Protein AF-A0A915CFM3-F1 (afdb_monomer_lite)

Sequence (906 aa):
MNAEERASTLLVVLIADDEGPHSQFVAEQLHNVRSEFSQEIDSGLLHVIVPPREWYPPDLRSIPATFDDSPEREYYLQLEDDILTKRGFVSRIHDFTAQRPIESQWFMLEFSTLGFIGKLFRSSDLPLLAQFIALFHREKPVDWLLDLLFVNRYCHPEKSPKQCSEITKQYRVRSRPSLFQHVGVHSSLAGKLQKLRERDFGKVQLYIPHADNPRAKISTSLVGYKSYDLESAYAGRNFFWSLSPRAEDYILFDFGQGIKIHGFLFRTGNPEHQGDILTEDASVYLRRKNSGNFDRIVAFNEHGTARVDFNVMVESEQTCSEWHCWWVAASGVIILLIEGGIRPMLVIHFNSFQEDLKWSKSTFSTVIAVINASSLLSGPLAAAFYQLLGARLSISAGALATGIGFVLVSLSSSLFLIIIISAIIGVGCGVIRTAIVSVQCEYFMKNRDFTMALIFIGPGIGQFLFAHILNYLNNLLSWRSSWRLIAIIFLCCVPLALPFKRKMKQAKENEIAQFLGIKVLRKPEFLIQLIAVFFAASLCISYYIFEVPMMVESGIDRDTAASVFSSQGIASIAGRVLTTLLIRSGKMHIAIVMLSCYAIAESSKLADWYGVMAAFSVAAKLGVMSIIACIVAVIVIMWQERNSRIHQPVSMEAVLEKEASENKCLFLYQILAVSVFLEKLKAVNASARSAHWRAQGVLHFVIEILRSCTPTLPHEWFVSEAKGKEADVLFIGDDHIALFEQSFVYREHFAPLHCLCFGALGDRITDLRWRLENKVLEGLNPKVIVVSTGNLDYGLSKDELLNGMKEVAEIIKRQKPMSRIFFMKLLPSGRRPNKRRELVSSVNDAMETALHGVADVIDLDMSIQGTDGKIDAHDMFDYVHLTQEGYRKIFDPVFFAVSAVLNPDQ

Organism: Parascaris univalens (NCBI:txid6257)

Foldseek 3Di:
DDPVCLVVAAAEAEDEDLQWCPDPSNVVVVVVCCQVPVVCVVVRNYHYDIDGNVCVDPDPVPHDPPCPDPPPQFKDFDADPQKDFDPPVVVVVVVVVVVPDPPDPAAWEALFPDFSHGIMGTPVSVVVLVVQCVVCVQPDPSRVSVVVVLLVVFPDPPDDPVVSVVRSVVRHHYDPPRGMFGQDQDDPPPPDGDGDGTPRNDDDDWDAFDDDQADWDKDWPFAWDDPQDDVCCRRRNHHTDGPDDDPPTDIDTHNVDDDDDQKDKDADATSVGQVRAFAQSAFDWDDDPPDPDT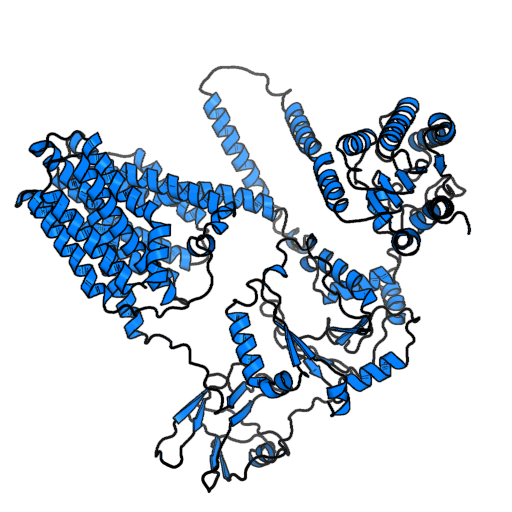HTDFGHHPRRMDIDGNVDDDPPPDADDPVLLVLLLVLLLQLCLLLLQVLLLPLLCVVLCCVPLVDDLVLSLLLSVLLQVLLVVLQLVLLLCCQPWNLLVLLQVLLLQLLVLLLQCLVDNDSVSSSVSSSSNSSSSNSNNNRSLVLLCVNDVPCSLVSVLSSVLSSLNSNLVVLVVLVVCVVVDRVSVSSNVSSVSSNVSNVSSVSGDTDDDDDDDDDSCVSSVVVVCPDVLVVLVVVLVVVLVVVLSVCSNCQQVVCVVVVHDNVRSSNLSSVLSVLLSVLSVVLSVVVVVVPDDPLVQQVVLQVQLVVLVPDDDDVSSSSNSSSSSNHSSSVSVNVSCVVVVVVCVVVCVVDHDDDCPPPVPPPPPPPVVVVVVVVVVVVVVVVVVVVVDDDDDDPDPPPVVVVVVVVVVVVVPFQVPLLVVLLVVLPPAAAQEEEAEEPQLVCLCVAPCCVPQPVVRRYDGSYGYPDALVSSLVSLVVPSVPNYQYQEYEYEHDLNPPPDALVRVLVSVQSSLVSCCVVHVNHAYEYEQHADFDFADDPVNVSSVVNSVCNQVSCPPRHHYFDAQNCCLPPVRGHDCQQPVRRRYGDNVVSCRGCVSVSVVSCCSVCVPD

Structure (mmCIF, N/CA/C/O backbone):
data_AF-A0A915CFM3-F1
#
_entry.id   AF-A0A915CFM3-F1
#
loop_
_atom_site.group_PDB
_atom_site.id
_atom_site.type_symbol
_atom_site.label_atom_id
_atom_site.label_alt_id
_atom_site.label_comp_id
_atom_site.label_asym_id
_atom_site.label_entity_id
_atom_site.label_seq_id
_atom_site.pdbx_PDB_ins_code
_atom_site.Cartn_x
_atom_site.Cartn_y
_atom_site.Cartn_z
_atom_site.occupancy
_atom_site.B_iso_or_equiv
_atom_site.auth_seq_id
_atom_site.auth_comp_id
_atom_site.auth_asym_id
_atom_site.auth_atom_id
_atom_site.pdbx_PDB_model_num
ATOM 1 N N . MET A 1 1 ? -16.136 -33.883 9.301 1.00 60.84 1 MET A N 1
ATOM 2 C CA . MET A 1 1 ? -17.580 -33.705 9.506 1.00 60.84 1 MET A CA 1
ATOM 3 C C . MET A 1 1 ? -18.306 -34.902 8.924 1.00 60.84 1 MET A C 1
ATOM 5 O O . MET A 1 1 ? -17.832 -35.415 7.911 1.00 60.84 1 MET A O 1
ATOM 9 N N . ASN A 1 2 ? -19.372 -35.379 9.564 1.00 70.31 2 ASN A N 1
ATOM 10 C CA . ASN A 1 2 ? -20.279 -36.372 8.973 1.00 70.31 2 ASN A CA 1
ATOM 11 C C . ASN A 1 2 ? -21.240 -35.695 7.959 1.00 70.31 2 ASN A C 1
ATOM 13 O O . ASN A 1 2 ? -21.153 -34.488 7.740 1.00 70.31 2 ASN A O 1
ATOM 17 N N . ALA A 1 3 ? -22.099 -36.460 7.277 1.00 70.44 3 ALA A N 1
ATOM 18 C CA . ALA A 1 3 ? -22.961 -35.921 6.214 1.00 70.44 3 ALA A CA 1
ATOM 19 C C . ALA A 1 3 ? -23.996 -34.900 6.724 1.00 70.44 3 ALA A C 1
ATOM 21 O O . ALA A 1 3 ? -24.270 -33.920 6.041 1.00 70.44 3 ALA A O 1
ATOM 22 N N . GLU A 1 4 ? -24.521 -35.109 7.930 1.00 70.75 4 GLU A N 1
ATOM 23 C CA . GLU A 1 4 ? -25.506 -34.231 8.569 1.00 70.75 4 GLU A CA 1
ATOM 24 C C . GLU A 1 4 ? -24.866 -32.899 8.994 1.00 70.75 4 GLU A C 1
ATOM 26 O O . GLU A 1 4 ? -25.371 -31.834 8.658 1.00 70.75 4 GLU A O 1
ATOM 31 N N . GLU A 1 5 ? -23.670 -32.951 9.591 1.00 71.38 5 GLU A N 1
ATOM 32 C CA . GLU A 1 5 ? -22.864 -31.770 9.926 1.00 71.38 5 GLU A CA 1
ATOM 33 C C . GLU A 1 5 ? -22.507 -30.950 8.684 1.00 71.38 5 GLU A C 1
ATOM 35 O O . GLU A 1 5 ? -22.516 -29.725 8.731 1.00 71.38 5 GLU A O 1
ATOM 40 N N . ARG A 1 6 ? -22.188 -31.605 7.560 1.00 74.62 6 ARG A N 1
ATOM 41 C CA . ARG A 1 6 ? -21.897 -30.906 6.298 1.00 74.62 6 ARG A CA 1
ATOM 42 C C . ARG A 1 6 ? -23.120 -30.179 5.746 1.00 74.62 6 ARG A C 1
ATOM 44 O O . ARG A 1 6 ? -22.951 -29.143 5.122 1.00 74.62 6 ARG A O 1
ATOM 51 N N . ALA A 1 7 ? -24.322 -30.709 5.969 1.00 72.56 7 ALA A N 1
ATOM 52 C CA . ALA A 1 7 ? -25.557 -30.086 5.502 1.00 72.56 7 ALA A CA 1
ATOM 53 C C . ALA A 1 7 ? -25.936 -28.841 6.322 1.00 72.56 7 ALA A C 1
ATOM 55 O O . ALA A 1 7 ? -26.585 -27.944 5.795 1.00 72.56 7 ALA A O 1
ATOM 56 N N . SER A 1 8 ? -25.522 -28.773 7.591 1.00 69.38 8 SER A N 1
ATOM 57 C CA . SER A 1 8 ? -25.825 -27.659 8.498 1.00 69.38 8 SER A CA 1
ATOM 58 C C . SER A 1 8 ? -24.661 -26.684 8.709 1.00 69.38 8 SER A C 1
ATOM 60 O O . SER A 1 8 ? -24.750 -25.813 9.571 1.00 69.38 8 SER A O 1
ATOM 62 N N . THR A 1 9 ? -23.544 -26.846 7.993 1.00 66.75 9 THR A N 1
ATOM 63 C CA . THR A 1 9 ? -22.326 -26.049 8.198 1.00 66.75 9 THR A CA 1
ATOM 64 C C . THR A 1 9 ? -21.903 -25.376 6.901 1.00 66.75 9 THR A C 1
ATOM 66 O O . THR A 1 9 ? -21.750 -26.041 5.883 1.00 66.75 9 THR A O 1
ATOM 69 N N . LEU A 1 10 ? -21.632 -24.072 6.966 1.00 78.25 10 LEU A N 1
ATOM 70 C CA . LEU A 1 10 ? -20.963 -23.314 5.912 1.00 78.25 10 LEU A CA 1
ATOM 71 C C . LEU A 1 10 ? -19.589 -22.875 6.422 1.00 78.25 10 LEU A C 1
ATOM 73 O O . LEU A 1 10 ? -19.494 -22.150 7.412 1.00 78.25 10 LEU A O 1
ATOM 77 N N . LEU A 1 11 ? -18.525 -23.306 5.750 1.00 79.62 11 LEU A N 1
ATOM 78 C CA . LEU A 1 11 ? -17.169 -22.835 6.013 1.00 79.62 11 LEU A CA 1
ATOM 79 C C . LEU A 1 11 ? -16.895 -21.620 5.134 1.00 79.62 11 LEU A C 1
ATOM 81 O O . LEU A 1 11 ? -16.970 -21.712 3.913 1.00 79.62 11 LEU A O 1
ATOM 85 N N . VAL A 1 12 ? -16.559 -20.489 5.749 1.00 80.31 12 VAL A N 1
ATOM 86 C CA . VAL A 1 12 ? -16.183 -19.269 5.029 1.00 80.31 12 VAL A CA 1
ATOM 87 C C . VAL A 1 12 ? -14.695 -19.020 5.231 1.00 80.31 12 VAL A C 1
ATOM 89 O O . VAL A 1 12 ? -14.248 -18.826 6.359 1.00 80.31 12 VAL A O 1
ATOM 92 N N . VAL A 1 13 ? -13.929 -19.029 4.143 1.00 81.44 13 VAL A N 1
ATOM 93 C CA . VAL A 1 13 ? -12.514 -18.647 4.132 1.00 81.44 13 VAL A CA 1
ATOM 94 C C . VAL A 1 13 ? -12.410 -17.227 3.606 1.00 81.44 13 VAL A C 1
ATOM 96 O O . VAL A 1 13 ? -12.739 -16.953 2.453 1.00 81.44 13 VAL A O 1
ATOM 99 N N . LEU A 1 14 ? -11.961 -16.324 4.471 1.00 81.81 14 LEU A N 1
ATOM 100 C CA . LEU A 1 14 ? -11.700 -14.936 4.127 1.00 81.81 14 LEU A CA 1
ATOM 101 C C . LEU A 1 14 ? -10.231 -14.794 3.724 1.00 81.81 14 LEU A C 1
ATOM 103 O O . LEU A 1 14 ? -9.351 -14.931 4.571 1.00 81.81 14 LEU A O 1
ATOM 107 N N . ILE A 1 15 ? -9.960 -14.501 2.454 1.00 82.75 15 ILE A N 1
ATOM 108 C CA . ILE A 1 15 ? -8.604 -14.147 2.014 1.00 82.75 15 ILE A CA 1
ATOM 109 C C . ILE A 1 15 ? -8.518 -12.630 2.048 1.00 82.75 15 ILE A C 1
ATOM 111 O O . ILE A 1 15 ? -9.151 -11.962 1.230 1.00 82.75 15 ILE A O 1
ATOM 115 N N . ALA A 1 16 ? -7.787 -12.096 3.027 1.00 77.31 16 ALA A N 1
ATOM 116 C CA . ALA A 1 16 ? -7.714 -10.663 3.244 1.00 77.31 16 ALA A CA 1
ATOM 117 C C . ALA A 1 16 ? -6.411 -10.049 2.713 1.00 77.31 16 ALA A C 1
ATOM 119 O O . ALA A 1 16 ? -5.330 -10.458 3.125 1.00 77.31 16 ALA A O 1
ATOM 120 N N . ASP A 1 17 ? -6.534 -9.043 1.845 1.00 75.44 17 ASP A N 1
ATOM 121 C CA . ASP A 1 17 ? -5.421 -8.313 1.233 1.00 75.44 17 ASP A CA 1
ATOM 122 C C . ASP A 1 17 ? -5.853 -6.874 0.900 1.00 75.44 17 ASP A C 1
ATOM 124 O O . ASP A 1 17 ? -6.896 -6.672 0.278 1.00 75.44 17 ASP A O 1
ATOM 128 N N . ASP A 1 18 ? -5.071 -5.870 1.303 1.00 64.69 18 ASP A N 1
ATOM 129 C CA . ASP A 1 18 ? -5.398 -4.449 1.126 1.00 64.69 18 ASP A CA 1
ATOM 130 C C . ASP A 1 18 ? -5.313 -3.966 -0.335 1.00 64.69 18 ASP A C 1
ATOM 132 O O . ASP A 1 18 ? -5.844 -2.903 -0.685 1.00 64.69 18 ASP A O 1
ATOM 136 N N . GLU A 1 19 ? -4.697 -4.751 -1.219 1.00 68.50 19 GLU A N 1
ATOM 137 C CA . GLU A 1 19 ? -4.742 -4.551 -2.666 1.00 68.50 19 GLU A CA 1
ATOM 138 C C . GLU A 1 19 ? -6.017 -5.140 -3.305 1.00 68.50 19 GLU A C 1
ATOM 140 O O . GLU A 1 19 ? -6.351 -4.801 -4.448 1.00 68.50 19 GLU A O 1
ATOM 145 N N . GLY A 1 20 ? -6.785 -5.931 -2.545 1.00 75.62 20 GLY A N 1
ATOM 146 C CA . GLY A 1 20 ? -8.080 -6.494 -2.920 1.00 75.62 20 GLY A CA 1
ATOM 147 C C . GLY A 1 20 ? -7.998 -7.716 -3.854 1.00 75.62 20 GLY A C 1
ATOM 148 O O . GLY A 1 20 ? -6.958 -8.359 -3.965 1.00 75.62 20 GLY A O 1
ATOM 149 N N . PRO A 1 21 ? -9.080 -8.040 -4.594 1.00 74.44 21 PRO A N 1
ATOM 150 C CA . PRO A 1 21 ? -9.215 -9.276 -5.376 1.00 74.44 21 PRO A CA 1
ATOM 151 C C . PRO A 1 21 ? -8.235 -9.438 -6.535 1.00 74.44 21 PRO A C 1
ATOM 153 O O . PRO A 1 21 ? -8.124 -10.517 -7.113 1.00 74.44 21 PRO A O 1
ATOM 156 N N . HIS A 1 22 ? -7.563 -8.352 -6.906 1.00 74.56 22 HIS A N 1
ATOM 157 C CA . HIS A 1 22 ? -6.599 -8.313 -7.997 1.00 74.56 22 HIS A CA 1
ATOM 158 C C . HIS A 1 22 ? -5.151 -8.414 -7.515 1.00 74.56 22 HIS A C 1
ATOM 160 O O . HIS A 1 22 ? -4.246 -8.340 -8.347 1.00 74.56 22 HIS A O 1
ATOM 166 N N . SER A 1 23 ? -4.921 -8.551 -6.205 1.00 80.69 23 SER A N 1
ATOM 167 C CA . SER A 1 23 ? -3.574 -8.741 -5.685 1.00 80.69 23 SER A CA 1
ATOM 168 C C . SER A 1 23 ? -3.005 -10.083 -6.148 1.00 80.69 23 SER A C 1
ATOM 170 O O . SER A 1 23 ? -3.725 -11.070 -6.349 1.00 80.69 23 SER A O 1
ATOM 172 N N . GLN A 1 24 ? -1.685 -10.124 -6.321 1.00 73.62 24 GLN A N 1
ATOM 173 C CA . GLN A 1 24 ? -0.991 -11.352 -6.699 1.00 73.62 24 GLN A CA 1
ATOM 174 C C . GLN A 1 24 ? -1.130 -12.424 -5.609 1.00 73.62 24 GLN A C 1
ATOM 176 O O . GLN A 1 24 ? -1.332 -13.593 -5.927 1.00 73.62 24 GLN A O 1
ATOM 181 N N . PHE A 1 25 ? -1.099 -12.011 -4.339 1.00 75.00 25 PHE A N 1
ATOM 182 C CA . PHE A 1 25 ? -1.281 -12.900 -3.196 1.00 75.00 25 PHE A CA 1
ATOM 183 C C . PHE A 1 25 ? -2.681 -13.520 -3.183 1.00 75.00 25 PHE A C 1
ATOM 185 O O . PHE A 1 25 ? -2.807 -14.735 -3.069 1.00 75.00 25 PHE A O 1
ATOM 192 N N . VAL A 1 26 ? -3.740 -12.730 -3.387 1.00 80.81 26 VAL A N 1
ATOM 193 C CA . VAL A 1 26 ? -5.106 -13.259 -3.478 1.00 80.81 26 VAL A CA 1
ATOM 194 C C . VAL A 1 26 ? -5.233 -14.231 -4.643 1.00 80.81 26 VAL A C 1
ATOM 196 O O . VAL A 1 26 ? -5.835 -15.289 -4.479 1.00 80.81 26 VAL A O 1
ATOM 199 N N . ALA A 1 27 ? -4.685 -13.897 -5.814 1.00 73.50 27 ALA A N 1
ATOM 200 C CA . ALA A 1 27 ? -4.747 -14.774 -6.979 1.00 73.50 27 ALA A CA 1
ATOM 201 C C . ALA A 1 27 ? -4.063 -16.125 -6.711 1.00 73.50 27 ALA A C 1
ATOM 203 O O . ALA A 1 27 ? -4.613 -17.174 -7.052 1.00 73.50 27 ALA A O 1
ATOM 204 N N . GLU A 1 28 ? -2.905 -16.101 -6.052 1.00 75.94 28 GLU A N 1
ATOM 205 C CA . GLU A 1 28 ? -2.162 -17.290 -5.640 1.00 75.94 28 GLU A CA 1
ATOM 206 C C . GLU A 1 28 ? -2.930 -18.110 -4.594 1.00 75.94 28 GLU A C 1
ATOM 208 O O . GLU A 1 28 ? -3.135 -19.309 -4.775 1.00 75.94 28 GLU A O 1
ATOM 213 N N . GLN A 1 29 ? -3.455 -17.471 -3.545 1.00 81.06 29 GLN A N 1
ATOM 214 C CA . GLN A 1 29 ? -4.227 -18.156 -2.507 1.00 81.06 29 GLN A CA 1
ATOM 215 C C . GLN A 1 29 ? -5.544 -18.725 -3.042 1.00 81.06 29 GLN A C 1
ATOM 217 O O . GLN A 1 29 ? -5.898 -19.859 -2.730 1.00 81.06 29 GLN A O 1
ATOM 222 N N . LEU A 1 30 ? -6.255 -17.998 -3.908 1.00 79.88 30 LEU A N 1
ATOM 223 C CA . LEU A 1 30 ? -7.444 -18.514 -4.588 1.00 79.88 30 LEU A CA 1
ATOM 224 C C . LEU A 1 30 ? -7.108 -19.720 -5.464 1.00 79.88 30 LEU A C 1
ATOM 226 O O . LEU A 1 30 ? -7.871 -20.686 -5.490 1.00 79.88 30 LEU A O 1
ATOM 230 N N . HIS A 1 31 ? -5.981 -19.683 -6.176 1.00 74.94 31 HIS A N 1
ATOM 231 C CA . HIS A 1 31 ? -5.517 -20.815 -6.968 1.00 74.94 31 HIS A CA 1
ATOM 232 C C . HIS A 1 31 ? -5.215 -22.033 -6.081 1.00 74.94 31 HIS A C 1
ATOM 234 O O . HIS A 1 31 ? -5.687 -23.136 -6.368 1.00 74.94 31 HIS A O 1
ATOM 240 N N . ASN A 1 32 ? -4.519 -21.828 -4.962 1.00 75.50 32 ASN A N 1
ATOM 241 C CA . ASN A 1 32 ? -4.202 -22.874 -3.991 1.00 75.50 32 ASN A CA 1
ATOM 242 C C . ASN A 1 32 ? -5.474 -23.478 -3.383 1.00 75.50 32 ASN A C 1
ATOM 244 O O . ASN A 1 32 ? -5.690 -24.685 -3.470 1.00 75.50 32 ASN A O 1
ATOM 248 N N . VAL A 1 33 ? -6.386 -22.650 -2.869 1.00 79.88 33 VAL A N 1
ATOM 249 C CA . VAL A 1 33 ? -7.638 -23.127 -2.264 1.00 79.88 33 VAL A CA 1
ATOM 250 C C . VAL A 1 33 ? -8.502 -23.862 -3.291 1.00 79.88 33 VAL A C 1
ATOM 252 O O . VAL A 1 33 ? -9.053 -24.919 -2.990 1.00 79.88 33 VAL A O 1
ATOM 255 N N . ARG A 1 34 ? -8.591 -23.362 -4.529 1.00 75.94 34 ARG A N 1
ATOM 256 C CA . ARG A 1 34 ? -9.394 -24.004 -5.578 1.00 75.94 34 ARG A CA 1
ATOM 257 C C . ARG A 1 34 ? -8.781 -25.308 -6.083 1.00 75.94 34 ARG A C 1
ATOM 259 O O . ARG A 1 34 ? -9.523 -26.226 -6.425 1.00 75.94 34 ARG A O 1
ATOM 266 N N . SER A 1 35 ? -7.454 -25.401 -6.136 1.00 67.69 35 SER A N 1
ATOM 267 C CA . SER A 1 35 ? -6.761 -26.638 -6.513 1.00 67.69 35 SER A CA 1
ATOM 268 C C . SER A 1 35 ? -6.853 -27.705 -5.418 1.00 67.69 35 SER A C 1
ATOM 270 O O . SER A 1 35 ? -7.018 -28.886 -5.723 1.00 67.69 35 SER A O 1
ATOM 272 N N . GLU A 1 36 ? -6.827 -27.312 -4.142 1.00 72.88 36 GLU A N 1
ATOM 273 C CA . GLU A 1 36 ? -6.882 -28.256 -3.027 1.00 72.88 36 GLU A CA 1
ATOM 274 C C . GLU A 1 36 ? -8.305 -28.660 -2.602 1.00 72.88 36 GLU A C 1
ATOM 276 O O . GLU A 1 36 ? -8.519 -29.830 -2.268 1.00 72.88 36 GLU A O 1
ATOM 281 N N . PHE A 1 37 ? -9.282 -27.749 -2.656 1.00 80.62 37 PHE A N 1
ATOM 282 C CA . PHE A 1 37 ? -10.628 -27.925 -2.078 1.00 80.62 37 PHE A CA 1
ATOM 283 C C . PHE A 1 37 ? -11.769 -27.759 -3.097 1.00 80.62 37 PHE A C 1
ATOM 285 O O . PHE A 1 37 ? -12.866 -27.315 -2.759 1.00 80.62 37 PHE A O 1
ATOM 292 N N . SER A 1 38 ? -11.527 -28.104 -4.366 1.00 73.62 38 SER A N 1
ATOM 293 C CA . SER A 1 38 ? -12.523 -27.980 -5.447 1.00 73.62 38 SER A CA 1
ATOM 294 C C . SER A 1 38 ? -13.858 -28.668 -5.137 1.00 73.62 38 SER A C 1
ATOM 296 O O . SER A 1 38 ? -14.909 -28.080 -5.366 1.00 73.62 38 SER A O 1
ATOM 298 N N . GLN A 1 39 ? -13.840 -29.871 -4.553 1.00 74.25 39 GLN A N 1
ATOM 299 C CA . GLN A 1 39 ? -15.061 -30.619 -4.224 1.00 74.25 39 GLN A CA 1
ATOM 300 C C . GLN A 1 39 ? -15.885 -29.948 -3.116 1.00 74.25 39 GLN A C 1
ATOM 302 O O . GLN A 1 39 ? -17.115 -29.921 -3.169 1.00 74.25 39 GLN A O 1
ATOM 307 N N . GLU A 1 40 ? -15.222 -29.406 -2.098 1.00 81.69 40 GLU A N 1
ATOM 308 C CA . GLU A 1 40 ? -15.862 -28.693 -0.995 1.00 81.69 40 GLU A CA 1
ATOM 309 C C . GLU A 1 40 ? -16.456 -27.352 -1.451 1.00 81.69 40 GLU A C 1
ATOM 311 O O . GLU A 1 40 ? -17.521 -26.969 -0.968 1.00 81.69 40 GLU A O 1
ATOM 316 N N . ILE A 1 41 ? -15.817 -26.681 -2.417 1.00 81.50 41 ILE A N 1
ATOM 317 C CA . ILE A 1 41 ? -16.351 -25.470 -3.057 1.00 81.50 41 ILE A CA 1
ATOM 318 C C . ILE A 1 41 ? -17.578 -25.813 -3.909 1.00 81.50 41 ILE A C 1
ATOM 320 O O . ILE A 1 41 ? -18.633 -25.206 -3.743 1.00 81.50 41 ILE A O 1
ATOM 324 N N . ASP A 1 42 ? -17.471 -26.819 -4.780 1.00 77.06 42 ASP A N 1
ATOM 325 C CA . ASP A 1 42 ? -18.551 -27.204 -5.697 1.00 77.06 42 ASP A CA 1
ATOM 326 C C . ASP A 1 42 ? -19.783 -27.759 -4.957 1.00 77.06 42 ASP A C 1
ATOM 328 O O . ASP A 1 42 ? -20.911 -27.626 -5.429 1.00 77.06 42 ASP A O 1
ATOM 332 N N . SER A 1 43 ? -19.584 -28.363 -3.779 1.00 79.62 43 SER A N 1
ATOM 333 C CA . SER A 1 43 ? -20.673 -28.837 -2.910 1.00 79.62 43 SER A CA 1
ATOM 334 C C . SER A 1 43 ? -21.330 -27.740 -2.063 1.00 79.62 43 SER A C 1
ATOM 336 O O . SER A 1 43 ? -22.317 -28.025 -1.388 1.00 79.62 43 SER A O 1
ATOM 338 N N . GLY A 1 44 ? -20.809 -26.507 -2.082 1.00 79.94 44 GLY A N 1
ATOM 339 C CA . GLY A 1 44 ? -21.316 -25.385 -1.284 1.00 79.94 44 GLY A CA 1
ATOM 340 C C . GLY A 1 44 ? -20.926 -25.423 0.199 1.00 79.94 44 GLY A C 1
ATOM 341 O O . GLY A 1 44 ? -21.360 -24.566 0.962 1.00 79.94 44 GLY A O 1
ATOM 342 N N . LEU A 1 45 ? -20.097 -26.388 0.619 1.00 82.38 45 LEU A N 1
ATOM 343 C CA . LEU A 1 45 ? -19.598 -26.494 1.994 1.00 82.38 45 LEU A CA 1
ATOM 344 C C . LEU A 1 45 ? -18.552 -25.413 2.308 1.00 82.38 45 LEU A C 1
ATOM 346 O O . LEU A 1 45 ? -18.465 -24.966 3.451 1.00 82.38 45 LEU A O 1
ATOM 350 N N . LEU A 1 46 ? -17.749 -25.014 1.315 1.00 85.12 46 LEU A N 1
ATOM 351 C CA . LEU A 1 46 ? -16.668 -24.039 1.450 1.00 85.12 46 LEU A CA 1
ATOM 352 C C . LEU A 1 46 ? -16.899 -22.832 0.535 1.00 85.12 46 LEU A C 1
ATOM 354 O O . LEU A 1 46 ? -16.841 -22.942 -0.686 1.00 85.12 46 LEU A O 1
ATOM 358 N N . HIS A 1 47 ? -17.100 -21.661 1.129 1.00 85.00 47 HIS A N 1
ATOM 359 C CA . HIS A 1 47 ? -17.153 -20.383 0.431 1.00 85.00 47 HIS A CA 1
ATOM 360 C C . HIS A 1 47 ? -15.866 -19.606 0.667 1.00 85.00 47 HIS A C 1
ATOM 362 O O . HIS A 1 47 ? -15.475 -19.362 1.805 1.00 85.00 47 HIS A O 1
ATOM 368 N N . VAL A 1 48 ? -15.226 -19.176 -0.415 1.00 84.94 48 VAL A N 1
ATOM 369 C CA . VAL A 1 48 ? -14.084 -18.266 -0.333 1.00 84.94 48 VAL A CA 1
ATOM 370 C C . VAL A 1 48 ? -14.575 -16.862 -0.629 1.00 84.94 48 VAL A C 1
ATOM 372 O O . VAL A 1 48 ? -15.165 -16.618 -1.682 1.00 84.94 48 VAL A O 1
ATOM 375 N N . ILE A 1 49 ? -14.345 -15.947 0.304 1.00 85.00 49 ILE A N 1
ATOM 376 C CA . ILE A 1 49 ? -14.686 -14.538 0.154 1.00 85.00 49 ILE A CA 1
ATOM 377 C C . ILE A 1 49 ? -13.384 -13.756 0.115 1.00 85.00 49 ILE A C 1
ATOM 379 O O . ILE A 1 49 ? -12.526 -13.899 0.987 1.00 85.00 49 ILE A O 1
ATOM 383 N N . VAL A 1 50 ? -13.260 -12.910 -0.901 1.00 80.31 50 VAL A N 1
ATOM 384 C CA . VAL A 1 50 ? -12.211 -11.903 -0.959 1.00 80.31 50 VAL A CA 1
ATOM 385 C C . VAL A 1 50 ? -12.879 -10.547 -0.831 1.00 80.31 50 VAL A C 1
ATOM 387 O O . VAL A 1 50 ? -13.664 -10.183 -1.714 1.00 80.31 50 VAL A O 1
ATOM 390 N N . PRO A 1 51 ? -12.608 -9.798 0.245 1.00 78.06 51 PRO A N 1
ATOM 391 C CA . PRO A 1 51 ? -13.104 -8.444 0.355 1.00 78.06 51 PRO A CA 1
ATOM 392 C C . PRO A 1 51 ? -12.573 -7.607 -0.818 1.00 78.06 51 PRO A C 1
ATOM 394 O O . PRO A 1 51 ? -11.373 -7.632 -1.110 1.00 78.06 51 PRO A O 1
ATOM 397 N N . PRO A 1 52 ? -13.443 -6.880 -1.533 1.00 71.19 52 PRO A N 1
ATOM 398 C CA . PRO A 1 52 ? -13.001 -5.936 -2.542 1.00 71.19 52 PRO A CA 1
ATOM 399 C C . PRO A 1 52 ? -12.151 -4.839 -1.884 1.00 71.19 52 PRO A C 1
ATOM 401 O O . PRO A 1 52 ? -12.270 -4.585 -0.685 1.00 71.19 52 PRO A O 1
ATOM 404 N N . ARG A 1 53 ? -11.269 -4.180 -2.645 1.00 65.69 53 ARG A N 1
ATOM 405 C CA . ARG A 1 53 ? -10.351 -3.171 -2.085 1.00 65.69 53 ARG A CA 1
ATOM 406 C C . ARG A 1 53 ? -11.104 -2.071 -1.325 1.00 65.69 53 ARG A C 1
ATOM 408 O O . ARG A 1 53 ? -10.618 -1.533 -0.340 1.00 65.69 53 ARG A O 1
ATOM 415 N N . GLU A 1 54 ? -12.310 -1.763 -1.779 1.00 63.31 54 GLU A N 1
ATOM 416 C CA . GLU A 1 54 ? -13.236 -0.796 -1.202 1.00 63.31 54 GLU A CA 1
ATOM 417 C C . GLU A 1 54 ? -13.706 -1.170 0.216 1.00 63.31 54 GLU A C 1
ATOM 419 O O . GLU A 1 54 ? -14.141 -0.292 0.957 1.00 63.31 54 GLU A O 1
ATOM 424 N N . TRP A 1 55 ? -13.606 -2.447 0.607 1.00 63.00 55 TRP A N 1
ATOM 425 C CA . TRP A 1 55 ? -13.906 -2.934 1.960 1.00 63.00 55 TRP A CA 1
ATOM 426 C C . TRP A 1 55 ? -12.730 -2.782 2.929 1.00 63.00 55 TRP A C 1
ATOM 428 O O . TRP A 1 55 ? -12.926 -2.947 4.131 1.00 63.00 55 TRP A O 1
ATOM 438 N N . TYR A 1 56 ? -11.533 -2.444 2.438 1.00 60.97 56 TYR A N 1
ATOM 439 C CA . TYR A 1 56 ? -10.406 -2.008 3.263 1.00 60.97 56 TYR A CA 1
ATOM 440 C C . TYR A 1 56 ? -10.441 -0.488 3.329 1.00 60.97 56 TYR A C 1
ATOM 442 O O . TYR A 1 56 ? -9.920 0.194 2.438 1.00 60.97 56 TYR A O 1
ATOM 450 N N . PRO A 1 57 ? -11.106 0.091 4.336 1.00 49.12 57 PRO A N 1
ATOM 451 C CA . PRO A 1 57 ? -11.280 1.522 4.355 1.00 49.12 57 PRO A CA 1
ATOM 452 C C . PRO A 1 57 ? -9.921 2.210 4.585 1.00 49.12 57 PRO A C 1
ATOM 454 O O . PRO A 1 57 ? -9.135 1.773 5.429 1.00 49.12 57 PRO A O 1
ATOM 457 N N . PRO A 1 58 ? -9.642 3.335 3.904 1.00 47.28 58 PRO A N 1
ATOM 458 C CA . PRO A 1 58 ? -8.501 4.186 4.242 1.00 47.28 58 PRO A CA 1
ATOM 459 C C . PRO A 1 58 ? -8.661 4.829 5.634 1.00 47.28 58 PRO A C 1
ATOM 461 O O . PRO A 1 58 ? -7.674 5.232 6.245 1.00 47.28 58 PRO A O 1
ATOM 464 N N . ASP A 1 59 ? -9.902 4.900 6.132 1.00 46.16 59 ASP A N 1
ATOM 465 C CA . ASP A 1 59 ? -10.284 5.307 7.484 1.00 46.16 59 ASP A CA 1
ATOM 466 C C . ASP A 1 59 ? -11.392 4.380 8.010 1.00 46.16 59 ASP A C 1
ATOM 468 O O . ASP A 1 59 ? -12.519 4.390 7.503 1.00 46.16 59 ASP A O 1
ATOM 472 N N . LEU A 1 60 ? -11.070 3.604 9.050 1.00 45.50 60 LEU A N 1
ATOM 473 C CA . LEU A 1 60 ? -11.934 2.600 9.697 1.00 45.50 60 LEU A CA 1
ATOM 474 C C . LEU A 1 60 ? -13.291 3.154 10.181 1.00 45.50 60 LEU A C 1
ATOM 476 O O . LEU A 1 60 ? -14.185 2.384 10.513 1.00 45.50 60 LEU A O 1
ATOM 480 N N . ARG A 1 61 ? -13.461 4.481 10.200 1.00 39.91 61 ARG A N 1
ATOM 481 C CA . ARG A 1 61 ? -14.688 5.199 10.586 1.00 39.91 61 ARG A CA 1
ATOM 482 C C . ARG A 1 61 ? -15.770 5.260 9.507 1.00 39.91 61 ARG A C 1
ATOM 484 O O . ARG A 1 61 ? -16.887 5.667 9.797 1.00 39.91 61 ARG A O 1
ATOM 491 N N . SER A 1 62 ? -15.441 4.889 8.272 1.00 42.44 62 SER A N 1
ATOM 492 C CA . SER A 1 62 ? -16.345 4.980 7.115 1.00 42.44 62 SER A CA 1
ATOM 493 C C . SER A 1 62 ? -16.965 3.645 6.704 1.00 42.44 62 SER A C 1
ATOM 495 O O . SER A 1 62 ? -17.634 3.589 5.677 1.00 42.44 62 SER A O 1
ATOM 497 N N . ILE A 1 63 ? -16.748 2.580 7.487 1.00 46.69 63 ILE A N 1
ATOM 498 C CA . ILE A 1 63 ? -17.282 1.244 7.203 1.00 46.69 63 ILE A CA 1
ATOM 499 C C . ILE A 1 63 ? -18.814 1.303 7.313 1.00 46.69 63 ILE A C 1
ATOM 501 O O . ILE A 1 63 ? -19.329 1.488 8.419 1.00 46.69 63 ILE A O 1
ATOM 505 N N . PRO A 1 64 ? -19.566 1.147 6.210 1.00 44.56 64 PRO A N 1
ATOM 506 C CA . PRO A 1 64 ? -21.006 0.988 6.304 1.00 44.56 64 PRO A CA 1
ATOM 507 C C . PRO A 1 64 ? -21.309 -0.355 6.973 1.00 44.56 64 PRO A C 1
ATOM 509 O O . PRO A 1 64 ? -20.658 -1.361 6.680 1.00 44.56 64 PRO A O 1
ATOM 512 N N . ALA A 1 65 ? -22.304 -0.384 7.860 1.00 40.84 65 ALA A N 1
ATOM 513 C CA . ALA A 1 65 ? -22.812 -1.626 8.431 1.00 40.84 65 ALA A CA 1
ATOM 514 C C . ALA A 1 65 ? -23.290 -2.533 7.284 1.00 40.84 65 ALA A C 1
ATOM 516 O O . ALA A 1 65 ? -24.310 -2.271 6.659 1.00 40.84 65 ALA A O 1
ATOM 517 N N . THR A 1 66 ? -22.496 -3.550 6.954 1.00 43.25 66 THR A N 1
ATOM 518 C CA . THR A 1 66 ? -22.686 -4.413 5.774 1.00 43.25 66 THR A CA 1
ATOM 519 C C . THR A 1 66 ? -22.881 -5.871 6.166 1.00 43.25 66 THR A C 1
ATOM 521 O O . THR A 1 66 ? -22.438 -6.783 5.481 1.00 43.25 66 THR A O 1
ATOM 524 N N . PHE A 1 67 ? -23.610 -6.092 7.255 1.00 44.97 67 PHE A N 1
ATOM 525 C CA . PHE A 1 67 ? -24.249 -7.377 7.503 1.00 44.97 67 PHE A CA 1
ATOM 526 C C . PHE A 1 67 ? -25.759 -7.174 7.452 1.00 44.97 67 PHE A C 1
ATOM 528 O O . PHE A 1 67 ? -26.431 -7.140 8.475 1.00 44.97 67 PHE A O 1
ATOM 535 N N . ASP A 1 68 ? -26.278 -7.056 6.230 1.00 41.28 68 ASP A N 1
ATOM 536 C CA . ASP A 1 68 ? -27.689 -7.313 5.900 1.00 41.28 68 ASP A CA 1
ATOM 537 C C . ASP A 1 68 ? -27.954 -8.842 5.914 1.00 41.28 68 ASP A C 1
ATOM 539 O O . ASP A 1 68 ? -28.646 -9.400 5.065 1.00 41.28 68 ASP A O 1
ATOM 543 N N . ASP A 1 69 ? -27.294 -9.550 6.840 1.00 42.84 69 ASP A N 1
ATOM 544 C CA . ASP A 1 69 ? -27.373 -10.998 6.993 1.00 42.84 69 ASP A CA 1
ATOM 545 C C . ASP A 1 69 ? -28.708 -11.334 7.667 1.00 42.84 69 ASP A C 1
ATOM 547 O O . ASP A 1 69 ? -29.115 -10.699 8.643 1.00 42.84 69 ASP A O 1
ATOM 551 N N . SER A 1 70 ? -29.386 -12.371 7.169 1.00 39.69 70 SER A N 1
ATOM 552 C CA . SER A 1 70 ? -30.614 -12.875 7.786 1.00 39.69 70 SER A CA 1
ATOM 553 C C . SER A 1 70 ? -30.387 -13.200 9.275 1.00 39.69 70 SER A C 1
ATOM 555 O O . SER A 1 70 ? -29.302 -13.687 9.614 1.00 39.69 70 SER A O 1
ATOM 557 N N . PRO A 1 71 ? -31.400 -13.053 10.149 1.00 40.91 71 PRO A N 1
ATOM 558 C CA . PRO A 1 71 ? -31.316 -13.316 11.596 1.00 40.91 71 PRO A CA 1
ATOM 559 C C . PRO A 1 71 ? -30.977 -14.770 12.001 1.00 40.91 71 PRO A C 1
ATOM 561 O O . PRO A 1 71 ? -31.053 -15.118 13.175 1.00 40.91 71 PRO A O 1
ATOM 564 N N . GLU A 1 72 ? -30.587 -15.632 11.063 1.00 49.44 72 GLU A N 1
ATOM 565 C CA . GLU A 1 72 ? -30.333 -17.061 11.262 1.00 49.44 72 GLU A CA 1
ATOM 566 C C . GLU A 1 72 ? -28.920 -17.384 11.800 1.00 49.44 72 GLU A C 1
ATOM 568 O O . GLU A 1 72 ? -28.662 -18.520 12.196 1.00 49.44 72 GLU A O 1
ATOM 573 N N . ARG A 1 73 ? -27.984 -16.419 11.854 1.00 57.81 73 ARG A N 1
ATOM 574 C CA . ARG A 1 73 ? -26.616 -16.642 12.374 1.00 57.81 73 ARG A CA 1
ATOM 575 C C . ARG A 1 73 ? -26.462 -16.170 13.819 1.00 57.81 73 ARG A C 1
ATOM 577 O O . ARG A 1 73 ? -26.177 -15.006 14.093 1.00 57.81 73 ARG A O 1
ATOM 584 N N . GLU A 1 74 ? -26.594 -17.107 14.749 1.00 68.12 74 GLU A N 1
ATOM 585 C CA . GLU A 1 74 ? -26.616 -16.830 16.192 1.00 68.12 74 GLU A CA 1
ATOM 586 C C . GLU A 1 74 ? -25.210 -16.626 16.814 1.00 68.12 74 GLU A C 1
ATOM 588 O O . GLU A 1 74 ? -25.057 -15.867 17.777 1.00 68.12 74 GLU A O 1
ATOM 593 N N . TYR A 1 75 ? -24.161 -17.242 16.243 1.00 79.38 75 TYR A N 1
ATOM 594 C CA . TYR A 1 75 ? -22.808 -17.262 16.823 1.00 79.38 75 TYR A CA 1
ATOM 595 C C . TYR A 1 75 ? -21.676 -17.066 15.797 1.00 79.38 75 TYR A C 1
ATOM 597 O O . TYR A 1 75 ? -21.771 -17.494 14.648 1.00 79.38 75 TYR A O 1
ATOM 605 N N . TYR A 1 76 ? -20.555 -16.502 16.259 1.00 84.75 76 TYR A N 1
ATOM 606 C CA . TYR A 1 76 ? -19.287 -16.350 15.534 1.00 84.75 76 TYR A CA 1
ATOM 607 C C . TYR A 1 76 ? -18.149 -17.061 16.269 1.00 84.75 76 TYR A C 1
ATOM 609 O O . TYR A 1 76 ? -17.954 -16.844 17.465 1.00 84.75 76 TYR A O 1
ATOM 617 N N . LEU A 1 77 ? -17.376 -17.888 15.559 1.00 88.12 77 LEU A N 1
ATOM 618 C CA . LEU A 1 77 ? -16.224 -18.617 16.098 1.00 88.12 77 LEU A CA 1
ATOM 619 C C . LEU A 1 77 ? -14.919 -18.087 15.493 1.00 88.12 77 LEU A C 1
ATOM 621 O O . LEU A 1 77 ? -14.684 -18.247 14.299 1.00 88.12 77 LEU A O 1
ATOM 625 N N . GLN A 1 78 ? -14.040 -17.541 16.332 1.00 88.56 78 GLN A N 1
ATOM 626 C CA . GLN A 1 78 ? -12.694 -17.136 15.934 1.00 88.56 78 GLN A CA 1
ATOM 627 C C . GLN A 1 78 ? -11.748 -18.343 15.887 1.00 88.56 78 GLN A C 1
ATOM 629 O O . GLN A 1 78 ? -11.582 -19.050 16.888 1.00 88.56 78 GLN A O 1
ATOM 634 N N . LEU A 1 79 ? -11.080 -18.537 14.749 1.00 86.56 79 LEU A N 1
ATOM 635 C CA . LEU A 1 79 ? -10.027 -19.532 14.526 1.00 86.56 79 LEU A CA 1
ATOM 636 C C . LEU A 1 79 ? -8.808 -18.863 13.867 1.00 86.56 79 LEU A C 1
ATOM 638 O O . LEU A 1 79 ? -8.957 -17.842 13.201 1.00 86.56 79 LEU A O 1
ATOM 642 N N . GLU A 1 80 ? -7.620 -19.428 14.079 1.00 81.00 80 GLU A N 1
ATOM 643 C CA . GLU A 1 80 ? -6.375 -19.047 13.387 1.00 81.00 80 GLU A CA 1
ATOM 644 C C . GLU A 1 80 ? -6.050 -20.082 12.294 1.00 81.00 80 GLU A C 1
ATOM 646 O O . GLU A 1 80 ? -6.692 -21.134 12.211 1.00 81.00 80 GLU A O 1
ATOM 651 N N . ASP A 1 81 ? -5.086 -19.763 11.435 1.00 68.88 81 ASP A N 1
ATOM 652 C CA . ASP A 1 81 ? -4.657 -20.551 10.275 1.00 68.88 81 ASP A CA 1
ATOM 653 C C . ASP A 1 81 ? -3.843 -21.804 10.647 1.00 68.88 81 ASP A C 1
ATOM 655 O O . ASP A 1 81 ? -3.851 -22.798 9.920 1.00 68.88 81 ASP A O 1
ATOM 659 N N . ASP A 1 82 ? -3.206 -21.815 11.814 1.00 72.31 82 ASP A N 1
ATOM 660 C CA . ASP A 1 82 ? -2.269 -22.846 12.255 1.00 72.31 82 ASP A CA 1
ATOM 661 C C . ASP A 1 82 ? -2.804 -23.694 13.423 1.00 72.31 82 ASP A C 1
ATOM 663 O O . ASP A 1 82 ? -2.121 -23.946 14.419 1.00 72.31 82 ASP A O 1
ATOM 667 N N . ILE A 1 83 ? -4.037 -24.193 13.298 1.00 81.75 83 ILE A N 1
ATOM 668 C CA . ILE A 1 83 ? -4.708 -24.955 14.360 1.00 81.75 83 ILE A CA 1
ATOM 669 C C . ILE A 1 83 ? -4.900 -26.447 14.049 1.00 81.75 83 ILE A C 1
ATOM 671 O O . ILE A 1 83 ? -5.190 -26.874 12.935 1.00 81.75 83 ILE A O 1
ATOM 675 N N . LEU A 1 84 ? -4.843 -27.265 15.099 1.00 79.81 84 LEU A N 1
ATOM 676 C CA . LEU A 1 84 ? -5.320 -28.645 15.122 1.00 79.81 84 LEU A CA 1
ATOM 677 C C . LEU A 1 84 ? -6.660 -28.732 15.844 1.00 79.81 84 LEU A C 1
ATOM 679 O O . LEU A 1 84 ? -6.849 -28.145 16.910 1.00 79.81 84 LEU A O 1
ATOM 683 N N . THR A 1 85 ? -7.571 -29.534 15.298 1.00 85.75 85 THR A N 1
ATOM 684 C CA . THR A 1 85 ? -8.933 -29.695 15.818 1.00 85.75 85 THR A CA 1
ATOM 685 C C . THR A 1 85 ? -9.193 -31.116 16.315 1.00 85.75 85 THR A C 1
ATOM 687 O O . THR A 1 85 ? -8.609 -32.095 15.840 1.00 85.75 85 THR A O 1
ATOM 690 N N . LYS A 1 86 ? -10.104 -31.259 17.284 1.00 83.50 86 LYS A N 1
ATOM 691 C CA . LYS A 1 86 ? -10.654 -32.571 17.658 1.00 83.50 86 LYS A CA 1
ATOM 692 C C . LYS A 1 86 ? -11.718 -33.036 16.668 1.00 83.50 86 LYS A C 1
ATOM 694 O O . LYS A 1 86 ? -12.484 -32.246 16.126 1.00 83.50 86 LYS A O 1
ATOM 699 N N . ARG A 1 87 ? -11.838 -34.355 16.496 1.00 77.38 87 ARG A N 1
ATOM 700 C CA . ARG A 1 87 ? -12.945 -34.942 15.725 1.00 77.38 87 ARG A CA 1
ATOM 701 C C . ARG A 1 87 ? -14.294 -34.577 16.356 1.00 77.38 87 ARG A C 1
ATOM 703 O O . ARG A 1 87 ? -14.449 -34.694 17.572 1.00 77.38 87 ARG A O 1
ATOM 710 N N . GLY A 1 88 ? -15.246 -34.162 15.518 1.00 77.56 88 GLY A N 1
ATOM 711 C CA . GLY A 1 88 ? -16.589 -33.751 15.946 1.00 77.56 88 GLY A CA 1
ATOM 712 C C . GLY A 1 88 ? -16.608 -32.456 16.763 1.00 77.56 88 GLY A C 1
ATOM 713 O O . GLY A 1 88 ? -17.473 -32.293 17.617 1.00 77.56 88 GLY A O 1
ATOM 714 N N . PHE A 1 89 ? -15.628 -31.560 16.577 1.00 86.12 89 PHE A N 1
ATOM 715 C CA . PHE A 1 89 ? -15.564 -30.311 17.343 1.00 86.12 89 PHE A CA 1
ATOM 716 C C . PHE A 1 89 ? -16.825 -29.451 17.174 1.00 86.12 89 PHE A C 1
ATOM 718 O O . PHE A 1 89 ? -17.259 -28.863 18.155 1.00 86.12 89 PHE A O 1
ATOM 725 N N . VAL A 1 90 ? -17.439 -29.428 15.984 1.00 81.44 90 VAL A N 1
ATOM 726 C CA . VAL A 1 90 ? -18.669 -28.661 15.713 1.00 81.44 90 VAL A CA 1
ATOM 727 C C . VAL A 1 90 ? -19.829 -29.149 16.577 1.00 81.44 90 VAL A C 1
ATOM 729 O O . VAL A 1 90 ? -20.408 -28.358 17.310 1.00 81.44 90 VAL A O 1
ATOM 732 N N . SER A 1 91 ? -20.113 -30.451 16.574 1.00 80.75 91 SER A N 1
ATOM 733 C CA . SER A 1 91 ? -21.194 -31.054 17.368 1.00 80.75 91 SER A CA 1
ATOM 734 C C . SER A 1 91 ? -20.975 -30.810 18.858 1.00 80.75 91 SER A C 1
ATOM 736 O O . SER A 1 91 ? -21.893 -30.433 19.570 1.00 80.75 91 SER A O 1
ATOM 738 N N . ARG A 1 92 ? -19.723 -30.901 19.326 1.00 87.12 92 ARG A N 1
ATOM 739 C CA . ARG A 1 92 ? -19.377 -30.574 20.718 1.00 87.12 92 ARG A CA 1
ATOM 740 C C . ARG A 1 92 ? -19.580 -29.102 21.063 1.00 87.12 92 ARG A C 1
ATOM 742 O O . ARG A 1 92 ? -19.932 -28.813 22.201 1.00 87.12 92 ARG A O 1
ATOM 749 N N . ILE A 1 93 ? -19.316 -28.184 20.132 1.00 88.44 93 ILE A N 1
ATOM 750 C CA . ILE A 1 93 ? -19.609 -26.758 20.319 1.00 88.44 93 ILE A CA 1
ATOM 751 C C . ILE A 1 93 ? -21.121 -26.573 20.419 1.00 88.44 93 ILE A C 1
ATOM 753 O O . ILE A 1 93 ? -21.567 -25.971 21.387 1.00 88.44 93 ILE A O 1
ATOM 757 N N . HIS A 1 94 ? -21.886 -27.156 19.493 1.00 82.81 94 HIS A N 1
ATOM 758 C CA . HIS A 1 94 ? -23.345 -27.075 19.472 1.00 82.81 94 HIS A CA 1
ATOM 759 C C . HIS A 1 94 ? -23.981 -27.637 20.753 1.00 82.81 94 HIS A C 1
ATOM 761 O O . HIS A 1 94 ? -24.814 -26.985 21.374 1.00 82.81 94 HIS A O 1
ATOM 767 N N . ASP A 1 95 ? -23.549 -28.814 21.211 1.00 85.06 95 ASP A N 1
ATOM 768 C CA . ASP A 1 95 ? -24.029 -29.407 22.463 1.00 85.06 95 ASP A CA 1
ATOM 769 C C . ASP A 1 95 ? -23.692 -28.520 23.671 1.00 85.06 95 ASP A C 1
ATOM 771 O O . ASP A 1 95 ? -24.490 -28.381 24.599 1.00 85.06 95 ASP A O 1
ATOM 775 N N . PHE A 1 96 ? -22.506 -27.901 23.666 1.00 87.38 96 PHE A N 1
ATOM 776 C CA . PHE A 1 96 ? -22.054 -27.022 24.742 1.00 87.38 96 PHE A CA 1
ATOM 777 C C . PHE A 1 96 ? -22.810 -25.688 24.769 1.00 87.38 96 PHE A C 1
ATOM 779 O O . PHE A 1 96 ? -23.070 -25.171 25.857 1.00 87.38 96 PHE A O 1
ATOM 786 N N . THR A 1 97 ? -23.168 -25.135 23.605 1.00 83.75 97 THR A N 1
ATOM 787 C CA . THR A 1 97 ? -23.978 -23.914 23.488 1.00 83.75 97 THR A CA 1
ATOM 788 C C . THR A 1 97 ? -25.447 -24.187 23.793 1.00 83.75 97 THR A C 1
ATOM 790 O O . THR A 1 97 ? -26.043 -23.430 24.547 1.00 83.75 97 THR A O 1
ATOM 793 N N . ALA A 1 98 ? -26.014 -25.303 23.321 1.00 78.12 98 ALA A N 1
ATOM 794 C CA . ALA A 1 98 ? -27.414 -25.673 23.560 1.00 78.12 98 ALA A CA 1
ATOM 795 C C . ALA A 1 98 ? -27.744 -25.871 25.051 1.00 78.12 98 ALA A C 1
ATOM 797 O O . ALA A 1 98 ? -28.869 -25.641 25.487 1.00 78.12 98 ALA A O 1
ATOM 798 N N . GLN A 1 99 ? -26.757 -26.253 25.866 1.00 78.56 99 GLN A N 1
ATOM 799 C CA . GLN A 1 99 ? -26.899 -26.361 27.323 1.00 78.56 99 GLN A CA 1
ATOM 800 C C . GLN A 1 99 ? -26.946 -24.999 28.044 1.00 78.56 99 GLN A C 1
ATOM 802 O O . GLN A 1 99 ? -27.035 -24.961 29.273 1.00 78.56 99 GLN A O 1
ATOM 807 N N . ARG A 1 100 ? -26.842 -23.875 27.321 1.00 73.75 100 ARG A N 1
ATOM 808 C CA . ARG A 1 100 ? -26.708 -22.524 27.881 1.00 73.75 100 ARG A CA 1
ATOM 809 C C . ARG A 1 100 ? -27.722 -21.580 27.227 1.00 73.75 100 ARG A C 1
ATOM 811 O O . ARG A 1 100 ? -27.507 -21.168 26.092 1.00 73.75 100 ARG A O 1
ATOM 818 N N . PRO A 1 101 ? -28.798 -21.194 27.932 1.00 60.56 101 PRO A N 1
ATOM 819 C CA . PRO A 1 101 ? -29.788 -20.272 27.385 1.00 60.56 101 PRO A CA 1
ATOM 820 C C . PRO A 1 101 ? -29.177 -18.903 27.050 1.00 60.56 101 PRO A C 1
ATOM 822 O O . PRO A 1 101 ? -28.251 -18.452 27.728 1.00 60.56 101 PRO A O 1
ATOM 825 N N . ILE A 1 102 ? -29.744 -18.207 26.062 1.00 55.19 102 ILE A N 1
ATOM 826 C CA . ILE A 1 102 ? -29.329 -16.864 25.604 1.00 55.19 102 ILE A CA 1
ATOM 827 C C . ILE A 1 102 ? -29.285 -15.834 26.754 1.00 55.19 102 ILE A C 1
ATOM 829 O O . ILE A 1 102 ? -28.457 -14.926 26.750 1.00 55.19 102 ILE A O 1
ATOM 833 N N . GLU A 1 103 ? -30.102 -16.013 27.790 1.00 53.19 103 GLU A N 1
ATOM 834 C CA . GLU A 1 103 ? -30.184 -15.151 28.982 1.00 53.19 103 GLU A CA 1
ATOM 835 C C . GLU A 1 103 ? -28.948 -15.223 29.903 1.00 53.19 103 GLU A C 1
ATOM 837 O O . GLU A 1 103 ? -28.820 -14.456 30.858 1.00 53.19 103 GLU A O 1
ATOM 842 N N . SER A 1 104 ? -28.011 -16.140 29.648 1.00 62.06 104 SER A N 1
ATOM 843 C CA . SER A 1 104 ? -26.817 -16.297 30.482 1.00 62.06 104 SER A CA 1
ATOM 844 C C . SER A 1 104 ? -25.756 -15.200 30.228 1.00 62.06 104 SER A C 1
ATOM 846 O O . SER A 1 104 ? -25.443 -14.834 29.093 1.00 62.06 104 SER A O 1
ATOM 848 N N . GLN A 1 105 ? -25.176 -14.658 31.312 1.00 69.50 105 GLN A N 1
ATOM 849 C CA . GLN A 1 105 ? -24.296 -13.466 31.333 1.00 69.50 105 GLN A CA 1
ATOM 850 C C . GLN A 1 105 ? -22.848 -13.687 30.819 1.00 69.50 105 GLN A C 1
ATOM 852 O O . GLN A 1 105 ? -21.906 -13.028 31.272 1.00 69.50 105 GLN A O 1
ATOM 857 N N . TRP A 1 106 ? -22.614 -14.621 29.895 1.00 82.19 106 TRP A N 1
ATOM 858 C CA . TRP A 1 106 ? -21.269 -14.859 29.349 1.00 82.19 106 TRP A CA 1
ATOM 859 C C . TRP A 1 106 ? -20.993 -13.972 28.129 1.00 82.19 106 TRP A C 1
ATOM 861 O O . TRP A 1 106 ? -21.825 -13.850 27.244 1.00 82.19 106 TRP A O 1
ATOM 871 N N . PHE A 1 107 ? -19.814 -13.361 28.046 1.00 83.38 107 PHE A N 1
ATOM 872 C CA . PHE A 1 107 ? -19.412 -12.579 26.866 1.00 83.38 107 PHE A CA 1
ATOM 873 C C . PHE A 1 107 ? -18.728 -13.440 25.791 1.00 83.38 107 PHE A C 1
ATOM 875 O O . PHE A 1 107 ? -18.846 -13.179 24.599 1.00 83.38 107 PHE A O 1
ATOM 882 N N . MET A 1 108 ? -18.012 -14.481 26.215 1.00 88.69 108 MET A N 1
ATOM 883 C CA . MET A 1 108 ? -17.198 -15.325 25.346 1.00 88.69 108 MET A CA 1
ATOM 884 C C . MET A 1 108 ? -17.164 -16.756 25.884 1.00 88.69 108 MET A C 1
ATOM 886 O O . MET A 1 108 ? -16.964 -16.955 27.086 1.00 88.69 108 MET A O 1
ATOM 890 N N . LEU A 1 109 ? -17.317 -17.746 25.000 1.00 89.94 109 LEU A N 1
ATOM 891 C CA . LEU A 1 109 ? -17.077 -19.156 25.321 1.00 89.94 109 LEU A CA 1
ATOM 892 C C . LEU A 1 109 ? -15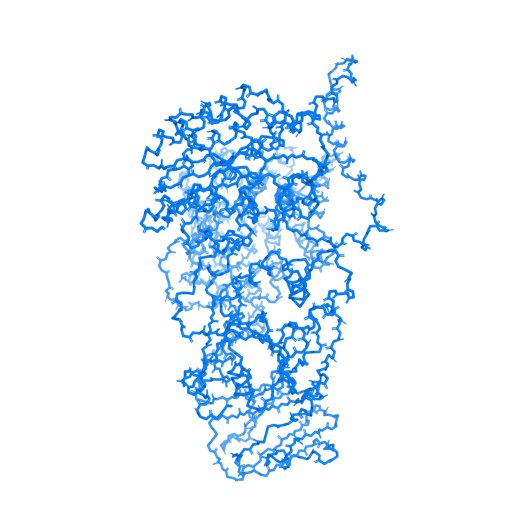.713 -19.594 24.781 1.00 89.94 109 LEU A C 1
ATOM 894 O O . LEU A 1 109 ? -15.373 -19.352 23.622 1.00 89.94 109 LEU A O 1
ATOM 898 N N . GLU A 1 110 ? -14.926 -20.251 25.631 1.00 91.19 110 GLU A N 1
ATOM 899 C CA . GLU A 1 110 ? -13.556 -20.656 25.317 1.00 91.19 110 GLU A CA 1
ATOM 900 C C . GLU A 1 110 ? -13.468 -22.157 25.008 1.00 91.19 110 GLU A C 1
ATOM 902 O O . GLU A 1 110 ? -13.702 -23.010 25.868 1.00 91.19 110 GLU A O 1
ATOM 907 N N . PHE A 1 111 ? -13.040 -22.496 23.792 1.00 92.50 111 PHE A N 1
ATOM 908 C CA . PHE A 1 111 ? -12.703 -23.863 23.372 1.00 92.50 111 PHE A CA 1
ATOM 909 C C . PHE A 1 111 ? -11.185 -24.104 23.279 1.00 92.50 111 PHE A C 1
ATOM 911 O O . PHE A 1 111 ? -10.745 -25.227 23.009 1.00 92.50 111 PHE A O 1
ATOM 918 N N . SER A 1 112 ? -10.397 -23.060 23.552 1.00 89.56 112 SER A N 1
ATOM 919 C CA . SER A 1 112 ? -8.948 -23.060 23.771 1.00 89.56 112 SER A CA 1
ATOM 920 C C . SER A 1 112 ? -8.578 -21.960 24.774 1.00 89.56 112 SER A C 1
ATOM 922 O O . SER A 1 112 ? -9.184 -20.888 24.774 1.00 89.56 112 SER A O 1
ATOM 924 N N . THR A 1 113 ? -7.582 -22.218 25.620 1.00 85.38 113 THR A N 1
ATOM 925 C CA . THR A 1 113 ? -6.987 -21.248 26.559 1.00 85.38 113 THR A CA 1
ATOM 926 C C . THR A 1 113 ? -5.890 -20.407 25.930 1.00 85.38 113 THR A C 1
ATOM 928 O O . THR A 1 113 ? -5.484 -19.401 26.505 1.00 85.38 113 THR A O 1
ATOM 931 N N . LEU A 1 114 ? -5.382 -20.832 24.775 1.00 83.12 114 LEU A N 1
ATOM 932 C CA . LEU A 1 114 ? -4.327 -20.127 24.067 1.00 83.12 114 LEU A CA 1
ATOM 933 C C . LEU A 1 114 ? -4.937 -19.027 23.200 1.00 83.12 114 LEU A C 1
ATOM 935 O O . LEU A 1 114 ? -5.925 -19.285 22.513 1.00 83.12 114 LEU A O 1
ATOM 939 N N . GLY A 1 115 ? -4.330 -17.839 23.257 1.00 79.00 115 GLY A N 1
ATOM 940 C CA . GLY A 1 115 ? -4.553 -16.712 22.346 1.00 79.00 115 GLY A CA 1
ATOM 941 C C . GLY A 1 115 ? -6.016 -16.401 22.030 1.00 79.00 115 GLY A C 1
ATOM 942 O O . GLY A 1 115 ? -6.915 -16.606 22.857 1.00 79.00 115 GLY A O 1
ATOM 943 N N . PHE A 1 116 ? -6.244 -15.9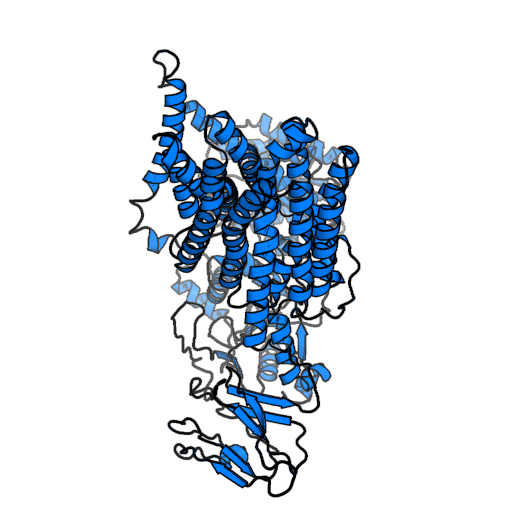51 20.801 1.00 85.00 116 PHE A N 1
ATOM 944 C CA . PHE A 1 116 ? -7.554 -15.616 20.260 1.00 85.00 116 PHE A CA 1
ATOM 945 C C . PHE A 1 116 ? -8.228 -16.803 19.550 1.00 85.00 116 PHE A C 1
ATOM 947 O O . PHE A 1 116 ? -9.378 -16.704 19.125 1.00 85.00 116 PHE A O 1
ATOM 954 N N . ILE A 1 117 ? -7.575 -17.972 19.512 1.00 88.56 117 ILE A N 1
ATOM 955 C CA . ILE A 1 117 ? -8.142 -19.195 18.933 1.00 88.56 117 ILE A CA 1
ATOM 956 C C . ILE A 1 117 ? -9.297 -19.774 19.747 1.00 88.56 117 ILE A C 1
ATOM 958 O O . ILE A 1 117 ? -9.292 -19.792 20.984 1.00 88.56 117 ILE A O 1
ATOM 962 N N . GLY A 1 118 ? -10.271 -20.342 19.036 1.00 89.56 118 GLY A N 1
ATOM 963 C CA . GLY A 1 118 ? -11.370 -21.106 19.615 1.00 89.56 118 GLY A CA 1
ATOM 964 C C . GLY A 1 118 ? -12.252 -20.271 20.538 1.00 89.56 118 GLY A C 1
ATOM 965 O O . GLY A 1 118 ? -12.697 -20.786 21.566 1.00 89.56 118 GLY A O 1
ATOM 966 N N . LYS A 1 119 ? -12.448 -18.988 20.218 1.00 91.44 119 LYS A N 1
ATOM 967 C CA . LYS A 1 119 ? -13.295 -18.066 20.981 1.00 91.44 119 LYS A CA 1
ATOM 968 C C . LYS A 1 119 ? -14.624 -17.895 20.262 1.00 91.44 119 LYS A C 1
ATOM 970 O O . LYS A 1 119 ? -14.651 -17.470 19.111 1.00 91.44 119 LYS A O 1
ATOM 975 N N . LEU A 1 120 ? -15.710 -18.280 20.924 1.00 90.69 120 LEU A N 1
ATOM 976 C CA . LEU A 1 120 ? -17.060 -18.170 20.385 1.00 90.69 120 LEU A CA 1
ATOM 977 C C . LEU A 1 120 ? -17.770 -16.968 21.013 1.00 90.69 120 LEU A C 1
ATOM 979 O O . LEU A 1 120 ? -17.802 -16.834 22.240 1.00 90.69 120 LEU A O 1
ATOM 983 N N . PHE A 1 121 ? -18.355 -16.134 20.164 1.00 88.00 121 PHE A N 1
ATOM 984 C CA . PHE A 1 121 ? -19.086 -14.924 20.517 1.00 88.00 121 PHE A CA 1
ATOM 985 C C . PHE A 1 121 ? -20.503 -14.983 19.957 1.00 88.00 121 PHE A C 1
ATOM 987 O O . PHE A 1 121 ? -20.762 -15.655 18.958 1.00 88.00 121 PHE A O 1
ATOM 994 N N . ARG A 1 122 ? -21.420 -14.248 20.583 1.00 81.50 122 ARG A N 1
ATOM 995 C CA . ARG A 1 122 ? -22.733 -13.969 19.999 1.00 81.50 122 ARG A CA 1
ATOM 996 C C . ARG A 1 122 ? -22.590 -12.925 18.907 1.00 81.50 122 ARG A C 1
ATOM 998 O O . ARG A 1 122 ? -21.845 -11.963 19.088 1.00 81.50 122 ARG A O 1
ATOM 1005 N N . SER A 1 123 ? -23.362 -13.056 17.834 1.00 78.12 123 SER A N 1
ATOM 1006 C CA . SER A 1 123 ? -23.374 -12.056 16.758 1.00 78.12 123 SER A CA 1
ATOM 1007 C C . SER A 1 123 ? -23.697 -10.643 17.274 1.00 78.12 123 SER A C 1
ATOM 1009 O O . SER A 1 123 ? -23.108 -9.671 16.810 1.00 78.12 123 SER A O 1
ATOM 1011 N N . SER A 1 124 ? -24.541 -10.525 18.307 1.00 72.12 124 SER A N 1
ATOM 1012 C CA . SER A 1 124 ? -24.899 -9.254 18.963 1.00 72.12 124 SER A CA 1
ATOM 1013 C C . SER A 1 124 ? -23.751 -8.579 19.725 1.00 72.12 124 SER A C 1
ATOM 1015 O O . SER A 1 124 ? -23.756 -7.363 19.888 1.00 72.12 124 SER A O 1
ATOM 1017 N N . ASP A 1 125 ? -22.771 -9.347 20.207 1.00 78.38 125 ASP A N 1
ATOM 1018 C CA . ASP A 1 125 ? -21.620 -8.835 20.964 1.00 78.38 125 ASP A CA 1
ATOM 1019 C C . ASP A 1 125 ? -20.443 -8.446 20.044 1.00 78.38 125 ASP A C 1
ATOM 1021 O O . ASP A 1 125 ? -19.510 -7.758 20.475 1.00 78.38 125 ASP A O 1
ATOM 1025 N N . LEU A 1 126 ? -20.485 -8.848 18.766 1.00 81.00 126 LEU A N 1
ATOM 1026 C CA . LEU A 1 126 ? -19.418 -8.583 17.798 1.00 81.00 126 LEU A CA 1
ATOM 1027 C C . LEU A 1 126 ? -19.155 -7.097 17.542 1.00 81.00 126 LEU A C 1
ATOM 1029 O O . LEU A 1 126 ? -17.977 -6.743 17.497 1.00 81.00 126 LEU A O 1
ATOM 1033 N N . PRO A 1 127 ? -20.159 -6.201 17.420 1.00 76.56 127 PRO A N 1
ATOM 1034 C CA . PRO A 1 127 ? -19.886 -4.780 17.212 1.00 76.56 127 PRO A CA 1
ATOM 1035 C C . PRO A 1 127 ? -19.050 -4.172 18.341 1.00 76.56 127 PRO A C 1
ATOM 1037 O O . PRO A 1 127 ? -18.139 -3.393 18.078 1.00 76.56 127 PRO A O 1
ATOM 1040 N N . LEU A 1 128 ? -19.296 -4.574 19.593 1.00 77.25 128 LEU A N 1
ATOM 1041 C CA . LEU A 1 128 ? -18.512 -4.119 20.741 1.00 77.25 128 LEU A CA 1
ATOM 1042 C C . LEU A 1 128 ? -17.072 -4.637 20.682 1.00 77.25 128 LEU A C 1
ATOM 1044 O O . LEU A 1 128 ? -16.135 -3.868 20.897 1.00 77.25 128 LEU A O 1
ATOM 1048 N N . LEU A 1 129 ? -16.896 -5.931 20.394 1.00 83.50 129 LEU A N 1
ATOM 1049 C CA . LEU A 1 129 ? -15.573 -6.536 20.238 1.00 83.50 129 LEU A CA 1
ATOM 1050 C C . LEU A 1 129 ? -14.792 -5.854 19.106 1.00 83.50 129 LEU A C 1
ATOM 1052 O O . LEU A 1 129 ? -13.637 -5.478 19.296 1.00 83.50 129 LEU A O 1
ATOM 1056 N N . ALA A 1 130 ? -15.439 -5.639 17.960 1.00 78.81 130 ALA A N 1
ATOM 1057 C CA . ALA A 1 130 ? -14.858 -4.991 16.794 1.00 78.81 130 ALA A CA 1
ATOM 1058 C C . ALA A 1 130 ? -14.478 -3.533 17.080 1.00 78.81 130 ALA A C 1
ATOM 1060 O O . ALA A 1 130 ? -13.360 -3.137 16.768 1.00 78.81 130 ALA A O 1
ATOM 1061 N N . GLN A 1 131 ? -15.351 -2.751 17.725 1.00 74.44 131 GLN A N 1
ATOM 1062 C CA . GLN A 1 131 ? -15.049 -1.372 18.129 1.00 74.44 131 GLN A CA 1
ATOM 1063 C C . GLN A 1 131 ? -13.877 -1.315 19.113 1.00 74.44 131 GLN A C 1
ATOM 1065 O O . GLN A 1 131 ? -12.978 -0.492 18.953 1.00 74.44 131 GLN A O 1
ATOM 1070 N N . PHE A 1 132 ? -13.850 -2.205 20.108 1.00 79.56 132 PHE A N 1
ATOM 1071 C CA . PHE A 1 132 ? -12.770 -2.240 21.091 1.00 79.56 132 PHE A CA 1
ATOM 1072 C C . PHE A 1 132 ? -11.429 -2.611 20.450 1.00 79.56 132 PHE A C 1
ATOM 1074 O O . PHE A 1 132 ? -10.422 -1.941 20.679 1.00 79.56 132 PHE A O 1
ATOM 1081 N N . ILE A 1 133 ? -11.407 -3.640 19.599 1.00 81.12 133 ILE A N 1
ATOM 1082 C CA . ILE A 1 133 ? -10.207 -3.994 18.838 1.00 81.12 133 ILE A CA 1
ATOM 1083 C C . ILE A 1 133 ? -9.819 -2.831 17.920 1.00 81.12 133 ILE A C 1
ATOM 1085 O O . ILE A 1 133 ? -8.658 -2.443 17.905 1.00 81.12 133 ILE A O 1
ATOM 1089 N N . ALA A 1 134 ? -10.760 -2.204 17.214 1.00 68.62 134 ALA A N 1
ATOM 1090 C CA . ALA A 1 134 ? -10.467 -1.074 16.336 1.00 68.62 134 ALA A CA 1
ATOM 1091 C C . ALA A 1 134 ? -9.798 0.089 17.087 1.00 68.62 134 ALA A C 1
ATOM 1093 O O . ALA A 1 134 ? -8.818 0.643 16.586 1.00 68.62 134 ALA A O 1
ATOM 1094 N N . LEU A 1 135 ? -10.260 0.399 18.302 1.00 72.94 135 LEU A N 1
ATOM 1095 C CA . LEU A 1 135 ? -9.680 1.438 19.156 1.00 72.94 135 LEU A CA 1
ATOM 1096 C C . LEU A 1 135 ? -8.245 1.113 19.594 1.00 72.94 135 LEU A C 1
ATOM 1098 O O . LEU A 1 135 ? -7.393 1.998 19.578 1.00 72.94 135 LEU A O 1
ATOM 1102 N N . PHE A 1 136 ? -7.959 -0.144 19.947 1.00 76.38 136 PHE A N 1
ATOM 1103 C CA . PHE A 1 136 ? -6.723 -0.497 20.654 1.00 76.38 136 PHE A CA 1
ATOM 1104 C C . PHE A 1 136 ? -5.779 -1.455 19.907 1.00 76.38 136 PHE A C 1
ATOM 1106 O O . PHE A 1 136 ? -4.712 -1.774 20.436 1.00 76.38 136 PHE A O 1
ATOM 1113 N N . HIS A 1 137 ? -6.098 -1.884 18.677 1.00 71.94 137 HIS A N 1
ATOM 1114 C CA . HIS A 1 137 ? -5.292 -2.850 17.901 1.00 71.94 137 HIS A CA 1
ATOM 1115 C C . HIS A 1 137 ? -3.835 -2.415 17.709 1.00 71.94 137 HIS A C 1
ATOM 1117 O O . HIS A 1 137 ? -2.960 -3.251 17.499 1.00 71.94 137 HIS A O 1
ATOM 1123 N N . ARG A 1 138 ? -3.564 -1.104 17.772 1.00 56.16 138 ARG A N 1
ATOM 1124 C CA . ARG A 1 138 ? -2.215 -0.534 17.640 1.00 56.16 138 ARG A CA 1
ATOM 1125 C C . ARG A 1 138 ? -1.425 -0.515 18.945 1.00 56.16 138 ARG A C 1
ATOM 1127 O O . ARG A 1 138 ? -0.212 -0.345 18.899 1.00 56.16 138 ARG A O 1
ATOM 1134 N N . GLU A 1 139 ? -2.089 -0.650 20.089 1.00 69.56 139 GLU A N 1
ATOM 1135 C CA . GLU A 1 139 ? -1.458 -0.554 21.408 1.00 69.56 139 GLU A CA 1
ATOM 1136 C C . GLU A 1 139 ? -1.095 -1.918 21.989 1.00 69.56 139 GLU A C 1
ATOM 1138 O O . GLU A 1 139 ? -0.062 -2.058 22.649 1.00 69.56 139 GLU A O 1
ATOM 1143 N N . LYS A 1 140 ? -1.948 -2.928 21.780 1.00 73.12 140 LYS A N 1
ATOM 1144 C CA . LYS A 1 140 ? -1.722 -4.287 22.280 1.00 73.12 140 LYS A CA 1
ATOM 1145 C C . LYS A 1 140 ? -2.169 -5.334 21.258 1.00 73.12 140 LYS A C 1
ATOM 1147 O O . LYS A 1 140 ? -3.108 -5.083 20.506 1.00 73.12 140 LYS A O 1
ATOM 1152 N N . PRO A 1 141 ? -1.544 -6.526 21.260 1.00 76.12 141 PRO A N 1
ATOM 1153 C CA . PRO A 1 141 ? -2.029 -7.662 20.486 1.00 76.12 141 PRO A CA 1
ATOM 1154 C C . PRO A 1 141 ? -3.472 -8.007 20.858 1.00 76.12 141 PRO A C 1
ATOM 1156 O O . PRO A 1 141 ? -3.871 -7.840 22.013 1.00 76.12 141 PRO A O 1
ATOM 1159 N N . VAL A 1 142 ? -4.225 -8.546 19.900 1.00 82.31 142 VAL A N 1
ATOM 1160 C CA . VAL A 1 142 ? -5.648 -8.868 20.079 1.00 82.31 142 VAL A CA 1
ATOM 1161 C C . VAL A 1 142 ? -5.887 -9.807 21.267 1.00 82.31 142 VAL A C 1
ATOM 1163 O O . VAL A 1 142 ? -6.831 -9.580 22.015 1.00 82.31 142 VAL A O 1
ATOM 1166 N N . ASP A 1 143 ? -4.990 -10.763 21.529 1.00 80.38 143 ASP A N 1
ATOM 1167 C CA . ASP A 1 143 ? -5.054 -11.638 22.711 1.00 80.38 143 ASP A CA 1
ATOM 1168 C C . ASP A 1 143 ? -5.160 -10.848 24.024 1.00 80.38 143 ASP A C 1
ATOM 1170 O O . ASP A 1 143 ? -5.976 -11.139 24.897 1.00 80.38 143 ASP A O 1
ATOM 1174 N N . TRP A 1 144 ? -4.333 -9.810 24.160 1.00 82.69 144 TRP A N 1
ATOM 1175 C CA . TRP A 1 144 ? -4.285 -8.979 25.361 1.00 82.69 144 TRP A CA 1
ATOM 1176 C C . TRP A 1 144 ? -5.441 -7.994 25.405 1.00 82.69 144 TRP A C 1
ATOM 1178 O O . TRP A 1 144 ? -5.914 -7.660 26.487 1.00 82.69 144 TRP A O 1
ATOM 1188 N N . LEU A 1 145 ? -5.893 -7.521 24.243 1.00 86.44 145 LEU A N 1
ATOM 1189 C CA . LEU A 1 145 ? -7.082 -6.682 24.150 1.00 86.44 145 LEU A CA 1
ATOM 1190 C C . LEU A 1 145 ? -8.332 -7.444 24.551 1.00 86.44 145 LEU A C 1
ATOM 1192 O O . LEU A 1 145 ? -9.177 -6.881 25.234 1.00 86.44 145 LEU A O 1
ATOM 1196 N N . LEU A 1 146 ? -8.436 -8.715 24.180 1.00 87.12 146 LEU A N 1
ATOM 1197 C CA . LEU A 1 146 ? -9.546 -9.558 24.584 1.00 87.12 146 LEU A CA 1
ATOM 1198 C C . LEU A 1 146 ? -9.562 -9.740 26.102 1.00 87.12 146 LEU A C 1
ATOM 1200 O O . LEU A 1 146 ? -10.599 -9.541 26.732 1.00 87.12 146 LEU A O 1
ATOM 1204 N N . ASP A 1 147 ? -8.406 -10.041 26.700 1.00 84.19 147 ASP A N 1
ATOM 1205 C CA . ASP A 1 147 ? -8.264 -10.126 28.153 1.00 84.19 147 ASP A CA 1
ATOM 1206 C C . ASP A 1 147 ? -8.591 -8.790 28.837 1.00 84.19 147 ASP A C 1
ATOM 1208 O O . ASP A 1 147 ? -9.283 -8.775 29.856 1.00 84.19 147 ASP A O 1
ATOM 1212 N N . LEU A 1 148 ? -8.146 -7.668 28.265 1.00 85.69 148 LEU A N 1
ATOM 1213 C CA . LEU A 1 148 ? -8.406 -6.321 28.774 1.00 85.69 148 LEU A CA 1
ATOM 1214 C C . LEU A 1 148 ? -9.888 -5.948 28.681 1.00 85.69 148 LEU A C 1
ATOM 1216 O O . LEU A 1 148 ? -10.443 -5.443 29.652 1.00 85.69 148 LEU A O 1
ATOM 1220 N N . LEU A 1 149 ? -10.542 -6.227 27.552 1.00 86.56 149 LEU A N 1
ATOM 1221 C CA . LEU A 1 149 ? -11.980 -6.039 27.366 1.00 86.56 149 LEU A CA 1
ATOM 1222 C C . LEU A 1 149 ? -12.756 -6.870 28.385 1.00 86.56 149 LEU A C 1
ATOM 1224 O O . LEU A 1 149 ? -13.695 -6.378 29.006 1.00 86.56 149 LEU A O 1
ATOM 1228 N N . PHE A 1 150 ? -12.326 -8.112 28.603 1.00 83.88 150 PHE A N 1
ATOM 1229 C CA . PHE A 1 150 ? -12.930 -9.001 29.582 1.00 83.88 150 PHE A CA 1
ATOM 1230 C C . PHE A 1 150 ? -12.779 -8.458 31.012 1.00 83.88 150 PHE A C 1
ATOM 1232 O O . PHE A 1 150 ? -13.747 -8.422 31.768 1.00 83.88 150 PHE A O 1
ATOM 1239 N N . VAL A 1 151 ? -11.588 -7.983 31.392 1.00 82.94 151 VAL A N 1
ATOM 1240 C CA . VAL A 1 151 ? -11.357 -7.364 32.708 1.00 82.94 151 VAL A CA 1
ATOM 1241 C C . VAL A 1 151 ? -12.168 -6.079 32.861 1.00 82.94 151 VAL A C 1
ATOM 1243 O O . VAL A 1 151 ? -12.846 -5.937 33.870 1.00 82.94 151 VAL A O 1
ATOM 1246 N N . ASN A 1 152 ? -12.166 -5.189 31.868 1.00 83.69 152 ASN A N 1
ATOM 1247 C CA . ASN A 1 152 ? -12.909 -3.927 31.914 1.00 83.69 152 ASN A CA 1
ATOM 1248 C C . ASN A 1 152 ? -14.426 -4.138 31.971 1.00 83.69 152 ASN A C 1
ATOM 1250 O O . ASN A 1 152 ? -15.136 -3.320 32.548 1.00 83.69 152 ASN A O 1
ATOM 1254 N N . ARG A 1 153 ? -14.929 -5.234 31.393 1.00 82.12 153 ARG A N 1
ATOM 1255 C CA . ARG A 1 153 ? -16.357 -5.567 31.425 1.00 82.12 153 ARG A CA 1
ATOM 1256 C C . ARG A 1 153 ? -16.814 -6.094 32.784 1.00 82.12 153 ARG A C 1
ATOM 1258 O O . ARG A 1 153 ? -17.935 -5.809 33.186 1.00 82.12 153 ARG A O 1
ATOM 1265 N N . TYR A 1 154 ? -15.977 -6.871 33.475 1.00 82.94 154 TYR A N 1
ATOM 1266 C CA . TYR A 1 154 ? -16.386 -7.598 34.686 1.00 82.94 154 TYR A CA 1
ATOM 1267 C C . TYR A 1 154 ? -15.718 -7.121 35.983 1.00 82.94 154 TYR A C 1
ATOM 1269 O O . TYR A 1 154 ? -16.174 -7.489 37.065 1.00 82.94 154 TYR A O 1
ATOM 1277 N N . CYS A 1 155 ? -14.642 -6.335 35.918 1.00 82.00 155 CYS A N 1
ATOM 1278 C CA . CYS A 1 155 ? -13.915 -5.864 37.092 1.00 82.00 155 CYS A CA 1
ATOM 1279 C C . CYS A 1 155 ? -13.872 -4.338 37.195 1.00 82.00 155 CYS A C 1
ATOM 1281 O O . CYS A 1 155 ? -13.528 -3.637 36.249 1.00 82.00 155 CYS A O 1
ATOM 1283 N N . HIS A 1 156 ? -14.153 -3.833 38.396 1.00 78.31 156 HIS A N 1
ATOM 1284 C CA . HIS A 1 156 ? -14.086 -2.408 38.707 1.00 78.31 156 HIS A CA 1
ATOM 1285 C C . HIS A 1 156 ? -12.622 -1.914 38.820 1.00 78.31 156 HIS A C 1
ATOM 1287 O O . HIS A 1 156 ? -11.818 -2.619 39.440 1.00 78.31 156 HIS A O 1
ATOM 1293 N N . PRO A 1 157 ? -12.274 -0.700 38.337 1.00 74.88 157 PRO A N 1
ATOM 1294 C CA . PRO A 1 157 ? -10.895 -0.178 38.334 1.00 74.88 157 PRO A CA 1
ATOM 1295 C C . PRO A 1 157 ? -10.212 -0.108 39.710 1.00 74.88 157 PRO A C 1
ATOM 1297 O O . PRO A 1 157 ? -8.991 -0.158 39.807 1.00 74.88 157 PRO A O 1
ATOM 1300 N N . GLU A 1 158 ? -10.990 -0.001 40.788 1.00 77.00 158 GLU A N 1
ATOM 1301 C CA . GLU A 1 158 ? -10.474 0.068 42.165 1.00 77.00 158 GLU A CA 1
ATOM 1302 C C . GLU A 1 158 ? -10.053 -1.290 42.744 1.00 77.00 158 GLU A C 1
ATOM 1304 O O . GLU A 1 158 ? -9.431 -1.360 43.807 1.00 77.00 158 GLU A O 1
ATOM 1309 N N . LYS A 1 159 ? -10.431 -2.398 42.097 1.00 77.81 159 LYS A N 1
ATOM 1310 C CA . LYS A 1 159 ? -10.093 -3.738 42.577 1.00 77.81 159 LYS A CA 1
ATOM 1311 C C . LYS A 1 159 ? -8.655 -4.067 42.205 1.00 77.81 159 LYS A C 1
ATOM 1313 O O . LYS A 1 159 ? -8.178 -3.782 41.111 1.00 77.81 159 LYS A O 1
ATOM 1318 N N . SER A 1 160 ? -7.958 -4.731 43.123 1.00 81.06 160 SER A N 1
ATOM 1319 C CA . SER A 1 160 ? -6.597 -5.190 42.848 1.00 81.06 160 SER A CA 1
ATOM 1320 C C . SER A 1 160 ? -6.580 -6.217 41.701 1.00 81.06 160 SER A C 1
ATOM 1322 O O . SER A 1 160 ? -7.542 -6.979 41.548 1.00 81.06 160 SER A O 1
ATOM 1324 N N . PRO A 1 161 ? -5.465 -6.352 40.958 1.00 78.00 161 PRO A N 1
ATOM 1325 C CA . PRO A 1 161 ? -5.347 -7.336 39.877 1.00 78.00 161 PRO A CA 1
ATOM 1326 C C . PRO A 1 161 ? -5.692 -8.773 40.302 1.00 78.00 161 PRO A C 1
ATOM 1328 O O . PRO A 1 161 ? -6.288 -9.530 39.538 1.00 78.00 161 PRO A O 1
ATOM 1331 N N . LYS A 1 162 ? -5.378 -9.148 41.553 1.00 83.75 162 LYS A N 1
ATOM 1332 C CA . LYS A 1 162 ? -5.736 -10.462 42.114 1.00 83.75 162 LYS A CA 1
ATOM 1333 C C . LYS A 1 162 ? -7.248 -10.639 42.258 1.00 83.75 162 LYS A C 1
ATOM 1335 O O . LYS A 1 162 ? -7.768 -11.688 41.901 1.00 83.75 162 LYS A O 1
ATOM 1340 N N . GLN A 1 163 ? -7.948 -9.619 42.751 1.00 83.88 163 GLN A N 1
ATOM 1341 C CA . GLN A 1 163 ? -9.406 -9.651 42.884 1.00 83.88 163 GLN A CA 1
ATOM 1342 C C . GLN A 1 163 ? -10.082 -9.689 41.510 1.00 83.88 163 GLN A C 1
ATOM 1344 O O . GLN A 1 163 ? -10.996 -10.484 41.313 1.00 83.88 163 GLN A O 1
ATOM 1349 N N . CYS A 1 164 ? -9.586 -8.915 40.540 1.00 81.69 164 CYS A N 1
ATOM 1350 C CA . CYS A 1 164 ? -10.086 -8.975 39.166 1.00 81.69 164 CYS A CA 1
ATOM 1351 C C . CYS A 1 164 ? -9.897 -10.350 38.525 1.00 81.69 164 CYS A C 1
ATOM 1353 O O . CYS A 1 164 ? -10.794 -10.833 37.836 1.00 81.69 164 CYS A O 1
ATOM 1355 N N . SER A 1 165 ? -8.763 -11.011 38.770 1.00 81.56 165 SER A N 1
ATOM 1356 C CA . SER A 1 165 ? -8.528 -12.363 38.257 1.00 81.56 165 SER A CA 1
ATOM 1357 C C . SER A 1 165 ? -9.540 -13.377 38.806 1.00 81.56 165 SER A C 1
ATOM 1359 O O . SER A 1 165 ? -10.023 -14.217 38.055 1.00 81.56 165 SER A O 1
ATOM 1361 N N . GLU A 1 166 ? -9.917 -13.286 40.084 1.00 84.81 166 GLU A N 1
ATOM 1362 C CA . GLU A 1 166 ? -10.925 -14.184 40.665 1.00 84.81 166 GLU A CA 1
ATOM 1363 C C . GLU A 1 166 ? -12.342 -13.898 40.155 1.00 84.81 166 GLU A C 1
ATOM 1365 O O . GLU A 1 166 ? -13.076 -14.833 39.842 1.00 84.81 166 GLU A O 1
ATOM 1370 N N . ILE A 1 167 ? -12.712 -12.624 40.000 1.00 82.75 167 ILE A N 1
ATOM 1371 C CA . ILE A 1 167 ? -14.020 -12.237 39.450 1.00 82.75 167 ILE A CA 1
ATOM 1372 C C . ILE A 1 167 ? -14.143 -12.712 37.998 1.00 82.75 167 ILE A C 1
ATOM 1374 O O . ILE A 1 167 ? -15.100 -13.390 37.636 1.00 82.75 167 ILE A O 1
ATOM 1378 N N . THR A 1 168 ? -13.142 -12.424 37.164 1.00 82.12 168 THR A N 1
ATOM 1379 C CA . THR A 1 168 ? -13.163 -12.791 35.738 1.00 82.12 168 THR A CA 1
ATOM 1380 C C . THR A 1 168 ? -13.195 -14.303 35.508 1.00 82.12 168 THR A C 1
ATOM 1382 O O . THR A 1 168 ? -13.836 -14.752 34.559 1.00 82.12 168 THR A O 1
ATOM 1385 N N . LYS A 1 169 ? -12.600 -15.121 36.388 1.00 82.00 169 LYS A N 1
ATOM 1386 C CA . LYS A 1 169 ? -12.705 -16.591 36.312 1.00 82.00 169 LYS A CA 1
ATOM 1387 C C . LYS A 1 169 ? -14.143 -17.109 36.403 1.00 82.00 169 LYS A C 1
ATOM 1389 O O . LYS A 1 169 ? -14.417 -18.159 35.834 1.00 82.00 169 LYS A O 1
ATOM 1394 N N . GLN A 1 170 ? -15.043 -16.408 37.095 1.00 80.56 170 GLN A N 1
ATOM 1395 C CA . GLN A 1 170 ? -16.446 -16.827 37.225 1.00 80.56 170 GLN A CA 1
ATOM 1396 C C . GLN A 1 170 ? -17.217 -16.672 35.908 1.00 80.56 170 GLN A C 1
ATOM 1398 O O . GLN A 1 170 ? -18.111 -17.464 35.621 1.00 80.56 170 GLN A O 1
ATOM 1403 N N . TYR A 1 171 ? -16.831 -15.690 35.089 1.00 80.81 171 TYR A N 1
ATOM 1404 C CA . TYR A 1 171 ? -17.477 -15.389 33.811 1.00 80.81 171 TYR A CA 1
ATOM 1405 C C . TYR A 1 171 ? -16.772 -16.030 32.611 1.00 80.81 171 TYR A C 1
ATOM 1407 O O . TYR A 1 171 ? -17.375 -16.158 31.545 1.00 80.8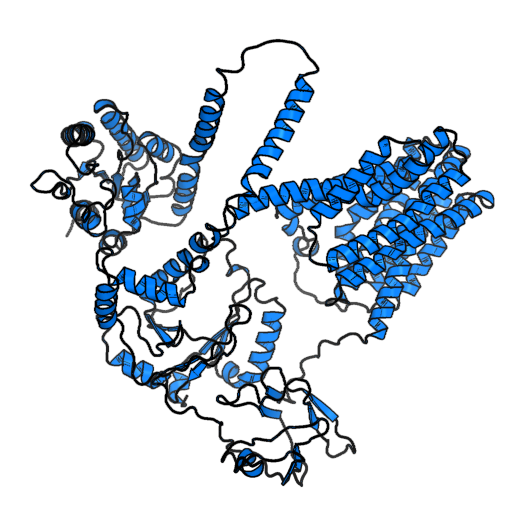1 171 TYR A O 1
ATOM 1415 N N . ARG A 1 172 ? -15.501 -16.441 32.748 1.00 83.56 172 ARG A N 1
ATOM 1416 C CA . ARG A 1 172 ? -14.780 -17.173 31.697 1.00 83.56 172 ARG A CA 1
ATOM 1417 C C . ARG A 1 172 ? -15.264 -18.600 31.626 1.00 83.56 172 ARG A C 1
ATOM 1419 O O . ARG A 1 172 ? -14.788 -19.464 32.369 1.00 83.56 172 ARG A O 1
ATOM 1426 N N . VAL A 1 173 ? -16.184 -18.860 30.703 1.00 87.38 173 VAL A N 1
ATOM 1427 C CA . VAL A 1 173 ? -16.704 -20.207 30.565 1.00 87.38 173 VAL A CA 1
ATOM 1428 C C . VAL A 1 173 ? -15.997 -20.994 29.481 1.00 87.38 173 VAL A C 1
ATOM 1430 O O . VAL A 1 173 ? -16.055 -20.679 28.296 1.00 87.38 173 VAL A O 1
ATOM 1433 N N . ARG A 1 174 ? -15.341 -22.063 29.924 1.00 87.62 174 ARG A N 1
ATOM 1434 C CA . ARG A 1 174 ? -14.463 -22.883 29.105 1.00 87.62 174 ARG A CA 1
ATOM 1435 C C . ARG A 1 174 ? -15.010 -24.294 28.924 1.00 87.62 174 ARG A C 1
ATOM 1437 O O . ARG A 1 174 ? -15.403 -24.939 29.895 1.00 87.62 174 ARG A O 1
ATOM 1444 N N . SER A 1 175 ? -14.928 -24.802 27.698 1.00 88.69 175 SER A N 1
ATOM 1445 C CA . SER A 1 175 ? -15.138 -26.214 27.385 1.00 88.69 175 SER A CA 1
ATOM 1446 C C . SER A 1 175 ? -13.919 -27.049 27.786 1.00 88.69 175 SER A C 1
ATOM 1448 O O . SER A 1 175 ? -12.773 -26.712 27.469 1.00 88.69 175 SER A O 1
ATOM 1450 N N . ARG A 1 176 ? -14.162 -28.170 28.472 1.00 85.69 176 ARG A N 1
ATOM 1451 C CA . ARG A 1 176 ? -13.134 -29.162 28.807 1.00 85.69 176 ARG A CA 1
ATOM 1452 C C . ARG A 1 176 ? -13.528 -30.532 28.249 1.00 85.69 176 ARG A C 1
ATOM 1454 O O . ARG A 1 176 ? -14.637 -30.982 28.520 1.00 85.69 176 ARG A O 1
ATOM 1461 N N . PRO A 1 177 ? -12.624 -31.231 27.542 1.00 87.25 177 PRO A N 1
ATOM 1462 C CA . PRO A 1 177 ? -11.267 -30.809 27.174 1.00 87.25 177 PRO A CA 1
ATOM 1463 C C . PRO A 1 177 ? -11.257 -29.770 26.032 1.00 87.25 177 PRO A C 1
ATOM 1465 O O . PRO A 1 177 ? -12.226 -29.685 25.279 1.00 87.25 177 PRO A O 1
ATOM 1468 N N . SER A 1 178 ? -10.151 -29.032 25.858 1.00 90.50 178 SER A N 1
ATOM 1469 C CA . SER A 1 178 ? -10.006 -28.083 24.737 1.00 90.50 178 SER A CA 1
ATOM 1470 C C . SER A 1 178 ? -10.195 -28.790 23.388 1.00 90.50 178 SER A C 1
ATOM 1472 O O . SER A 1 178 ? -9.815 -29.961 23.232 1.00 90.50 178 SER A O 1
ATOM 1474 N N . LEU A 1 179 ? -10.797 -28.085 22.427 1.00 89.81 179 LEU A N 1
ATOM 1475 C CA . LEU A 1 179 ? -11.107 -28.599 21.087 1.00 89.81 179 LEU A CA 1
ATOM 1476 C C . LEU A 1 179 ? -10.101 -28.159 20.023 1.00 89.81 179 LEU A C 1
ATOM 1478 O O . LEU A 1 179 ? -10.039 -28.803 18.976 1.00 89.81 179 LEU A O 1
ATOM 1482 N N . PHE A 1 180 ? -9.319 -27.117 20.315 1.00 90.06 180 PHE A N 1
ATOM 1483 C CA . PHE A 1 180 ? -8.343 -26.514 19.410 1.00 90.06 180 PHE A CA 1
ATOM 1484 C C . PHE A 1 180 ? -6.946 -26.480 20.043 1.00 90.06 180 PHE A C 1
ATOM 1486 O O . PHE A 1 180 ? -6.817 -26.348 21.262 1.00 90.06 180 PHE A O 1
ATOM 1493 N N . GLN A 1 181 ? -5.915 -26.606 19.212 1.00 86.00 181 GLN A N 1
ATOM 1494 C CA . GLN A 1 181 ? -4.501 -26.549 19.583 1.00 86.00 181 GLN A CA 1
ATOM 1495 C C . GLN A 1 181 ? -3.749 -25.716 18.544 1.00 86.00 181 GLN A C 1
ATOM 1497 O O . GLN A 1 181 ? -3.801 -26.056 17.372 1.00 86.00 181 GLN A O 1
ATOM 1502 N N . HIS A 1 182 ? -3.023 -24.685 18.974 1.00 80.62 182 HIS A N 1
ATOM 1503 C CA . HIS A 1 182 ? -2.145 -23.888 18.108 1.00 80.62 182 HIS A CA 1
ATOM 1504 C C . HIS A 1 182 ? -0.883 -24.673 17.725 1.00 80.62 182 HIS A C 1
ATOM 1506 O O . HIS A 1 182 ? -0.315 -25.383 18.559 1.00 80.62 182 HIS A O 1
ATOM 1512 N N . VAL A 1 183 ? -0.428 -24.561 16.486 1.00 73.94 183 VAL A N 1
ATOM 1513 C CA . VAL A 1 183 ? 0.610 -25.428 15.913 1.00 73.94 183 VAL A CA 1
ATOM 1514 C C . VAL A 1 183 ? 1.804 -24.621 15.415 1.00 73.94 183 VAL A C 1
ATOM 1516 O O . VAL A 1 183 ? 2.890 -25.194 15.332 1.00 73.94 183 VAL A O 1
ATOM 1519 N N . GLY A 1 184 ? 1.650 -23.316 15.170 1.00 67.25 184 GLY A N 1
ATOM 1520 C CA . GLY A 1 184 ? 2.720 -22.454 14.686 1.00 67.25 184 GLY A CA 1
ATOM 1521 C C . GLY A 1 184 ? 3.924 -22.400 15.609 1.00 67.25 184 GLY A C 1
ATOM 1522 O O . GLY A 1 184 ? 3.821 -22.384 16.838 1.00 67.25 184 GLY A O 1
ATOM 1523 N N . VAL A 1 185 ? 5.094 -22.389 14.976 1.00 61.38 185 VAL A N 1
ATOM 1524 C CA . VAL A 1 185 ? 6.406 -22.420 15.633 1.00 61.38 185 VAL A CA 1
ATOM 1525 C C . VAL A 1 185 ? 7.039 -21.033 15.668 1.00 61.38 185 VAL A C 1
ATOM 1527 O O . VAL A 1 185 ? 7.845 -20.754 16.557 1.00 61.38 185 VAL A O 1
ATOM 1530 N N . HIS A 1 186 ? 6.662 -20.158 14.737 1.00 58.22 186 HIS A N 1
ATOM 1531 C CA . HIS A 1 186 ? 7.203 -18.814 14.590 1.00 58.22 186 HIS A CA 1
ATOM 1532 C C . HIS A 1 186 ? 6.188 -17.780 15.061 1.00 58.22 186 HIS A C 1
ATOM 1534 O O . HIS A 1 186 ? 5.058 -17.741 14.595 1.00 58.22 186 HIS A O 1
ATOM 1540 N N . SER A 1 187 ? 6.605 -16.934 15.998 1.00 63.41 187 SER A N 1
ATOM 1541 C CA . SER A 1 187 ? 5.827 -15.765 16.393 1.00 63.41 187 SER A CA 1
ATOM 1542 C C . SER A 1 187 ? 5.958 -14.667 15.335 1.00 63.41 187 SER A C 1
ATOM 1544 O O . SER A 1 187 ? 7.011 -14.519 14.716 1.00 63.41 187 SER A O 1
ATOM 1546 N N . SER A 1 188 ? 4.933 -13.822 15.220 1.00 59.09 188 SER A N 1
ATOM 1547 C CA . SER A 1 188 ? 4.988 -12.544 14.495 1.00 59.09 188 SER A CA 1
ATOM 1548 C C . SER A 1 188 ? 6.081 -11.589 15.009 1.00 59.09 188 SER A C 1
ATOM 1550 O O . SER A 1 188 ? 6.456 -10.638 14.326 1.00 59.09 188 SER A O 1
ATOM 1552 N N . LEU A 1 189 ? 6.641 -11.848 16.197 1.00 54.72 189 LEU A N 1
ATOM 1553 C CA . LEU A 1 189 ? 7.833 -11.175 16.706 1.00 54.72 189 LEU A CA 1
ATOM 1554 C C . LEU A 1 189 ? 9.105 -11.821 16.137 1.00 54.72 189 LEU A C 1
ATOM 1556 O O . LEU A 1 189 ? 9.387 -12.997 16.385 1.00 54.72 189 LEU A O 1
ATOM 1560 N N . ALA A 1 190 ? 9.901 -11.022 15.422 1.00 47.25 190 ALA A N 1
ATOM 1561 C CA . ALA A 1 190 ? 11.110 -11.466 14.731 1.00 47.25 190 ALA A CA 1
ATOM 1562 C C . ALA A 1 190 ? 12.046 -12.293 15.637 1.00 47.25 190 ALA A C 1
ATOM 1564 O O . ALA A 1 190 ? 12.499 -11.834 16.686 1.00 47.25 190 ALA A O 1
ATOM 1565 N N . GLY A 1 191 ? 12.342 -13.526 15.212 1.00 56.25 191 GLY A N 1
ATOM 1566 C CA . GLY A 1 191 ? 13.277 -14.433 15.887 1.00 56.25 191 GLY A CA 1
ATOM 1567 C C . GLY A 1 191 ? 12.712 -15.208 17.085 1.00 56.25 191 GLY A C 1
ATOM 1568 O O . GLY A 1 191 ? 13.443 -16.001 17.680 1.00 56.25 191 GLY A O 1
ATOM 1569 N N . LYS A 1 192 ? 11.434 -15.033 17.448 1.00 60.88 192 LYS A N 1
ATOM 1570 C CA . LYS A 1 192 ? 10.838 -15.734 18.593 1.00 60.88 192 LYS A CA 1
ATOM 1571 C C . LYS A 1 192 ? 10.174 -17.049 18.168 1.00 60.88 192 LYS A C 1
ATOM 1573 O O . LYS A 1 192 ? 9.134 -17.056 17.514 1.00 60.88 192 LYS A O 1
ATOM 1578 N N . LEU A 1 193 ? 10.767 -18.165 18.596 1.00 62.66 193 LEU A N 1
ATOM 1579 C CA . LEU A 1 193 ? 10.188 -19.506 18.469 1.00 62.66 193 LEU A CA 1
ATOM 1580 C C . LEU A 1 193 ? 9.213 -19.764 19.626 1.00 62.66 193 LEU A C 1
ATOM 1582 O O . LEU A 1 193 ? 9.608 -19.695 20.789 1.00 62.66 193 LEU A O 1
ATOM 1586 N N . GLN A 1 194 ? 7.957 -20.082 19.323 1.00 64.81 194 GLN A N 1
ATOM 1587 C CA . GLN A 1 194 ? 6.886 -20.189 20.314 1.00 64.81 194 GLN A CA 1
ATOM 1588 C C . GLN A 1 194 ? 6.138 -21.522 20.162 1.00 64.81 194 GLN A C 1
ATOM 1590 O O . GLN A 1 194 ? 5.167 -21.627 19.432 1.00 64.81 194 GLN A O 1
ATOM 1595 N N . LYS A 1 195 ? 6.569 -22.562 20.888 1.00 67.25 195 LYS A N 1
ATOM 1596 C CA . LYS A 1 195 ? 5.944 -23.902 20.861 1.00 67.25 195 LYS A CA 1
ATOM 1597 C C . LYS A 1 195 ? 4.886 -24.055 21.961 1.00 67.25 195 LYS A C 1
ATOM 1599 O O . LYS A 1 195 ? 5.064 -24.844 22.891 1.00 67.25 195 LYS A O 1
ATOM 1604 N N . LEU A 1 196 ? 3.822 -23.253 21.912 1.00 72.00 196 LEU A N 1
ATOM 1605 C CA . LEU A 1 196 ? 2.747 -23.324 22.909 1.00 72.00 196 LEU A CA 1
ATOM 1606 C C . LEU A 1 196 ? 1.934 -24.614 22.746 1.00 72.00 196 LEU A C 1
ATOM 1608 O O . LEU A 1 196 ? 1.517 -24.970 21.650 1.00 72.00 196 LEU A O 1
ATOM 1612 N N . ARG A 1 197 ? 1.684 -25.316 23.856 1.00 75.69 197 ARG A N 1
ATOM 1613 C CA . ARG A 1 197 ? 0.811 -26.496 23.902 1.00 75.69 197 ARG A CA 1
ATOM 1614 C C . ARG A 1 197 ? -0.360 -26.254 24.839 1.00 75.69 197 ARG A C 1
ATOM 1616 O O . ARG A 1 197 ? -0.183 -25.754 25.948 1.00 75.69 197 ARG A O 1
ATOM 1623 N N . GLU A 1 198 ? -1.545 -26.624 24.380 1.00 81.50 198 GLU A N 1
ATOM 1624 C CA . GLU A 1 198 ? -2.767 -26.578 25.161 1.00 81.50 198 GLU A CA 1
ATOM 1625 C C . GLU A 1 198 ? -2.759 -27.739 26.159 1.00 81.50 198 GLU A C 1
ATOM 1627 O O . GLU A 1 198 ? -2.558 -28.901 25.797 1.00 81.50 198 GLU A O 1
ATOM 1632 N N . ARG A 1 199 ? -2.967 -27.425 27.440 1.00 78.69 199 ARG A N 1
ATOM 1633 C CA . ARG A 1 199 ? -2.751 -28.368 28.547 1.00 78.69 199 ARG A CA 1
ATOM 1634 C C . ARG A 1 199 ? -3.718 -29.546 28.488 1.00 78.69 199 ARG A C 1
ATOM 1636 O O . ARG A 1 199 ? -3.328 -30.674 28.771 1.00 78.69 199 ARG A O 1
ATOM 1643 N N . ASP A 1 200 ? -4.953 -29.281 28.063 1.00 83.38 200 ASP A N 1
ATOM 1644 C CA . ASP A 1 200 ? -6.050 -30.251 28.111 1.00 83.38 200 ASP A CA 1
ATOM 1645 C C . ASP A 1 200 ? -6.446 -30.785 26.716 1.00 83.38 200 ASP A C 1
ATOM 1647 O O . ASP A 1 200 ? -7.504 -31.397 26.563 1.00 83.38 200 ASP A O 1
ATOM 1651 N N . PHE A 1 201 ? -5.637 -30.565 25.668 1.00 81.69 201 PHE A N 1
ATOM 1652 C CA . PHE A 1 201 ? -5.960 -31.044 24.312 1.00 81.69 201 PHE A CA 1
ATOM 1653 C C . PHE A 1 201 ? -5.806 -32.570 24.174 1.00 81.69 201 PHE A C 1
ATOM 1655 O O . PHE A 1 201 ? -6.644 -33.218 23.547 1.00 81.69 201 PHE A O 1
ATOM 1662 N N . GLY A 1 202 ? -4.825 -33.180 24.842 1.00 76.44 202 GLY A N 1
ATOM 1663 C CA . GLY A 1 202 ? -4.572 -34.626 24.777 1.00 76.44 202 GLY A CA 1
ATOM 1664 C C . GLY A 1 202 ? -3.706 -35.045 23.580 1.00 76.44 202 GLY A C 1
ATOM 1665 O O . GLY A 1 202 ? -2.983 -34.229 23.014 1.00 76.44 202 GLY A O 1
ATOM 1666 N N . LYS A 1 203 ? -3.727 -36.340 23.221 1.00 71.50 203 LYS A N 1
ATOM 1667 C CA . LYS A 1 203 ? -2.887 -36.893 22.141 1.00 71.50 203 LYS A CA 1
ATOM 1668 C C . LYS A 1 203 ? -3.373 -36.431 20.764 1.00 71.50 203 LYS A C 1
ATOM 1670 O O . LYS A 1 203 ? -4.552 -36.575 20.444 1.00 71.50 203 LYS A O 1
ATOM 1675 N N . VAL A 1 204 ? -2.445 -35.927 19.955 1.00 70.12 204 VAL A N 1
ATOM 1676 C CA . VAL A 1 204 ? -2.687 -35.492 18.575 1.00 70.12 204 VAL A CA 1
ATOM 1677 C C . VAL A 1 204 ? -2.681 -36.704 17.643 1.00 70.12 204 VAL A C 1
ATOM 1679 O O . VAL A 1 204 ? -1.864 -37.611 17.796 1.00 70.12 204 VAL A O 1
ATOM 1682 N N . GLN A 1 205 ? -3.593 -36.732 16.670 1.00 73.50 205 GLN A N 1
ATOM 1683 C CA . GLN A 1 205 ? -3.553 -37.730 15.607 1.00 73.50 205 GLN A CA 1
ATOM 1684 C C . GLN A 1 205 ? -2.380 -37.422 14.663 1.00 73.50 205 GLN A C 1
ATOM 1686 O O . GLN A 1 205 ? -2.340 -36.365 14.046 1.00 73.50 205 GLN A O 1
ATOM 1691 N N . LEU A 1 206 ? -1.438 -38.360 14.560 1.00 77.31 206 LEU A N 1
ATOM 1692 C CA . LEU A 1 206 ? -0.174 -38.177 13.838 1.00 77.31 206 LEU A CA 1
ATOM 1693 C C . LEU A 1 206 ? -0.287 -38.358 12.317 1.00 77.31 206 LEU A C 1
ATOM 1695 O O . LEU A 1 206 ? 0.562 -37.870 11.581 1.00 77.31 206 LEU A O 1
ATOM 1699 N N . TYR A 1 207 ? -1.314 -39.069 11.846 1.00 78.69 207 TYR A N 1
ATOM 1700 C CA . TYR A 1 207 ? -1.522 -39.357 10.427 1.00 78.69 207 TYR A CA 1
ATOM 1701 C C . TYR A 1 207 ? -3.009 -39.528 10.101 1.00 78.69 207 TYR A C 1
ATOM 1703 O O . TYR A 1 207 ? -3.812 -39.901 10.964 1.00 78.69 207 TYR A O 1
ATOM 1711 N N . ILE A 1 208 ? -3.374 -39.287 8.842 1.00 76.56 208 ILE A N 1
ATOM 1712 C CA . ILE A 1 208 ? -4.714 -39.554 8.309 1.00 76.56 208 ILE A CA 1
ATOM 1713 C C . ILE A 1 208 ? -4.658 -40.899 7.568 1.00 76.56 208 ILE A C 1
ATOM 1715 O O . ILE A 1 208 ? -3.876 -41.015 6.627 1.00 76.56 208 ILE A O 1
ATOM 1719 N N . PRO A 1 209 ? -5.434 -41.923 7.973 1.00 79.38 209 PRO A N 1
ATOM 1720 C CA . PRO A 1 209 ? -5.421 -43.218 7.299 1.00 79.38 209 PRO A CA 1
ATOM 1721 C C . PRO A 1 209 ? -5.980 -43.095 5.875 1.00 79.38 209 PRO A C 1
ATOM 1723 O O . PRO A 1 209 ? -7.044 -42.510 5.671 1.00 79.38 209 PRO A O 1
ATOM 1726 N N . HIS A 1 210 ? -5.276 -43.666 4.897 1.00 80.25 210 HIS A N 1
ATOM 1727 C CA . HIS A 1 210 ? -5.763 -43.802 3.524 1.00 80.25 210 HIS A CA 1
ATOM 1728 C C . HIS A 1 210 ? -6.755 -44.968 3.440 1.00 80.25 210 HIS A C 1
ATOM 1730 O O . HIS A 1 210 ? -6.464 -46.048 3.949 1.00 80.25 210 HIS A O 1
ATOM 1736 N N . ALA A 1 211 ? -7.911 -44.760 2.806 1.00 69.50 211 ALA A N 1
ATOM 1737 C CA . ALA A 1 211 ? -8.927 -45.805 2.662 1.00 69.50 211 ALA A CA 1
ATOM 1738 C C . ALA A 1 211 ? -8.745 -46.641 1.378 1.00 69.50 211 ALA A C 1
ATOM 1740 O O . ALA A 1 211 ? -8.929 -47.853 1.426 1.00 69.50 211 ALA A O 1
ATOM 1741 N N . ASP A 1 212 ? -8.310 -46.018 0.269 1.00 77.94 212 ASP A N 1
ATOM 1742 C CA . ASP A 1 212 ? -8.470 -46.586 -1.084 1.00 77.94 212 ASP A CA 1
ATOM 1743 C C . ASP A 1 212 ? -7.243 -46.397 -2.004 1.00 77.94 212 ASP A C 1
ATOM 1745 O O . ASP A 1 212 ? -7.368 -46.026 -3.174 1.00 77.94 212 ASP A O 1
ATOM 1749 N N . ASN A 1 213 ? -6.026 -46.633 -1.506 1.00 87.25 213 ASN A N 1
ATOM 1750 C CA . ASN A 1 213 ? -4.847 -46.593 -2.378 1.00 87.25 213 ASN A CA 1
ATOM 1751 C C . ASN A 1 213 ? -4.859 -47.765 -3.391 1.00 87.25 213 ASN A C 1
ATOM 1753 O O . ASN A 1 213 ? -5.172 -48.899 -3.009 1.00 87.25 213 ASN A O 1
ATOM 1757 N N . PRO A 1 214 ? -4.496 -47.542 -4.675 1.00 88.12 214 PRO A N 1
ATOM 1758 C CA . PRO A 1 214 ? -4.375 -48.620 -5.658 1.00 88.12 214 PRO A CA 1
ATOM 1759 C C . PRO A 1 214 ? -3.357 -49.672 -5.211 1.00 88.12 214 PRO A C 1
ATOM 1761 O O . PRO A 1 214 ? -2.449 -49.383 -4.446 1.00 88.12 214 PRO A O 1
ATOM 1764 N N . ARG A 1 215 ? -3.433 -50.906 -5.716 1.00 87.19 215 ARG A N 1
ATOM 1765 C CA . ARG A 1 215 ? -2.384 -51.892 -5.411 1.00 87.19 215 ARG A CA 1
ATOM 1766 C C . ARG A 1 215 ? -1.077 -51.500 -6.103 1.00 87.19 215 ARG A C 1
ATOM 1768 O O . ARG A 1 215 ? -1.048 -51.385 -7.326 1.00 87.19 215 ARG A O 1
ATOM 1775 N N . ALA A 1 216 ? -0.007 -51.356 -5.327 1.00 88.94 216 ALA A N 1
ATOM 1776 C CA . ALA A 1 216 ? 1.338 -51.088 -5.822 1.00 88.94 216 ALA A CA 1
ATOM 1777 C C . ALA A 1 216 ? 2.377 -51.892 -5.034 1.00 88.94 216 ALA A C 1
ATOM 1779 O O . ALA A 1 216 ? 2.233 -52.103 -3.830 1.00 88.94 216 ALA A O 1
ATOM 1780 N N . LYS A 1 217 ? 3.443 -52.313 -5.714 1.00 90.94 217 LYS A N 1
ATOM 1781 C CA . LYS A 1 217 ? 4.694 -52.730 -5.091 1.00 90.94 217 LYS A CA 1
ATOM 1782 C C . LYS A 1 217 ? 5.496 -51.473 -4.784 1.00 90.94 217 LYS A C 1
ATOM 1784 O O . LYS A 1 217 ? 5.750 -50.669 -5.677 1.00 90.94 217 LYS A O 1
ATOM 1789 N N . ILE A 1 218 ? 5.883 -51.307 -3.530 1.00 92.12 218 ILE A N 1
ATOM 1790 C CA . ILE A 1 218 ? 6.518 -50.080 -3.059 1.00 92.12 218 ILE A CA 1
ATOM 1791 C C . ILE A 1 218 ? 7.931 -50.410 -2.613 1.00 92.12 218 ILE A C 1
ATOM 1793 O O . ILE A 1 218 ? 8.152 -51.388 -1.905 1.00 92.12 218 ILE A O 1
ATOM 1797 N N . SER A 1 219 ? 8.890 -49.604 -3.042 1.00 92.38 219 SER A N 1
ATOM 1798 C CA . SER A 1 219 ? 10.290 -49.733 -2.644 1.00 92.38 219 SER A CA 1
ATOM 1799 C C . SER A 1 219 ? 10.888 -48.360 -2.412 1.00 92.38 219 SER A C 1
ATOM 1801 O O . SER A 1 219 ? 10.466 -47.392 -3.036 1.00 92.38 219 SER A O 1
ATOM 1803 N N . THR A 1 220 ? 11.879 -48.266 -1.537 1.00 93.25 220 THR A N 1
ATOM 1804 C CA . THR A 1 220 ? 12.529 -46.997 -1.214 1.00 93.25 220 THR A CA 1
ATOM 1805 C C . THR A 1 220 ? 14.011 -47.208 -0.940 1.00 93.25 220 THR A C 1
ATOM 1807 O O . THR A 1 220 ? 14.392 -48.279 -0.464 1.00 93.25 220 THR A O 1
ATOM 1810 N N . SER A 1 221 ? 14.842 -46.210 -1.247 1.00 93.06 221 SER A N 1
ATOM 1811 C CA . SER A 1 221 ? 16.240 -46.165 -0.789 1.00 93.06 221 SER A CA 1
ATOM 1812 C C . SER A 1 221 ? 16.373 -45.610 0.634 1.00 93.06 221 SER A C 1
ATOM 1814 O O . SER A 1 221 ? 17.411 -45.778 1.273 1.00 93.06 221 SER A O 1
ATOM 1816 N N . LEU A 1 222 ? 15.311 -44.978 1.141 1.00 90.75 222 LEU A N 1
ATOM 1817 C CA . LEU A 1 222 ? 15.274 -44.325 2.442 1.00 90.75 222 LEU A CA 1
ATOM 1818 C C . LEU A 1 222 ? 15.292 -45.333 3.597 1.00 90.75 222 LEU A C 1
ATOM 1820 O O . LEU A 1 222 ? 14.586 -46.345 3.586 1.00 90.75 222 LEU A O 1
ATOM 1824 N N . VAL A 1 223 ? 16.061 -45.018 4.642 1.00 88.69 223 VAL A N 1
ATOM 1825 C CA . VAL A 1 223 ? 16.177 -45.857 5.842 1.00 88.69 223 VAL A CA 1
ATOM 1826 C C . VAL A 1 223 ? 15.029 -45.549 6.803 1.00 88.69 223 VAL A C 1
ATOM 1828 O O . VAL A 1 223 ? 15.013 -44.501 7.449 1.00 88.69 223 VAL A O 1
ATOM 1831 N N . GLY A 1 224 ? 14.084 -46.484 6.925 1.00 87.25 224 GLY A N 1
ATOM 1832 C CA . GLY A 1 224 ? 12.947 -46.371 7.842 1.00 87.25 224 GLY A CA 1
ATOM 1833 C C . GLY A 1 224 ? 13.357 -46.290 9.319 1.00 87.25 224 GLY A C 1
ATOM 1834 O O . GLY A 1 224 ? 14.292 -46.953 9.771 1.00 87.25 224 GLY A O 1
ATOM 1835 N N . TYR A 1 225 ? 12.630 -45.482 10.087 1.00 85.75 225 TYR A N 1
ATOM 1836 C CA . TYR A 1 225 ? 12.828 -45.273 11.513 1.00 85.75 225 TYR A CA 1
ATOM 1837 C C . TYR A 1 225 ? 11.855 -46.126 12.333 1.00 85.75 225 TYR A C 1
ATOM 1839 O O . TYR A 1 225 ? 10.637 -45.957 12.268 1.00 85.75 225 TYR A O 1
ATOM 1847 N N . LYS A 1 226 ? 12.395 -47.005 13.185 1.00 86.69 226 LYS A N 1
ATOM 1848 C CA . LYS A 1 226 ? 11.613 -47.890 14.072 1.00 86.69 226 LYS A CA 1
ATOM 1849 C C . LYS A 1 226 ? 10.549 -48.682 13.287 1.00 86.69 226 LYS A C 1
ATOM 1851 O O . LYS A 1 226 ? 10.861 -49.281 12.268 1.00 86.69 226 LYS A O 1
ATOM 1856 N N . SER A 1 227 ? 9.312 -48.721 13.783 1.00 84.31 227 SER A N 1
ATOM 1857 C CA . SER A 1 227 ? 8.165 -49.410 13.182 1.00 84.31 227 SER A CA 1
ATOM 1858 C C . SER A 1 227 ? 7.353 -48.522 12.225 1.00 84.31 227 SER A C 1
ATOM 1860 O O . SER A 1 227 ? 6.194 -48.828 11.952 1.00 84.31 227 SER A O 1
ATOM 1862 N N . TYR A 1 228 ? 7.900 -47.384 11.787 1.00 88.31 228 TYR A N 1
ATOM 1863 C CA . TYR A 1 228 ? 7.245 -46.464 10.853 1.00 88.31 228 TYR A CA 1
ATOM 1864 C C . TYR A 1 228 ? 7.681 -46.787 9.423 1.00 88.31 228 TYR A C 1
ATOM 1866 O O . TYR A 1 228 ? 8.522 -46.100 8.843 1.00 88.31 228 TYR A O 1
ATOM 1874 N N . ASP A 1 229 ? 7.150 -47.884 8.882 1.00 89.25 229 ASP A N 1
ATOM 1875 C CA . ASP A 1 229 ? 7.503 -48.396 7.560 1.00 89.25 229 ASP A CA 1
ATOM 1876 C C . ASP A 1 229 ? 6.578 -47.882 6.439 1.00 89.25 229 ASP A C 1
ATOM 1878 O O . ASP A 1 229 ? 5.458 -47.408 6.660 1.00 89.25 229 ASP A O 1
ATOM 1882 N N . LEU A 1 230 ? 7.079 -47.972 5.208 1.00 89.88 230 LEU A N 1
ATOM 1883 C CA . LEU A 1 230 ? 6.425 -47.427 4.024 1.00 89.88 230 LEU A CA 1
ATOM 1884 C C . LEU A 1 230 ? 5.194 -48.235 3.579 1.00 89.88 230 LEU A C 1
ATOM 1886 O O . LEU A 1 230 ? 4.243 -47.659 3.051 1.00 89.88 230 LEU A O 1
ATOM 1890 N N . GLU A 1 231 ? 5.171 -49.549 3.814 1.00 89.56 231 GLU A N 1
ATOM 1891 C CA . GLU A 1 231 ? 4.023 -50.397 3.470 1.00 89.56 231 GLU A CA 1
ATOM 1892 C C . GLU A 1 231 ? 2.831 -50.099 4.384 1.00 89.56 231 GLU A C 1
ATOM 1894 O O . GLU A 1 231 ? 1.692 -49.971 3.934 1.00 89.56 231 GLU A O 1
ATOM 1899 N N . SER A 1 232 ? 3.092 -49.938 5.680 1.00 88.62 232 SER A N 1
ATOM 1900 C CA . SER A 1 232 ? 2.124 -49.521 6.687 1.00 88.62 232 SER A CA 1
ATOM 1901 C C . SER A 1 232 ? 1.586 -48.123 6.408 1.00 88.62 232 SER A C 1
ATOM 1903 O O . SER A 1 232 ? 0.385 -47.905 6.590 1.00 88.62 232 SER A O 1
ATOM 1905 N N . ALA A 1 233 ? 2.435 -47.209 5.923 1.00 89.75 233 ALA A N 1
ATOM 1906 C CA . ALA A 1 233 ? 2.014 -45.885 5.476 1.00 89.75 233 ALA A CA 1
ATOM 1907 C C . ALA A 1 233 ? 1.053 -45.961 4.287 1.00 89.75 233 ALA A C 1
ATOM 1909 O O . ALA A 1 233 ? -0.052 -45.424 4.338 1.00 89.75 233 ALA A O 1
ATOM 1910 N N . TYR A 1 234 ? 1.420 -46.707 3.245 1.00 90.06 234 TYR A N 1
ATOM 1911 C CA . TYR A 1 234 ? 0.592 -46.837 2.051 1.00 90.06 234 TYR A CA 1
ATOM 1912 C C . TYR A 1 234 ? -0.734 -47.561 2.298 1.00 90.06 234 TYR A C 1
ATOM 1914 O O . TYR A 1 234 ? -1.749 -47.210 1.701 1.00 90.06 234 TYR A O 1
ATOM 1922 N N . ALA A 1 235 ? -0.748 -48.538 3.207 1.00 87.88 235 ALA A N 1
ATOM 1923 C CA . ALA A 1 235 ? -1.958 -49.239 3.631 1.00 87.88 235 ALA A CA 1
ATOM 1924 C C . ALA A 1 235 ? -2.839 -48.423 4.599 1.00 87.88 235 ALA A C 1
ATOM 1926 O O . ALA A 1 235 ? -3.857 -48.932 5.060 1.00 87.88 235 ALA A O 1
ATOM 1927 N N . GLY A 1 236 ? -2.433 -47.204 4.976 1.00 86.69 236 GLY A N 1
ATOM 1928 C CA . GLY A 1 236 ? -3.179 -46.357 5.909 1.00 86.69 236 GLY A CA 1
ATOM 1929 C C . GLY A 1 236 ? -3.175 -46.852 7.360 1.00 86.69 236 GLY A C 1
ATOM 1930 O O . GLY A 1 236 ? -4.010 -46.417 8.148 1.00 86.69 236 GLY A O 1
ATOM 1931 N N . ARG A 1 237 ? -2.257 -47.755 7.735 1.00 87.38 237 ARG A N 1
ATOM 1932 C CA . ARG A 1 237 ? -2.132 -48.297 9.104 1.00 87.38 237 ARG A CA 1
ATOM 1933 C C . ARG A 1 237 ? -1.236 -47.447 10.007 1.00 87.38 237 ARG A C 1
ATOM 1935 O O . ARG A 1 237 ? -1.362 -47.524 11.228 1.00 87.38 237 ARG A O 1
ATOM 1942 N N . ASN A 1 238 ? -0.298 -46.698 9.427 1.00 87.50 238 ASN A N 1
ATOM 1943 C CA . ASN A 1 238 ? 0.619 -45.804 10.139 1.00 87.50 238 ASN A CA 1
ATOM 1944 C C . ASN A 1 238 ? 1.140 -44.701 9.192 1.00 87.50 238 ASN A C 1
ATOM 1946 O O . ASN A 1 238 ? 0.564 -44.494 8.130 1.00 87.50 238 ASN A O 1
ATOM 1950 N N . PHE A 1 239 ? 2.222 -44.009 9.553 1.00 88.12 239 PHE A N 1
ATOM 1951 C CA . PHE A 1 239 ? 3.004 -43.136 8.669 1.00 88.12 239 PHE A CA 1
ATOM 1952 C C . PHE A 1 239 ? 4.425 -43.680 8.460 1.00 88.12 239 PHE A C 1
ATOM 1954 O O . PHE A 1 239 ? 4.890 -44.524 9.227 1.00 88.12 239 PHE A O 1
ATOM 1961 N N . PHE A 1 240 ? 5.109 -43.184 7.426 1.00 91.06 240 PHE A N 1
ATOM 1962 C CA . PHE A 1 240 ? 6.509 -43.497 7.145 1.00 91.06 240 PHE A CA 1
ATOM 1963 C C . PHE A 1 240 ? 7.403 -42.411 7.741 1.00 91.06 240 PHE A C 1
ATOM 1965 O O . PHE A 1 240 ? 7.155 -41.226 7.526 1.00 91.06 240 PHE A O 1
ATOM 1972 N N . TRP A 1 241 ? 8.447 -42.806 8.468 1.00 90.81 241 TRP A N 1
ATOM 1973 C CA . TRP A 1 241 ? 9.447 -41.879 8.994 1.00 90.81 241 TRP A CA 1
ATOM 1974 C C . TRP A 1 241 ? 10.828 -42.380 8.599 1.00 90.81 241 TRP A C 1
ATOM 1976 O O . TRP A 1 241 ? 11.155 -43.533 8.863 1.00 90.81 241 TRP A O 1
ATOM 1986 N N . SER A 1 242 ? 11.627 -41.535 7.951 1.00 89.12 242 SER A N 1
ATOM 1987 C CA . SER A 1 242 ? 12.969 -41.882 7.478 1.00 89.12 242 SER A CA 1
ATOM 1988 C C . SER A 1 242 ? 14.052 -41.120 8.232 1.00 89.12 242 SER A C 1
ATOM 1990 O O . SER A 1 242 ? 13.852 -39.979 8.640 1.00 89.12 242 SER A O 1
ATOM 1992 N N . LEU A 1 243 ? 15.231 -41.728 8.346 1.00 87.69 243 LEU A N 1
ATOM 1993 C CA . LEU A 1 243 ? 16.439 -41.088 8.855 1.00 87.69 243 LEU A CA 1
ATOM 1994 C C . LEU A 1 243 ? 17.277 -40.500 7.715 1.00 87.69 243 LEU A C 1
ATOM 1996 O O . LEU A 1 243 ? 17.596 -41.204 6.762 1.00 87.69 243 LEU A O 1
ATOM 2000 N N . SER A 1 244 ? 17.681 -39.236 7.863 1.00 84.50 244 SER A N 1
ATOM 2001 C CA . SER A 1 244 ? 18.730 -38.580 7.061 1.00 84.50 244 SER A CA 1
ATOM 2002 C C . SER A 1 244 ? 18.622 -38.791 5.535 1.00 84.50 244 SER A C 1
ATOM 2004 O O . SER A 1 244 ? 19.556 -39.348 4.949 1.00 84.50 244 SER A O 1
ATOM 2006 N N . PRO A 1 245 ? 17.520 -38.351 4.892 1.00 87.06 245 PRO A N 1
ATOM 2007 C CA . PRO A 1 245 ? 17.377 -38.418 3.437 1.00 87.06 245 PRO A CA 1
ATOM 2008 C C . PRO A 1 245 ? 18.523 -37.678 2.730 1.00 87.06 245 PRO A C 1
ATOM 2010 O O . PRO A 1 245 ? 18.986 -36.635 3.199 1.00 87.06 245 PRO A O 1
ATOM 2013 N N . ARG A 1 246 ? 18.993 -38.224 1.608 1.00 88.94 246 ARG A N 1
ATOM 2014 C CA . ARG A 1 246 ? 20.061 -37.665 0.768 1.00 88.94 246 ARG A CA 1
ATOM 2015 C C . ARG A 1 246 ? 19.524 -37.323 -0.618 1.00 88.94 246 ARG A C 1
ATOM 2017 O O . ARG A 1 246 ? 18.499 -37.842 -1.049 1.00 88.94 246 ARG A O 1
ATOM 2024 N N . ALA A 1 247 ? 20.243 -36.463 -1.337 1.00 84.38 247 ALA A N 1
ATOM 2025 C CA . ALA A 1 247 ? 19.969 -36.243 -2.754 1.00 84.38 247 ALA A CA 1
ATOM 2026 C C . ALA A 1 247 ? 20.012 -37.584 -3.513 1.00 84.38 247 ALA A C 1
ATOM 2028 O O . ALA A 1 247 ? 20.866 -38.421 -3.215 1.00 84.38 247 ALA A O 1
ATOM 2029 N N . GLU A 1 248 ? 19.102 -37.761 -4.475 1.00 86.50 248 GLU A N 1
ATOM 2030 C CA . GLU A 1 248 ? 18.860 -39.001 -5.239 1.00 86.50 248 GLU A CA 1
ATOM 2031 C C . GLU A 1 248 ? 18.175 -40.150 -4.477 1.00 86.50 248 GLU A C 1
ATOM 2033 O O . GLU A 1 248 ? 17.910 -41.200 -5.072 1.00 86.50 248 GLU A O 1
ATOM 2038 N N . ASP A 1 249 ? 17.825 -39.976 -3.197 1.00 91.50 249 ASP A N 1
ATOM 2039 C CA . ASP A 1 249 ? 16.947 -40.940 -2.536 1.00 91.50 249 ASP A CA 1
ATOM 2040 C C . ASP A 1 249 ? 15.543 -40.926 -3.153 1.00 91.50 249 ASP A C 1
ATOM 2042 O O . ASP A 1 249 ? 15.014 -39.882 -3.539 1.00 91.50 249 ASP A O 1
ATOM 2046 N N . TYR A 1 250 ? 14.914 -42.100 -3.233 1.00 91.44 250 TYR A N 1
ATOM 2047 C CA . TYR A 1 250 ? 13.637 -42.260 -3.919 1.00 91.44 250 TYR A CA 1
ATOM 2048 C C . TYR A 1 250 ? 12.650 -43.120 -3.141 1.00 91.44 250 TYR A C 1
ATOM 2050 O O . TYR A 1 250 ? 13.019 -44.080 -2.467 1.00 91.44 250 TYR A O 1
ATOM 2058 N N . ILE A 1 251 ? 11.367 -42.818 -3.341 1.00 92.94 251 ILE A N 1
ATOM 2059 C CA . ILE A 1 251 ? 10.250 -43.716 -3.064 1.00 92.94 251 ILE A CA 1
ATOM 2060 C C . ILE A 1 251 ? 9.619 -44.086 -4.407 1.00 92.94 251 ILE A C 1
ATOM 2062 O O . ILE A 1 251 ? 9.150 -43.220 -5.144 1.00 92.94 251 ILE A O 1
ATOM 2066 N N . LEU A 1 252 ? 9.612 -45.375 -4.730 1.00 91.56 252 LEU A N 1
ATOM 2067 C CA . LEU A 1 252 ? 9.109 -45.912 -5.987 1.00 91.56 252 LEU A CA 1
ATOM 2068 C C . LEU A 1 252 ? 7.809 -46.680 -5.754 1.00 91.56 252 LEU A C 1
ATOM 2070 O O . LEU A 1 252 ? 7.783 -47.654 -5.001 1.00 91.56 252 LEU A O 1
ATOM 2074 N N . PHE A 1 253 ? 6.760 -46.269 -6.463 1.00 91.06 253 PHE A N 1
ATOM 2075 C CA . PHE A 1 253 ? 5.482 -46.971 -6.541 1.00 91.06 253 PHE A CA 1
ATOM 2076 C C . PHE A 1 253 ? 5.365 -47.665 -7.902 1.00 91.06 253 PHE A C 1
ATOM 2078 O O . PHE A 1 253 ? 5.287 -47.004 -8.938 1.00 91.06 253 PHE A O 1
ATOM 2085 N N . ASP A 1 254 ? 5.342 -48.996 -7.904 1.00 89.00 254 ASP A N 1
ATOM 2086 C CA . ASP A 1 254 ? 5.165 -49.819 -9.099 1.00 89.00 254 ASP A CA 1
ATOM 2087 C C . ASP A 1 254 ? 3.791 -50.499 -9.086 1.00 89.00 254 ASP A C 1
ATOM 2089 O O . ASP A 1 254 ? 3.528 -51.418 -8.314 1.00 89.00 254 ASP A O 1
ATOM 2093 N N . PHE A 1 255 ? 2.896 -50.051 -9.961 1.00 87.38 255 PHE A N 1
ATOM 2094 C CA . PHE A 1 255 ? 1.523 -50.553 -10.036 1.00 87.38 255 PHE A CA 1
ATOM 2095 C C . PHE A 1 255 ? 1.390 -51.900 -10.768 1.00 87.38 255 PHE A C 1
ATOM 2097 O O . PHE A 1 255 ? 0.297 -52.464 -10.804 1.00 87.38 255 PHE A O 1
ATOM 2104 N N . GLY A 1 256 ? 2.467 -52.439 -11.359 1.00 79.50 256 GLY A N 1
ATOM 2105 C CA . GLY A 1 256 ? 2.492 -53.714 -12.091 1.00 79.50 256 GLY A CA 1
ATOM 2106 C C . GLY A 1 256 ? 1.731 -53.707 -13.428 1.00 79.50 256 GLY A C 1
ATOM 2107 O O . GLY A 1 256 ? 2.253 -54.162 -14.444 1.00 79.50 256 GLY A O 1
ATOM 2108 N N . GLN A 1 257 ? 0.513 -53.159 -13.461 1.00 79.81 257 GLN A N 1
ATOM 2109 C CA . GLN A 1 257 ? -0.276 -52.886 -14.662 1.00 79.81 257 GLN A CA 1
ATOM 2110 C C . GLN A 1 257 ? -0.496 -51.377 -14.816 1.00 79.81 257 GLN A C 1
ATOM 2112 O O . GLN A 1 257 ? -0.575 -50.637 -13.839 1.00 79.81 257 GLN A O 1
ATOM 2117 N N . GLY A 1 258 ? -0.591 -50.904 -16.062 1.00 78.06 258 GLY A N 1
ATOM 2118 C CA . GLY A 1 258 ? -0.846 -49.490 -16.336 1.00 78.06 258 GLY A CA 1
ATOM 2119 C C . GLY A 1 258 ? -2.228 -49.074 -15.834 1.00 78.06 258 GLY A C 1
ATOM 2120 O O . GLY A 1 258 ? -3.231 -49.502 -16.400 1.00 78.06 258 GLY A O 1
ATOM 2121 N N . ILE A 1 259 ? -2.265 -48.231 -14.803 1.00 84.38 259 ILE A N 1
ATOM 2122 C CA . ILE A 1 259 ? -3.493 -47.677 -14.225 1.00 84.38 259 ILE A CA 1
ATOM 2123 C C . ILE A 1 259 ? -3.771 -46.268 -14.761 1.00 84.38 259 ILE A C 1
ATOM 2125 O O . ILE A 1 259 ? -2.851 -45.515 -15.086 1.00 84.38 259 ILE A O 1
ATOM 2129 N N . LYS A 1 260 ? -5.052 -45.898 -14.849 1.00 81.38 260 LYS A N 1
ATOM 2130 C CA . LYS A 1 260 ? -5.463 -44.529 -15.182 1.00 81.38 260 LYS A CA 1
ATOM 2131 C C . LYS A 1 260 ? -5.446 -43.682 -13.909 1.00 81.38 260 LYS A C 1
ATOM 2133 O O . LYS A 1 260 ? -6.275 -43.887 -13.027 1.00 81.38 260 LYS A O 1
ATOM 2138 N N . ILE A 1 261 ? -4.513 -42.738 -13.828 1.00 77.44 261 ILE A N 1
ATOM 2139 C CA . ILE A 1 261 ? -4.378 -41.812 -12.699 1.00 77.44 261 ILE A CA 1
ATOM 2140 C C . ILE A 1 261 ? -5.087 -40.504 -13.066 1.00 77.44 261 ILE A C 1
ATOM 2142 O O . ILE A 1 261 ? -4.747 -39.889 -14.073 1.00 77.44 261 ILE A O 1
ATOM 2146 N N . HIS A 1 262 ? -6.083 -40.096 -12.275 1.00 80.50 262 HIS A N 1
ATOM 2147 C CA . HIS A 1 262 ? -6.770 -38.802 -12.440 1.00 80.50 262 HIS A CA 1
ATOM 2148 C C . HIS A 1 262 ? -6.058 -37.672 -11.683 1.00 80.50 262 HIS A C 1
ATOM 2150 O O . HIS A 1 262 ? -6.120 -36.520 -12.098 1.00 80.50 262 HIS A O 1
ATOM 2156 N N . GLY A 1 263 ? -5.325 -38.025 -10.629 1.00 84.38 263 GLY A N 1
ATOM 2157 C CA . GLY A 1 263 ? -4.490 -37.131 -9.843 1.00 84.38 263 GLY A CA 1
ATOM 2158 C C . GLY A 1 263 ? -3.755 -37.895 -8.743 1.00 84.38 263 GLY A C 1
ATOM 2159 O O . GLY A 1 263 ? -3.957 -39.103 -8.583 1.00 84.38 263 GLY A O 1
ATOM 2160 N N . PHE A 1 264 ? -2.895 -37.206 -8.003 1.00 87.62 264 PHE A N 1
ATOM 2161 C CA . PHE A 1 264 ? -2.242 -37.738 -6.805 1.00 87.62 264 PHE A CA 1
ATOM 2162 C C . PHE A 1 264 ? -2.085 -36.651 -5.740 1.00 87.62 264 PHE A C 1
ATOM 2164 O O . PHE A 1 264 ? -2.056 -35.463 -6.056 1.00 87.62 264 PHE A O 1
ATOM 2171 N N . LEU A 1 265 ? -1.940 -37.083 -4.486 1.00 87.12 265 LEU A N 1
ATOM 2172 C CA . LEU A 1 265 ? -1.657 -36.232 -3.335 1.00 87.12 265 LEU A CA 1
ATOM 2173 C C . LEU A 1 265 ? -0.612 -36.915 -2.450 1.00 87.12 265 LEU A C 1
ATOM 2175 O O . LEU A 1 265 ? -0.884 -37.959 -1.858 1.00 87.12 265 LEU A O 1
ATOM 2179 N N . PHE A 1 266 ? 0.562 -36.303 -2.333 1.00 89.12 266 PHE A N 1
ATOM 2180 C CA . PHE A 1 266 ? 1.563 -36.652 -1.330 1.00 89.12 266 PHE A CA 1
ATOM 2181 C C . PHE A 1 266 ? 1.572 -35.588 -0.238 1.00 89.12 266 PHE A C 1
ATOM 2183 O O . PHE A 1 266 ? 1.555 -34.397 -0.538 1.00 89.12 266 PHE A O 1
ATOM 2190 N N . ARG A 1 267 ? 1.608 -36.026 1.023 1.00 86.69 267 ARG A N 1
ATOM 2191 C CA . ARG A 1 267 ? 1.734 -35.164 2.202 1.00 86.69 267 ARG A CA 1
ATOM 2192 C C . ARG A 1 267 ? 2.875 -35.674 3.069 1.00 86.69 267 ARG A C 1
ATOM 2194 O O . ARG A 1 267 ? 2.925 -36.865 3.377 1.00 86.69 267 ARG A O 1
ATOM 2201 N N . THR A 1 268 ? 3.775 -34.777 3.440 1.00 88.62 268 THR A N 1
ATOM 2202 C CA . THR A 1 268 ? 4.904 -35.027 4.340 1.00 88.62 268 THR A CA 1
ATOM 2203 C C . THR A 1 268 ? 4.827 -34.091 5.541 1.00 88.62 268 THR A C 1
ATOM 2205 O O . THR A 1 268 ? 4.077 -33.117 5.524 1.00 88.62 268 THR A O 1
ATOM 2208 N N . GLY A 1 269 ? 5.564 -34.406 6.604 1.00 84.69 269 GLY A N 1
ATOM 2209 C CA . GLY A 1 269 ? 5.439 -33.723 7.889 1.00 84.69 269 GLY A CA 1
ATOM 2210 C C . GLY A 1 269 ? 4.423 -34.360 8.828 1.00 84.69 269 GLY A C 1
ATOM 2211 O O . GLY A 1 269 ? 3.550 -35.138 8.442 1.00 84.69 269 GLY A O 1
ATOM 2212 N N . ASN A 1 270 ? 4.570 -34.034 10.108 1.00 81.50 270 ASN A N 1
ATOM 2213 C CA . ASN A 1 270 ? 3.713 -34.518 11.182 1.00 81.50 270 ASN A CA 1
ATOM 2214 C C . ASN A 1 270 ? 3.604 -33.435 12.272 1.00 81.50 270 ASN A C 1
ATOM 2216 O O . ASN A 1 270 ? 4.608 -32.777 12.557 1.00 81.50 270 ASN A O 1
ATOM 2220 N N . PRO A 1 271 ? 2.439 -33.274 12.932 1.00 71.94 271 PRO A N 1
ATOM 2221 C CA . PRO A 1 271 ? 2.271 -32.388 14.086 1.00 71.94 271 PRO A CA 1
ATOM 2222 C C . PRO A 1 271 ? 3.372 -32.407 15.162 1.00 71.94 271 PRO A C 1
ATOM 2224 O O . PRO A 1 271 ? 3.638 -31.372 15.774 1.00 71.94 271 PRO A O 1
ATOM 2227 N N . GLU A 1 272 ? 4.002 -33.556 15.430 1.00 74.69 272 GLU A N 1
ATOM 2228 C CA . GLU A 1 272 ? 5.085 -33.671 16.423 1.00 74.69 272 GLU A CA 1
ATOM 2229 C C . GLU A 1 272 ? 6.461 -33.250 15.884 1.00 74.69 272 GLU A C 1
ATOM 2231 O O . GLU A 1 272 ? 7.303 -32.786 16.656 1.00 74.69 272 GLU A O 1
ATOM 2236 N N . HIS A 1 273 ? 6.667 -33.363 14.572 1.00 77.06 273 HIS A N 1
ATOM 2237 C CA . HIS A 1 273 ? 7.940 -33.153 13.882 1.00 77.06 273 HIS A CA 1
ATOM 2238 C C . HIS A 1 273 ? 7.730 -32.275 12.640 1.00 77.06 273 HIS A C 1
ATOM 2240 O O . HIS A 1 273 ? 7.937 -32.699 11.510 1.00 77.06 273 HIS A O 1
ATOM 2246 N N . GLN A 1 274 ? 7.291 -31.032 12.851 1.00 67.56 274 GLN A N 1
ATOM 2247 C CA . GLN A 1 274 ? 6.910 -30.117 11.762 1.00 67.56 274 GLN A CA 1
ATOM 2248 C C . GLN A 1 274 ? 8.066 -29.717 10.831 1.00 67.56 274 GLN A C 1
ATOM 2250 O O . GLN A 1 274 ? 7.819 -29.284 9.715 1.00 67.56 274 GLN A O 1
ATOM 2255 N N . GLY A 1 275 ? 9.317 -29.852 11.284 1.00 72.88 275 GLY A N 1
ATOM 2256 C CA . GLY A 1 275 ? 10.501 -29.612 10.452 1.00 72.88 275 GLY A CA 1
ATOM 2257 C C . GLY A 1 275 ? 10.881 -30.795 9.556 1.00 72.88 275 GLY A C 1
ATOM 2258 O O . GLY A 1 275 ? 11.686 -30.622 8.648 1.00 72.88 275 GLY A O 1
ATOM 2259 N N . ASP A 1 276 ? 10.302 -31.978 9.783 1.00 86.50 276 ASP A N 1
ATOM 2260 C CA . ASP A 1 276 ? 10.574 -33.189 9.005 1.00 86.50 276 ASP A CA 1
ATOM 2261 C C . ASP A 1 276 ? 9.645 -33.223 7.772 1.00 86.50 276 ASP A C 1
ATOM 2263 O O . ASP A 1 276 ? 8.801 -34.112 7.621 1.00 86.50 276 ASP A O 1
ATOM 2267 N N . ILE A 1 277 ? 9.768 -32.209 6.910 1.00 87.06 277 ILE A N 1
ATOM 2268 C CA . ILE A 1 277 ? 8.972 -32.027 5.687 1.00 87.06 277 ILE A CA 1
ATOM 2269 C C . ILE A 1 277 ? 9.850 -32.091 4.437 1.00 87.06 277 ILE A C 1
ATOM 2271 O O . ILE A 1 277 ? 11.023 -31.723 4.464 1.00 87.06 277 ILE A O 1
ATOM 2275 N N . LEU A 1 278 ? 9.274 -32.551 3.326 1.00 87.81 278 LEU A N 1
ATOM 2276 C CA . LEU A 1 278 ? 9.890 -32.439 2.006 1.00 87.81 278 LEU A CA 1
ATOM 2277 C C . LEU A 1 278 ? 9.446 -31.127 1.357 1.00 87.81 278 LEU A C 1
ATOM 2279 O O . LEU A 1 278 ? 8.261 -30.947 1.119 1.00 87.81 278 LEU A O 1
ATOM 2283 N N . THR A 1 279 ? 10.376 -30.226 1.065 1.00 86.81 279 THR A N 1
ATOM 2284 C CA . THR A 1 279 ? 10.107 -28.925 0.426 1.00 86.81 279 THR A CA 1
ATOM 2285 C C . THR A 1 279 ? 10.417 -28.974 -1.078 1.00 86.81 279 THR A C 1
ATOM 2287 O O . THR A 1 279 ? 10.539 -30.055 -1.655 1.00 86.81 279 THR A O 1
ATOM 2290 N N . GLU A 1 280 ? 10.576 -27.818 -1.728 1.00 84.88 280 GLU A N 1
ATOM 2291 C CA . GLU A 1 280 ? 10.791 -27.659 -3.180 1.00 84.88 280 GLU A CA 1
ATOM 2292 C C . GLU A 1 280 ? 11.970 -28.456 -3.771 1.00 84.88 280 GLU A C 1
ATOM 2294 O O . GLU A 1 280 ? 11.997 -28.723 -4.977 1.00 84.88 280 GLU A O 1
ATOM 2299 N N . ASP A 1 281 ? 12.908 -28.895 -2.929 1.00 84.56 281 ASP A N 1
ATOM 2300 C CA . ASP A 1 281 ? 14.036 -29.750 -3.311 1.00 84.56 281 ASP A CA 1
ATOM 2301 C C . ASP A 1 281 ? 13.611 -31.194 -3.648 1.00 84.56 281 ASP A C 1
ATOM 2303 O O . ASP A 1 281 ? 14.339 -31.928 -4.319 1.00 84.56 281 ASP A O 1
ATOM 2307 N N . ALA A 1 282 ? 12.417 -31.616 -3.221 1.00 88.38 282 ALA A N 1
ATOM 2308 C CA . ALA A 1 282 ? 11.829 -32.904 -3.563 1.00 88.38 282 ALA A CA 1
ATOM 2309 C C . ALA A 1 282 ? 10.860 -32.767 -4.746 1.00 88.38 282 ALA A C 1
ATOM 2311 O O . ALA A 1 282 ? 10.086 -31.816 -4.856 1.00 88.38 282 ALA A O 1
ATOM 2312 N N . SER A 1 283 ? 10.865 -33.741 -5.659 1.00 90.62 283 SER A N 1
ATOM 2313 C CA . SER A 1 283 ? 10.004 -33.722 -6.846 1.00 90.62 283 SER A CA 1
ATOM 2314 C C . SER A 1 283 ? 9.390 -35.081 -7.145 1.00 90.62 283 SER A C 1
ATOM 2316 O O . SER A 1 283 ? 10.006 -36.125 -6.941 1.00 90.62 283 SER A O 1
ATOM 2318 N N . VAL A 1 284 ? 8.167 -35.055 -7.669 1.00 89.69 284 VAL A N 1
ATOM 2319 C CA . VAL A 1 284 ? 7.434 -36.239 -8.110 1.00 89.69 284 VAL A CA 1
ATOM 2320 C C . VAL A 1 284 ? 7.650 -36.435 -9.603 1.00 89.69 284 VAL A C 1
ATOM 2322 O O . VAL A 1 284 ? 7.407 -35.535 -10.415 1.00 89.69 284 VAL A O 1
ATOM 2325 N N . TYR A 1 285 ? 8.063 -37.645 -9.961 1.00 88.50 285 TYR A N 1
ATOM 2326 C CA . TYR A 1 285 ? 8.273 -38.061 -11.338 1.00 88.50 285 TYR A CA 1
ATOM 2327 C C . TYR A 1 285 ? 7.275 -39.149 -11.731 1.00 88.50 285 TYR A C 1
ATOM 2329 O O . TYR A 1 285 ? 6.971 -40.044 -10.943 1.00 88.50 285 TYR A O 1
ATOM 2337 N N . LEU A 1 286 ? 6.788 -39.101 -12.969 1.00 87.50 286 LEU A N 1
ATOM 2338 C CA . LEU A 1 286 ? 5.837 -40.068 -13.504 1.00 87.50 286 LEU A CA 1
ATOM 2339 C C . LEU A 1 286 ? 6.364 -40.666 -14.804 1.00 87.50 286 LEU A C 1
ATOM 2341 O O . LEU A 1 286 ? 6.745 -39.954 -15.729 1.00 87.50 286 LEU A O 1
ATOM 2345 N N . ARG A 1 287 ? 6.331 -41.996 -14.901 1.00 85.88 287 ARG A N 1
ATOM 2346 C CA . ARG A 1 287 ? 6.645 -42.718 -16.137 1.00 85.88 287 ARG A CA 1
ATOM 2347 C C . ARG A 1 287 ? 5.357 -43.127 -16.842 1.00 85.88 287 ARG A C 1
ATOM 2349 O O . ARG A 1 287 ? 4.594 -43.949 -16.334 1.00 85.88 287 ARG A O 1
ATOM 2356 N N . ARG A 1 288 ? 5.119 -42.584 -18.037 1.00 80.56 288 ARG A N 1
ATOM 2357 C CA . ARG A 1 288 ? 3.984 -42.990 -18.885 1.00 80.56 288 ARG A CA 1
ATOM 2358 C C . ARG A 1 288 ? 4.243 -44.376 -19.478 1.00 80.56 288 ARG A C 1
ATOM 2360 O O . ARG A 1 288 ? 5.375 -44.693 -19.819 1.00 80.56 288 ARG A O 1
ATOM 2367 N N . LYS A 1 289 ? 3.185 -45.169 -19.690 1.00 71.19 289 LYS A N 1
ATOM 2368 C CA . LYS A 1 289 ? 3.266 -46.552 -20.216 1.00 71.19 289 LYS A CA 1
ATOM 2369 C C . LYS A 1 289 ? 4.104 -46.694 -21.502 1.00 71.19 289 LYS A C 1
ATOM 2371 O O . LYS A 1 289 ? 4.704 -47.741 -21.709 1.00 71.19 289 LYS A O 1
ATOM 2376 N N . ASN A 1 290 ? 4.163 -45.646 -22.328 1.00 70.81 290 ASN A N 1
ATOM 2377 C CA . ASN A 1 290 ? 4.868 -45.638 -23.615 1.00 70.81 290 ASN A CA 1
ATOM 2378 C C . ASN A 1 290 ? 6.182 -44.826 -23.601 1.00 70.81 290 ASN A C 1
ATOM 2380 O O . ASN A 1 290 ? 6.777 -44.638 -24.658 1.00 70.81 290 ASN A O 1
ATOM 2384 N N . SER A 1 291 ? 6.619 -44.313 -22.445 1.00 72.56 291 SER A N 1
ATOM 2385 C CA . SER A 1 291 ? 7.872 -43.561 -22.299 1.00 72.56 291 SER A CA 1
ATOM 2386 C C . SER A 1 291 ? 8.896 -44.392 -21.528 1.00 72.56 291 SER A C 1
ATOM 2388 O O . SER A 1 291 ? 8.577 -44.975 -20.492 1.00 72.56 291 SER A O 1
ATOM 2390 N N . GLY A 1 292 ? 10.135 -44.437 -22.024 1.00 74.31 292 GLY A N 1
ATOM 2391 C CA . GLY A 1 292 ? 11.258 -45.044 -21.301 1.00 74.31 292 GLY A CA 1
ATOM 2392 C C . GLY A 1 292 ? 11.752 -44.193 -20.127 1.00 74.31 292 GLY A C 1
ATOM 2393 O O . GLY A 1 292 ? 12.407 -44.721 -19.232 1.00 74.31 292 GLY A O 1
ATOM 2394 N N . ASN A 1 293 ? 11.398 -42.906 -20.104 1.00 82.69 293 ASN A N 1
ATOM 2395 C CA . ASN A 1 293 ? 11.907 -41.935 -19.143 1.00 82.69 293 ASN A CA 1
ATOM 2396 C C . ASN A 1 293 ? 10.827 -41.502 -18.146 1.00 82.69 293 ASN A C 1
ATOM 2398 O O . ASN A 1 293 ? 9.627 -41.527 -18.431 1.00 82.69 293 ASN A O 1
ATOM 2402 N N . PHE A 1 294 ? 11.287 -41.108 -16.962 1.00 84.31 294 PHE A N 1
ATOM 2403 C CA . PHE A 1 294 ? 10.478 -40.470 -15.935 1.00 84.31 294 PHE A CA 1
ATOM 2404 C C . PHE A 1 294 ? 10.369 -38.971 -16.226 1.00 84.31 294 PHE A C 1
ATOM 2406 O O . PHE A 1 294 ? 11.384 -38.283 -16.317 1.00 84.31 294 PHE A O 1
ATOM 2413 N N . ASP A 1 295 ? 9.144 -38.468 -16.341 1.00 82.44 295 ASP A N 1
ATOM 2414 C CA . ASP A 1 295 ? 8.871 -37.047 -16.538 1.00 82.44 295 ASP A CA 1
ATOM 2415 C C . ASP A 1 295 ? 8.655 -36.384 -15.172 1.00 82.44 295 ASP A C 1
ATOM 2417 O O . ASP A 1 295 ? 7.857 -36.874 -14.367 1.00 82.44 295 ASP A O 1
ATOM 2421 N N . ARG A 1 296 ? 9.341 -35.270 -14.889 1.00 86.00 296 ARG A N 1
ATOM 2422 C CA . ARG A 1 296 ? 9.088 -34.470 -13.678 1.00 86.00 296 ARG A CA 1
ATOM 2423 C C . ARG A 1 296 ? 7.717 -33.806 -13.799 1.00 86.00 296 ARG A C 1
ATOM 2425 O O . ARG A 1 296 ? 7.489 -33.082 -14.764 1.00 86.00 296 ARG A O 1
ATOM 2432 N N . ILE A 1 297 ? 6.828 -34.039 -12.834 1.00 86.19 297 ILE A N 1
ATOM 2433 C CA . ILE A 1 297 ? 5.456 -33.509 -12.872 1.00 86.19 297 ILE A CA 1
ATOM 2434 C C . ILE A 1 297 ? 5.293 -32.301 -11.951 1.00 86.19 297 ILE A C 1
ATOM 2436 O O . ILE A 1 297 ? 4.805 -31.268 -12.394 1.00 86.19 297 ILE A O 1
ATOM 2440 N N . VAL A 1 298 ? 5.684 -32.422 -10.680 1.00 85.88 298 VAL A N 1
ATOM 2441 C CA . VAL A 1 298 ? 5.490 -31.368 -9.671 1.00 85.88 298 VAL A CA 1
ATOM 2442 C C . VAL A 1 298 ? 6.586 -31.444 -8.606 1.00 85.88 298 VAL A C 1
ATOM 2444 O O . VAL A 1 298 ? 7.112 -32.528 -8.343 1.00 85.88 298 VAL A O 1
ATOM 2447 N N . ALA A 1 299 ? 6.940 -30.308 -8.010 1.00 87.06 299 ALA A N 1
ATOM 2448 C CA . ALA A 1 299 ? 7.758 -30.247 -6.797 1.00 87.06 299 ALA A CA 1
ATOM 2449 C C . ALA A 1 299 ? 6.860 -30.223 -5.552 1.00 87.06 299 ALA A C 1
ATOM 2451 O O . ALA A 1 299 ? 5.686 -29.868 -5.650 1.00 87.06 299 ALA A O 1
ATOM 2452 N N . PHE A 1 300 ? 7.386 -30.603 -4.391 1.00 86.75 300 PHE A N 1
ATOM 2453 C CA . PHE A 1 300 ? 6.679 -30.350 -3.135 1.00 86.75 300 PHE A CA 1
ATOM 2454 C C . PHE A 1 300 ? 6.676 -28.847 -2.832 1.00 86.75 300 PHE A C 1
ATOM 2456 O O . PHE A 1 300 ? 7.639 -28.154 -3.146 1.00 86.75 300 PHE A O 1
ATOM 2463 N N . ASN A 1 301 ? 5.596 -28.339 -2.243 1.00 80.31 301 ASN A N 1
ATOM 2464 C CA . ASN A 1 301 ? 5.530 -26.954 -1.779 1.00 80.31 301 ASN A CA 1
ATOM 2465 C C . ASN A 1 301 ? 6.200 -26.785 -0.402 1.00 80.31 301 ASN A C 1
ATOM 2467 O O . ASN A 1 301 ? 6.604 -27.756 0.243 1.00 80.31 301 ASN A O 1
ATOM 2471 N N . GLU A 1 302 ? 6.287 -25.544 0.077 1.00 76.31 302 GLU A N 1
ATOM 2472 C CA . GLU A 1 302 ? 6.837 -25.210 1.401 1.00 76.31 302 GLU A CA 1
ATOM 2473 C C . GLU A 1 302 ? 6.107 -25.886 2.578 1.00 76.31 302 GLU A C 1
ATOM 2475 O O . GLU A 1 302 ? 6.671 -26.024 3.662 1.00 76.31 302 GLU A O 1
ATOM 2480 N N . HIS A 1 303 ? 4.882 -26.372 2.360 1.00 75.56 303 HIS A N 1
ATOM 2481 C CA . HIS A 1 303 ? 4.064 -27.067 3.355 1.00 75.56 303 HIS A CA 1
ATOM 2482 C C . HIS A 1 303 ? 4.175 -28.595 3.294 1.00 75.56 303 HIS A C 1
ATOM 2484 O O . HIS A 1 303 ? 3.383 -29.300 3.922 1.00 75.56 303 HIS A O 1
ATOM 2490 N N . GLY A 1 304 ? 5.115 -29.149 2.527 1.00 84.06 304 GLY A N 1
ATOM 2491 C CA . GLY A 1 304 ? 5.297 -30.597 2.484 1.00 84.06 304 GLY A CA 1
ATOM 2492 C C . GLY A 1 304 ? 4.282 -31.342 1.624 1.00 84.06 304 GLY A C 1
ATOM 2493 O O . GLY A 1 304 ? 4.159 -32.563 1.765 1.00 84.06 304 GLY A O 1
ATOM 2494 N N . THR A 1 305 ? 3.554 -30.647 0.746 1.00 85.38 305 THR A N 1
ATOM 2495 C CA . THR A 1 305 ? 2.487 -31.219 -0.082 1.00 85.38 305 THR A CA 1
ATOM 2496 C C . THR A 1 305 ? 2.841 -31.174 -1.568 1.00 85.38 305 THR A C 1
ATOM 2498 O O . THR A 1 305 ? 3.345 -30.178 -2.077 1.00 85.38 305 THR A O 1
ATOM 2501 N N . ALA A 1 306 ? 2.551 -32.261 -2.282 1.00 87.56 306 ALA A N 1
ATOM 2502 C CA . ALA A 1 306 ? 2.618 -32.327 -3.738 1.00 87.56 306 ALA A CA 1
ATOM 2503 C C . ALA A 1 306 ? 1.299 -32.894 -4.275 1.00 87.56 306 ALA A C 1
ATOM 2505 O O . ALA A 1 306 ? 0.993 -34.073 -4.067 1.00 87.56 306 ALA A O 1
ATOM 2506 N N . ARG A 1 307 ? 0.516 -32.055 -4.961 1.00 85.62 307 ARG A N 1
ATOM 2507 C CA . ARG A 1 307 ? -0.787 -32.416 -5.530 1.00 85.62 307 ARG A CA 1
ATOM 2508 C C . ARG A 1 307 ? -0.852 -32.065 -7.008 1.00 85.62 307 ARG A C 1
ATOM 2510 O O . ARG A 1 307 ? -0.426 -30.988 -7.407 1.00 85.62 307 ARG A O 1
ATOM 2517 N N . VAL A 1 308 ? -1.411 -32.967 -7.810 1.00 82.31 308 VAL A N 1
ATOM 2518 C CA . VAL A 1 308 ? -1.700 -32.723 -9.229 1.00 82.31 308 VAL A CA 1
ATOM 2519 C C . VAL A 1 308 ? -3.036 -33.347 -9.577 1.00 82.31 308 VAL A C 1
ATOM 2521 O O . VAL A 1 308 ? -3.220 -34.542 -9.356 1.00 82.31 308 VAL A O 1
ATOM 2524 N N . ASP A 1 309 ? -3.916 -32.556 -10.186 1.00 76.94 309 ASP A N 1
ATOM 2525 C CA . ASP A 1 309 ? -5.168 -33.011 -10.785 1.00 76.94 309 ASP A CA 1
ATOM 2526 C C . ASP A 1 309 ? -5.060 -32.893 -12.315 1.00 76.94 309 ASP A C 1
ATOM 2528 O O . ASP A 1 309 ? -5.099 -31.805 -12.886 1.00 76.94 309 ASP A O 1
ATOM 2532 N N . PHE A 1 310 ? -4.922 -34.026 -13.013 1.00 73.50 310 PHE A N 1
ATOM 2533 C CA . PHE A 1 310 ? -4.649 -34.064 -14.461 1.00 73.50 310 PHE A CA 1
ATOM 2534 C C . PHE A 1 310 ? -5.820 -33.578 -15.339 1.00 73.50 310 PHE A C 1
ATOM 2536 O O . PHE A 1 310 ? -5.677 -33.494 -16.558 1.00 73.50 310 PHE A O 1
ATOM 2543 N N . ASN A 1 311 ? -6.971 -33.260 -14.739 1.00 56.03 311 ASN A N 1
ATOM 2544 C CA . ASN A 1 311 ? -8.166 -32.779 -15.436 1.00 56.03 311 ASN A CA 1
ATOM 2545 C C . ASN A 1 311 ? -8.255 -31.241 -15.532 1.00 56.03 311 ASN A C 1
ATOM 2547 O O . ASN A 1 311 ? -9.097 -30.747 -16.279 1.00 56.03 311 ASN A O 1
ATOM 2551 N N . VAL A 1 312 ? -7.413 -30.482 -14.818 1.00 45.81 312 VAL A N 1
ATOM 2552 C CA . VAL A 1 312 ? -7.438 -29.008 -14.810 1.00 45.81 312 VAL A CA 1
ATOM 2553 C C . VAL A 1 312 ? -6.142 -28.481 -15.429 1.00 45.81 312 VAL A C 1
ATOM 2555 O O . VAL A 1 312 ? -5.119 -28.376 -14.762 1.00 45.81 312 VAL A O 1
ATOM 2558 N N . MET A 1 313 ? -6.156 -28.154 -16.725 1.00 32.25 313 MET A N 1
ATOM 2559 C CA . MET A 1 313 ? -5.044 -27.416 -17.336 1.00 32.25 313 MET A CA 1
ATOM 2560 C C . MET A 1 313 ? -5.191 -25.928 -17.006 1.00 32.25 313 MET A C 1
ATOM 2562 O O . MET A 1 313 ? -5.905 -25.209 -17.700 1.00 32.25 313 MET A O 1
ATOM 2566 N N . VAL A 1 314 ? -4.530 -25.472 -15.942 1.00 36.81 314 VAL A N 1
ATOM 2567 C CA . VAL A 1 314 ? -4.249 -24.043 -15.751 1.00 36.81 314 VAL A CA 1
ATOM 2568 C C . VAL A 1 314 ? -3.036 -23.699 -16.610 1.00 36.81 314 VAL A C 1
ATOM 2570 O O . VAL A 1 314 ? -1.999 -24.356 -16.520 1.00 36.81 314 VAL A O 1
ATOM 2573 N N . GLU A 1 315 ? -3.190 -22.713 -17.494 1.00 31.61 315 GLU A N 1
ATOM 2574 C CA . GLU A 1 315 ? -2.093 -22.149 -18.279 1.00 31.61 315 GLU A CA 1
ATOM 2575 C C . GLU A 1 315 ? -0.985 -21.683 -17.326 1.00 31.61 315 GLU A C 1
ATOM 2577 O O . GLU A 1 315 ? -1.168 -20.745 -16.555 1.00 31.61 315 GLU A O 1
ATOM 2582 N N . SER A 1 316 ? 0.164 -22.360 -17.354 1.00 32.06 316 SER A N 1
ATOM 2583 C CA . SER A 1 316 ? 1.339 -21.953 -16.590 1.00 32.06 316 SER A CA 1
ATOM 2584 C C . SER A 1 316 ? 1.782 -20.559 -17.036 1.00 32.06 316 SER A C 1
ATOM 2586 O O . SER A 1 316 ? 2.087 -20.368 -18.220 1.00 32.06 316 SER A O 1
ATOM 2588 N N . GLU A 1 317 ? 1.880 -19.614 -16.102 1.00 36.31 317 GLU A N 1
ATOM 2589 C CA . GLU A 1 317 ? 2.603 -18.358 -16.298 1.00 36.31 317 GLU A CA 1
ATOM 2590 C C . GLU A 1 317 ? 4.027 -18.673 -16.772 1.00 36.31 317 GLU A C 1
ATOM 2592 O O . GLU A 1 317 ? 4.867 -19.216 -16.053 1.00 36.31 317 GLU A O 1
ATOM 2597 N N . GLN A 1 318 ? 4.278 -18.406 -18.050 1.00 38.81 318 GLN A N 1
ATOM 2598 C CA . GLN A 1 318 ? 5.512 -18.794 -18.708 1.00 38.81 318 GLN A CA 1
ATOM 2599 C C . GLN A 1 318 ? 6.624 -17.811 -18.326 1.00 38.81 318 GLN A C 1
ATOM 2601 O O . GLN A 1 318 ? 6.781 -16.752 -18.940 1.00 38.81 318 GLN A O 1
ATOM 2606 N N . THR A 1 319 ? 7.412 -18.177 -17.315 1.00 40.84 319 THR A N 1
ATOM 2607 C CA . THR A 1 319 ? 8.650 -17.490 -16.941 1.00 40.84 319 THR A CA 1
ATOM 2608 C C . THR A 1 319 ? 9.605 -17.420 -18.143 1.00 40.84 319 THR A C 1
ATOM 2610 O O . THR A 1 319 ? 9.854 -18.388 -18.863 1.00 40.84 319 THR A O 1
ATOM 2613 N N . CYS A 1 320 ? 10.093 -16.211 -18.423 1.00 54.00 320 CYS A N 1
ATOM 2614 C CA . CYS A 1 320 ? 11.098 -15.917 -19.446 1.00 54.00 320 CYS A CA 1
ATOM 2615 C C . CYS A 1 320 ? 12.353 -16.784 -19.231 1.00 54.00 320 CYS A C 1
ATOM 2617 O O . CYS A 1 320 ? 12.833 -16.883 -18.105 1.00 54.00 320 CYS A O 1
ATOM 2619 N N . SER A 1 321 ? 12.927 -17.377 -20.289 1.00 63.72 321 SER A N 1
ATOM 2620 C CA . SER A 1 321 ? 14.256 -17.993 -20.158 1.00 63.72 321 SER A CA 1
ATOM 2621 C C . SER A 1 321 ? 15.282 -16.905 -19.825 1.00 63.72 321 SER A C 1
ATOM 2623 O O . SER A 1 321 ? 15.252 -15.829 -20.428 1.00 63.72 321 SER A O 1
ATOM 2625 N N . GLU A 1 322 ? 16.191 -17.164 -18.879 1.00 68.56 322 GLU A N 1
ATOM 2626 C CA . GLU A 1 322 ? 17.146 -16.157 -18.379 1.00 68.56 322 GLU A CA 1
ATOM 2627 C C . GLU A 1 322 ? 17.892 -15.430 -19.514 1.00 68.56 322 GLU A C 1
ATOM 2629 O O . GLU A 1 322 ? 18.045 -14.208 -19.493 1.00 68.56 322 GLU A O 1
ATOM 2634 N N . TRP A 1 323 ? 18.269 -16.160 -20.567 1.00 75.56 323 TRP A N 1
ATOM 2635 C CA . TRP A 1 323 ? 18.927 -15.617 -21.757 1.00 75.56 323 TRP A CA 1
ATOM 2636 C C . TRP A 1 323 ? 18.079 -14.601 -22.526 1.00 75.56 323 TRP A C 1
ATOM 2638 O O . TRP A 1 323 ? 18.599 -13.582 -22.981 1.00 75.56 323 TRP A O 1
ATOM 2648 N N . HIS A 1 324 ? 16.777 -14.847 -22.680 1.00 80.88 324 HIS A N 1
ATOM 2649 C CA . HIS A 1 324 ? 15.888 -13.932 -23.394 1.00 80.88 324 HIS A CA 1
ATOM 2650 C C . HIS A 1 324 ? 15.719 -12.609 -22.636 1.00 80.88 324 HIS A C 1
ATOM 2652 O O . HIS A 1 324 ? 15.725 -11.539 -23.242 1.00 80.88 324 HIS A O 1
ATOM 2658 N N . CYS A 1 325 ? 15.654 -12.675 -21.308 1.00 80.31 325 CYS A N 1
ATOM 2659 C CA . CYS A 1 325 ? 15.545 -11.506 -20.445 1.00 80.31 325 CYS A CA 1
ATOM 2660 C C . CYS A 1 325 ? 16.800 -10.617 -20.517 1.00 80.31 325 CYS A C 1
ATOM 2662 O O . CYS A 1 325 ? 16.686 -9.398 -20.665 1.00 80.31 325 CYS A O 1
ATOM 2664 N N . TRP A 1 326 ? 18.005 -11.198 -20.522 1.00 82.69 326 TRP A N 1
ATOM 2665 C CA . TRP A 1 326 ? 19.242 -10.425 -20.705 1.00 82.69 326 TRP A CA 1
ATOM 2666 C C . TRP A 1 326 ? 19.357 -9.779 -22.091 1.00 82.69 326 TRP A C 1
ATOM 2668 O O . TRP A 1 326 ? 19.818 -8.641 -22.194 1.00 82.69 326 TRP A O 1
ATOM 2678 N N . TRP A 1 327 ? 18.875 -10.441 -23.148 1.00 85.19 327 TRP A N 1
ATOM 2679 C CA . TRP A 1 327 ? 18.772 -9.827 -24.477 1.00 85.19 327 TRP A CA 1
ATOM 2680 C C . TRP A 1 327 ? 17.822 -8.624 -24.489 1.00 85.19 327 TRP A C 1
ATOM 2682 O O . TRP A 1 327 ? 18.165 -7.580 -25.042 1.00 85.19 327 TRP A O 1
ATOM 2692 N N . VAL A 1 328 ? 16.668 -8.731 -23.824 1.00 86.06 328 VAL A N 1
ATOM 2693 C CA . VAL A 1 328 ? 15.710 -7.627 -23.642 1.00 86.06 328 VAL A CA 1
ATOM 2694 C C . VAL A 1 328 ? 16.362 -6.446 -22.912 1.00 86.06 328 VAL A C 1
ATOM 2696 O O . VAL A 1 328 ? 16.196 -5.299 -23.336 1.00 86.06 328 VAL A O 1
ATOM 2699 N N . ALA A 1 329 ? 17.150 -6.696 -21.861 1.00 86.75 329 ALA A N 1
ATOM 2700 C CA . ALA A 1 329 ? 17.901 -5.655 -21.152 1.00 86.75 329 ALA A CA 1
ATOM 2701 C C . ALA A 1 329 ? 18.964 -4.987 -22.046 1.00 86.75 329 ALA A C 1
ATOM 2703 O O . ALA A 1 329 ? 19.020 -3.758 -22.120 1.00 86.75 329 ALA A O 1
ATOM 2704 N N . ALA A 1 330 ? 19.760 -5.775 -22.778 1.00 89.94 330 ALA A N 1
ATOM 2705 C CA . ALA A 1 330 ? 20.796 -5.271 -23.680 1.00 89.94 330 ALA A CA 1
ATOM 2706 C C . ALA A 1 330 ? 20.216 -4.398 -24.808 1.00 89.94 330 ALA A C 1
ATOM 2708 O O . ALA A 1 330 ? 20.717 -3.302 -25.067 1.00 89.94 330 ALA A O 1
ATOM 2709 N N . SER A 1 331 ? 19.113 -4.827 -25.431 1.00 90.25 331 SER A N 1
ATOM 2710 C CA . SER A 1 331 ? 18.388 -4.014 -26.415 1.00 90.25 331 SER A CA 1
ATOM 2711 C C . SER A 1 331 ? 17.881 -2.703 -25.803 1.00 90.25 331 SER A C 1
ATOM 2713 O O . SER A 1 331 ? 17.992 -1.653 -26.433 1.00 90.25 331 SER A O 1
ATOM 2715 N N . GLY A 1 332 ? 17.392 -2.733 -24.557 1.00 90.50 332 GLY A N 1
ATOM 2716 C CA . GLY A 1 332 ? 16.985 -1.535 -23.817 1.00 90.50 332 GLY A CA 1
ATOM 2717 C C . GLY A 1 332 ? 18.119 -0.520 -23.625 1.00 90.50 332 GLY A C 1
ATOM 2718 O O . GLY A 1 332 ? 17.910 0.672 -23.856 1.00 90.50 332 GLY A O 1
ATOM 2719 N N . VAL A 1 333 ? 19.327 -0.985 -23.278 1.00 92.44 333 VAL A N 1
ATOM 2720 C CA . VAL A 1 333 ? 20.528 -0.136 -23.140 1.00 92.44 333 VAL A CA 1
ATOM 2721 C C . VAL A 1 333 ? 20.860 0.559 -24.463 1.00 92.44 333 VAL A C 1
ATOM 2723 O O . VAL A 1 333 ? 21.073 1.770 -24.476 1.00 92.44 333 VAL A O 1
ATOM 2726 N N . ILE A 1 334 ? 20.887 -0.180 -25.578 1.00 93.12 334 ILE A N 1
ATOM 2727 C CA . ILE A 1 334 ? 21.267 0.365 -26.894 1.00 93.12 334 ILE A CA 1
ATOM 2728 C C . ILE A 1 334 ? 20.229 1.377 -27.393 1.00 93.12 334 ILE A C 1
ATOM 2730 O O . ILE A 1 334 ? 20.590 2.433 -27.911 1.00 93.12 334 ILE A O 1
ATOM 2734 N N . ILE A 1 335 ? 18.935 1.100 -27.216 1.00 93.12 335 ILE A N 1
ATOM 2735 C CA . ILE A 1 335 ? 17.894 2.024 -27.679 1.00 93.12 335 ILE A CA 1
ATOM 2736 C C . ILE A 1 335 ? 17.905 3.320 -26.848 1.00 93.12 335 ILE A C 1
ATOM 2738 O O . ILE A 1 335 ? 17.812 4.406 -27.420 1.00 93.12 335 ILE A O 1
ATOM 2742 N N . LEU A 1 336 ? 18.086 3.242 -25.522 1.00 91.44 336 LEU A N 1
ATOM 2743 C CA . LEU A 1 336 ? 18.237 4.440 -24.682 1.00 91.44 336 LEU A CA 1
ATOM 2744 C C . LEU A 1 336 ? 19.562 5.174 -24.922 1.00 91.44 336 LEU A C 1
ATOM 2746 O O . LEU A 1 336 ? 19.616 6.391 -24.753 1.00 91.44 336 LEU A O 1
ATOM 2750 N N . LEU A 1 337 ? 20.614 4.473 -25.347 1.00 93.31 337 LEU A N 1
ATOM 2751 C CA . LEU A 1 337 ? 21.862 5.085 -25.802 1.00 93.31 337 LEU A CA 1
ATOM 2752 C C . LEU A 1 337 ? 21.628 5.980 -27.023 1.00 93.31 337 LEU A C 1
ATOM 2754 O O . LEU A 1 337 ? 22.138 7.098 -27.061 1.00 93.31 337 LEU A O 1
ATOM 2758 N N . ILE A 1 338 ? 20.829 5.525 -27.989 1.00 92.31 338 ILE A N 1
ATOM 2759 C CA . ILE A 1 338 ? 20.490 6.301 -29.189 1.00 92.31 338 ILE A CA 1
ATOM 2760 C C . ILE A 1 338 ? 19.549 7.460 -28.829 1.00 92.31 338 ILE A C 1
ATOM 2762 O O . ILE A 1 338 ? 19.860 8.621 -29.098 1.00 92.31 338 ILE A O 1
ATOM 2766 N N . GLU A 1 339 ? 18.425 7.164 -28.171 1.00 89.88 339 GLU A N 1
ATOM 2767 C CA . GLU A 1 339 ? 17.388 8.152 -27.841 1.00 89.88 339 GLU A CA 1
ATOM 2768 C C . GLU A 1 339 ? 17.903 9.231 -26.880 1.00 89.88 339 GLU A C 1
ATOM 2770 O O . GLU A 1 339 ? 17.808 10.430 -27.161 1.00 89.88 339 GLU A O 1
ATOM 2775 N N . GLY A 1 340 ? 18.496 8.801 -25.767 1.00 84.38 340 GLY A N 1
ATOM 2776 C CA . GLY A 1 340 ? 18.944 9.675 -24.692 1.00 84.38 340 GLY A CA 1
ATOM 2777 C C . GLY A 1 340 ? 20.314 10.300 -24.934 1.00 84.38 340 GLY A C 1
ATOM 2778 O O . GLY A 1 340 ? 20.613 11.307 -24.301 1.00 84.38 340 GLY A O 1
ATOM 2779 N N . GLY A 1 341 ? 21.127 9.738 -25.835 1.00 86.25 341 GLY A N 1
ATOM 2780 C CA . GLY A 1 341 ? 22.454 10.254 -26.179 1.00 86.25 341 GLY A CA 1
ATOM 2781 C C . GLY A 1 341 ? 22.454 11.301 -27.295 1.00 86.25 341 GLY A C 1
ATOM 2782 O O . GLY A 1 341 ? 23.180 12.288 -27.195 1.00 86.25 341 GLY A O 1
ATOM 2783 N N . ILE A 1 342 ? 21.617 11.136 -28.330 1.00 87.31 342 ILE A N 1
ATOM 2784 C CA . ILE A 1 342 ? 21.579 12.054 -29.487 1.00 87.31 342 ILE A CA 1
ATOM 2785 C C . ILE A 1 342 ? 20.737 13.302 -29.222 1.00 87.31 342 ILE A C 1
ATOM 2787 O O . ILE A 1 342 ? 21.179 14.406 -29.529 1.00 87.31 342 ILE A O 1
ATOM 2791 N N . ARG A 1 343 ? 19.534 13.152 -28.641 1.00 83.44 343 ARG A N 1
ATOM 2792 C CA . ARG A 1 343 ? 18.631 14.278 -28.323 1.00 83.44 343 ARG A CA 1
ATOM 2793 C C . ARG A 1 343 ? 19.343 15.466 -27.662 1.00 83.44 343 ARG A C 1
ATOM 2795 O O . ARG A 1 343 ? 19.110 16.596 -28.088 1.00 83.44 343 ARG A O 1
ATOM 2802 N N . PRO A 1 344 ? 20.180 15.254 -26.636 1.00 75.88 344 PRO A N 1
ATOM 2803 C CA . PRO A 1 344 ? 20.784 16.363 -25.930 1.00 75.88 344 PRO A CA 1
ATOM 2804 C C . PRO A 1 344 ? 21.924 16.982 -26.816 1.00 75.88 344 PRO A C 1
ATOM 2806 O O . PRO A 1 344 ? 22.088 18.199 -26.891 1.00 75.88 344 PRO A O 1
ATOM 2809 N N . MET A 1 345 ? 22.592 16.206 -27.675 1.00 77.44 345 MET A N 1
ATOM 2810 C CA . MET A 1 345 ? 23.655 16.706 -28.568 1.00 77.44 345 MET A CA 1
ATOM 2811 C C . MET A 1 345 ? 23.207 17.621 -29.716 1.00 77.44 345 MET A C 1
ATOM 2813 O O . MET A 1 345 ? 24.046 18.247 -30.365 1.00 77.44 345 MET A O 1
ATOM 2817 N N . LEU A 1 346 ? 21.901 17.776 -29.947 1.00 79.94 346 LEU A N 1
ATOM 2818 C CA . LEU A 1 346 ? 21.383 18.641 -31.011 1.00 79.94 346 LEU A CA 1
ATOM 2819 C C . LEU A 1 346 ? 21.789 20.118 -30.849 1.00 79.94 346 LEU A C 1
ATOM 2821 O O . LEU A 1 346 ? 21.837 20.842 -31.843 1.00 79.94 346 LEU A O 1
ATOM 2825 N N . VAL A 1 347 ? 22.136 20.554 -29.632 1.00 77.38 347 VAL A N 1
ATOM 2826 C CA . VAL A 1 347 ? 22.570 21.932 -29.328 1.00 77.38 347 VAL A CA 1
ATOM 2827 C C . VAL A 1 347 ? 23.864 22.320 -30.057 1.00 77.38 347 VAL A C 1
ATOM 2829 O O . VAL A 1 347 ? 24.039 23.489 -30.398 1.00 77.38 347 VAL A O 1
ATOM 2832 N N . ILE A 1 348 ? 24.736 21.356 -30.381 1.00 78.62 348 ILE A N 1
ATOM 2833 C CA . ILE A 1 348 ? 26.019 21.604 -31.068 1.00 78.62 348 ILE A CA 1
ATOM 2834 C C . ILE A 1 348 ? 25.808 22.232 -32.460 1.00 78.62 348 ILE A C 1
ATOM 2836 O O . ILE A 1 348 ? 26.663 22.965 -32.952 1.00 78.62 348 ILE A O 1
ATOM 2840 N N . HIS A 1 349 ? 24.644 22.025 -33.083 1.00 80.00 349 HIS A N 1
ATOM 2841 C CA . HIS A 1 349 ? 24.326 22.598 -34.395 1.00 80.00 349 HIS A CA 1
ATOM 2842 C C . HIS A 1 349 ? 23.909 24.079 -34.359 1.00 80.00 349 HIS A C 1
ATOM 2844 O O . HIS A 1 349 ? 23.625 24.637 -35.418 1.00 80.00 349 HIS A O 1
ATOM 2850 N N . PHE A 1 350 ? 23.866 24.729 -33.188 1.00 80.00 350 PHE A N 1
ATOM 2851 C CA . PHE A 1 350 ? 23.405 26.117 -33.053 1.00 80.00 350 PHE A CA 1
ATOM 2852 C C . PHE A 1 350 ? 24.092 27.074 -34.038 1.00 80.00 350 PHE A C 1
ATOM 2854 O O . PHE A 1 350 ? 23.415 27.758 -34.808 1.00 80.00 350 PHE A O 1
ATOM 2861 N N . ASN A 1 351 ? 25.428 27.063 -34.069 1.00 74.81 351 ASN A N 1
ATOM 2862 C CA . ASN A 1 351 ? 26.206 27.967 -34.919 1.00 74.81 351 ASN A CA 1
ATOM 2863 C C . ASN A 1 351 ? 25.921 27.733 -36.410 1.00 74.81 351 ASN A C 1
ATOM 2865 O O . ASN A 1 351 ? 25.781 28.688 -37.165 1.00 74.81 351 ASN A O 1
ATOM 2869 N N . SER A 1 352 ? 25.739 26.476 -36.831 1.00 80.44 352 SER A N 1
ATOM 2870 C CA . SER A 1 352 ? 25.406 26.146 -38.222 1.00 80.44 352 SER A CA 1
ATOM 2871 C C . SER A 1 352 ? 24.039 26.698 -38.642 1.00 80.44 352 SER A C 1
ATOM 2873 O O . SER A 1 352 ? 23.881 27.167 -39.765 1.00 80.44 352 SER A O 1
ATOM 2875 N N . PHE A 1 353 ? 23.048 26.683 -37.744 1.00 80.81 353 PHE A N 1
ATOM 2876 C CA . PHE A 1 353 ? 21.734 27.287 -37.997 1.00 80.81 353 PHE A CA 1
ATOM 2877 C C . PHE A 1 353 ? 21.790 28.821 -37.977 1.00 80.81 353 PHE A C 1
ATOM 2879 O O . PHE A 1 353 ? 21.062 29.477 -38.724 1.00 80.81 353 PHE A O 1
ATOM 2886 N N . GLN A 1 354 ? 22.655 29.400 -37.143 1.00 80.94 354 GLN A N 1
ATOM 2887 C CA . GLN A 1 354 ? 22.876 30.841 -37.098 1.00 80.94 354 GLN A CA 1
ATOM 2888 C C . GLN A 1 354 ? 23.541 31.354 -38.386 1.00 80.94 354 GLN A C 1
ATOM 2890 O O . GLN A 1 354 ? 23.119 32.382 -38.910 1.00 80.94 354 GLN A O 1
ATOM 2895 N N . GLU A 1 355 ? 24.529 30.637 -38.921 1.00 80.62 355 GLU A N 1
ATOM 2896 C CA . GLU A 1 355 ? 25.237 31.007 -40.154 1.00 80.62 355 GLU A CA 1
ATOM 2897 C C . GLU A 1 355 ? 24.349 30.829 -41.406 1.00 80.62 355 GLU A C 1
ATOM 2899 O O . GLU A 1 355 ? 24.218 31.765 -42.197 1.00 80.62 355 GLU A O 1
ATOM 2904 N N . ASP A 1 356 ? 23.667 29.684 -41.556 1.00 83.25 356 ASP A N 1
ATOM 2905 C CA . ASP A 1 356 ? 22.870 29.368 -42.757 1.00 83.25 356 ASP A CA 1
ATOM 2906 C C . ASP A 1 356 ? 21.483 30.027 -42.783 1.00 83.25 356 ASP A C 1
ATOM 2908 O O . ASP A 1 356 ? 21.019 30.482 -43.830 1.00 83.25 356 ASP A O 1
ATOM 2912 N N . LEU A 1 357 ? 20.765 30.006 -41.655 1.00 82.75 357 LEU A N 1
ATOM 2913 C CA . LEU A 1 357 ? 19.359 30.427 -41.580 1.00 82.75 357 LEU A CA 1
ATOM 2914 C C . LEU A 1 357 ? 19.186 31.778 -40.877 1.00 82.75 357 LEU A C 1
ATOM 2916 O O . LEU A 1 357 ? 18.061 32.271 -40.782 1.00 82.75 357 LEU A O 1
ATOM 2920 N N . LYS A 1 358 ? 20.282 32.391 -40.402 1.00 84.25 358 LYS A N 1
ATOM 2921 C CA . LYS A 1 358 ? 20.288 33.661 -39.649 1.00 84.25 358 LYS A CA 1
ATOM 2922 C C . LYS A 1 358 ? 19.374 33.638 -38.424 1.00 84.25 358 LYS A C 1
ATOM 2924 O O . LYS A 1 358 ? 18.757 34.642 -38.069 1.00 84.25 358 LYS A O 1
ATOM 2929 N N . TRP A 1 359 ? 19.253 32.478 -37.786 1.00 86.06 359 TRP A N 1
ATOM 2930 C CA . TRP A 1 359 ? 18.403 32.318 -36.612 1.00 86.06 359 TRP A CA 1
ATOM 2931 C C . TRP A 1 359 ? 18.994 32.996 -35.381 1.00 86.06 359 TRP A C 1
ATOM 2933 O O . TRP A 1 359 ? 20.197 32.946 -35.134 1.00 86.06 359 TRP A O 1
ATOM 2943 N N . SER A 1 360 ? 18.121 33.588 -34.564 1.00 83.88 360 SER A N 1
ATOM 2944 C CA . SER A 1 360 ? 18.494 34.053 -33.230 1.00 83.88 360 SER A CA 1
ATOM 2945 C C . SER A 1 360 ? 18.683 32.873 -32.269 1.00 83.88 360 SER A C 1
ATOM 2947 O O . SER A 1 360 ? 18.055 31.819 -32.420 1.00 83.88 360 SER A O 1
ATOM 2949 N N . LYS A 1 361 ? 19.470 33.088 -31.206 1.00 75.69 361 LYS A N 1
ATOM 2950 C CA . LYS A 1 361 ? 19.619 32.151 -30.075 1.00 75.69 361 LYS A CA 1
ATOM 2951 C C . LYS A 1 361 ? 18.264 31.704 -29.521 1.00 75.69 361 LYS A C 1
ATOM 2953 O O . LYS A 1 361 ? 18.035 30.514 -29.342 1.00 75.69 361 LYS A O 1
ATOM 2958 N N . SER A 1 362 ? 17.325 32.641 -29.356 1.00 78.25 362 SER A N 1
ATOM 2959 C CA . SER A 1 362 ? 15.968 32.336 -28.883 1.00 78.25 362 SER A CA 1
ATOM 2960 C C . SER A 1 362 ? 15.199 31.399 -29.820 1.00 78.25 362 SER A C 1
ATOM 2962 O O . SER A 1 362 ? 14.522 30.487 -29.346 1.00 78.25 362 SER A O 1
ATOM 2964 N N . THR A 1 363 ? 15.326 31.577 -31.137 1.00 84.62 363 THR A N 1
ATOM 2965 C CA . THR A 1 363 ? 14.619 30.765 -32.137 1.00 84.62 363 THR A CA 1
ATOM 2966 C C . THR A 1 363 ? 15.115 29.321 -32.111 1.00 84.62 363 THR A C 1
ATOM 2968 O O . THR A 1 363 ? 14.316 28.393 -32.010 1.00 84.62 363 THR A O 1
ATOM 2971 N N . PHE A 1 364 ? 16.435 29.121 -32.116 1.00 84.94 364 PHE A N 1
ATOM 2972 C CA . PHE A 1 364 ? 17.023 27.784 -32.048 1.00 84.94 364 PHE A CA 1
ATOM 2973 C C . PHE A 1 364 ? 16.732 27.087 -30.710 1.00 84.94 364 PHE A C 1
ATOM 2975 O O . PHE A 1 364 ? 16.275 25.942 -30.695 1.00 84.94 364 PHE A O 1
ATOM 2982 N N . SER A 1 365 ? 16.902 27.788 -29.582 1.00 81.00 365 SER A N 1
ATOM 2983 C CA . SER A 1 365 ? 16.568 27.252 -28.255 1.00 81.00 365 SER A CA 1
ATOM 2984 C C . SER A 1 365 ? 15.095 26.848 -28.148 1.00 81.00 365 SER A C 1
ATOM 2986 O O . SER A 1 365 ? 14.793 25.845 -27.506 1.00 81.00 365 SER A O 1
ATOM 2988 N N . THR A 1 366 ? 14.182 27.567 -28.813 1.00 84.94 366 THR A N 1
ATOM 2989 C CA . THR A 1 366 ? 12.752 27.216 -28.856 1.00 84.94 366 THR A CA 1
ATOM 2990 C C . THR A 1 366 ? 12.524 25.880 -29.558 1.00 84.94 366 THR A C 1
ATOM 2992 O O . THR A 1 366 ? 11.784 25.043 -29.049 1.00 84.94 366 THR A O 1
ATOM 2995 N N . VAL A 1 367 ? 13.193 25.631 -30.686 1.00 87.56 367 VAL A N 1
ATOM 2996 C CA . VAL A 1 367 ? 13.088 24.359 -31.420 1.00 87.56 367 VAL A CA 1
ATOM 2997 C C . VAL A 1 367 ? 13.550 23.182 -30.552 1.00 87.56 367 VAL A C 1
ATOM 2999 O O . VAL A 1 367 ? 12.845 22.177 -30.439 1.00 87.56 367 VAL A O 1
ATOM 3002 N N . ILE A 1 368 ? 14.691 23.322 -29.871 1.00 85.75 368 ILE A N 1
ATOM 3003 C CA . ILE A 1 368 ? 15.206 22.294 -28.952 1.00 85.75 368 ILE A CA 1
ATOM 3004 C C . ILE A 1 368 ? 14.282 22.112 -27.736 1.00 85.75 368 ILE A C 1
ATOM 3006 O O . ILE A 1 368 ? 14.018 20.982 -27.315 1.00 85.75 368 ILE A O 1
ATOM 3010 N N . ALA A 1 369 ? 13.741 23.203 -27.190 1.00 83.81 369 ALA A N 1
ATOM 3011 C CA . ALA A 1 369 ? 12.779 23.153 -26.094 1.00 83.81 369 ALA A CA 1
ATOM 3012 C C . ALA A 1 369 ? 11.493 22.415 -26.496 1.00 83.81 369 ALA A C 1
ATOM 3014 O O . ALA A 1 369 ? 11.012 21.588 -25.725 1.00 83.81 369 ALA A O 1
ATOM 3015 N N . VAL A 1 370 ? 10.977 22.636 -27.711 1.00 89.12 370 VAL A N 1
ATOM 3016 C CA . VAL A 1 370 ? 9.787 21.946 -28.237 1.00 89.12 370 VAL A CA 1
ATOM 3017 C C . VAL A 1 370 ? 10.012 20.437 -28.336 1.00 89.12 370 VAL A C 1
ATOM 3019 O O . VAL A 1 370 ? 9.136 19.677 -27.920 1.00 89.12 370 VAL A O 1
ATOM 3022 N N . ILE A 1 371 ? 11.179 19.980 -28.807 1.00 89.19 371 ILE A N 1
ATOM 3023 C CA . ILE A 1 371 ? 11.524 18.543 -28.848 1.00 89.19 371 ILE A CA 1
ATOM 3024 C C . ILE A 1 371 ? 11.487 17.940 -27.435 1.00 89.19 371 ILE A C 1
ATOM 3026 O O . ILE A 1 371 ? 10.882 16.891 -27.210 1.00 89.19 371 ILE A O 1
ATOM 3030 N N . ASN A 1 372 ? 12.109 18.606 -26.459 1.00 84.19 372 ASN A N 1
ATOM 3031 C CA . ASN A 1 372 ? 12.158 18.105 -25.085 1.00 84.19 372 ASN A CA 1
ATOM 3032 C C . ASN A 1 372 ? 10.775 18.126 -24.413 1.00 84.19 372 ASN A C 1
ATOM 3034 O O . ASN A 1 372 ? 10.359 17.123 -23.831 1.00 84.19 372 ASN A O 1
ATOM 3038 N N . ALA A 1 373 ? 10.042 19.234 -24.537 1.00 83.25 373 ALA A N 1
ATOM 3039 C CA . ALA A 1 373 ? 8.718 19.407 -23.951 1.00 83.25 373 ALA A CA 1
ATOM 3040 C C . ALA A 1 373 ? 7.717 18.389 -24.509 1.00 83.25 373 ALA A C 1
ATOM 3042 O O . ALA A 1 373 ? 7.042 17.711 -23.738 1.00 83.25 373 ALA A O 1
ATOM 3043 N N . SER A 1 374 ? 7.661 18.219 -25.833 1.00 88.88 374 SER A N 1
ATOM 3044 C CA . SER A 1 374 ? 6.773 17.235 -26.468 1.00 88.88 374 SER A CA 1
ATOM 3045 C C . SER A 1 374 ? 7.123 15.794 -26.079 1.00 88.88 374 SER A C 1
ATOM 3047 O O . SER A 1 374 ? 6.218 14.991 -25.854 1.00 88.88 374 SER A O 1
ATOM 3049 N N . SER A 1 375 ? 8.406 15.470 -25.882 1.00 86.75 375 SER A N 1
ATOM 3050 C CA . SER A 1 375 ? 8.809 14.162 -25.352 1.00 86.75 375 SER A CA 1
ATOM 3051 C C . SER A 1 375 ? 8.295 13.914 -23.933 1.00 86.75 375 SER A C 1
ATOM 3053 O O . SER A 1 375 ? 7.790 12.827 -23.646 1.00 86.75 375 SER A O 1
ATOM 3055 N N . LEU A 1 376 ? 8.376 14.905 -23.044 1.00 80.06 376 LEU A N 1
ATOM 3056 C CA . LEU A 1 376 ? 7.864 14.808 -21.671 1.00 80.06 376 LEU A CA 1
ATOM 3057 C C . LEU A 1 376 ? 6.329 14.731 -21.639 1.00 80.06 376 LEU A C 1
ATOM 3059 O O . LEU A 1 376 ? 5.770 13.848 -20.991 1.00 80.06 376 LEU A O 1
ATOM 3063 N N . LEU A 1 377 ? 5.656 15.602 -22.395 1.00 81.81 377 LEU A N 1
ATOM 3064 C CA . LEU A 1 377 ? 4.193 15.686 -22.483 1.00 81.81 377 LEU A CA 1
ATOM 3065 C C . LEU A 1 377 ? 3.561 14.446 -23.121 1.00 81.81 377 LEU A C 1
ATOM 3067 O O . LEU A 1 377 ? 2.423 14.107 -22.810 1.00 81.81 377 LEU A O 1
ATOM 3071 N N . SER A 1 378 ? 4.298 13.734 -23.976 1.00 84.44 378 SER A N 1
ATOM 3072 C CA . SER A 1 378 ? 3.808 12.506 -24.607 1.00 84.44 378 SER A CA 1
ATOM 3073 C C . SER A 1 378 ? 3.638 11.324 -23.645 1.00 84.44 378 SER A C 1
ATOM 3075 O O . SER A 1 378 ? 3.121 10.302 -24.071 1.00 84.44 378 SER A O 1
ATOM 3077 N N . GLY A 1 379 ? 4.018 11.432 -22.364 1.00 81.25 379 GLY A N 1
ATOM 3078 C CA . GLY A 1 379 ? 3.948 10.342 -21.377 1.00 81.25 379 GLY A CA 1
ATOM 3079 C C . GLY A 1 379 ? 2.621 9.559 -21.359 1.00 81.25 379 GLY A C 1
ATOM 3080 O O . GLY A 1 379 ? 2.660 8.346 -21.572 1.00 81.25 379 GLY A O 1
ATOM 3081 N N . PRO A 1 380 ? 1.451 10.205 -21.191 1.00 81.31 380 PRO A N 1
ATOM 3082 C CA . PRO A 1 380 ? 0.161 9.511 -21.202 1.00 81.31 380 PRO A CA 1
ATOM 3083 C C . PRO A 1 380 ? -0.174 8.878 -22.559 1.00 81.31 380 PRO A C 1
ATOM 3085 O O . PRO A 1 380 ? -0.635 7.741 -22.620 1.00 81.31 380 PRO A O 1
ATOM 3088 N N . LEU A 1 381 ? 0.116 9.579 -23.661 1.00 82.31 381 LEU A N 1
ATOM 3089 C CA . LEU A 1 381 ? -0.084 9.065 -25.020 1.00 82.31 381 LEU A CA 1
ATOM 3090 C C . LEU A 1 381 ? 0.819 7.854 -25.304 1.00 82.31 381 LEU A C 1
ATOM 3092 O O . LEU A 1 381 ? 0.400 6.879 -25.917 1.00 82.31 381 LEU A O 1
ATOM 3096 N N . ALA A 1 382 ? 2.060 7.899 -24.836 1.00 85.12 382 ALA A N 1
ATOM 3097 C CA . ALA A 1 382 ? 3.042 6.841 -24.975 1.00 85.12 382 ALA A CA 1
ATOM 3098 C C . ALA A 1 382 ? 2.672 5.609 -24.141 1.00 85.12 382 ALA A C 1
ATOM 3100 O O . ALA A 1 382 ? 2.800 4.486 -24.627 1.00 85.12 382 ALA A O 1
ATOM 3101 N N . ALA A 1 383 ? 2.172 5.812 -22.918 1.00 81.19 383 ALA A N 1
ATOM 3102 C CA . ALA A 1 383 ? 1.649 4.744 -22.072 1.00 81.19 383 ALA A CA 1
ATOM 3103 C C . ALA A 1 383 ? 0.430 4.074 -22.723 1.00 81.19 383 ALA A C 1
ATOM 3105 O O . ALA A 1 383 ? 0.370 2.848 -22.805 1.00 81.19 383 ALA A O 1
ATOM 3106 N N . ALA A 1 384 ? -0.479 4.872 -23.286 1.00 80.25 384 ALA A N 1
ATOM 3107 C CA . ALA A 1 384 ? -1.609 4.386 -24.067 1.00 80.25 384 ALA A CA 1
ATOM 3108 C C . ALA A 1 384 ? -1.167 3.533 -25.270 1.00 80.25 384 ALA A C 1
ATOM 3110 O O . ALA A 1 384 ? -1.634 2.409 -25.462 1.00 80.25 384 ALA A O 1
ATOM 3111 N N . PHE A 1 385 ? -0.220 4.038 -26.063 1.00 81.44 385 PHE A N 1
ATOM 3112 C CA . PHE A 1 385 ? 0.348 3.308 -27.197 1.00 81.44 385 PHE A CA 1
ATOM 3113 C C . PHE A 1 385 ? 1.004 1.991 -26.764 1.00 81.44 385 PHE A C 1
ATOM 3115 O O . PHE A 1 385 ? 0.777 0.956 -27.390 1.00 81.44 385 PHE A O 1
ATOM 3122 N N . TYR A 1 386 ? 1.776 2.008 -25.672 1.00 85.06 386 TYR A N 1
ATOM 3123 C CA . TYR A 1 386 ? 2.377 0.813 -25.082 1.00 85.06 386 TYR A CA 1
ATOM 3124 C C . TYR A 1 386 ? 1.330 -0.232 -24.689 1.00 85.06 386 TYR A C 1
ATOM 3126 O O . TYR A 1 386 ? 1.474 -1.399 -25.049 1.00 85.06 386 TYR A O 1
ATOM 3134 N N . GLN A 1 387 ? 0.267 0.177 -23.998 1.00 77.56 387 GLN A N 1
ATOM 3135 C CA . GLN A 1 387 ? -0.780 -0.739 -23.550 1.00 77.56 387 GLN A CA 1
ATOM 3136 C C . GLN A 1 387 ? -1.575 -1.343 -24.723 1.00 77.56 387 GLN A C 1
ATOM 3138 O O . GLN A 1 387 ? -1.928 -2.519 -24.669 1.00 77.56 387 GLN A O 1
ATOM 3143 N N . LEU A 1 388 ? -1.816 -0.585 -25.802 1.00 78.50 388 LEU A N 1
ATOM 3144 C CA . LEU A 1 388 ? -2.605 -1.051 -26.955 1.00 78.50 388 LEU A CA 1
ATOM 3145 C C . LEU A 1 388 ? -1.814 -1.904 -27.949 1.00 78.50 388 LEU A C 1
ATOM 3147 O O . LEU A 1 388 ? -2.344 -2.874 -28.493 1.00 78.50 388 LEU A O 1
ATOM 3151 N N . LEU A 1 389 ? -0.575 -1.510 -28.247 1.00 78.94 389 LEU A N 1
ATOM 3152 C CA . LEU A 1 389 ? 0.218 -2.087 -29.339 1.00 78.94 389 LEU A CA 1
ATOM 3153 C C . LEU A 1 389 ? 1.387 -2.946 -28.838 1.00 78.94 389 LEU A C 1
ATOM 3155 O O . LEU A 1 389 ? 1.988 -3.693 -29.617 1.00 78.94 389 LEU A O 1
ATOM 3159 N N . GLY A 1 390 ? 1.699 -2.869 -27.545 1.00 83.75 390 GLY A N 1
ATOM 3160 C CA . GLY A 1 390 ? 2.862 -3.504 -26.944 1.00 83.75 390 GLY A CA 1
ATOM 3161 C C . GLY A 1 390 ? 4.178 -2.816 -27.313 1.00 83.75 390 GLY A C 1
ATOM 3162 O O . GLY A 1 390 ? 4.257 -1.916 -28.149 1.00 83.75 390 GLY A O 1
ATOM 3163 N N . ALA A 1 391 ? 5.258 -3.287 -26.698 1.00 86.25 391 ALA A N 1
ATOM 3164 C CA . ALA A 1 391 ? 6.578 -2.673 -26.793 1.00 86.25 391 ALA A CA 1
ATOM 3165 C C . ALA A 1 391 ? 7.152 -2.572 -28.208 1.00 86.25 391 ALA A C 1
ATOM 3167 O O . ALA A 1 391 ? 7.622 -1.514 -28.623 1.00 86.25 391 ALA A O 1
ATOM 3168 N N . ARG A 1 392 ? 7.117 -3.683 -28.953 1.00 89.44 392 ARG A N 1
ATOM 3169 C CA . ARG A 1 392 ? 7.759 -3.798 -30.268 1.00 89.44 392 ARG A CA 1
ATOM 3170 C C . ARG A 1 392 ? 7.213 -2.774 -31.258 1.00 89.44 392 ARG A C 1
ATOM 3172 O O . ARG A 1 392 ? 7.987 -2.125 -31.961 1.00 89.44 392 ARG A O 1
ATOM 3179 N N . LEU A 1 393 ? 5.889 -2.626 -31.307 1.00 89.19 393 LEU A N 1
ATOM 3180 C CA . LEU A 1 393 ? 5.233 -1.680 -32.206 1.00 89.19 393 LEU A CA 1
ATOM 3181 C C . LEU A 1 393 ? 5.408 -0.239 -31.730 1.00 89.19 393 LEU A C 1
ATOM 3183 O O . LEU A 1 393 ? 5.692 0.614 -32.562 1.00 89.19 393 LEU A O 1
ATOM 3187 N N . SER A 1 394 ? 5.328 0.029 -30.424 1.00 91.44 394 SER A N 1
ATOM 3188 C CA . SER A 1 394 ? 5.551 1.377 -29.888 1.00 91.44 394 SER A CA 1
ATOM 3189 C C . SER A 1 394 ? 6.965 1.887 -30.170 1.00 91.44 394 SER A C 1
ATOM 3191 O O . SER A 1 394 ? 7.127 2.997 -30.673 1.00 91.44 394 SER A O 1
ATOM 3193 N N . ILE A 1 395 ? 7.991 1.060 -29.942 1.00 92.44 395 ILE A N 1
ATOM 3194 C CA . ILE A 1 395 ? 9.385 1.421 -30.237 1.00 92.44 395 ILE A CA 1
ATOM 3195 C C . ILE A 1 395 ? 9.584 1.619 -31.745 1.00 92.44 395 ILE A C 1
ATOM 3197 O O . ILE A 1 395 ? 10.185 2.609 -32.155 1.00 92.44 395 ILE A O 1
ATOM 3201 N N . SER A 1 396 ? 9.040 0.725 -32.579 1.00 93.56 396 SER A N 1
ATOM 3202 C CA . SER A 1 396 ? 9.175 0.828 -34.041 1.00 93.56 396 SER A CA 1
ATOM 3203 C C . SER A 1 396 ? 8.472 2.068 -34.604 1.00 93.56 396 SER A C 1
ATOM 3205 O O . SER A 1 396 ? 9.038 2.774 -35.435 1.00 93.56 396 SER A O 1
ATOM 3207 N N . ALA A 1 397 ? 7.257 2.364 -34.134 1.00 92.81 397 ALA A N 1
ATOM 3208 C CA . ALA A 1 397 ? 6.487 3.530 -34.558 1.00 92.81 397 ALA A CA 1
ATOM 3209 C C . ALA A 1 397 ? 7.160 4.840 -34.128 1.00 92.81 397 ALA A C 1
ATOM 3211 O O . ALA A 1 397 ? 7.282 5.759 -34.937 1.00 92.81 397 ALA A O 1
ATOM 3212 N N . GLY A 1 398 ? 7.653 4.909 -32.886 1.00 93.56 398 GLY A N 1
ATOM 3213 C CA . GLY A 1 398 ? 8.401 6.066 -32.402 1.00 93.56 398 GLY A CA 1
ATOM 3214 C C . GLY A 1 398 ? 9.704 6.283 -33.178 1.00 93.56 398 GLY A C 1
ATOM 3215 O O . GLY A 1 398 ? 9.984 7.404 -33.593 1.00 93.56 398 GLY A O 1
ATOM 3216 N N . ALA A 1 399 ? 10.458 5.213 -33.462 1.00 94.25 399 ALA A N 1
ATOM 3217 C CA . ALA A 1 399 ? 11.706 5.286 -34.226 1.00 94.25 399 ALA A CA 1
ATOM 3218 C C . ALA A 1 399 ? 11.490 5.783 -35.664 1.00 94.25 399 ALA A C 1
ATOM 3220 O O . ALA A 1 399 ? 12.236 6.640 -36.139 1.00 94.25 399 ALA A O 1
ATOM 3221 N N . LEU A 1 400 ? 10.441 5.297 -36.338 1.00 94.88 400 LEU A N 1
ATOM 3222 C CA . LEU A 1 400 ? 10.049 5.768 -37.668 1.00 94.88 400 LEU A CA 1
ATOM 3223 C C . LEU A 1 400 ? 9.634 7.244 -37.649 1.00 94.88 400 LEU A C 1
ATOM 3225 O O . LEU A 1 400 ? 10.108 8.015 -38.482 1.00 94.88 400 LEU A O 1
ATOM 3229 N N . ALA A 1 401 ? 8.793 7.649 -36.692 1.00 94.50 401 ALA A N 1
ATOM 3230 C CA . ALA A 1 401 ? 8.339 9.033 -36.566 1.00 94.50 401 ALA A CA 1
ATOM 3231 C C . ALA A 1 401 ? 9.514 10.000 -36.342 1.00 94.50 401 ALA A C 1
ATOM 3233 O O . ALA A 1 401 ? 9.618 11.024 -37.019 1.00 94.50 401 ALA A O 1
ATOM 3234 N N . THR A 1 402 ? 10.439 9.644 -35.448 1.00 94.25 402 THR A N 1
ATOM 3235 C CA . THR A 1 402 ? 11.642 10.433 -35.171 1.00 94.25 402 THR A CA 1
ATOM 3236 C C . THR A 1 402 ? 12.599 10.467 -36.367 1.00 94.25 402 THR A C 1
ATOM 3238 O O . THR A 1 402 ? 13.072 11.543 -36.732 1.00 94.25 402 THR A O 1
ATOM 3241 N N . GLY A 1 403 ? 12.854 9.329 -37.022 1.00 94.31 403 GLY A N 1
ATOM 3242 C CA . GLY A 1 403 ? 13.721 9.258 -38.203 1.00 94.31 403 GLY A CA 1
ATOM 3243 C C . GLY A 1 403 ? 13.194 10.094 -39.374 1.00 94.31 403 GLY A C 1
ATOM 3244 O O . GLY A 1 403 ? 13.926 10.912 -39.931 1.00 94.31 403 GLY A O 1
ATOM 3245 N N . ILE A 1 404 ? 11.903 9.962 -39.701 1.00 94.38 404 ILE A N 1
ATOM 3246 C CA . ILE A 1 404 ? 11.244 10.785 -40.728 1.00 94.38 404 ILE A CA 1
ATOM 3247 C C . ILE A 1 404 ? 11.314 12.266 -40.343 1.00 94.38 404 ILE A C 1
ATOM 3249 O O . ILE A 1 404 ? 11.640 13.101 -41.185 1.00 94.38 404 ILE A O 1
ATOM 3253 N N . GLY A 1 405 ? 11.078 12.595 -39.071 1.00 93.81 405 GLY A N 1
ATOM 3254 C CA . GLY A 1 405 ? 11.169 13.964 -38.575 1.00 93.81 405 GLY A CA 1
ATOM 3255 C C . GLY A 1 405 ? 12.544 14.596 -38.810 1.00 93.81 405 GLY A C 1
ATOM 3256 O O . GLY A 1 405 ? 12.625 15.693 -39.360 1.00 93.81 405 GLY A O 1
ATOM 3257 N N . PHE A 1 406 ? 13.636 13.899 -38.483 1.00 92.56 406 PHE A N 1
ATOM 3258 C CA . PHE A 1 406 ? 14.993 14.407 -38.725 1.00 92.56 406 PHE A CA 1
ATOM 3259 C C . PHE A 1 406 ? 15.288 14.649 -40.214 1.00 92.56 406 PHE A C 1
ATOM 3261 O O . PHE A 1 406 ? 15.896 15.664 -40.566 1.00 92.56 406 PHE A O 1
ATOM 3268 N N . VAL A 1 407 ? 14.813 13.767 -41.102 1.00 94.56 407 VAL A N 1
ATOM 3269 C CA . VAL A 1 407 ? 14.928 13.968 -42.556 1.00 94.56 407 VAL A CA 1
ATOM 3270 C C . VAL A 1 407 ? 14.130 15.192 -43.001 1.00 94.56 407 VAL A C 1
ATOM 3272 O O . VAL A 1 407 ? 14.662 16.026 -43.732 1.00 94.56 407 VAL A O 1
ATOM 3275 N N . LEU A 1 408 ? 12.888 15.347 -42.543 1.00 92.94 408 LEU A N 1
ATOM 3276 C CA . LEU A 1 408 ? 12.042 16.477 -42.928 1.00 92.94 408 LEU A CA 1
ATOM 3277 C C . LEU A 1 408 ? 12.612 17.819 -42.452 1.00 92.94 408 LEU A C 1
ATOM 3279 O O . LEU A 1 408 ? 12.607 18.773 -43.229 1.00 92.94 408 LEU A O 1
ATOM 3283 N N . VAL A 1 409 ? 13.186 17.888 -41.242 1.00 90.81 409 VAL A N 1
ATOM 3284 C CA . VAL A 1 409 ? 13.876 19.108 -40.785 1.00 90.81 409 VAL A CA 1
ATOM 3285 C C . VAL A 1 409 ? 15.058 19.440 -41.695 1.00 90.81 409 VAL A C 1
ATOM 3287 O O . VAL A 1 409 ? 15.213 20.596 -42.084 1.00 90.81 409 VAL A O 1
ATOM 3290 N N . SER A 1 410 ? 15.839 18.438 -42.119 1.00 90.56 410 SER A N 1
ATOM 3291 C CA . SER A 1 410 ? 16.992 18.651 -43.008 1.00 90.56 410 SER A CA 1
ATOM 3292 C C . SER A 1 410 ? 16.631 19.245 -44.379 1.00 90.56 410 SER A C 1
ATOM 3294 O O . SER A 1 410 ? 17.471 19.884 -45.014 1.00 90.56 410 SER A O 1
ATOM 3296 N N . LEU A 1 411 ? 15.392 19.036 -44.840 1.00 90.12 411 LEU A N 1
ATOM 3297 C CA . LEU A 1 411 ? 14.885 19.524 -46.127 1.00 90.12 411 LEU A CA 1
ATOM 3298 C C . LEU A 1 411 ? 14.164 20.872 -46.010 1.00 90.12 411 LEU A C 1
ATOM 3300 O O . LEU A 1 411 ? 13.926 21.540 -47.014 1.00 90.12 411 LEU A O 1
ATOM 3304 N N . SER A 1 412 ? 13.792 21.263 -44.796 1.00 88.69 412 SER A N 1
ATOM 3305 C CA . SER A 1 412 ? 12.957 22.431 -44.550 1.00 88.69 412 SER A CA 1
ATOM 3306 C C . SER A 1 412 ? 13.768 23.699 -44.279 1.00 88.69 412 SER A C 1
ATOM 3308 O O . SER A 1 412 ? 14.790 23.670 -43.598 1.00 88.69 412 SER A O 1
ATOM 3310 N N . SER A 1 413 ? 13.263 24.831 -44.775 1.00 83.69 413 SER A N 1
ATOM 3311 C CA . SER A 1 413 ? 13.807 26.172 -44.494 1.00 83.69 413 SER A CA 1
ATOM 3312 C C . SER A 1 413 ? 12.797 27.087 -43.784 1.00 83.69 413 SER A C 1
ATOM 3314 O O . SER A 1 413 ? 13.118 28.222 -43.450 1.00 83.69 413 SER A O 1
ATOM 3316 N N . SER A 1 414 ? 11.566 26.609 -43.557 1.00 88.56 414 SER A N 1
ATOM 3317 C CA . SER A 1 414 ? 10.499 27.360 -42.886 1.00 88.56 414 SER A CA 1
ATOM 3318 C C . SER A 1 414 ? 10.498 27.081 -41.386 1.00 88.56 414 SER A C 1
ATOM 3320 O O . SER A 1 414 ? 10.349 25.932 -40.969 1.00 88.56 414 SER A O 1
ATOM 3322 N N . LEU A 1 415 ? 10.596 28.139 -40.575 1.00 87.00 415 LEU A N 1
ATOM 3323 C CA . LEU A 1 415 ? 10.586 28.045 -39.113 1.00 87.00 415 LEU A CA 1
ATOM 3324 C C . LEU A 1 415 ? 9.320 27.355 -38.580 1.00 87.00 415 LEU A C 1
ATOM 3326 O O . LEU A 1 415 ? 9.405 26.496 -37.707 1.00 87.00 415 LEU A O 1
ATOM 3330 N N . PHE A 1 416 ? 8.153 27.695 -39.133 1.00 88.56 416 PHE A N 1
ATOM 3331 C CA . PHE A 1 416 ? 6.874 27.123 -38.709 1.00 88.56 416 PHE A CA 1
ATOM 3332 C C . PHE A 1 416 ? 6.829 25.604 -38.920 1.00 88.56 416 PHE A C 1
ATOM 3334 O O . PHE A 1 416 ? 6.431 24.854 -38.030 1.00 88.56 416 PHE A O 1
ATOM 3341 N N . LEU A 1 417 ? 7.303 25.145 -40.082 1.00 90.00 417 LEU A N 1
ATOM 3342 C CA . LEU A 1 417 ? 7.347 23.725 -40.420 1.00 90.00 417 LEU A CA 1
ATOM 3343 C C . LEU A 1 417 ? 8.339 22.971 -39.521 1.00 90.00 417 LEU A C 1
ATOM 3345 O O . LEU A 1 417 ? 8.023 21.882 -39.046 1.00 90.00 417 LEU A O 1
ATOM 3349 N N . ILE A 1 418 ? 9.495 23.574 -39.223 1.00 90.56 418 ILE A N 1
ATOM 3350 C CA . ILE A 1 418 ? 10.499 22.981 -38.330 1.00 90.56 418 ILE A CA 1
ATOM 3351 C C . ILE A 1 418 ? 9.945 22.804 -36.916 1.00 90.56 418 ILE A C 1
ATOM 3353 O O . ILE A 1 418 ? 10.103 21.731 -36.349 1.00 90.56 418 ILE A O 1
ATOM 3357 N N . ILE A 1 419 ? 9.235 23.794 -36.366 1.00 91.19 419 ILE A N 1
ATOM 3358 C CA . ILE A 1 419 ? 8.639 23.692 -35.023 1.00 91.19 419 ILE A CA 1
ATOM 3359 C C . ILE A 1 419 ? 7.634 22.531 -34.941 1.00 91.19 419 ILE A C 1
ATOM 3361 O O . ILE A 1 419 ? 7.671 21.754 -33.984 1.00 91.19 419 ILE A O 1
ATOM 3365 N N . ILE A 1 420 ? 6.767 22.373 -35.948 1.00 93.56 420 ILE A N 1
ATOM 3366 C CA . ILE A 1 420 ? 5.792 21.270 -35.991 1.00 93.56 420 ILE A CA 1
ATOM 3367 C C . ILE A 1 420 ? 6.508 19.918 -36.063 1.00 93.56 420 ILE A C 1
ATOM 3369 O O . ILE A 1 420 ? 6.184 19.003 -35.305 1.00 93.56 420 ILE A O 1
ATOM 3373 N N . ILE A 1 421 ? 7.506 19.786 -36.939 1.00 94.44 421 ILE A N 1
ATOM 3374 C CA . ILE A 1 421 ? 8.255 18.533 -37.078 1.00 94.44 421 ILE A CA 1
ATOM 3375 C C . ILE A 1 421 ? 9.044 18.223 -35.799 1.00 94.44 421 ILE A C 1
ATOM 3377 O O . ILE A 1 421 ? 9.092 17.073 -35.369 1.00 94.44 421 ILE A O 1
ATOM 3381 N N . SER A 1 422 ? 9.600 19.235 -35.138 1.00 91.94 422 SER A N 1
ATOM 3382 C CA . SER A 1 422 ? 10.271 19.100 -33.845 1.00 91.94 422 SER A CA 1
ATOM 3383 C C . SER A 1 422 ? 9.351 18.567 -32.747 1.00 91.94 422 SER A C 1
ATOM 3385 O O . SER A 1 422 ? 9.793 17.758 -31.930 1.00 91.94 422 SER A O 1
ATOM 3387 N N . ALA A 1 423 ? 8.066 18.932 -32.749 1.00 93.38 423 ALA A N 1
ATOM 3388 C CA . ALA A 1 423 ? 7.092 18.328 -31.842 1.00 93.38 423 ALA A CA 1
ATOM 3389 C C . ALA A 1 423 ? 6.875 16.833 -32.149 1.00 93.38 423 ALA A C 1
ATOM 3391 O O . ALA A 1 423 ? 6.833 16.015 -31.231 1.00 93.38 423 ALA A O 1
ATOM 3392 N N . ILE A 1 424 ? 6.806 16.452 -33.431 1.00 94.00 424 ILE A N 1
ATOM 3393 C CA . ILE A 1 424 ? 6.675 15.045 -33.855 1.00 94.00 424 ILE A CA 1
ATOM 3394 C C . ILE A 1 424 ? 7.904 14.228 -33.430 1.00 94.00 424 ILE A C 1
ATOM 3396 O O . ILE A 1 424 ? 7.754 13.134 -32.884 1.00 94.00 424 ILE A O 1
ATOM 3400 N N . ILE A 1 425 ? 9.111 14.774 -33.624 1.00 93.75 425 ILE A N 1
ATOM 3401 C CA . ILE A 1 425 ? 10.372 14.158 -33.183 1.00 93.75 425 ILE A CA 1
ATOM 3402 C C . ILE A 1 425 ? 10.332 13.884 -31.678 1.00 93.75 425 ILE A C 1
ATOM 3404 O O . ILE A 1 425 ? 10.660 12.777 -31.247 1.00 93.75 425 ILE A O 1
ATOM 3408 N N . GLY A 1 426 ? 9.915 14.870 -30.878 1.00 91.75 426 GLY A N 1
ATOM 3409 C CA . GLY A 1 426 ? 9.860 14.725 -29.429 1.00 91.75 426 GLY A CA 1
ATOM 3410 C C . GLY A 1 426 ? 8.823 13.703 -28.963 1.00 91.75 426 GLY A C 1
ATOM 3411 O O . GLY A 1 426 ? 9.158 12.861 -28.126 1.00 91.75 426 GLY A O 1
ATOM 3412 N N . VAL A 1 427 ? 7.618 13.692 -29.549 1.00 93.88 427 VAL A N 1
ATOM 3413 C CA . VAL A 1 427 ? 6.611 12.643 -29.289 1.00 93.88 427 VAL A CA 1
ATOM 3414 C C . VAL A 1 427 ? 7.171 11.259 -29.624 1.00 93.88 427 VAL A C 1
ATOM 3416 O O . VAL A 1 427 ? 7.073 10.356 -28.796 1.00 93.88 427 VAL A O 1
ATOM 3419 N N . GLY A 1 428 ? 7.819 11.092 -30.783 1.00 93.81 428 GLY A N 1
ATOM 3420 C CA . GLY A 1 428 ? 8.453 9.829 -31.176 1.00 93.81 428 GLY A CA 1
ATOM 3421 C C . GLY A 1 428 ? 9.476 9.338 -30.146 1.00 93.81 428 GLY A C 1
ATOM 3422 O O . GLY A 1 428 ? 9.391 8.198 -29.687 1.00 93.81 428 GLY A O 1
ATOM 3423 N N . CYS A 1 429 ? 10.362 10.223 -29.679 1.00 91.94 429 CYS A N 1
ATOM 3424 C CA . CYS A 1 429 ? 11.324 9.918 -28.615 1.00 91.94 429 CYS A CA 1
ATOM 3425 C C . CYS A 1 429 ? 10.632 9.516 -27.302 1.00 91.94 429 CYS A C 1
ATOM 3427 O O . CYS A 1 429 ? 11.031 8.555 -26.645 1.00 91.94 429 CYS A O 1
ATOM 3429 N N . GLY A 1 430 ? 9.560 10.218 -26.921 1.00 90.25 430 GLY A N 1
ATOM 3430 C CA . GLY A 1 430 ? 8.823 9.906 -25.697 1.00 90.25 430 GLY A CA 1
ATOM 3431 C C . GLY A 1 430 ? 8.098 8.561 -25.745 1.00 90.25 430 GLY A C 1
ATOM 3432 O O . GLY A 1 430 ? 8.119 7.829 -24.755 1.00 90.25 430 GLY A O 1
ATOM 3433 N N . VAL A 1 431 ? 7.553 8.182 -26.905 1.00 93.00 431 VAL A N 1
ATOM 3434 C CA . VAL A 1 431 ? 6.961 6.854 -27.134 1.00 93.00 431 VAL A CA 1
ATOM 3435 C C . VAL A 1 431 ? 8.005 5.744 -26.996 1.00 93.00 431 VAL A C 1
ATOM 3437 O O . VAL A 1 431 ? 7.753 4.764 -26.293 1.00 93.00 431 VAL A O 1
ATOM 3440 N N . ILE A 1 432 ? 9.189 5.914 -27.599 1.00 93.00 432 ILE A N 1
ATOM 3441 C CA . ILE A 1 432 ? 10.306 4.962 -27.476 1.00 93.00 432 ILE A CA 1
ATOM 3442 C C . ILE A 1 432 ? 10.691 4.781 -26.002 1.00 93.00 432 ILE A C 1
ATOM 3444 O O . ILE A 1 432 ? 10.714 3.659 -25.493 1.00 93.00 432 ILE A O 1
ATOM 3448 N N . ARG A 1 433 ? 10.959 5.888 -25.299 1.00 89.81 433 ARG A N 1
ATOM 3449 C CA . ARG A 1 433 ? 11.430 5.886 -23.909 1.00 89.81 433 ARG A CA 1
ATOM 3450 C C . ARG A 1 433 ? 10.436 5.230 -22.955 1.00 89.81 433 ARG A C 1
ATOM 3452 O O . ARG A 1 433 ? 10.836 4.383 -22.159 1.00 89.81 433 ARG A O 1
ATOM 3459 N N . THR A 1 434 ? 9.159 5.598 -23.031 1.00 88.12 434 THR A N 1
ATOM 3460 C CA . THR A 1 434 ? 8.122 5.020 -22.163 1.00 88.12 434 THR A CA 1
ATOM 3461 C C . THR A 1 434 ? 7.980 3.521 -22.406 1.00 88.12 434 THR A C 1
ATOM 3463 O O . THR A 1 434 ? 7.964 2.758 -21.446 1.00 88.12 434 THR A O 1
ATOM 3466 N N . ALA A 1 435 ? 7.969 3.079 -23.669 1.00 89.50 435 ALA A N 1
ATOM 3467 C CA . ALA A 1 435 ? 7.854 1.661 -23.994 1.00 89.50 435 ALA A CA 1
ATOM 3468 C C . ALA A 1 435 ? 9.011 0.828 -23.419 1.00 89.50 435 ALA A C 1
ATOM 3470 O O . ALA A 1 435 ? 8.774 -0.243 -22.870 1.00 89.50 435 ALA A O 1
ATOM 3471 N N . ILE A 1 436 ? 10.250 1.322 -23.492 1.00 89.31 436 ILE A N 1
ATOM 3472 C CA . ILE A 1 436 ? 11.421 0.606 -22.960 1.00 89.31 436 ILE A CA 1
ATOM 3473 C C . ILE A 1 436 ? 11.348 0.497 -21.443 1.00 89.31 436 ILE A C 1
ATOM 3475 O O . ILE A 1 436 ? 11.517 -0.595 -20.912 1.00 89.31 436 ILE A O 1
ATOM 3479 N N . VAL A 1 437 ? 11.068 1.601 -20.744 1.00 85.88 437 VAL A N 1
ATOM 3480 C CA . VAL A 1 437 ? 10.949 1.590 -19.278 1.00 85.88 437 VAL A CA 1
ATOM 3481 C C . VAL A 1 437 ? 9.852 0.611 -18.844 1.00 85.88 437 VAL A C 1
ATOM 3483 O O . VAL A 1 437 ? 10.078 -0.207 -17.953 1.00 85.88 437 VAL A O 1
ATOM 3486 N N . SER A 1 438 ? 8.699 0.617 -19.518 1.00 85.44 438 SER A N 1
ATOM 3487 C CA . SER A 1 438 ? 7.594 -0.293 -19.204 1.00 85.44 438 SER A CA 1
ATOM 3488 C C . SER A 1 438 ? 7.931 -1.772 -19.443 1.00 85.44 438 SER A C 1
ATOM 3490 O O . SER A 1 438 ? 7.619 -2.589 -18.581 1.00 85.44 438 SER A O 1
ATOM 3492 N N . VAL A 1 439 ? 8.625 -2.129 -20.533 1.00 86.25 439 VAL A N 1
ATOM 3493 C CA . VAL A 1 439 ? 9.054 -3.527 -20.773 1.00 86.25 439 VAL A CA 1
ATOM 3494 C C . VAL A 1 439 ? 9.990 -4.033 -19.694 1.00 86.25 439 VAL A C 1
ATOM 3496 O O . VAL A 1 439 ? 9.869 -5.172 -19.257 1.00 86.25 439 VAL A O 1
ATOM 3499 N N . GLN A 1 440 ? 10.955 -3.215 -19.280 1.00 83.44 440 GLN A N 1
ATOM 3500 C CA . GLN A 1 440 ? 11.966 -3.660 -18.321 1.00 83.44 440 GLN A CA 1
ATOM 3501 C C . GLN A 1 440 ? 11.337 -3.910 -16.947 1.00 83.44 440 GLN A C 1
ATOM 3503 O O . GLN A 1 440 ? 11.689 -4.884 -16.287 1.00 83.44 440 GLN A O 1
ATOM 3508 N N . CYS A 1 441 ? 10.354 -3.087 -16.562 1.00 78.00 441 CYS A N 1
ATOM 3509 C CA . CYS A 1 441 ? 9.504 -3.340 -15.398 1.00 78.00 441 CYS A CA 1
ATOM 3510 C C . CYS A 1 441 ? 8.752 -4.675 -15.486 1.00 78.00 441 CYS A C 1
ATOM 3512 O O . CYS A 1 441 ? 8.618 -5.344 -14.472 1.00 78.00 441 CYS A O 1
ATOM 3514 N N . GLU A 1 442 ? 8.268 -5.050 -16.673 1.00 79.12 442 GLU A N 1
ATOM 3515 C CA . GLU A 1 442 ? 7.478 -6.271 -16.887 1.00 79.12 442 GLU A CA 1
ATOM 3516 C C . GLU A 1 442 ? 8.349 -7.543 -16.875 1.00 79.12 442 GLU A C 1
ATOM 3518 O O . GLU A 1 442 ? 7.918 -8.578 -16.383 1.00 79.12 442 GLU A O 1
ATOM 3523 N N . TYR A 1 443 ? 9.592 -7.474 -17.369 1.00 76.81 443 TYR A N 1
ATOM 3524 C CA . TYR A 1 443 ? 10.490 -8.638 -17.455 1.00 76.81 443 TYR A CA 1
ATOM 3525 C C . TYR A 1 443 ? 11.340 -8.868 -16.191 1.00 76.81 443 TYR A C 1
ATOM 3527 O O . TYR A 1 443 ? 11.753 -9.999 -15.937 1.00 76.81 443 TYR A O 1
ATOM 3535 N N . PHE A 1 444 ? 11.623 -7.829 -15.396 1.00 79.00 444 PHE A N 1
ATOM 3536 C CA . PHE A 1 444 ? 12.522 -7.910 -14.239 1.00 79.00 444 PHE A CA 1
ATOM 3537 C C . PHE A 1 444 ? 11.840 -7.454 -12.945 1.00 79.00 444 PHE A C 1
ATOM 3539 O O . PHE A 1 444 ? 12.065 -6.340 -12.480 1.00 79.00 444 PHE A O 1
ATOM 3546 N N . MET A 1 445 ? 11.061 -8.345 -12.323 1.00 69.56 445 MET A N 1
ATOM 3547 C CA . MET A 1 445 ? 10.386 -8.074 -11.042 1.00 69.56 445 MET A CA 1
ATOM 3548 C C . MET A 1 445 ? 11.357 -8.125 -9.848 1.00 69.56 445 MET A C 1
ATOM 3550 O O . MET A 1 445 ? 11.429 -7.184 -9.064 1.00 69.56 445 MET A O 1
ATOM 3554 N N . LYS A 1 446 ? 12.180 -9.182 -9.746 1.00 69.75 446 LYS A N 1
ATOM 3555 C CA . LYS A 1 446 ? 13.085 -9.415 -8.598 1.00 69.75 446 LYS A CA 1
ATOM 3556 C C . LYS A 1 446 ? 14.277 -8.448 -8.531 1.00 69.75 446 LYS A C 1
ATOM 3558 O O . LYS A 1 446 ? 14.693 -8.057 -7.449 1.00 69.75 446 LYS A O 1
ATOM 3563 N N . ASN A 1 447 ? 14.820 -8.051 -9.687 1.00 70.88 447 ASN A N 1
ATOM 3564 C CA . ASN A 1 447 ? 16.009 -7.189 -9.804 1.00 70.88 447 ASN A CA 1
ATOM 3565 C C . ASN A 1 447 ? 15.698 -5.841 -10.480 1.00 70.88 447 ASN A C 1
ATOM 3567 O O . ASN A 1 447 ? 16.566 -5.259 -11.135 1.00 70.88 447 ASN A O 1
ATOM 3571 N N . ARG A 1 448 ? 14.464 -5.344 -10.331 1.00 75.75 448 ARG A N 1
ATOM 3572 C CA . ARG A 1 448 ? 13.949 -4.162 -11.037 1.00 75.75 448 ARG A CA 1
ATOM 3573 C C . ARG A 1 448 ? 14.874 -2.950 -10.947 1.00 75.75 448 ARG A C 1
ATOM 3575 O O . ARG A 1 448 ? 15.223 -2.373 -11.974 1.00 75.75 448 ARG A O 1
ATOM 3582 N N . ASP A 1 449 ? 15.293 -2.583 -9.739 1.00 70.75 449 ASP A N 1
ATOM 3583 C CA . ASP A 1 449 ? 16.086 -1.370 -9.502 1.00 70.75 449 ASP A CA 1
ATOM 3584 C C . ASP A 1 449 ? 17.471 -1.452 -10.147 1.00 70.75 449 ASP A C 1
ATOM 3586 O O . ASP A 1 449 ? 17.964 -0.480 -10.721 1.00 70.75 449 ASP A O 1
ATOM 3590 N N . PHE A 1 450 ? 18.079 -2.639 -10.113 1.00 77.75 450 PHE A N 1
ATOM 3591 C CA . PHE A 1 450 ? 19.365 -2.889 -10.753 1.00 77.75 450 PHE A CA 1
ATOM 3592 C C . PHE A 1 450 ? 19.252 -2.830 -12.280 1.00 77.75 450 PHE A C 1
ATOM 3594 O O . PHE A 1 450 ? 20.054 -2.156 -12.926 1.00 77.75 450 PHE A O 1
ATOM 3601 N N . THR A 1 451 ? 18.240 -3.479 -12.860 1.00 80.81 451 THR A N 1
ATOM 3602 C CA . THR A 1 451 ? 18.008 -3.436 -14.309 1.00 80.81 451 THR A CA 1
ATOM 3603 C C . THR A 1 451 ? 17.695 -2.017 -14.778 1.00 80.81 451 THR A C 1
ATOM 3605 O O . THR A 1 451 ? 18.231 -1.572 -15.792 1.00 80.81 451 THR A O 1
ATOM 3608 N N . MET A 1 452 ? 16.895 -1.265 -14.018 1.00 79.06 452 MET A N 1
ATOM 3609 C CA . MET A 1 452 ? 16.624 0.144 -14.300 1.00 79.06 452 MET A CA 1
ATOM 3610 C C . MET A 1 452 ? 17.902 0.982 -14.266 1.00 79.06 452 MET A C 1
ATOM 3612 O O . MET A 1 452 ? 18.162 1.743 -15.196 1.00 79.06 452 MET A O 1
ATOM 3616 N N . ALA A 1 453 ? 18.751 0.815 -13.254 1.00 76.56 453 ALA A N 1
ATOM 3617 C CA . ALA A 1 453 ? 20.037 1.502 -13.215 1.00 76.56 453 ALA A CA 1
ATOM 3618 C C . ALA A 1 453 ? 20.908 1.165 -14.438 1.00 76.56 453 ALA A C 1
ATOM 3620 O O . ALA A 1 453 ? 21.496 2.067 -15.036 1.00 76.56 453 ALA A O 1
ATOM 3621 N N . LEU A 1 454 ? 20.935 -0.108 -14.847 1.00 82.88 454 LEU A N 1
ATOM 3622 C CA . LEU A 1 454 ? 21.721 -0.601 -15.976 1.00 82.88 454 LEU A CA 1
ATOM 3623 C C . LEU A 1 454 ? 21.279 0.005 -17.317 1.00 82.88 454 LEU A C 1
ATOM 3625 O O . LEU A 1 454 ? 22.114 0.529 -18.053 1.00 82.88 454 LEU A O 1
ATOM 3629 N N . ILE A 1 455 ? 19.981 -0.004 -17.639 1.00 86.19 455 ILE A N 1
ATOM 3630 C CA . ILE A 1 455 ? 19.486 0.551 -18.916 1.00 86.19 455 ILE A CA 1
ATOM 3631 C C . ILE A 1 455 ? 19.744 2.061 -19.026 1.00 86.19 455 ILE A C 1
ATOM 3633 O O . ILE A 1 455 ? 20.017 2.582 -20.107 1.00 86.19 455 ILE A O 1
ATOM 3637 N N . PHE A 1 456 ? 19.726 2.766 -17.893 1.00 82.94 456 PHE A N 1
ATOM 3638 C CA . PHE A 1 456 ? 19.938 4.207 -17.820 1.00 82.94 456 PHE A CA 1
ATOM 3639 C C . PHE A 1 456 ? 21.416 4.635 -17.854 1.00 82.94 456 PHE A C 1
ATOM 3641 O O . PHE A 1 456 ? 21.699 5.836 -17.879 1.00 82.94 456 PHE A O 1
ATOM 3648 N N . ILE A 1 457 ? 22.355 3.688 -17.920 1.00 85.12 457 ILE A N 1
ATOM 3649 C CA . ILE A 1 457 ? 23.752 3.958 -18.293 1.00 85.12 457 ILE A CA 1
ATOM 3650 C C . ILE A 1 457 ? 23.850 4.311 -19.787 1.00 85.12 457 ILE A C 1
ATOM 3652 O O . ILE A 1 457 ? 24.654 5.167 -20.163 1.00 85.12 457 ILE A O 1
ATOM 3656 N N . GLY A 1 458 ? 22.989 3.719 -20.626 1.00 88.00 458 GLY A N 1
ATOM 3657 C CA . GLY A 1 458 ? 22.966 3.910 -22.081 1.00 88.00 458 GLY A CA 1
ATOM 3658 C C . GLY A 1 458 ? 23.024 5.379 -22.527 1.00 88.00 458 GLY A C 1
ATOM 3659 O O . GLY A 1 458 ? 23.937 5.728 -23.276 1.00 88.00 458 GLY A O 1
ATOM 3660 N N . PRO A 1 459 ? 22.135 6.272 -22.044 1.00 87.69 459 PRO A N 1
ATOM 3661 C CA . PRO A 1 459 ? 22.158 7.695 -22.388 1.00 87.69 459 PRO A CA 1
ATOM 3662 C C . PRO A 1 459 ? 23.489 8.397 -22.091 1.00 87.69 459 PRO A C 1
ATOM 3664 O O . PRO A 1 459 ? 23.911 9.252 -22.864 1.00 87.69 459 PRO A O 1
ATOM 3667 N N . GLY A 1 460 ? 24.167 8.039 -20.993 1.00 83.19 460 GLY A N 1
ATOM 3668 C CA . GLY A 1 460 ? 25.466 8.617 -20.636 1.00 83.19 460 GLY A CA 1
ATOM 3669 C C . GLY A 1 460 ? 26.568 8.206 -21.613 1.00 83.19 460 GLY A C 1
ATOM 3670 O O . GLY A 1 460 ? 27.347 9.053 -22.051 1.00 83.19 460 GLY A O 1
ATOM 3671 N N . ILE A 1 461 ? 26.578 6.928 -22.016 1.00 89.25 461 ILE A N 1
ATOM 3672 C CA . ILE A 1 461 ? 27.489 6.419 -23.053 1.00 89.25 461 ILE A CA 1
ATOM 3673 C C . ILE A 1 461 ? 27.198 7.126 -24.378 1.00 89.25 461 ILE A C 1
ATOM 3675 O O . ILE A 1 461 ? 28.111 7.646 -25.013 1.00 89.25 461 ILE A O 1
ATOM 3679 N N . GLY A 1 462 ? 25.924 7.194 -24.769 1.00 89.31 462 GLY A N 1
ATOM 3680 C CA . GLY A 1 462 ? 25.496 7.830 -26.012 1.00 89.31 462 GLY A CA 1
ATOM 3681 C C . GLY A 1 462 ? 25.869 9.306 -26.069 1.00 89.31 462 GLY A C 1
ATOM 3682 O O . GLY A 1 462 ? 26.375 9.759 -27.088 1.00 89.31 462 GLY A O 1
ATOM 3683 N N . GLN A 1 463 ? 25.700 10.042 -24.969 1.00 86.06 463 GLN A N 1
ATOM 3684 C CA . GLN A 1 463 ? 26.088 11.448 -24.892 1.00 86.06 463 GLN A CA 1
ATOM 3685 C C . GLN A 1 463 ? 27.586 11.628 -25.175 1.00 86.06 463 GLN A C 1
ATOM 3687 O O . GLN A 1 463 ? 27.960 12.468 -25.986 1.00 86.06 463 GLN A O 1
ATOM 3692 N N . PHE A 1 464 ? 28.445 10.830 -24.540 1.00 86.38 464 PHE A N 1
ATOM 3693 C CA . PHE A 1 464 ? 29.888 10.905 -24.762 1.00 86.38 464 PHE A CA 1
ATOM 3694 C C . PHE A 1 464 ? 30.262 10.540 -26.208 1.00 86.38 464 PHE A C 1
ATOM 3696 O O . PHE A 1 464 ? 31.013 11.259 -26.865 1.00 86.38 464 PHE A O 1
ATOM 3703 N N . LEU A 1 465 ? 29.703 9.444 -26.723 1.00 88.69 465 LEU A N 1
ATOM 3704 C CA . LEU A 1 465 ? 30.070 8.867 -28.016 1.00 88.69 465 LEU A CA 1
ATOM 3705 C C . LEU A 1 465 ? 29.553 9.720 -29.188 1.00 88.69 465 LEU A C 1
ATOM 3707 O O . LEU A 1 465 ? 30.313 10.072 -30.093 1.00 88.69 465 LEU A O 1
ATOM 3711 N N . PHE A 1 466 ? 28.281 10.128 -29.147 1.00 87.06 466 PHE A N 1
ATOM 3712 C CA . PHE A 1 466 ? 27.678 10.942 -30.202 1.00 87.06 466 PHE A CA 1
ATOM 3713 C C . PHE A 1 466 ? 28.131 12.401 -30.179 1.00 87.06 466 PHE A C 1
ATOM 3715 O O . PHE A 1 466 ? 28.132 13.008 -31.244 1.00 87.06 466 PHE A O 1
ATOM 3722 N N . ALA A 1 467 ? 28.577 12.958 -29.046 1.00 80.50 467 ALA A N 1
ATOM 3723 C CA . ALA A 1 467 ? 29.185 14.294 -29.027 1.00 80.50 467 ALA A CA 1
ATOM 3724 C C . ALA A 1 467 ? 30.379 14.384 -29.987 1.00 80.50 467 ALA A C 1
ATOM 3726 O O . ALA A 1 467 ? 30.439 15.275 -30.830 1.00 80.50 467 ALA A O 1
ATOM 3727 N N . HIS A 1 468 ? 31.297 13.419 -29.900 1.00 82.12 468 HIS A N 1
ATOM 3728 C CA . HIS A 1 468 ? 32.498 13.381 -30.731 1.00 82.12 468 HIS A CA 1
ATOM 3729 C C . HIS A 1 468 ? 32.169 13.067 -32.189 1.00 82.12 468 HIS A C 1
ATOM 3731 O O . HIS A 1 468 ? 32.671 13.737 -33.088 1.00 82.12 468 HIS A O 1
ATOM 3737 N N . ILE A 1 469 ? 31.292 12.082 -32.425 1.00 84.06 469 ILE A N 1
ATOM 3738 C CA . ILE A 1 469 ? 30.870 11.716 -33.781 1.00 84.06 469 ILE A CA 1
ATOM 3739 C C . ILE A 1 469 ? 30.195 12.908 -34.467 1.00 84.06 469 ILE A C 1
ATOM 3741 O O . ILE A 1 469 ? 30.570 13.258 -35.580 1.00 84.06 469 ILE A O 1
ATOM 3745 N N . LEU A 1 470 ? 29.224 13.557 -33.820 1.00 80.38 470 LEU A N 1
ATOM 3746 C CA . LEU A 1 470 ? 28.482 14.664 -34.426 1.00 80.38 470 LEU A CA 1
ATOM 3747 C C . LEU A 1 470 ? 29.343 15.918 -34.595 1.00 80.38 470 LEU A C 1
ATOM 3749 O O . LEU A 1 470 ? 29.207 16.588 -35.616 1.00 80.38 470 LEU A O 1
ATOM 3753 N N . ASN A 1 471 ? 30.253 16.209 -33.659 1.00 78.00 471 ASN A N 1
ATOM 3754 C CA . ASN A 1 471 ? 31.193 17.321 -33.809 1.00 78.00 471 ASN A CA 1
ATOM 3755 C C . ASN A 1 471 ? 32.149 17.089 -34.991 1.00 78.00 471 ASN A C 1
ATOM 3757 O O . ASN A 1 471 ? 32.286 17.947 -35.858 1.00 78.00 471 ASN A O 1
ATOM 3761 N N . TYR A 1 472 ? 32.726 15.887 -35.094 1.00 80.62 472 TYR A N 1
ATOM 3762 C CA . TYR A 1 472 ? 33.583 15.511 -36.220 1.00 80.62 472 TYR A CA 1
ATOM 3763 C C . TYR A 1 472 ? 32.839 15.576 -37.562 1.00 80.62 472 TYR A C 1
ATOM 3765 O O . TYR A 1 472 ? 33.349 16.118 -38.540 1.00 80.62 472 TYR A O 1
ATOM 3773 N N . LEU A 1 473 ? 31.603 15.069 -37.606 1.00 79.25 473 LEU A N 1
ATOM 3774 C CA . LEU A 1 473 ? 30.779 15.104 -38.813 1.00 79.25 473 LEU A CA 1
ATOM 3775 C C . LEU A 1 473 ? 30.383 16.524 -39.213 1.00 79.25 473 LEU A C 1
ATOM 3777 O O . LEU A 1 473 ? 30.347 16.799 -40.404 1.00 79.25 473 LEU A O 1
ATOM 3781 N N . ASN A 1 474 ? 30.128 17.427 -38.265 1.00 74.81 474 ASN A N 1
ATOM 3782 C CA . ASN A 1 474 ? 29.825 18.828 -38.575 1.00 74.81 474 ASN A CA 1
ATOM 3783 C C . ASN A 1 474 ? 31.000 19.569 -39.219 1.00 74.81 474 ASN A C 1
ATOM 3785 O O . ASN A 1 474 ? 30.775 20.499 -39.988 1.00 74.81 474 ASN A O 1
ATOM 3789 N N . ASN A 1 475 ? 32.235 19.143 -38.948 1.00 75.31 475 ASN A N 1
ATOM 3790 C CA . ASN A 1 475 ? 33.424 19.716 -39.578 1.00 75.31 475 ASN A CA 1
ATOM 3791 C C . ASN A 1 475 ? 33.637 19.205 -41.017 1.00 75.31 475 ASN A C 1
ATOM 3793 O O . ASN A 1 475 ? 34.344 19.842 -41.794 1.00 75.31 475 ASN A O 1
ATOM 3797 N N . LEU A 1 476 ? 33.027 18.072 -41.389 1.00 80.62 476 LEU A N 1
ATOM 3798 C CA . LEU A 1 476 ? 33.178 17.441 -42.710 1.00 80.62 476 LEU A CA 1
ATOM 3799 C C . LEU A 1 476 ? 31.941 17.564 -43.606 1.00 80.62 476 LEU A C 1
ATOM 3801 O O . LEU A 1 476 ? 32.049 17.542 -44.831 1.00 80.62 476 LEU A O 1
ATOM 3805 N N . LEU A 1 477 ? 30.757 17.635 -43.005 1.00 79.62 477 LEU A N 1
ATOM 3806 C CA . LEU A 1 477 ? 29.461 17.580 -43.666 1.00 79.62 477 LEU A CA 1
ATOM 3807 C C . LEU A 1 477 ? 28.611 18.773 -43.232 1.00 79.62 477 LEU A C 1
ATOM 3809 O O . LEU A 1 477 ? 28.666 19.224 -42.092 1.00 79.62 477 LEU A O 1
ATOM 3813 N N . SER A 1 478 ? 27.748 19.248 -44.130 1.00 83.62 478 SER A N 1
ATOM 3814 C CA . SER A 1 478 ? 26.744 20.245 -43.757 1.00 83.62 478 SER A CA 1
ATOM 3815 C C . SER A 1 478 ? 25.780 19.686 -42.706 1.00 83.62 478 SER A C 1
ATOM 3817 O O . SER A 1 478 ? 25.447 18.496 -42.714 1.00 83.62 478 SER A O 1
ATOM 3819 N N . TRP A 1 479 ? 25.249 20.557 -41.845 1.00 83.31 479 TRP A N 1
ATOM 3820 C CA . TRP A 1 479 ? 24.324 20.161 -40.775 1.00 83.31 479 TRP A CA 1
ATOM 3821 C C . TRP A 1 479 ? 23.095 19.391 -41.294 1.00 83.31 479 TRP A C 1
ATOM 3823 O O . TRP A 1 479 ? 22.594 18.491 -40.621 1.00 83.31 479 TRP A O 1
ATOM 3833 N N . ARG A 1 480 ? 22.646 19.670 -42.528 1.00 87.44 480 ARG A N 1
ATOM 3834 C CA . ARG A 1 480 ? 21.554 18.937 -43.193 1.00 87.44 480 ARG A CA 1
ATOM 3835 C C . ARG A 1 480 ? 21.908 17.468 -43.428 1.00 87.44 480 ARG A C 1
ATOM 3837 O O . ARG A 1 480 ? 21.075 16.588 -43.229 1.00 87.44 480 ARG A O 1
ATOM 3844 N N . SER A 1 481 ? 23.143 17.183 -43.836 1.00 86.31 481 SER A N 1
ATOM 3845 C CA . SER A 1 481 ? 23.634 15.811 -43.998 1.00 86.31 481 SER A CA 1
ATOM 3846 C C . SER A 1 481 ? 23.829 15.113 -42.651 1.00 86.31 481 SER A C 1
ATOM 3848 O O . SER A 1 481 ? 23.467 13.942 -42.536 1.00 86.31 481 SER A O 1
ATOM 3850 N N . SER A 1 482 ? 24.283 15.832 -41.619 1.00 86.25 482 SER A N 1
ATOM 3851 C CA . SER A 1 482 ? 24.397 15.302 -40.251 1.00 86.25 482 SER A CA 1
ATOM 3852 C C . SER A 1 482 ? 23.042 14.842 -39.693 1.00 86.25 482 SER A C 1
ATOM 3854 O O . SER A 1 482 ? 22.933 13.742 -39.154 1.00 86.25 482 SER A O 1
ATOM 3856 N N . TRP A 1 483 ? 21.975 15.623 -39.892 1.00 87.12 483 TRP A N 1
ATOM 3857 C CA . TRP A 1 483 ? 20.622 15.268 -39.434 1.00 87.12 483 TRP A CA 1
ATOM 3858 C C . TRP A 1 483 ? 20.041 14.047 -40.162 1.00 87.12 483 TRP A C 1
ATOM 3860 O O . TRP A 1 483 ? 19.360 13.225 -39.550 1.00 87.12 483 TRP A O 1
ATOM 3870 N N . ARG A 1 484 ? 20.360 13.860 -41.450 1.00 90.50 484 ARG A N 1
ATOM 3871 C CA . ARG A 1 484 ? 19.990 12.638 -42.188 1.00 90.50 484 ARG A CA 1
ATOM 3872 C C . ARG A 1 484 ? 20.725 11.402 -41.677 1.00 90.50 484 ARG A C 1
ATOM 3874 O O . ARG A 1 484 ? 20.130 10.332 -41.612 1.00 90.50 484 ARG A O 1
ATOM 3881 N N . LEU A 1 485 ? 21.989 11.536 -41.278 1.00 87.94 485 LEU A N 1
ATOM 3882 C CA . LEU A 1 485 ? 22.722 10.427 -40.670 1.00 87.94 485 LEU A CA 1
ATOM 3883 C C . LEU A 1 485 ? 22.139 10.057 -39.299 1.00 87.94 485 LEU A C 1
ATOM 3885 O O . LEU A 1 485 ? 21.947 8.876 -39.015 1.00 87.94 485 LEU A O 1
ATOM 3889 N N . ILE A 1 486 ? 21.778 11.055 -38.485 1.00 89.12 486 ILE A N 1
ATOM 3890 C CA . ILE A 1 486 ? 21.060 10.843 -37.220 1.00 89.12 486 ILE A CA 1
ATOM 3891 C C . ILE A 1 486 ? 19.756 10.067 -37.457 1.00 89.12 486 ILE A C 1
ATOM 3893 O O . ILE A 1 486 ? 19.457 9.133 -36.712 1.00 89.12 486 ILE A O 1
ATOM 3897 N N . ALA A 1 487 ? 19.008 10.396 -38.515 1.00 91.69 487 ALA A N 1
ATOM 3898 C CA . ALA A 1 487 ? 17.791 9.668 -38.866 1.00 91.69 487 ALA A CA 1
ATOM 3899 C C . ALA A 1 487 ? 18.050 8.170 -39.102 1.00 91.69 487 ALA A C 1
ATOM 3901 O O . ALA A 1 487 ? 17.300 7.337 -38.596 1.00 91.69 487 ALA A O 1
ATOM 3902 N N . ILE A 1 488 ? 19.130 7.816 -39.809 1.00 91.75 488 ILE A N 1
ATOM 3903 C CA . ILE A 1 488 ? 19.517 6.415 -40.051 1.00 91.75 488 ILE A CA 1
ATOM 3904 C C . ILE A 1 488 ? 19.825 5.701 -38.729 1.00 91.75 488 ILE A C 1
ATOM 3906 O O . ILE A 1 488 ? 19.375 4.576 -38.523 1.00 91.75 488 ILE A O 1
ATOM 3910 N N . ILE A 1 489 ? 20.526 6.364 -37.805 1.00 91.38 489 ILE A N 1
ATOM 3911 C CA . ILE A 1 489 ? 20.851 5.795 -36.489 1.00 91.38 489 ILE A CA 1
ATOM 3912 C C . ILE A 1 489 ? 19.573 5.511 -35.682 1.00 91.38 489 ILE A C 1
ATOM 3914 O O . ILE A 1 489 ? 19.461 4.453 -35.068 1.00 91.38 489 ILE A O 1
ATOM 3918 N N . PHE A 1 490 ? 18.574 6.399 -35.726 1.00 90.75 490 PHE A N 1
ATOM 3919 C CA . PHE A 1 490 ? 17.277 6.154 -35.081 1.00 90.75 490 PHE A CA 1
ATOM 3920 C C . PHE A 1 490 ? 16.496 4.999 -35.721 1.00 90.75 490 PHE A C 1
ATOM 3922 O O . PHE A 1 490 ? 15.824 4.252 -35.010 1.00 90.75 490 PHE A O 1
ATOM 3929 N N . LEU A 1 491 ? 16.605 4.794 -37.037 1.00 91.75 491 LEU A N 1
ATOM 3930 C CA . LEU A 1 491 ? 15.963 3.663 -37.717 1.00 91.75 491 LEU A CA 1
ATOM 3931 C C . LEU A 1 491 ? 16.547 2.305 -37.290 1.00 91.75 491 LEU A C 1
ATOM 3933 O O . LEU A 1 491 ? 15.822 1.308 -37.295 1.00 91.75 491 LEU A O 1
ATOM 3937 N N . CYS A 1 492 ? 17.799 2.256 -36.819 1.00 91.25 492 CYS A N 1
ATOM 3938 C CA . CYS A 1 492 ? 18.389 1.050 -36.225 1.00 91.25 492 CYS A CA 1
ATOM 3939 C C . CYS A 1 492 ? 17.666 0.583 -34.944 1.00 91.25 492 CYS A C 1
ATOM 3941 O O . CYS A 1 492 ? 17.807 -0.576 -34.556 1.00 91.25 492 CYS A O 1
ATOM 3943 N N . CYS A 1 493 ? 16.837 1.420 -34.308 1.00 91.19 493 CYS A N 1
ATOM 3944 C CA . CYS A 1 493 ? 16.004 1.010 -33.172 1.00 91.19 493 CYS A CA 1
ATOM 3945 C C . CYS A 1 493 ? 14.883 0.029 -33.567 1.00 91.19 493 CYS A C 1
ATOM 3947 O O . CYS A 1 493 ? 14.416 -0.732 -32.721 1.00 91.19 493 CYS A O 1
ATOM 3949 N N . VAL A 1 494 ? 14.463 0.003 -34.839 1.00 92.12 494 VAL A N 1
ATOM 3950 C CA . VAL A 1 494 ? 13.414 -0.904 -35.343 1.00 92.12 494 VAL A CA 1
ATOM 3951 C C . VAL A 1 494 ? 13.837 -2.382 -35.264 1.00 92.12 494 VAL A C 1
ATOM 3953 O O . VAL A 1 494 ? 13.111 -3.164 -34.646 1.00 92.12 494 VAL A O 1
ATOM 3956 N N . PRO A 1 495 ? 14.993 -2.813 -35.816 1.00 90.94 495 PRO A N 1
ATOM 3957 C CA . PRO A 1 495 ? 15.442 -4.198 -35.665 1.00 90.94 495 PRO A CA 1
ATOM 3958 C C . PRO A 1 495 ? 15.758 -4.559 -34.206 1.00 90.94 495 PRO A C 1
ATOM 3960 O O . PRO A 1 495 ? 15.486 -5.683 -33.786 1.00 90.94 495 PRO A O 1
ATOM 3963 N N . LEU A 1 496 ? 16.239 -3.606 -33.399 1.00 88.88 496 LEU A N 1
ATOM 3964 C CA . LEU A 1 496 ? 16.466 -3.806 -31.960 1.00 88.88 496 LEU A CA 1
ATOM 3965 C C . LEU A 1 496 ? 15.171 -4.040 -31.169 1.00 88.88 496 LEU A C 1
ATOM 3967 O O . LEU A 1 496 ? 15.231 -4.545 -30.052 1.00 88.88 496 LEU A O 1
ATOM 3971 N N . ALA A 1 497 ? 14.008 -3.712 -31.743 1.00 87.00 497 ALA A N 1
ATOM 3972 C CA . ALA A 1 497 ? 12.706 -3.960 -31.139 1.00 87.00 497 ALA A CA 1
ATOM 3973 C C . ALA A 1 497 ? 12.133 -5.361 -31.430 1.00 87.00 497 ALA A C 1
ATOM 3975 O O . ALA A 1 497 ? 11.143 -5.760 -30.814 1.00 87.00 497 ALA A O 1
ATOM 3976 N N . LEU A 1 498 ? 12.730 -6.119 -32.359 1.00 82.94 498 LEU A N 1
ATOM 3977 C CA . LEU A 1 498 ? 12.273 -7.462 -32.741 1.00 82.94 498 LEU A CA 1
ATOM 3978 C C . LEU A 1 498 ? 12.276 -8.493 -31.595 1.00 82.94 498 LEU A C 1
ATOM 3980 O O . LEU A 1 498 ? 11.335 -9.291 -31.567 1.00 82.94 498 LEU A O 1
ATOM 3984 N N . PRO A 1 499 ? 13.253 -8.492 -30.659 1.00 79.06 499 PRO A N 1
ATOM 3985 C CA . PRO A 1 499 ? 13.281 -9.434 -29.540 1.00 79.06 499 PRO A CA 1
ATOM 3986 C C . PRO A 1 499 ? 12.129 -9.255 -28.545 1.00 79.06 499 PRO A C 1
ATOM 3988 O O . PRO A 1 499 ? 11.812 -10.192 -27.819 1.00 79.06 499 PRO A O 1
ATOM 3991 N N . PHE A 1 500 ? 11.483 -8.085 -28.492 1.00 81.50 500 PHE A N 1
ATOM 3992 C CA . PHE A 1 500 ? 10.375 -7.863 -27.565 1.00 81.50 500 PHE A CA 1
ATOM 3993 C C . PHE A 1 500 ? 9.127 -8.630 -28.025 1.00 81.50 500 PHE A C 1
ATOM 3995 O O . PHE A 1 500 ? 8.650 -8.457 -29.155 1.00 81.50 500 PHE A O 1
ATOM 4002 N N . LYS A 1 501 ? 8.563 -9.464 -27.141 1.00 68.31 501 LYS A N 1
ATOM 4003 C CA . LYS A 1 501 ? 7.318 -10.190 -27.432 1.00 68.31 501 LYS A CA 1
ATOM 4004 C C . LYS A 1 501 ? 6.167 -9.211 -27.691 1.00 68.31 501 LYS A C 1
ATOM 4006 O O . LYS A 1 501 ? 6.028 -8.179 -27.033 1.00 68.31 501 LYS A O 1
ATOM 4011 N N . ARG A 1 502 ? 5.315 -9.548 -28.662 1.00 57.25 502 ARG A N 1
ATOM 4012 C CA . ARG A 1 502 ? 4.067 -8.823 -28.931 1.00 57.25 502 ARG A CA 1
ATOM 4013 C C . ARG A 1 502 ? 3.065 -9.162 -27.826 1.00 57.25 502 ARG A C 1
ATOM 4015 O O . ARG A 1 502 ? 2.762 -10.335 -27.636 1.00 57.25 502 ARG A O 1
ATOM 4022 N N . LYS A 1 503 ? 2.541 -8.155 -27.124 1.00 54.62 503 LYS A N 1
ATOM 4023 C CA . LYS A 1 503 ? 1.477 -8.352 -26.128 1.00 54.62 503 LYS A CA 1
ATOM 4024 C C . LYS A 1 503 ? 0.190 -8.775 -26.854 1.00 54.62 503 LYS A C 1
ATOM 4026 O O . LYS A 1 503 ? -0.212 -8.107 -27.809 1.00 54.62 503 LYS A O 1
ATOM 4031 N N . MET A 1 504 ? -0.420 -9.900 -26.465 1.00 36.56 504 MET A N 1
ATOM 4032 C CA . MET A 1 504 ? -1.776 -10.253 -26.913 1.00 36.56 504 MET A CA 1
ATOM 4033 C C . MET A 1 504 ? -2.804 -9.476 -26.084 1.00 36.56 504 MET A C 1
ATOM 4035 O O . MET A 1 504 ? -2.611 -9.260 -24.891 1.00 36.56 504 MET A O 1
ATOM 4039 N N . LYS A 1 505 ? -3.873 -9.021 -26.749 1.00 36.50 505 LYS A N 1
ATOM 4040 C CA . LYS A 1 505 ? -4.966 -8.222 -26.174 1.00 36.50 505 LYS A CA 1
ATOM 4041 C C . LYS A 1 505 ? -5.567 -8.904 -24.938 1.00 36.50 505 LYS A C 1
ATOM 4043 O O . LYS A 1 505 ? -6.226 -9.927 -25.085 1.00 36.50 505 LYS A O 1
ATOM 4048 N N . GLN A 1 506 ? -5.476 -8.258 -23.778 1.00 40.31 506 GLN A N 1
ATOM 4049 C CA . GLN A 1 506 ? -6.519 -8.360 -22.759 1.00 40.31 506 GLN A CA 1
ATOM 4050 C C . GLN A 1 506 ? -7.514 -7.229 -23.014 1.00 40.31 506 GLN A C 1
ATOM 4052 O O . GLN A 1 506 ? -7.166 -6.052 -22.959 1.00 40.31 506 GLN A O 1
ATOM 4057 N N . ALA A 1 507 ? -8.742 -7.592 -23.368 1.00 40.97 507 ALA A N 1
ATOM 4058 C CA . ALA A 1 507 ? -9.852 -6.659 -23.452 1.00 40.97 507 ALA A CA 1
ATOM 4059 C C . ALA A 1 507 ? -10.804 -6.925 -22.285 1.00 40.97 507 ALA A C 1
ATOM 4061 O O . ALA A 1 507 ? -11.460 -7.963 -22.281 1.00 40.97 507 ALA A O 1
ATOM 4062 N N . LYS A 1 508 ? -10.881 -5.975 -21.345 1.00 42.22 508 LYS A N 1
ATOM 4063 C CA . LYS A 1 508 ? -12.118 -5.365 -20.818 1.00 42.22 508 LYS A CA 1
ATOM 4064 C C . LYS A 1 508 ? -11.786 -4.483 -19.609 1.00 42.22 508 LYS A C 1
ATOM 4066 O O . LYS A 1 508 ? -11.531 -5.003 -18.538 1.00 42.22 508 LYS A O 1
ATOM 4071 N N . GLU A 1 509 ? -11.798 -3.166 -19.813 1.00 39.97 509 GLU A N 1
ATOM 4072 C CA . GLU A 1 509 ? -12.673 -2.216 -19.104 1.00 39.97 509 GLU A CA 1
ATOM 4073 C C . GLU A 1 509 ? -12.495 -0.806 -19.698 1.00 39.97 509 GLU A C 1
ATOM 4075 O O . GLU A 1 509 ? -11.387 -0.336 -19.953 1.00 39.97 509 GLU A O 1
ATOM 4080 N N . ASN A 1 510 ? -13.623 -0.175 -20.029 1.00 44.06 510 ASN A N 1
ATOM 4081 C CA . ASN A 1 510 ? -13.736 0.988 -20.913 1.00 44.06 510 ASN A CA 1
ATOM 4082 C C . ASN A 1 510 ? -13.726 2.326 -20.150 1.00 44.06 510 ASN A C 1
ATOM 4084 O O . ASN A 1 510 ? -14.619 3.148 -20.346 1.00 44.06 510 ASN A O 1
ATOM 4088 N N . GLU A 1 511 ? -12.715 2.602 -19.324 1.00 53.59 511 GLU A N 1
ATOM 4089 C CA . GLU A 1 511 ? -12.483 3.970 -18.838 1.00 53.59 511 GLU A CA 1
ATOM 4090 C C . GLU A 1 511 ? -11.145 4.513 -19.348 1.00 53.59 511 GLU A C 1
ATOM 4092 O O . GLU A 1 511 ? -10.072 4.195 -18.838 1.00 53.59 511 GLU A O 1
ATOM 4097 N N . ILE A 1 512 ? -11.212 5.434 -20.317 1.00 54.84 512 ILE A N 1
ATOM 4098 C CA . ILE A 1 512 ? -10.061 6.211 -20.814 1.00 54.84 512 ILE A CA 1
ATOM 4099 C C . ILE A 1 512 ? -9.307 6.890 -19.648 1.00 54.84 512 ILE A C 1
ATOM 4101 O O . ILE A 1 512 ? -8.088 7.039 -19.694 1.00 54.84 512 ILE A O 1
ATOM 4105 N N . ALA A 1 513 ? -10.007 7.251 -18.565 1.00 49.09 513 ALA A N 1
ATOM 4106 C CA . ALA A 1 513 ? -9.422 7.839 -17.358 1.00 49.09 513 ALA A CA 1
ATOM 4107 C C . ALA A 1 513 ? -8.604 6.847 -16.506 1.00 49.09 513 ALA A C 1
ATOM 4109 O O . ALA A 1 513 ? -7.614 7.251 -15.890 1.00 49.09 513 ALA A O 1
ATOM 4110 N N . GLN A 1 514 ? -8.999 5.571 -16.473 1.00 51.38 514 GLN A N 1
ATOM 4111 C CA . GLN A 1 514 ? -8.274 4.487 -15.800 1.00 51.38 514 GLN A CA 1
ATOM 4112 C C . GLN A 1 514 ? -7.052 4.078 -16.636 1.00 51.38 514 GLN A C 1
ATOM 4114 O O . GLN A 1 514 ? -5.959 3.909 -16.105 1.00 51.38 514 GLN A O 1
ATOM 4119 N N . PHE A 1 515 ? -7.218 4.081 -17.960 1.00 54.84 515 PHE A N 1
ATOM 4120 C CA . PHE A 1 515 ? -6.176 3.850 -18.959 1.00 54.84 515 PHE A CA 1
ATOM 4121 C C . PHE A 1 515 ? -5.087 4.948 -18.987 1.00 54.84 515 PHE A C 1
ATOM 4123 O O . PHE A 1 515 ? -3.902 4.645 -19.104 1.00 54.84 515 PHE A O 1
ATOM 4130 N N . LEU A 1 516 ? -5.457 6.225 -18.809 1.00 58.31 516 LEU A N 1
ATOM 4131 C CA . LEU A 1 516 ? -4.520 7.360 -18.705 1.00 58.31 516 LEU A CA 1
ATOM 4132 C C . LEU A 1 516 ? -3.998 7.611 -17.275 1.00 58.31 516 LEU A C 1
ATOM 4134 O O . LEU A 1 516 ? -3.147 8.479 -17.087 1.00 58.31 516 LEU A O 1
ATOM 4138 N N . GLY A 1 517 ? -4.508 6.901 -16.261 1.00 60.88 517 GLY A N 1
ATOM 4139 C CA . GLY A 1 517 ? -4.084 7.064 -14.864 1.00 60.88 517 GLY A CA 1
ATOM 4140 C C . GLY A 1 517 ? -4.485 8.398 -14.214 1.00 60.88 517 GLY A C 1
ATOM 4141 O O . GLY A 1 517 ? -3.892 8.800 -13.216 1.00 60.88 517 GLY A O 1
ATOM 4142 N N . ILE A 1 518 ? -5.506 9.092 -14.733 1.00 64.12 518 ILE A N 1
ATOM 4143 C CA . ILE A 1 518 ? -5.907 10.442 -14.280 1.00 64.12 518 ILE A CA 1
ATOM 4144 C C . ILE A 1 518 ? -6.356 10.443 -12.808 1.00 64.12 518 ILE A C 1
ATOM 4146 O O . ILE A 1 518 ? -6.152 11.429 -12.101 1.00 64.12 518 ILE A O 1
ATOM 4150 N N . LYS A 1 519 ? -6.901 9.326 -12.301 1.00 64.25 519 LYS A N 1
ATOM 4151 C CA . LYS A 1 519 ? -7.292 9.179 -10.884 1.00 64.25 519 LYS A CA 1
ATOM 4152 C C . LYS A 1 519 ? -6.103 9.377 -9.925 1.00 64.25 519 LYS A C 1
ATOM 4154 O O . LYS A 1 519 ? -6.306 9.862 -8.816 1.00 64.25 519 LYS A O 1
ATOM 4159 N N . VAL A 1 520 ? -4.870 9.090 -10.358 1.00 67.12 520 VAL A N 1
ATOM 4160 C CA . VAL A 1 520 ? -3.651 9.260 -9.545 1.00 67.12 520 VAL A CA 1
ATOM 4161 C C . VAL A 1 520 ? -3.340 10.740 -9.285 1.00 67.12 520 VAL A C 1
ATOM 4163 O O . VAL A 1 520 ? -2.803 11.070 -8.234 1.00 67.12 520 VAL A O 1
ATOM 4166 N N . LEU A 1 521 ? -3.773 11.655 -10.163 1.00 66.62 521 LEU A N 1
ATOM 4167 C CA . LEU A 1 521 ? -3.621 13.104 -9.960 1.00 66.62 521 LEU A CA 1
ATOM 4168 C C . LEU A 1 521 ? -4.439 13.643 -8.775 1.00 66.62 521 LEU A C 1
ATOM 4170 O O . LEU A 1 521 ? -4.189 14.760 -8.332 1.00 66.62 521 LEU A O 1
ATOM 4174 N N . ARG A 1 522 ? -5.398 12.866 -8.247 1.00 69.25 522 ARG A N 1
ATOM 4175 C CA . ARG A 1 522 ? -6.145 13.219 -7.028 1.00 69.25 522 ARG A CA 1
ATOM 4176 C C . ARG A 1 522 ? -5.355 12.954 -5.745 1.00 69.25 522 ARG A C 1
ATOM 4178 O O . ARG A 1 522 ? -5.765 13.432 -4.693 1.00 69.25 522 ARG A O 1
ATOM 4185 N N . LYS A 1 523 ? -4.249 12.203 -5.815 1.00 70.44 523 LYS A N 1
ATOM 4186 C CA . LYS A 1 523 ? -3.389 11.937 -4.658 1.00 70.44 523 LYS A CA 1
ATOM 4187 C C . LYS A 1 523 ? -2.443 13.125 -4.426 1.00 70.44 523 LYS A C 1
ATOM 4189 O O . LYS A 1 523 ? -1.656 13.439 -5.328 1.00 70.44 523 LYS A O 1
ATOM 4194 N N . PRO A 1 524 ? -2.501 13.801 -3.263 1.00 64.62 524 PRO A N 1
ATOM 4195 C CA . PRO A 1 524 ? -1.704 15.000 -3.010 1.00 64.62 524 PRO A CA 1
ATOM 4196 C C . PRO A 1 524 ? -0.196 14.720 -3.048 1.00 64.62 524 PRO A C 1
ATOM 4198 O O . PRO A 1 524 ? 0.568 15.554 -3.525 1.00 64.62 524 PRO A O 1
ATOM 4201 N N . GLU A 1 525 ? 0.240 13.530 -2.640 1.00 62.81 525 GLU A N 1
ATOM 4202 C CA . GLU A 1 525 ? 1.644 13.107 -2.650 1.00 62.81 525 GLU A CA 1
ATOM 4203 C C . GLU A 1 525 ? 2.172 13.011 -4.085 1.00 62.81 525 GLU A C 1
ATOM 4205 O O . GLU A 1 525 ? 3.247 13.524 -4.405 1.00 62.81 525 GLU A O 1
ATOM 4210 N N . PHE A 1 526 ? 1.372 12.416 -4.975 1.00 66.38 526 PHE A N 1
ATOM 4211 C CA . PHE A 1 526 ? 1.707 12.310 -6.391 1.00 66.38 526 PHE A CA 1
ATOM 4212 C C . PHE A 1 526 ? 1.740 13.683 -7.065 1.00 66.38 526 PHE A C 1
ATOM 4214 O O . PHE A 1 526 ? 2.636 13.951 -7.863 1.00 66.38 526 PHE A O 1
ATOM 4221 N N . LEU A 1 527 ? 0.801 14.575 -6.729 1.00 67.56 527 LEU A N 1
ATOM 4222 C CA . LEU A 1 527 ? 0.760 15.926 -7.288 1.00 67.56 527 LEU A CA 1
ATOM 4223 C C . LEU A 1 527 ? 1.978 16.756 -6.861 1.00 67.56 527 LEU A C 1
ATOM 4225 O O . LEU A 1 527 ? 2.599 17.410 -7.699 1.00 67.56 527 LEU A O 1
ATOM 4229 N N . ILE A 1 528 ? 2.361 16.687 -5.583 1.00 65.94 528 ILE A N 1
ATOM 4230 C CA . ILE A 1 528 ? 3.569 17.345 -5.070 1.00 65.94 528 ILE A CA 1
ATOM 4231 C C . ILE A 1 528 ? 4.804 16.814 -5.807 1.00 65.94 528 ILE A C 1
ATOM 4233 O O . ILE A 1 528 ? 5.624 17.603 -6.276 1.00 65.94 528 ILE A O 1
ATOM 4237 N N . GLN A 1 529 ? 4.918 15.495 -5.979 1.00 61.00 529 GLN A N 1
ATOM 4238 C CA . GLN A 1 529 ? 6.036 14.881 -6.696 1.00 61.00 529 GLN A CA 1
ATOM 4239 C C . GLN A 1 529 ? 6.048 15.226 -8.194 1.00 61.00 529 GLN A C 1
ATOM 4241 O O . GLN A 1 529 ? 7.115 15.433 -8.770 1.00 61.00 529 GLN A O 1
ATOM 4246 N N . LEU A 1 530 ? 4.885 15.351 -8.830 1.00 66.62 530 LEU A N 1
ATOM 4247 C CA . LEU A 1 530 ? 4.769 15.774 -10.224 1.00 66.62 530 LEU A CA 1
ATOM 4248 C C . LEU A 1 530 ? 5.254 17.218 -10.414 1.00 66.62 530 LEU A C 1
ATOM 4250 O O . LEU A 1 530 ? 6.061 17.484 -11.307 1.00 66.62 530 LEU A O 1
ATOM 4254 N N . ILE A 1 531 ? 4.808 18.137 -9.551 1.00 66.62 531 ILE A N 1
ATOM 4255 C CA . ILE A 1 531 ? 5.234 19.545 -9.554 1.00 66.62 531 ILE A CA 1
ATOM 4256 C C . ILE A 1 531 ? 6.747 19.638 -9.312 1.00 66.62 531 ILE A C 1
ATOM 4258 O O . ILE A 1 531 ? 7.448 20.367 -10.014 1.00 66.62 531 ILE A O 1
ATOM 4262 N N . ALA A 1 532 ? 7.268 18.841 -8.378 1.00 57.34 532 ALA A N 1
ATOM 4263 C CA . ALA A 1 532 ? 8.696 18.718 -8.108 1.00 57.34 532 ALA A CA 1
ATOM 4264 C C . ALA A 1 532 ? 9.491 18.353 -9.366 1.00 57.34 532 ALA A C 1
ATOM 4266 O O . ALA A 1 532 ? 10.395 19.068 -9.800 1.00 57.34 532 ALA A O 1
ATOM 4267 N N . VAL A 1 533 ? 9.131 17.227 -9.982 1.00 63.59 533 VAL A N 1
ATOM 4268 C CA . VAL A 1 533 ? 9.834 16.697 -11.149 1.00 63.59 533 VAL A CA 1
ATOM 4269 C C . VAL A 1 533 ? 9.744 17.674 -12.320 1.00 63.59 533 VAL A C 1
ATOM 4271 O O . VAL A 1 533 ? 10.723 17.824 -13.048 1.00 63.59 533 VAL A O 1
ATOM 4274 N N . PHE A 1 534 ? 8.631 18.398 -12.468 1.00 66.62 534 PHE A N 1
ATOM 4275 C CA . PHE A 1 534 ? 8.485 19.445 -13.478 1.00 66.62 534 PHE A CA 1
ATOM 4276 C C . PHE A 1 534 ? 9.504 20.580 -13.304 1.00 66.62 534 PHE A C 1
ATOM 4278 O O . PHE A 1 534 ? 10.215 20.908 -14.258 1.00 66.62 534 PHE A O 1
ATOM 4285 N N . PHE A 1 535 ? 9.625 21.159 -12.103 1.00 60.69 535 PHE A N 1
ATOM 4286 C CA . PHE A 1 535 ? 10.604 22.223 -11.849 1.00 60.69 535 PHE A CA 1
ATOM 4287 C C . PHE A 1 535 ? 12.047 21.714 -11.976 1.00 60.69 535 PHE A C 1
ATOM 4289 O O . PHE A 1 535 ? 12.897 22.416 -12.525 1.00 60.69 535 PHE A O 1
ATOM 4296 N N . ALA A 1 536 ? 12.314 20.475 -11.549 1.00 59.81 536 ALA A N 1
ATOM 4297 C CA . ALA A 1 536 ? 13.640 19.865 -11.637 1.00 59.81 536 ALA A CA 1
ATOM 4298 C C . ALA A 1 536 ? 14.063 19.637 -13.084 1.00 59.81 536 ALA A C 1
ATOM 4300 O O . ALA A 1 536 ? 15.137 20.073 -13.502 1.00 59.81 536 ALA A O 1
ATOM 4301 N N . ALA A 1 537 ? 13.180 19.023 -13.873 1.00 64.88 537 ALA A N 1
ATOM 4302 C CA . ALA A 1 537 ? 13.399 18.808 -15.292 1.00 64.88 537 ALA A CA 1
ATOM 4303 C C . ALA A 1 537 ? 13.560 20.143 -16.030 1.00 64.88 537 ALA A C 1
ATOM 4305 O O . ALA A 1 537 ? 14.463 20.271 -16.853 1.00 64.88 537 ALA A O 1
ATOM 4306 N N . SER A 1 538 ? 12.750 21.154 -15.703 1.00 63.03 538 SER A N 1
ATOM 4307 C CA . SER A 1 538 ? 12.821 22.475 -16.337 1.00 63.03 538 SER A CA 1
ATOM 4308 C C . SER A 1 538 ? 14.156 23.180 -16.076 1.00 63.03 538 SER A C 1
ATOM 4310 O O . SER A 1 538 ? 14.749 23.717 -17.014 1.00 63.03 538 SER A O 1
ATOM 4312 N N . LEU A 1 539 ? 14.673 23.139 -14.840 1.00 61.16 539 LEU A N 1
ATOM 4313 C CA . LEU A 1 539 ? 15.974 23.727 -14.498 1.00 61.16 539 LEU A CA 1
ATOM 4314 C C . LEU A 1 539 ? 17.124 22.985 -15.200 1.00 61.16 539 LEU A C 1
ATOM 4316 O O . LEU A 1 539 ? 17.983 23.619 -15.813 1.00 61.16 539 LEU A O 1
ATOM 4320 N N . CYS A 1 540 ? 17.105 21.645 -15.173 1.00 64.75 540 CYS A N 1
ATOM 4321 C CA . CYS A 1 540 ? 18.092 20.811 -15.862 1.00 64.75 540 CYS A CA 1
ATOM 4322 C C . CYS A 1 540 ? 18.118 21.077 -17.371 1.00 64.75 540 CYS A C 1
ATOM 4324 O O . CYS A 1 540 ? 19.189 21.251 -17.945 1.00 64.75 540 CYS A O 1
ATOM 4326 N N . ILE A 1 541 ? 16.948 21.109 -18.016 1.00 67.75 541 ILE A N 1
ATOM 4327 C CA . ILE A 1 541 ? 16.827 21.318 -19.465 1.00 67.75 541 ILE A CA 1
ATOM 4328 C C . ILE A 1 541 ? 17.264 22.735 -19.843 1.00 67.75 541 ILE A C 1
ATOM 4330 O O . ILE A 1 541 ? 17.950 22.908 -20.847 1.00 67.75 541 ILE A O 1
ATOM 4334 N N . SER A 1 542 ? 16.926 23.740 -19.031 1.00 62.59 542 SER A N 1
ATOM 4335 C CA . SER A 1 542 ? 17.347 25.125 -19.271 1.00 62.59 542 SER A CA 1
ATOM 4336 C C . SER A 1 542 ? 18.868 25.264 -19.215 1.00 62.59 542 SER A C 1
ATOM 4338 O O . SER A 1 542 ? 19.457 25.810 -20.143 1.00 62.59 542 SER A O 1
ATOM 4340 N N . TYR A 1 543 ? 19.517 24.711 -18.185 1.00 67.06 543 TYR A N 1
ATOM 4341 C CA . TYR A 1 543 ? 20.982 24.684 -18.104 1.00 67.06 543 TYR A CA 1
ATOM 4342 C C . TYR A 1 543 ? 21.588 23.995 -19.331 1.00 67.06 543 TYR A C 1
ATOM 4344 O O . TYR A 1 543 ? 22.438 24.562 -20.013 1.00 67.06 543 TYR A O 1
ATOM 4352 N N . TYR A 1 544 ? 21.060 22.820 -19.670 1.00 67.00 544 TYR A N 1
ATOM 4353 C CA . TYR A 1 544 ? 21.537 22.001 -20.775 1.00 67.00 544 TYR A CA 1
ATOM 4354 C C . TYR A 1 544 ? 21.498 22.712 -22.142 1.00 67.00 544 TYR A C 1
ATOM 4356 O O . TYR A 1 544 ? 22.395 22.538 -22.964 1.00 67.00 544 TYR A O 1
ATOM 4364 N N . ILE A 1 545 ? 20.470 23.528 -22.395 1.00 68.12 545 ILE A N 1
ATOM 4365 C CA . ILE A 1 545 ? 20.309 24.262 -23.661 1.00 68.12 545 ILE A CA 1
ATOM 4366 C C . ILE A 1 545 ? 21.317 25.414 -23.792 1.00 68.12 545 ILE A C 1
ATOM 4368 O O . ILE A 1 545 ? 21.770 25.703 -24.900 1.00 68.12 545 ILE A O 1
ATOM 4372 N N . PHE A 1 546 ? 21.655 26.093 -22.693 1.00 69.44 546 PHE A N 1
ATOM 4373 C CA . PHE A 1 546 ? 22.450 27.327 -22.734 1.00 69.44 546 PHE A CA 1
ATOM 4374 C C . PHE A 1 546 ? 23.937 27.139 -22.432 1.00 69.44 546 PHE A C 1
ATOM 4376 O O . PHE A 1 546 ? 24.717 28.053 -22.693 1.00 69.44 546 PHE A O 1
ATOM 4383 N N . GLU A 1 547 ? 24.340 25.968 -21.943 1.00 69.19 547 GLU A N 1
ATOM 4384 C CA . GLU A 1 547 ? 25.703 25.700 -21.487 1.00 69.19 547 GLU A CA 1
ATOM 4385 C C . GLU A 1 547 ? 26.767 25.894 -22.583 1.00 69.19 547 GLU A C 1
ATOM 4387 O O . GLU A 1 547 ? 27.683 26.701 -22.426 1.00 69.19 547 GLU A O 1
ATOM 4392 N N . VAL A 1 548 ? 26.630 25.197 -23.718 1.00 70.69 548 VAL A N 1
ATOM 4393 C CA . VAL A 1 548 ? 27.603 25.262 -24.825 1.00 70.69 548 VAL A CA 1
ATOM 4394 C C . VAL A 1 548 ? 27.678 26.671 -25.437 1.00 70.69 548 VAL A C 1
ATOM 4396 O O . VAL A 1 548 ? 28.786 27.195 -25.553 1.00 70.69 548 VAL A O 1
ATOM 4399 N N . PRO A 1 549 ? 26.556 27.349 -25.765 1.00 66.81 549 PRO A N 1
ATOM 4400 C CA . PRO A 1 549 ? 26.604 28.734 -26.233 1.00 66.81 549 PRO A CA 1
ATOM 4401 C C . PRO A 1 549 ? 27.275 29.702 -25.248 1.00 66.81 549 PRO A C 1
ATOM 4403 O O . PRO A 1 549 ? 28.015 30.580 -25.675 1.00 66.81 549 PRO A O 1
ATOM 4406 N N . MET A 1 550 ? 27.044 29.543 -23.940 1.00 67.12 550 MET A N 1
ATOM 4407 C CA . MET A 1 550 ? 27.640 30.402 -22.909 1.00 67.12 550 MET A CA 1
ATOM 4408 C C . MET A 1 550 ? 29.160 30.204 -22.796 1.00 67.12 550 MET A C 1
ATOM 4410 O O . MET A 1 550 ? 29.894 31.178 -22.622 1.00 67.12 550 MET A O 1
ATOM 4414 N N . MET A 1 551 ? 29.648 28.964 -22.934 1.00 67.75 551 MET A N 1
ATOM 4415 C CA . MET A 1 551 ? 31.088 28.674 -22.979 1.00 67.75 551 MET A CA 1
ATOM 4416 C C . MET A 1 551 ? 31.760 29.359 -24.173 1.00 67.75 551 MET A C 1
ATOM 4418 O O . MET A 1 551 ? 32.792 30.008 -24.012 1.00 67.75 551 MET A O 1
ATOM 4422 N N . VAL A 1 552 ? 31.142 29.269 -25.351 1.00 69.94 552 VAL A N 1
ATOM 4423 C CA . VAL A 1 552 ? 31.661 29.892 -26.577 1.00 69.94 552 VAL A CA 1
ATOM 4424 C C . VAL A 1 552 ? 31.640 31.423 -26.480 1.00 69.94 552 VAL A C 1
ATOM 4426 O O . VAL A 1 552 ? 32.621 32.070 -26.835 1.00 69.94 552 VAL A O 1
ATOM 4429 N N . GLU A 1 553 ? 30.573 32.017 -25.930 1.00 64.19 553 GLU A N 1
ATOM 4430 C CA . GLU A 1 553 ? 30.487 33.469 -25.668 1.00 64.19 553 GLU A CA 1
ATOM 4431 C C . GLU A 1 553 ? 31.551 33.956 -24.671 1.00 64.19 553 GLU A C 1
ATOM 4433 O O . GLU A 1 553 ? 32.014 35.090 -24.764 1.00 64.19 553 GLU A O 1
ATOM 4438 N N . SER A 1 554 ? 31.983 33.089 -23.753 1.00 64.44 554 SER A N 1
ATOM 4439 C CA . SER A 1 554 ? 33.052 33.377 -22.789 1.00 64.44 554 SER A CA 1
ATOM 4440 C C . SER A 1 554 ? 34.465 33.253 -23.385 1.00 64.44 554 SER A C 1
ATOM 4442 O O . SER A 1 554 ? 35.445 33.383 -22.656 1.00 64.44 554 SER A O 1
ATOM 4444 N N . GLY A 1 555 ? 34.586 32.997 -24.694 1.00 67.25 555 GLY A N 1
ATOM 4445 C CA . GLY A 1 555 ? 35.860 32.895 -25.412 1.00 67.25 555 GLY A CA 1
ATOM 4446 C C . GLY A 1 555 ? 36.464 31.488 -25.474 1.00 67.25 555 GLY A C 1
ATOM 4447 O O . GLY A 1 555 ? 37.617 31.350 -25.876 1.00 67.25 555 GLY A O 1
ATOM 4448 N N . ILE A 1 556 ? 35.720 30.444 -25.085 1.00 71.75 556 ILE A N 1
ATOM 4449 C CA . ILE A 1 556 ? 36.179 29.049 -25.164 1.00 71.75 556 ILE A CA 1
ATOM 4450 C C . ILE A 1 556 ? 35.977 28.518 -26.587 1.00 71.75 556 ILE A C 1
ATOM 4452 O O . ILE A 1 556 ? 34.914 28.689 -27.187 1.00 71.75 556 ILE A O 1
ATOM 4456 N N . ASP A 1 557 ? 36.995 27.839 -27.116 1.00 74.88 557 ASP A N 1
ATOM 4457 C CA . ASP A 1 557 ? 36.924 27.206 -28.429 1.00 74.88 557 ASP A CA 1
ATOM 4458 C C . ASP A 1 557 ? 35.833 26.114 -28.500 1.00 74.88 557 ASP A C 1
ATOM 4460 O O . ASP A 1 557 ? 35.554 25.413 -27.520 1.00 74.88 557 ASP A O 1
ATOM 4464 N N . ARG A 1 558 ? 35.214 25.953 -29.677 1.00 67.25 558 ARG A N 1
ATOM 4465 C CA . ARG A 1 558 ? 34.063 25.055 -29.884 1.00 67.25 558 ARG A CA 1
ATOM 4466 C C . ARG A 1 558 ? 34.396 23.600 -29.578 1.00 67.25 558 ARG A C 1
ATOM 4468 O O . ARG A 1 558 ? 33.586 22.921 -28.947 1.00 67.25 558 ARG A O 1
ATOM 4475 N N . ASP A 1 559 ? 35.574 23.132 -29.984 1.00 72.25 559 ASP A N 1
ATOM 4476 C CA . ASP A 1 559 ? 35.976 21.740 -29.783 1.00 72.25 559 ASP A CA 1
ATOM 4477 C C . ASP A 1 559 ? 36.236 21.464 -28.301 1.00 72.25 559 ASP A C 1
ATOM 4479 O O . ASP A 1 559 ? 35.898 20.396 -27.778 1.00 72.25 559 ASP A O 1
ATOM 4483 N N . THR A 1 560 ? 36.745 22.471 -27.590 1.00 76.12 560 THR A N 1
ATOM 4484 C CA . THR A 1 560 ? 36.931 22.413 -26.137 1.00 76.12 560 THR A CA 1
ATOM 4485 C C . THR A 1 560 ? 35.583 22.397 -25.411 1.00 76.12 560 THR A C 1
ATOM 4487 O O . THR A 1 560 ? 35.367 21.550 -24.543 1.00 76.12 560 THR A O 1
ATOM 4490 N N . ALA A 1 561 ? 34.636 23.257 -25.799 1.00 72.38 561 ALA A N 1
ATOM 4491 C CA . ALA A 1 561 ? 33.292 23.286 -25.218 1.00 72.38 561 ALA A CA 1
ATOM 4492 C C . ALA A 1 561 ? 32.525 21.969 -25.460 1.00 72.38 561 ALA A C 1
ATOM 4494 O O . ALA A 1 561 ? 31.906 21.428 -24.541 1.00 72.38 561 ALA A O 1
ATOM 4495 N N . ALA A 1 562 ? 32.616 21.403 -26.668 1.00 72.19 562 ALA A N 1
ATOM 4496 C CA . ALA A 1 562 ? 32.026 20.107 -27.001 1.00 72.19 562 ALA A CA 1
ATOM 4497 C C . ALA A 1 562 ? 32.662 18.958 -26.197 1.00 72.19 562 ALA A C 1
ATOM 4499 O O . ALA A 1 562 ? 31.954 18.076 -25.704 1.00 72.19 562 ALA A O 1
ATOM 4500 N N . SER A 1 563 ? 33.983 18.993 -26.001 1.00 73.75 563 SER A N 1
ATOM 4501 C CA . SER A 1 563 ? 34.710 18.003 -25.198 1.00 73.75 563 SER A CA 1
ATOM 4502 C C . SER A 1 563 ? 34.287 18.043 -23.726 1.00 73.75 563 SER A C 1
ATOM 4504 O O . SER A 1 563 ? 33.970 16.999 -23.150 1.00 73.75 563 SER A O 1
ATOM 4506 N N . VAL A 1 564 ? 34.173 19.235 -23.128 1.00 73.81 564 VAL A N 1
ATOM 4507 C CA . VAL A 1 564 ? 33.665 19.412 -21.754 1.00 73.81 564 VAL A CA 1
ATOM 4508 C C . VAL A 1 564 ? 32.237 18.879 -21.636 1.00 73.81 564 VAL A C 1
ATOM 4510 O O . VAL A 1 564 ? 31.938 18.079 -20.748 1.00 73.81 564 VAL A O 1
ATOM 4513 N N . PHE A 1 565 ? 31.370 19.217 -22.584 1.00 74.31 565 PHE A N 1
ATOM 4514 C CA . PHE A 1 565 ? 29.986 18.757 -22.603 1.00 74.31 565 PHE A CA 1
ATOM 4515 C C . PHE A 1 565 ? 29.840 17.237 -22.792 1.00 74.31 565 PHE A C 1
ATOM 4517 O O . PHE A 1 565 ? 28.932 16.609 -22.237 1.00 74.31 565 PHE A O 1
ATOM 4524 N N . SER A 1 566 ? 30.758 16.614 -23.537 1.00 76.00 566 SER A N 1
ATOM 4525 C CA . SER A 1 566 ? 30.819 15.158 -23.710 1.00 76.00 566 SER A CA 1
ATOM 4526 C C . SER A 1 566 ? 31.223 14.436 -22.419 1.00 76.00 566 SER A C 1
ATOM 4528 O O . SER A 1 566 ? 30.647 13.395 -22.088 1.00 76.00 566 SER A O 1
ATOM 4530 N N . SER A 1 567 ? 32.146 15.015 -21.638 1.00 74.00 567 SER A N 1
ATOM 4531 C CA . SER A 1 567 ? 32.664 14.432 -20.391 1.00 74.00 567 SER A CA 1
ATOM 4532 C C . SER A 1 567 ? 31.574 14.256 -19.324 1.00 74.00 567 SER A C 1
ATOM 4534 O O . SER A 1 567 ? 31.622 13.337 -18.501 1.00 74.00 567 SER A O 1
ATOM 4536 N N . GLN A 1 568 ? 30.499 15.044 -19.414 1.00 72.31 568 GLN A N 1
ATOM 4537 C CA . GLN A 1 568 ? 29.310 14.887 -18.580 1.00 72.31 568 GLN A CA 1
ATOM 4538 C C . GLN A 1 568 ? 28.569 13.560 -18.787 1.00 72.31 568 GLN A C 1
ATOM 4540 O O . GLN A 1 568 ? 27.784 13.151 -17.925 1.00 72.31 568 GLN A O 1
ATOM 4545 N N . GLY A 1 569 ? 28.729 12.920 -19.949 1.00 74.44 569 GLY A N 1
ATOM 4546 C CA . GLY A 1 569 ? 28.182 11.590 -20.204 1.00 74.44 569 GLY A CA 1
ATOM 4547 C C . GLY A 1 569 ? 28.793 10.568 -19.247 1.00 74.44 569 GLY A C 1
ATOM 4548 O O . GLY A 1 569 ? 28.064 9.857 -18.557 1.00 74.44 569 GLY A O 1
ATOM 4549 N N . ILE A 1 570 ? 30.123 10.594 -19.105 1.00 78.06 570 ILE A N 1
ATOM 4550 C CA . ILE A 1 570 ? 30.893 9.733 -18.192 1.00 78.06 570 ILE A CA 1
ATOM 4551 C C . ILE A 1 570 ? 30.523 10.023 -16.735 1.00 78.06 570 ILE A C 1
ATOM 4553 O O . ILE A 1 570 ? 30.246 9.106 -15.960 1.00 78.06 570 ILE A O 1
ATOM 4557 N N . ALA A 1 571 ? 30.437 11.304 -16.378 1.00 70.06 571 ALA A N 1
ATOM 4558 C CA . ALA A 1 571 ? 30.016 11.734 -15.051 1.00 70.06 571 ALA A CA 1
ATOM 4559 C C . ALA A 1 571 ? 28.615 11.223 -14.674 1.00 70.06 571 ALA A C 1
ATOM 4561 O O . ALA A 1 571 ? 28.386 10.785 -13.546 1.00 70.06 571 ALA A O 1
ATOM 4562 N N . SER A 1 572 ? 27.679 11.222 -15.633 1.00 71.44 572 SER A N 1
ATOM 4563 C CA . SER A 1 572 ? 26.330 10.691 -15.421 1.00 71.44 572 SER A CA 1
ATOM 4564 C C . SER A 1 572 ? 26.336 9.189 -15.133 1.00 71.44 572 SER A C 1
ATOM 4566 O O . SER A 1 572 ? 25.563 8.736 -14.290 1.00 71.44 572 SER A O 1
ATOM 4568 N N . ILE A 1 573 ? 27.209 8.423 -15.793 1.00 77.88 573 ILE A N 1
ATOM 4569 C CA . ILE A 1 573 ? 27.352 6.980 -15.560 1.00 77.88 573 ILE A CA 1
ATOM 4570 C C . ILE A 1 573 ? 27.873 6.729 -14.143 1.00 77.88 573 ILE A C 1
ATOM 4572 O O . ILE A 1 573 ? 27.250 5.983 -13.388 1.00 77.88 573 ILE A O 1
ATOM 4576 N N . ALA A 1 574 ? 28.971 7.391 -13.765 1.00 72.19 574 ALA A N 1
ATOM 4577 C CA . ALA A 1 574 ? 29.574 7.249 -12.441 1.00 72.19 574 ALA A CA 1
ATOM 4578 C C . ALA A 1 574 ? 28.584 7.614 -11.324 1.00 72.19 574 ALA A C 1
ATOM 4580 O O . ALA A 1 574 ? 28.439 6.864 -10.359 1.00 72.19 574 ALA A O 1
ATOM 4581 N N . GLY A 1 575 ? 27.839 8.712 -11.500 1.00 67.69 575 GLY A N 1
ATOM 4582 C CA . GLY A 1 575 ? 26.795 9.128 -10.566 1.00 67.69 575 GLY A CA 1
ATOM 4583 C C . GLY A 1 575 ? 25.700 8.074 -10.397 1.00 67.69 575 GLY A C 1
ATOM 4584 O O . GLY A 1 575 ? 25.388 7.694 -9.274 1.00 67.69 575 GLY A O 1
ATOM 4585 N N . ARG A 1 576 ? 25.163 7.526 -11.497 1.00 70.38 576 ARG A N 1
ATOM 4586 C CA . ARG A 1 576 ? 24.105 6.498 -11.449 1.00 70.38 576 ARG A CA 1
ATOM 4587 C C . ARG A 1 576 ? 24.570 5.210 -10.769 1.00 70.38 576 ARG A C 1
ATOM 4589 O O . ARG A 1 576 ? 23.825 4.653 -9.963 1.00 70.38 576 ARG A O 1
ATOM 4596 N N . VAL A 1 577 ? 25.789 4.751 -11.057 1.00 72.19 577 VAL A N 1
ATOM 4597 C CA . VAL A 1 577 ? 26.366 3.551 -10.425 1.00 72.19 577 VAL A CA 1
ATOM 4598 C C . VAL A 1 577 ? 26.556 3.776 -8.927 1.00 72.19 577 VAL A C 1
ATOM 4600 O O . VAL A 1 577 ? 26.100 2.960 -8.127 1.00 72.19 577 VAL A O 1
ATOM 4603 N N . LEU A 1 578 ? 27.153 4.906 -8.540 1.00 69.31 578 LEU A N 1
ATOM 4604 C CA . LEU A 1 578 ? 27.382 5.250 -7.140 1.00 69.31 578 LEU A CA 1
ATOM 4605 C C . LEU A 1 578 ? 26.064 5.351 -6.362 1.00 69.31 578 LEU A C 1
ATOM 4607 O O . LEU A 1 578 ? 25.927 4.727 -5.314 1.00 69.31 578 LEU A O 1
ATOM 4611 N N . THR A 1 579 ? 25.065 6.064 -6.893 1.00 65.94 579 THR A N 1
ATOM 4612 C CA . THR A 1 579 ? 23.744 6.177 -6.260 1.00 65.94 579 THR A CA 1
ATOM 4613 C C . THR A 1 579 ? 23.063 4.813 -6.123 1.00 65.94 579 THR A C 1
ATOM 4615 O O . THR A 1 579 ? 22.494 4.525 -5.075 1.00 65.94 579 THR A O 1
ATOM 4618 N N . THR A 1 580 ? 23.170 3.936 -7.126 1.00 67.75 580 THR A N 1
ATOM 4619 C CA . THR A 1 580 ? 22.582 2.584 -7.075 1.00 67.75 580 THR A CA 1
ATOM 4620 C C . THR A 1 580 ? 23.241 1.712 -6.000 1.00 67.75 580 THR A C 1
ATOM 4622 O O . THR A 1 580 ? 22.551 1.007 -5.265 1.00 67.75 580 THR A O 1
ATOM 4625 N N . LEU A 1 581 ? 24.570 1.775 -5.864 1.00 68.44 581 LEU A N 1
ATOM 4626 C CA . LEU A 1 581 ? 25.308 1.052 -4.821 1.00 68.44 581 LEU A CA 1
ATOM 4627 C C . LEU A 1 581 ? 24.984 1.585 -3.418 1.00 68.44 581 LEU A C 1
ATOM 4629 O O . LEU A 1 581 ? 24.783 0.800 -2.492 1.00 68.44 581 LEU A O 1
ATOM 4633 N N . LEU A 1 582 ? 24.871 2.910 -3.275 1.00 64.94 582 LEU A N 1
ATOM 4634 C CA . LEU A 1 582 ? 24.477 3.557 -2.023 1.00 64.94 582 LEU A CA 1
ATOM 4635 C C . LEU A 1 582 ? 23.057 3.162 -1.600 1.00 64.94 582 LEU A C 1
ATOM 4637 O O . LEU A 1 582 ? 22.870 2.800 -0.440 1.00 64.94 582 LEU A O 1
ATOM 4641 N N . ILE A 1 583 ? 22.087 3.147 -2.524 1.00 62.75 583 ILE A N 1
ATOM 4642 C CA . ILE A 1 583 ? 20.710 2.696 -2.249 1.00 62.75 583 ILE A CA 1
ATOM 4643 C C . ILE A 1 583 ? 20.696 1.227 -1.797 1.00 62.75 583 ILE A C 1
ATOM 4645 O O . ILE A 1 583 ? 20.044 0.896 -0.809 1.00 62.75 583 ILE A O 1
ATOM 4649 N N . ARG A 1 584 ? 21.473 0.345 -2.445 1.00 65.00 584 ARG A N 1
ATOM 4650 C CA . ARG A 1 584 ? 21.558 -1.079 -2.062 1.00 65.00 584 ARG A CA 1
ATOM 4651 C C . ARG A 1 584 ? 22.191 -1.320 -0.689 1.00 65.00 584 ARG A C 1
ATOM 4653 O O . ARG A 1 584 ? 21.941 -2.362 -0.094 1.00 65.00 584 ARG A O 1
ATOM 4660 N N . SER A 1 585 ? 22.998 -0.388 -0.180 1.00 65.12 585 SER A N 1
ATOM 4661 C CA . SER A 1 585 ? 23.665 -0.519 1.125 1.00 65.12 585 SER A CA 1
ATOM 4662 C C . SER A 1 585 ? 22.736 -0.335 2.338 1.00 65.12 585 SER A C 1
ATOM 4664 O O . SER A 1 585 ? 23.163 -0.586 3.464 1.00 65.12 585 SER A O 1
ATOM 4666 N N . GLY A 1 586 ? 21.480 0.091 2.131 1.00 52.34 586 GLY A N 1
ATOM 4667 C CA . GLY A 1 586 ? 20.397 0.094 3.129 1.00 52.34 586 GLY A CA 1
ATOM 4668 C C . GLY A 1 586 ? 20.551 1.034 4.335 1.00 52.34 586 GLY A C 1
ATOM 4669 O O . GLY A 1 586 ? 19.617 1.160 5.117 1.00 52.34 586 GLY A O 1
ATOM 4670 N N . LYS A 1 587 ? 21.700 1.701 4.510 1.00 48.12 587 LYS A N 1
ATOM 4671 C CA . LYS A 1 587 ? 22.031 2.467 5.730 1.00 48.12 587 LYS A CA 1
ATOM 4672 C C . LYS A 1 587 ? 21.938 3.988 5.589 1.00 48.12 587 LYS A C 1
ATOM 4674 O O . LYS A 1 587 ? 22.002 4.694 6.588 1.00 48.12 587 LYS A O 1
ATOM 4679 N N . MET A 1 588 ? 21.817 4.505 4.369 1.00 52.56 588 MET A N 1
ATOM 4680 C CA . MET A 1 588 ? 21.844 5.943 4.089 1.00 52.56 588 MET A CA 1
ATOM 4681 C C . MET A 1 588 ? 20.483 6.401 3.571 1.00 52.56 588 MET A C 1
ATOM 4683 O O . MET A 1 588 ? 20.028 5.939 2.525 1.00 52.56 588 MET A O 1
ATOM 4687 N N . HIS A 1 589 ? 19.848 7.344 4.271 1.00 54.41 589 HIS A N 1
ATOM 4688 C CA . HIS A 1 589 ? 18.647 8.003 3.763 1.00 54.41 589 HIS A CA 1
ATOM 4689 C C . HIS A 1 589 ? 18.965 8.726 2.448 1.00 54.41 589 HIS A C 1
ATOM 4691 O O . HIS A 1 589 ? 19.916 9.506 2.368 1.00 54.41 589 HIS A O 1
ATOM 4697 N N . ILE A 1 590 ? 18.127 8.510 1.432 1.00 53.00 590 ILE A N 1
ATOM 4698 C CA . ILE A 1 590 ? 18.265 9.104 0.092 1.00 53.00 590 ILE A CA 1
ATOM 4699 C C . ILE A 1 590 ? 18.421 10.635 0.167 1.00 53.00 590 ILE A C 1
ATOM 4701 O O . ILE A 1 590 ? 19.242 11.203 -0.549 1.00 53.00 590 ILE A O 1
ATOM 4705 N N . ALA A 1 591 ? 17.730 11.293 1.105 1.00 48.81 591 ALA A N 1
ATOM 4706 C CA . ALA A 1 591 ? 17.828 12.735 1.341 1.00 48.81 591 ALA A CA 1
ATOM 4707 C C . ALA A 1 591 ? 19.248 13.214 1.716 1.00 48.81 591 ALA A C 1
ATOM 4709 O O . ALA A 1 591 ? 19.656 14.299 1.312 1.00 48.81 591 ALA A O 1
ATOM 4710 N N . ILE A 1 592 ? 20.035 12.406 2.437 1.00 53.53 592 ILE A N 1
ATOM 4711 C CA . ILE A 1 592 ? 21.411 12.755 2.831 1.00 53.53 592 ILE A CA 1
ATOM 4712 C C . ILE A 1 592 ? 22.325 12.738 1.605 1.00 53.53 592 ILE A C 1
ATOM 4714 O O . ILE A 1 592 ? 23.051 13.698 1.366 1.00 53.53 592 ILE A O 1
ATOM 4718 N N . VAL A 1 593 ? 22.229 11.689 0.782 1.00 53.53 593 VAL A N 1
ATOM 4719 C CA . VAL A 1 593 ? 22.986 11.571 -0.478 1.00 53.53 593 VAL A CA 1
ATOM 4720 C C . VAL A 1 593 ? 22.678 12.754 -1.403 1.00 53.53 593 VAL A C 1
ATOM 4722 O O . VAL A 1 593 ? 23.576 13.336 -2.011 1.00 53.53 593 VAL A O 1
ATOM 4725 N N . MET A 1 594 ? 21.407 13.150 -1.452 1.00 50.59 594 MET A N 1
ATOM 4726 C CA . MET A 1 594 ? 20.906 14.281 -2.226 1.00 50.59 594 MET A CA 1
ATOM 4727 C C . MET A 1 594 ? 21.421 15.643 -1.716 1.00 50.59 594 MET A C 1
ATOM 4729 O O . MET A 1 594 ? 21.875 16.466 -2.513 1.00 50.59 594 MET A O 1
ATOM 4733 N N . LEU A 1 595 ? 21.424 15.872 -0.397 1.00 50.56 595 LEU A N 1
ATOM 4734 C CA . LEU A 1 595 ? 21.971 17.085 0.231 1.00 50.56 595 LEU A CA 1
ATOM 4735 C C . LEU A 1 595 ? 23.489 17.206 0.048 1.00 50.56 595 LEU A C 1
ATOM 4737 O O . LEU A 1 595 ? 23.988 18.301 -0.212 1.00 50.56 595 LEU A O 1
ATOM 4741 N N . SER A 1 596 ? 24.225 16.095 0.129 1.00 52.59 596 SER A N 1
ATOM 4742 C CA . SER A 1 596 ? 25.669 16.076 -0.128 1.00 52.59 596 SER A CA 1
ATOM 4743 C C . SER A 1 596 ? 25.993 16.441 -1.578 1.00 52.59 596 SER A C 1
ATOM 4745 O O . SER A 1 596 ? 26.885 17.251 -1.815 1.00 52.59 596 SER A O 1
ATOM 4747 N N . CYS A 1 597 ? 25.235 15.917 -2.550 1.00 51.50 597 CYS A N 1
ATOM 4748 C CA . CYS A 1 597 ? 25.402 16.279 -3.962 1.00 51.50 597 CYS A CA 1
ATOM 4749 C C . CYS A 1 597 ? 25.121 17.771 -4.212 1.00 51.50 597 CYS A C 1
ATOM 4751 O O . CYS A 1 597 ? 25.835 18.408 -4.985 1.00 51.50 597 CYS A O 1
ATOM 4753 N N . TYR A 1 598 ? 24.129 18.346 -3.522 1.00 49.88 598 TYR A N 1
ATOM 4754 C CA . TYR A 1 598 ? 23.825 19.776 -3.598 1.00 49.88 598 TYR A CA 1
ATOM 4755 C C . TYR A 1 598 ? 24.927 20.659 -2.999 1.00 49.88 598 TYR A C 1
ATOM 4757 O O . TYR A 1 598 ? 25.353 21.622 -3.632 1.00 49.88 598 TYR A O 1
ATOM 4765 N N . ALA A 1 599 ? 25.424 20.318 -1.808 1.00 50.25 599 ALA A N 1
ATOM 4766 C CA . ALA A 1 599 ? 26.504 21.062 -1.164 1.00 50.25 599 ALA A CA 1
ATOM 4767 C C . ALA A 1 599 ? 27.774 21.077 -2.032 1.00 50.25 599 ALA A C 1
ATOM 4769 O O . ALA A 1 599 ? 28.417 22.116 -2.169 1.00 50.25 599 ALA A O 1
ATOM 4770 N N . ILE A 1 600 ? 28.082 19.950 -2.686 1.00 52.91 600 ILE A N 1
ATOM 4771 C CA . ILE A 1 600 ? 29.183 19.846 -3.650 1.00 52.91 600 ILE A CA 1
ATOM 4772 C C . ILE A 1 600 ? 28.924 20.753 -4.867 1.00 52.91 600 ILE A C 1
ATOM 4774 O O . ILE A 1 600 ? 29.812 21.515 -5.250 1.00 52.91 600 ILE A O 1
ATOM 4778 N N . ALA A 1 601 ? 27.706 20.753 -5.425 1.00 49.56 601 ALA A N 1
ATOM 4779 C CA . ALA A 1 601 ? 27.336 21.619 -6.549 1.00 49.56 601 ALA A CA 1
ATOM 4780 C C . ALA A 1 601 ? 27.468 23.119 -6.220 1.00 49.56 601 ALA A C 1
ATOM 4782 O O . ALA A 1 601 ? 28.054 23.865 -6.999 1.00 49.56 601 ALA A O 1
ATOM 4783 N N . GLU A 1 602 ? 26.990 23.571 -5.061 1.00 48.69 602 GLU A N 1
ATOM 4784 C CA . GLU A 1 602 ? 27.091 24.979 -4.647 1.00 48.69 602 GLU A CA 1
ATOM 4785 C C . GLU A 1 602 ? 28.525 25.385 -4.280 1.00 48.69 602 GLU A C 1
ATOM 4787 O O . GLU A 1 602 ? 28.965 26.475 -4.640 1.00 48.69 602 GLU A O 1
ATOM 4792 N N . SER A 1 603 ? 29.292 24.493 -3.641 1.00 44.22 603 SER A N 1
ATOM 4793 C CA . SER A 1 603 ? 30.700 24.746 -3.294 1.00 44.22 603 SER A CA 1
ATOM 4794 C C . SER A 1 603 ? 31.598 24.939 -4.517 1.00 44.22 603 SER A C 1
ATOM 4796 O O . SER A 1 603 ? 32.614 25.625 -4.434 1.00 44.22 603 SER A O 1
ATOM 4798 N N . SER A 1 604 ? 31.196 24.403 -5.674 1.00 46.34 604 SER A N 1
ATOM 4799 C CA . SER A 1 604 ? 31.935 24.610 -6.915 1.00 46.34 604 SER A CA 1
ATOM 4800 C C . SER A 1 604 ? 31.885 26.066 -7.396 1.00 46.34 604 SER A C 1
ATOM 4802 O O . SER A 1 604 ? 32.828 26.501 -8.033 1.00 46.34 604 SER A O 1
ATOM 4804 N N . LYS A 1 605 ? 30.906 26.892 -6.991 1.00 43.19 605 LYS A N 1
ATOM 4805 C CA . LYS A 1 605 ? 30.846 28.322 -7.372 1.00 43.19 605 LYS A CA 1
ATOM 4806 C C . LYS A 1 605 ? 31.974 29.191 -6.780 1.00 43.19 605 LYS A C 1
ATOM 4808 O O . LYS A 1 605 ? 32.056 30.369 -7.115 1.00 43.19 605 LYS A O 1
ATOM 4813 N N . LEU A 1 606 ? 32.808 28.644 -5.890 1.00 43.06 606 LEU A N 1
ATOM 4814 C CA . LEU A 1 606 ? 33.816 29.374 -5.108 1.00 43.06 606 LEU A CA 1
ATOM 4815 C C . LEU A 1 606 ? 35.275 29.192 -5.585 1.00 43.06 606 LEU A C 1
ATOM 4817 O O . LEU A 1 606 ? 36.163 29.774 -4.968 1.00 43.06 606 LEU A O 1
ATOM 4821 N N . ALA A 1 607 ? 35.552 28.426 -6.648 1.00 43.12 607 ALA A N 1
ATOM 4822 C CA . ALA A 1 607 ? 36.920 28.181 -7.140 1.00 43.12 607 ALA A CA 1
ATOM 4823 C C . ALA A 1 607 ? 37.065 28.383 -8.667 1.00 43.12 607 ALA A C 1
ATOM 4825 O O . ALA A 1 607 ? 36.072 28.455 -9.389 1.00 43.12 607 ALA A O 1
ATOM 4826 N N . ASP A 1 608 ? 38.310 28.486 -9.151 1.00 47.56 608 ASP A N 1
ATOM 4827 C CA . ASP A 1 608 ? 38.668 28.902 -10.518 1.00 47.56 608 ASP A CA 1
ATOM 4828 C C . ASP A 1 608 ? 38.024 28.097 -11.673 1.00 47.56 608 ASP A C 1
ATOM 4830 O O . ASP A 1 608 ? 37.849 26.876 -11.646 1.00 47.56 608 ASP A O 1
ATOM 4834 N N . TRP A 1 609 ? 37.740 28.843 -12.745 1.00 50.38 609 TRP A N 1
ATOM 4835 C CA . TRP A 1 609 ? 36.643 28.692 -13.715 1.00 50.38 609 TRP A CA 1
ATOM 4836 C C . TRP A 1 609 ? 36.596 27.397 -14.565 1.00 50.38 609 TRP A C 1
ATOM 4838 O O . TRP A 1 609 ? 35.525 27.026 -15.042 1.00 50.38 609 TRP A O 1
ATOM 4848 N N . TYR A 1 610 ? 37.701 26.661 -14.748 1.00 45.34 610 TYR A N 1
ATOM 4849 C CA . TYR A 1 610 ? 37.778 25.557 -15.731 1.00 45.34 610 TYR A CA 1
ATOM 4850 C C . TYR A 1 610 ? 37.480 24.160 -15.160 1.00 45.34 610 TYR A C 1
ATOM 4852 O O . TYR A 1 610 ? 36.681 23.413 -15.726 1.00 45.34 610 TYR A O 1
ATOM 4860 N N . GLY A 1 611 ? 38.073 23.798 -14.016 1.00 45.97 611 GLY A N 1
ATOM 4861 C CA . GLY A 1 611 ? 37.769 22.529 -13.328 1.00 45.97 611 GLY A CA 1
ATOM 4862 C C . GLY A 1 611 ? 36.395 22.547 -12.654 1.00 45.97 611 GLY A C 1
ATOM 4863 O O . GLY A 1 611 ? 35.750 21.514 -12.475 1.00 45.97 611 GLY A O 1
ATOM 4864 N N . VAL A 1 612 ? 35.924 23.751 -12.345 1.00 46.41 612 VAL A N 1
ATOM 4865 C CA . VAL A 1 612 ? 34.670 24.037 -11.661 1.00 46.41 612 VAL A CA 1
ATOM 4866 C C . VAL A 1 612 ? 33.462 23.936 -12.572 1.00 46.41 612 VAL A C 1
ATOM 4868 O O . VAL A 1 612 ? 32.468 23.392 -12.128 1.00 46.41 612 VAL A O 1
ATOM 4871 N N . MET A 1 613 ? 33.522 24.350 -13.841 1.00 45.16 613 MET A N 1
ATOM 4872 C CA . MET A 1 613 ? 32.394 24.147 -14.766 1.00 45.16 613 MET A CA 1
ATOM 4873 C C . MET A 1 613 ? 32.194 22.663 -15.100 1.00 45.16 613 MET A C 1
ATOM 4875 O O . MET A 1 613 ? 31.063 22.181 -15.157 1.00 45.16 613 MET A O 1
ATOM 4879 N N . ALA A 1 614 ? 33.286 21.897 -15.197 1.00 44.12 614 ALA A N 1
ATOM 4880 C CA . ALA A 1 614 ? 33.231 20.442 -15.298 1.00 44.12 614 ALA A CA 1
ATOM 4881 C C . ALA A 1 614 ? 32.652 19.813 -14.013 1.00 44.12 614 ALA A C 1
ATOM 4883 O O . ALA A 1 614 ? 31.688 19.055 -14.093 1.00 44.12 614 ALA A O 1
ATOM 4884 N N . ALA A 1 615 ? 33.145 20.189 -12.827 1.00 44.09 615 ALA A N 1
ATOM 4885 C CA . ALA A 1 615 ? 32.618 19.717 -11.542 1.00 44.09 615 ALA A CA 1
ATOM 4886 C C . ALA A 1 615 ? 31.164 20.158 -11.280 1.00 44.09 615 ALA A C 1
ATOM 4888 O O . ALA A 1 615 ? 30.386 19.379 -10.739 1.00 44.09 615 ALA A O 1
ATOM 4889 N N . PHE A 1 616 ? 30.770 21.354 -11.717 1.00 45.97 616 PHE A N 1
ATOM 4890 C CA . PHE A 1 616 ? 29.416 21.904 -11.643 1.00 45.97 616 PHE A CA 1
ATOM 4891 C C . PHE A 1 616 ? 28.482 21.176 -12.604 1.00 45.97 616 PHE A C 1
ATOM 4893 O O . PHE A 1 616 ? 27.369 20.861 -12.220 1.00 45.97 616 PHE A O 1
ATOM 4900 N N . SER A 1 617 ? 28.922 20.813 -13.810 1.00 47.62 617 SER A N 1
ATOM 4901 C CA . SER A 1 617 ? 28.109 20.019 -14.741 1.00 47.62 617 SER A CA 1
ATOM 4902 C C . SER A 1 617 ? 27.901 18.568 -14.270 1.00 47.62 617 SER A C 1
ATOM 4904 O O . SER A 1 617 ? 26.805 18.011 -14.397 1.00 47.62 617 SER A O 1
ATOM 4906 N N . VAL A 1 618 ? 28.924 17.974 -13.638 1.00 48.81 618 VAL A N 1
ATOM 4907 C CA . VAL A 1 618 ? 28.859 16.677 -12.941 1.00 48.81 618 VAL A CA 1
ATOM 4908 C C . VAL A 1 618 ? 27.911 16.768 -11.741 1.00 48.81 618 VAL A C 1
ATOM 4910 O O . VAL A 1 618 ? 26.986 15.963 -11.611 1.00 48.81 618 VAL A O 1
ATOM 4913 N N . ALA A 1 619 ? 28.093 17.782 -10.896 1.00 45.47 619 ALA A N 1
ATOM 4914 C CA . ALA A 1 619 ? 27.308 18.002 -9.690 1.00 45.47 619 ALA A CA 1
ATOM 4915 C C . ALA A 1 619 ? 25.888 18.508 -9.982 1.00 45.47 619 ALA A C 1
ATOM 4917 O O . ALA A 1 619 ? 25.000 18.234 -9.196 1.00 45.47 619 ALA A O 1
ATOM 4918 N N . ALA A 1 620 ? 25.613 19.153 -11.117 1.00 45.97 620 ALA A N 1
ATOM 4919 C CA . ALA A 1 620 ? 24.272 19.563 -11.539 1.00 45.97 620 ALA A CA 1
ATOM 4920 C C . ALA A 1 620 ? 23.446 18.370 -12.043 1.00 45.97 620 ALA A C 1
ATOM 4922 O O . ALA A 1 620 ? 22.249 18.290 -11.762 1.00 45.97 620 ALA A O 1
ATOM 4923 N N . LYS A 1 621 ? 24.077 17.390 -12.709 1.00 48.06 621 LYS A N 1
ATOM 4924 C CA . LYS A 1 621 ? 23.428 16.117 -13.078 1.00 48.06 621 LYS A CA 1
ATOM 4925 C C . LYS A 1 621 ? 23.190 15.189 -11.886 1.00 48.06 621 LYS A C 1
ATOM 4927 O O . LYS A 1 621 ? 22.194 14.471 -11.884 1.00 48.06 621 LYS A O 1
ATOM 4932 N N . LEU A 1 622 ? 24.069 15.217 -10.883 1.00 45.62 622 LEU A N 1
ATOM 4933 C CA . LEU A 1 622 ? 23.863 14.544 -9.594 1.00 45.62 622 LEU A CA 1
ATOM 4934 C C . LEU A 1 622 ? 22.924 15.328 -8.654 1.00 45.62 622 LEU A C 1
ATOM 4936 O O . LEU A 1 622 ? 22.254 14.712 -7.836 1.00 45.62 622 LEU A O 1
ATOM 4940 N N . GLY A 1 623 ? 22.873 16.658 -8.791 1.00 41.12 623 GLY A N 1
ATOM 4941 C CA . GLY A 1 623 ? 22.402 17.625 -7.793 1.00 41.12 623 GLY A CA 1
ATOM 4942 C C . GLY A 1 623 ? 21.029 18.252 -8.052 1.00 41.12 623 GLY A C 1
ATOM 4943 O O . GLY A 1 623 ? 20.273 18.483 -7.114 1.00 41.12 623 GLY A O 1
ATOM 4944 N N . VAL A 1 624 ? 20.640 18.528 -9.299 1.00 42.12 624 VAL A N 1
ATOM 4945 C CA . VAL A 1 624 ? 19.404 19.300 -9.562 1.00 42.12 624 VAL A CA 1
ATOM 4946 C C . VAL A 1 624 ? 18.142 18.443 -9.436 1.00 42.12 624 VAL A C 1
ATOM 4948 O O . VAL A 1 624 ? 17.139 18.899 -8.885 1.00 42.12 624 VAL A O 1
ATOM 4951 N N . MET A 1 625 ? 18.215 17.166 -9.823 1.00 41.28 625 MET A N 1
ATOM 4952 C CA . MET A 1 625 ? 17.160 16.191 -9.510 1.00 41.28 625 MET A CA 1
ATOM 4953 C C . MET A 1 625 ? 17.018 15.990 -7.995 1.00 41.28 625 MET A C 1
ATOM 4955 O O . MET A 1 625 ? 15.919 15.745 -7.507 1.00 41.28 625 MET A O 1
ATOM 4959 N N . SER A 1 626 ? 18.111 16.153 -7.247 1.00 42.94 626 SER A N 1
ATOM 4960 C CA . SER A 1 626 ? 18.150 16.009 -5.795 1.00 42.94 626 SER A CA 1
ATOM 4961 C C . SER A 1 626 ? 17.767 17.263 -5.008 1.00 42.94 626 SER A C 1
ATOM 4963 O O . SER A 1 626 ? 17.249 17.106 -3.916 1.00 42.94 626 SER A O 1
ATOM 4965 N N . ILE A 1 627 ? 17.935 18.489 -5.526 1.00 41.09 627 ILE A N 1
ATOM 4966 C CA . ILE A 1 627 ? 17.492 19.728 -4.845 1.00 41.09 627 ILE A CA 1
ATOM 4967 C C . ILE A 1 627 ? 15.981 19.712 -4.665 1.00 41.09 627 ILE A C 1
ATOM 4969 O O . ILE A 1 627 ? 15.466 19.962 -3.580 1.00 41.09 627 ILE A O 1
ATOM 4973 N N . ILE A 1 628 ? 15.262 19.384 -5.734 1.00 43.25 628 ILE A N 1
ATOM 4974 C CA . ILE A 1 628 ? 13.806 19.424 -5.722 1.00 43.25 628 ILE A CA 1
ATOM 4975 C C . ILE A 1 628 ? 13.229 18.125 -5.160 1.00 43.25 628 ILE A C 1
ATOM 4977 O O . ILE A 1 628 ? 12.236 18.192 -4.444 1.00 43.25 628 ILE A O 1
ATOM 4981 N N . ALA A 1 629 ? 13.898 16.978 -5.332 1.00 38.81 629 ALA A N 1
ATOM 4982 C CA . ALA A 1 629 ? 13.588 15.783 -4.548 1.00 38.81 629 ALA A CA 1
ATOM 4983 C C . ALA A 1 629 ? 13.891 15.962 -3.050 1.00 38.81 629 ALA A C 1
ATOM 4985 O O . ALA A 1 629 ? 13.206 15.341 -2.259 1.00 38.81 629 ALA A O 1
ATOM 4986 N N . CYS A 1 630 ? 14.825 16.829 -2.637 1.00 40.12 630 CYS A N 1
ATOM 4987 C CA . CYS A 1 630 ? 15.043 17.205 -1.235 1.00 40.12 630 CYS A CA 1
ATOM 4988 C C . CYS A 1 630 ? 13.997 18.189 -0.733 1.00 40.12 630 CYS A C 1
ATOM 4990 O O . CYS A 1 630 ? 13.487 17.988 0.354 1.00 40.12 630 CYS A O 1
ATOM 4992 N N . ILE A 1 631 ? 13.639 19.225 -1.495 1.00 43.81 631 ILE A N 1
ATOM 4993 C CA . ILE A 1 631 ? 12.545 20.136 -1.119 1.00 43.81 631 ILE A CA 1
ATOM 4994 C C . ILE A 1 631 ? 11.239 19.349 -1.006 1.00 43.81 631 ILE A C 1
ATOM 4996 O O . ILE A 1 631 ? 10.466 19.570 -0.085 1.00 43.81 631 ILE A O 1
ATOM 5000 N N . VAL A 1 632 ? 11.021 18.374 -1.886 1.00 41.72 632 VAL A N 1
ATOM 5001 C CA . VAL A 1 632 ? 9.833 17.523 -1.870 1.00 41.72 632 VAL A CA 1
ATOM 5002 C C . VAL A 1 632 ? 9.931 16.377 -0.892 1.00 41.72 632 VAL A C 1
ATOM 5004 O O . VAL A 1 632 ? 8.932 16.104 -0.260 1.00 41.72 632 VAL A O 1
ATOM 5007 N N . ALA A 1 633 ? 11.095 15.784 -0.648 1.00 40.97 633 ALA A N 1
ATOM 5008 C CA . ALA A 1 633 ? 11.282 14.890 0.486 1.00 40.97 633 ALA A CA 1
ATOM 5009 C C . ALA A 1 633 ? 11.097 15.658 1.791 1.00 40.97 633 ALA A C 1
ATOM 5011 O O . ALA A 1 633 ? 10.490 15.117 2.683 1.00 40.97 633 ALA A O 1
ATOM 5012 N N . VAL A 1 634 ? 11.514 16.918 1.909 1.00 41.34 634 VAL A N 1
ATOM 5013 C CA . VAL A 1 634 ? 11.273 17.754 3.093 1.00 41.34 634 VAL A CA 1
ATOM 5014 C C . VAL A 1 634 ? 9.801 18.139 3.198 1.00 41.34 634 VAL A C 1
ATOM 5016 O O . VAL A 1 634 ? 9.256 18.034 4.279 1.00 41.34 634 VAL A O 1
ATOM 5019 N N . ILE A 1 635 ? 9.107 18.497 2.116 1.00 41.91 635 ILE A N 1
ATOM 5020 C CA . ILE A 1 635 ? 7.657 18.765 2.146 1.00 41.91 635 ILE A CA 1
ATOM 5021 C C . ILE A 1 635 ? 6.867 17.483 2.430 1.00 41.91 635 ILE A C 1
ATOM 5023 O O . ILE A 1 635 ? 5.925 17.523 3.209 1.00 41.91 635 ILE A O 1
ATOM 5027 N N . VAL A 1 636 ? 7.259 16.349 1.848 1.00 40.06 636 VAL A N 1
ATOM 5028 C CA . VAL A 1 636 ? 6.657 15.025 2.059 1.00 40.06 636 VAL A CA 1
ATOM 5029 C C . VAL A 1 636 ? 7.020 14.478 3.426 1.00 40.06 636 VAL A C 1
ATOM 5031 O O . VAL A 1 636 ? 6.158 13.854 4.001 1.00 40.06 636 VAL A O 1
ATOM 5034 N N . ILE A 1 637 ? 8.201 14.749 3.986 1.00 41.84 637 ILE A N 1
ATOM 5035 C CA . ILE A 1 637 ? 8.601 14.413 5.363 1.00 41.84 637 ILE A CA 1
ATOM 5036 C C . ILE A 1 637 ? 7.957 15.383 6.347 1.00 41.84 637 ILE A C 1
ATOM 5038 O O . ILE A 1 637 ? 7.606 14.952 7.420 1.00 41.84 637 ILE A O 1
ATOM 5042 N N . MET A 1 638 ? 7.709 16.649 6.012 1.00 36.88 638 MET A N 1
ATOM 5043 C CA . MET A 1 638 ? 6.945 17.577 6.856 1.00 36.88 638 MET A CA 1
ATOM 5044 C C . MET A 1 638 ? 5.450 17.249 6.824 1.00 36.88 638 MET A C 1
ATOM 5046 O O . MET A 1 638 ? 4.769 17.378 7.836 1.00 36.88 638 MET A O 1
ATOM 5050 N N . TRP A 1 639 ? 4.930 16.811 5.676 1.00 38.84 639 TRP A N 1
ATOM 5051 C CA . TRP A 1 639 ? 3.558 16.338 5.506 1.00 38.84 639 TRP A CA 1
ATOM 5052 C C . TRP A 1 639 ? 3.382 14.931 6.089 1.00 38.84 639 TRP A C 1
ATOM 5054 O O . TRP A 1 639 ? 2.409 14.702 6.797 1.00 38.84 639 TRP A O 1
ATOM 5064 N N . GLN A 1 640 ? 4.356 14.032 5.906 1.00 35.62 640 GLN A N 1
ATOM 5065 C CA . GLN A 1 640 ? 4.442 12.745 6.590 1.00 35.62 640 GLN A CA 1
ATOM 5066 C C . GLN A 1 640 ? 4.620 12.995 8.067 1.00 35.62 640 GLN A C 1
ATOM 5068 O O . GLN A 1 640 ? 3.787 12.500 8.766 1.00 35.62 640 GLN A O 1
ATOM 5073 N N . GLU A 1 641 ? 5.555 13.767 8.604 1.00 35.53 641 GLU A N 1
ATOM 5074 C CA . GLU A 1 641 ? 5.655 14.045 10.049 1.00 35.53 641 GLU A CA 1
ATOM 5075 C C . GLU A 1 641 ? 4.385 14.701 10.597 1.00 35.53 641 GLU A C 1
ATOM 5077 O O . GLU A 1 641 ? 3.983 14.380 11.711 1.00 35.53 641 GLU A O 1
ATOM 5082 N N . ARG A 1 642 ? 3.693 15.553 9.827 1.00 34.44 642 ARG A N 1
ATOM 5083 C CA . ARG A 1 642 ? 2.365 16.073 10.196 1.00 34.44 642 ARG A CA 1
ATOM 5084 C C . ARG A 1 642 ? 1.290 14.974 10.217 1.00 34.44 642 ARG A C 1
ATOM 5086 O O . ARG A 1 642 ? 0.460 14.995 11.118 1.00 34.44 642 ARG A O 1
ATOM 5093 N N . ASN A 1 643 ? 1.351 13.995 9.312 1.00 32.31 643 ASN A N 1
ATOM 5094 C CA . ASN A 1 643 ? 0.455 12.827 9.234 1.00 32.31 643 ASN A CA 1
ATOM 5095 C C . ASN A 1 643 ? 0.950 11.572 9.999 1.00 32.31 643 ASN A C 1
ATOM 5097 O O . ASN A 1 643 ? 0.195 10.632 10.200 1.00 32.31 643 ASN A O 1
ATOM 5101 N N . SER A 1 644 ? 2.196 11.549 10.469 1.00 33.06 644 SER A N 1
ATOM 5102 C CA . SER A 1 644 ? 2.896 10.461 11.178 1.00 33.06 644 SER A CA 1
ATOM 5103 C C . SER A 1 644 ? 2.923 10.774 12.665 1.00 33.06 644 SER A C 1
ATOM 5105 O O . SER A 1 644 ? 2.874 9.861 13.475 1.00 33.06 644 SER A O 1
ATOM 5107 N N . ARG A 1 645 ? 2.840 12.060 13.048 1.00 32.25 645 ARG A N 1
ATOM 5108 C CA . ARG A 1 645 ? 2.347 12.462 14.378 1.00 32.25 645 ARG A CA 1
ATOM 5109 C C . ARG A 1 645 ? 0.899 12.036 14.620 1.00 32.25 645 ARG A C 1
ATOM 5111 O O . ARG A 1 645 ? 0.473 12.014 15.767 1.00 32.25 645 ARG A O 1
ATOM 5118 N N . ILE A 1 646 ? 0.165 11.678 13.566 1.00 35.78 646 ILE A N 1
ATOM 5119 C CA . ILE A 1 646 ? -1.169 11.082 13.673 1.00 35.78 646 ILE A CA 1
ATOM 5120 C C . ILE A 1 646 ? -1.066 9.552 13.831 1.00 35.78 646 ILE A C 1
ATOM 5122 O O . ILE A 1 646 ? -1.985 8.947 14.376 1.00 35.78 646 ILE A O 1
ATOM 5126 N N . HIS A 1 647 ? 0.056 8.909 13.472 1.00 31.20 647 HIS A N 1
ATOM 5127 C CA . HIS A 1 647 ? 0.190 7.449 13.451 1.00 31.20 647 HIS A CA 1
ATOM 5128 C C . HIS A 1 647 ? 1.604 6.939 13.812 1.00 31.20 647 HIS A C 1
ATOM 5130 O O . HIS A 1 647 ? 2.370 6.599 12.918 1.00 31.20 647 HIS A O 1
ATOM 5136 N N . GLN A 1 648 ? 1.911 6.807 15.113 1.00 26.78 648 GLN A N 1
ATOM 5137 C CA . GLN A 1 648 ? 2.574 5.622 15.704 1.00 26.78 648 GLN A CA 1
ATOM 5138 C C . GLN A 1 648 ? 2.696 5.729 17.245 1.00 26.78 648 GLN A C 1
ATOM 5140 O O . GLN A 1 648 ? 3.119 6.773 17.743 1.00 26.78 648 GLN A O 1
ATOM 5145 N N . PRO A 1 649 ? 2.380 4.659 18.006 1.00 27.14 649 PRO A N 1
ATOM 5146 C CA . PRO A 1 649 ? 2.697 4.534 19.424 1.00 27.14 649 PRO A CA 1
ATOM 5147 C C . PRO A 1 649 ? 4.048 3.820 19.604 1.00 27.14 649 PRO A C 1
ATOM 5149 O O . PRO A 1 649 ? 4.255 2.719 19.100 1.00 27.14 649 PRO A O 1
ATOM 5152 N N . VAL A 1 650 ? 4.970 4.423 20.354 1.00 28.38 650 VAL A N 1
ATOM 5153 C CA . VAL A 1 650 ? 6.125 3.721 20.935 1.00 28.38 650 VAL A CA 1
ATOM 5154 C C . VAL A 1 650 ? 5.859 3.574 22.429 1.00 28.38 650 VAL A C 1
ATOM 5156 O O . VAL A 1 650 ? 5.472 4.536 23.092 1.00 28.38 650 VAL A O 1
ATOM 5159 N N . SER A 1 651 ? 6.065 2.369 22.964 1.00 27.02 651 SER A N 1
ATOM 5160 C CA . SER A 1 651 ? 6.019 2.079 24.398 1.00 27.02 651 SER A CA 1
ATOM 5161 C C . SER A 1 651 ? 7.043 2.938 25.146 1.00 27.02 651 SER A C 1
ATOM 5163 O O . SER A 1 651 ? 8.252 2.713 25.054 1.00 27.02 651 SER A O 1
ATOM 5165 N N . MET A 1 652 ? 6.544 3.922 25.888 1.00 26.86 652 MET A N 1
ATOM 5166 C CA . MET A 1 652 ? 7.335 4.965 26.538 1.00 26.86 652 MET A CA 1
ATOM 5167 C C . MET A 1 652 ? 8.188 4.443 27.718 1.00 26.86 652 MET A C 1
ATOM 5169 O O . MET A 1 652 ? 9.142 5.096 28.109 1.00 26.86 652 MET A O 1
ATOM 5173 N N . GLU A 1 653 ? 7.937 3.257 28.278 1.00 27.52 653 GLU A N 1
ATOM 5174 C CA . GLU A 1 653 ? 8.575 2.857 29.551 1.00 27.52 653 GLU A CA 1
ATOM 5175 C C . GLU A 1 653 ? 9.937 2.146 29.433 1.00 27.52 653 GLU A C 1
ATOM 5177 O O . GLU A 1 653 ? 10.649 2.066 30.427 1.00 27.52 653 GLU A O 1
ATOM 5182 N N . ALA A 1 654 ? 10.367 1.699 28.244 1.00 28.88 654 ALA A N 1
ATOM 5183 C CA . ALA A 1 654 ? 11.669 1.022 28.073 1.00 28.88 654 ALA A CA 1
ATOM 5184 C C . ALA A 1 654 ? 12.738 1.847 27.323 1.00 28.88 654 ALA A C 1
ATOM 5186 O O . ALA A 1 654 ? 13.906 1.464 27.306 1.00 28.88 654 ALA A O 1
ATOM 5187 N N . VAL A 1 655 ? 12.368 2.988 26.727 1.00 29.47 655 VAL A N 1
ATOM 5188 C CA . VAL A 1 655 ? 13.299 3.900 26.019 1.00 29.47 655 VAL A CA 1
ATOM 5189 C C . VAL A 1 655 ? 13.666 5.123 26.878 1.00 29.47 655 VAL A C 1
ATOM 5191 O O . VAL A 1 655 ? 14.709 5.748 26.676 1.00 29.47 655 VAL A O 1
ATOM 5194 N N . LEU A 1 656 ? 12.856 5.441 27.897 1.00 28.23 656 LEU A N 1
ATOM 5195 C CA . LEU A 1 656 ? 13.024 6.651 28.708 1.00 28.23 656 LEU A CA 1
ATOM 5196 C C . LEU A 1 656 ? 14.258 6.665 29.624 1.00 28.23 656 LEU A C 1
ATOM 5198 O O . LEU A 1 656 ? 14.671 7.750 30.025 1.00 28.23 656 LEU A O 1
ATOM 5202 N N . GLU A 1 657 ? 14.896 5.529 29.913 1.00 26.75 657 GLU A N 1
ATOM 5203 C CA . GLU A 1 657 ? 16.066 5.505 30.807 1.00 26.75 657 GLU A CA 1
ATOM 5204 C C . GLU A 1 657 ? 17.431 5.588 30.102 1.00 26.75 657 GLU A C 1
ATOM 5206 O O . GLU A 1 657 ? 18.448 5.673 30.790 1.00 26.75 657 GLU A O 1
ATOM 5211 N N . LYS A 1 658 ? 17.506 5.621 28.756 1.00 26.95 658 LYS A N 1
ATOM 5212 C CA . LYS A 1 658 ? 18.825 5.610 28.082 1.00 26.95 658 LYS A CA 1
ATOM 5213 C C . LYS A 1 658 ? 19.058 6.545 26.889 1.00 26.95 658 LYS A C 1
ATOM 5215 O O . LYS A 1 658 ? 20.219 6.769 26.571 1.00 26.95 658 LYS A O 1
ATOM 5220 N N . GLU A 1 659 ? 18.037 7.154 26.277 1.00 26.75 659 GLU A N 1
ATOM 5221 C CA . GLU A 1 659 ? 18.228 8.011 25.078 1.00 26.75 659 GLU A CA 1
ATOM 5222 C C . GLU A 1 659 ? 17.723 9.464 25.216 1.00 26.75 659 GLU A C 1
ATOM 5224 O O . GLU A 1 659 ? 17.718 10.236 24.255 1.00 26.75 659 GLU A O 1
ATOM 5229 N N . ALA A 1 660 ? 17.346 9.900 26.421 1.00 27.47 660 ALA A N 1
ATOM 5230 C CA . ALA A 1 660 ? 16.792 11.239 26.649 1.00 27.47 660 ALA A CA 1
ATOM 5231 C C . ALA A 1 660 ? 17.815 12.404 26.623 1.00 27.47 660 ALA A C 1
ATOM 5233 O O . ALA A 1 660 ? 17.396 13.555 26.769 1.00 27.47 660 ALA A O 1
ATOM 5234 N N . SER A 1 661 ? 19.123 12.170 26.425 1.00 29.58 661 SER A N 1
ATOM 5235 C CA . SER A 1 661 ? 20.137 13.241 26.509 1.00 29.58 661 SER A CA 1
ATOM 5236 C C . SER A 1 661 ? 20.678 13.789 25.184 1.00 29.58 661 SER A C 1
ATOM 5238 O O . SER A 1 661 ? 21.332 14.827 25.228 1.00 29.58 661 SER A O 1
ATOM 5240 N N . GLU A 1 662 ? 20.421 13.184 24.015 1.00 32.12 662 GLU A N 1
ATOM 5241 C CA . GLU A 1 662 ? 21.151 13.586 22.788 1.00 32.12 662 GLU A CA 1
ATOM 5242 C C . GLU A 1 662 ? 20.317 14.275 21.688 1.00 32.12 662 GLU A C 1
ATOM 5244 O O . GLU A 1 662 ? 20.835 15.165 21.016 1.00 32.12 662 GLU A O 1
ATOM 5249 N N . ASN A 1 663 ? 19.011 14.015 21.540 1.00 35.31 663 ASN A N 1
ATOM 5250 C CA . ASN A 1 663 ? 18.277 14.483 20.343 1.00 35.31 663 ASN A CA 1
ATOM 5251 C C . ASN A 1 663 ? 17.388 15.732 20.501 1.00 35.31 663 ASN A C 1
ATOM 5253 O O . ASN A 1 663 ? 16.875 16.246 19.507 1.00 35.31 663 ASN A O 1
ATOM 5257 N N . LYS A 1 664 ? 17.250 16.313 21.701 1.00 30.25 664 LYS A N 1
ATOM 5258 C CA . LYS A 1 664 ? 16.541 17.605 21.869 1.00 30.25 664 LYS A CA 1
ATOM 5259 C C . LYS A 1 664 ? 17.390 18.831 21.505 1.00 30.25 664 LYS A C 1
ATOM 5261 O O . LYS A 1 664 ? 16.830 19.896 21.251 1.00 30.25 664 LYS A O 1
ATOM 5266 N N . CYS A 1 665 ? 18.713 18.692 21.396 1.00 31.83 665 CYS A N 1
ATOM 5267 C CA . CYS A 1 665 ? 19.587 19.798 20.994 1.00 31.83 665 CYS A CA 1
ATOM 5268 C C . CYS A 1 665 ? 19.559 20.079 19.484 1.00 31.83 665 CYS A C 1
ATOM 5270 O O . CYS A 1 665 ? 19.708 21.236 19.102 1.00 31.83 665 CYS A O 1
ATOM 5272 N N . LEU A 1 666 ? 19.305 19.087 18.621 1.00 35.28 666 LEU A N 1
ATOM 5273 C CA . LEU A 1 666 ? 19.373 19.274 17.163 1.00 35.28 666 LEU A CA 1
ATOM 5274 C C . LEU A 1 666 ? 18.185 20.081 16.605 1.00 35.28 666 LEU A C 1
ATOM 5276 O O . LEU A 1 666 ? 18.365 20.941 15.744 1.00 35.28 666 LEU A O 1
ATOM 5280 N N . PHE A 1 667 ? 16.988 19.870 17.162 1.00 35.31 667 PHE A N 1
ATOM 5281 C CA . PHE A 1 667 ? 15.768 20.606 16.806 1.00 35.31 667 PHE A CA 1
ATOM 5282 C C . PHE A 1 667 ? 15.836 22.085 17.230 1.00 35.31 667 PHE A C 1
ATOM 5284 O O . PHE A 1 667 ? 15.437 22.977 16.481 1.00 35.31 667 PHE A O 1
ATOM 5291 N N . LEU A 1 668 ? 16.429 22.363 18.398 1.00 34.03 668 LEU A N 1
ATOM 5292 C CA . LEU A 1 668 ? 16.706 23.728 18.847 1.00 34.03 668 LEU A CA 1
ATOM 5293 C C . LEU A 1 668 ? 17.828 24.378 18.026 1.00 34.03 668 LEU A C 1
ATOM 5295 O O . LEU A 1 668 ? 17.678 25.540 17.673 1.00 34.03 668 LEU A O 1
ATOM 5299 N N . TYR A 1 669 ? 18.883 23.649 17.636 1.00 34.72 669 TYR A N 1
ATOM 5300 C CA . TYR A 1 669 ? 19.987 24.180 16.817 1.00 34.72 669 TYR A CA 1
ATOM 5301 C C . TYR A 1 669 ? 19.571 24.549 15.388 1.00 34.72 669 TYR A C 1
ATOM 5303 O O . TYR A 1 669 ? 20.105 25.502 14.831 1.00 34.72 669 TYR A O 1
ATOM 5311 N N . GLN A 1 670 ? 18.624 23.828 14.785 1.00 37.34 670 GLN A N 1
ATOM 5312 C CA . GLN A 1 670 ? 18.163 24.088 13.415 1.00 37.34 670 GLN A CA 1
ATOM 5313 C C . GLN A 1 670 ? 17.192 25.271 13.341 1.00 37.34 670 GLN A C 1
ATOM 5315 O O . GLN A 1 670 ? 17.277 26.078 12.415 1.00 37.34 670 GLN A O 1
ATOM 5320 N N . ILE A 1 671 ? 16.344 25.449 14.359 1.00 34.16 671 ILE A N 1
ATOM 5321 C CA . ILE A 1 671 ? 15.520 26.656 14.505 1.00 34.16 671 ILE A CA 1
ATOM 5322 C C . ILE A 1 671 ? 16.397 27.851 14.907 1.00 34.16 671 ILE A C 1
ATOM 5324 O O . ILE A 1 671 ? 16.194 28.934 14.361 1.00 34.16 671 ILE A O 1
ATOM 5328 N N . LEU A 1 672 ? 17.423 27.652 15.755 1.00 33.91 672 LEU A N 1
ATOM 5329 C CA . LEU A 1 672 ? 18.441 28.674 16.036 1.00 33.91 672 LEU A CA 1
ATOM 5330 C C . LEU A 1 672 ? 19.253 29.026 14.784 1.00 33.91 672 LEU A C 1
ATOM 5332 O O . LEU A 1 672 ? 19.601 30.177 14.603 1.00 33.91 672 LEU A O 1
ATOM 5336 N N . ALA A 1 673 ? 19.562 28.076 13.898 1.00 33.53 673 ALA A N 1
ATOM 5337 C CA . ALA A 1 673 ? 20.346 28.334 12.689 1.00 33.53 673 ALA A CA 1
ATOM 5338 C C . ALA A 1 673 ? 19.550 29.127 11.647 1.00 33.53 673 ALA A C 1
ATOM 5340 O O . ALA A 1 673 ? 20.104 30.020 11.011 1.00 33.53 673 ALA A O 1
ATOM 5341 N N . VAL A 1 674 ? 18.248 28.857 11.509 1.00 34.97 674 VAL A N 1
ATOM 5342 C CA . VAL A 1 674 ? 17.351 29.636 10.642 1.00 34.97 674 VAL A CA 1
ATOM 5343 C C . VAL A 1 674 ? 17.042 31.000 11.262 1.00 34.97 674 VAL A C 1
ATOM 5345 O O . VAL A 1 674 ? 17.018 31.995 10.540 1.00 34.97 674 VAL A O 1
ATOM 5348 N N . SER A 1 675 ? 16.888 31.098 12.587 1.00 32.44 675 SER A N 1
ATOM 5349 C CA . SER A 1 675 ? 16.701 32.387 13.262 1.00 32.44 675 SER A CA 1
ATOM 5350 C C . SER A 1 675 ? 17.981 33.230 13.288 1.00 32.44 675 SER A C 1
ATOM 5352 O O . SER A 1 675 ? 17.892 34.427 13.046 1.00 32.44 675 SER A O 1
ATOM 5354 N N . VAL A 1 676 ? 19.165 32.625 13.442 1.00 35.28 676 VAL A N 1
ATOM 5355 C CA . VAL A 1 676 ? 20.488 33.272 13.318 1.00 35.28 676 VAL A CA 1
ATOM 5356 C C . VAL A 1 676 ? 20.785 33.648 11.862 1.00 35.28 676 VAL A C 1
ATOM 5358 O O . VAL A 1 676 ? 21.404 34.678 11.618 1.00 35.28 676 VAL A O 1
ATOM 5361 N N . PHE A 1 677 ? 20.327 32.875 10.872 1.00 36.38 677 PHE A N 1
ATOM 5362 C CA . PHE A 1 677 ? 20.433 33.224 9.448 1.00 36.38 677 PHE A CA 1
ATOM 5363 C C . PHE A 1 677 ? 19.491 34.381 9.067 1.00 36.38 677 PHE A C 1
ATOM 5365 O O . PHE A 1 677 ? 19.898 35.293 8.348 1.00 36.38 677 PHE A O 1
ATOM 5372 N N . LEU A 1 678 ? 18.272 34.415 9.620 1.00 34.47 678 LEU A N 1
ATOM 5373 C CA . LEU A 1 678 ? 17.330 35.530 9.463 1.00 34.47 678 LEU A CA 1
ATOM 5374 C C . LEU A 1 678 ? 17.743 36.776 10.271 1.00 34.47 678 LEU A C 1
ATOM 5376 O O . LEU A 1 678 ? 17.509 37.896 9.816 1.00 34.47 678 LEU A O 1
ATOM 5380 N N . GLU A 1 679 ? 18.408 36.615 11.421 1.00 34.69 679 GLU A N 1
ATOM 5381 C CA . GLU A 1 679 ? 19.077 37.707 12.144 1.00 34.69 679 GLU A CA 1
ATOM 5382 C C . GLU A 1 679 ? 20.308 38.217 11.387 1.00 34.69 679 GLU A C 1
ATOM 5384 O O . GLU A 1 679 ? 20.503 39.427 11.316 1.00 34.69 679 GLU A O 1
ATOM 5389 N N . LYS A 1 680 ? 21.103 37.348 10.745 1.00 33.81 680 LYS A N 1
ATOM 5390 C CA . LYS A 1 680 ? 22.249 37.759 9.910 1.00 33.81 680 LYS A CA 1
ATOM 5391 C C . LYS A 1 680 ? 21.827 38.461 8.618 1.00 33.81 680 LYS A C 1
ATOM 5393 O O . LYS A 1 680 ? 22.528 39.367 8.182 1.00 33.81 680 LYS A O 1
ATOM 5398 N N . LEU A 1 681 ? 20.664 38.122 8.057 1.00 32.16 681 LEU A N 1
ATOM 5399 C CA . LEU A 1 681 ? 20.043 38.879 6.960 1.00 32.16 681 LEU A CA 1
ATOM 5400 C C . LEU A 1 681 ? 19.516 40.253 7.413 1.00 32.16 681 LEU A C 1
ATOM 5402 O O . LEU A 1 681 ? 19.472 41.183 6.612 1.00 32.16 681 LEU A O 1
ATOM 5406 N N . LYS A 1 682 ? 19.173 40.417 8.699 1.00 30.52 682 LYS A N 1
ATOM 5407 C CA . LYS A 1 682 ? 18.785 41.710 9.296 1.00 30.52 682 LYS A CA 1
ATOM 5408 C C . LYS A 1 682 ? 19.968 42.520 9.838 1.00 30.52 682 LYS A C 1
ATOM 5410 O O . LYS A 1 682 ? 19.870 43.738 9.930 1.00 30.52 682 LYS A O 1
ATOM 5415 N N . ALA A 1 683 ? 21.111 41.887 10.100 1.00 33.03 683 ALA A N 1
ATOM 5416 C CA . ALA A 1 683 ? 22.357 42.548 10.499 1.00 33.03 683 ALA A CA 1
ATOM 5417 C C . ALA A 1 683 ? 23.009 43.380 9.373 1.00 33.03 683 ALA A C 1
ATOM 5419 O O . ALA A 1 683 ? 23.986 44.084 9.619 1.00 33.03 683 ALA A O 1
ATOM 5420 N N . VAL A 1 684 ? 22.447 43.348 8.159 1.00 38.25 684 VAL A N 1
ATOM 5421 C CA . VAL A 1 684 ? 22.816 44.239 7.048 1.00 38.25 684 VAL A CA 1
ATOM 5422 C C . VAL A 1 684 ? 22.124 45.614 7.158 1.00 38.25 684 VAL A C 1
ATOM 5424 O O . VAL A 1 684 ? 22.462 46.516 6.399 1.00 38.25 684 VAL A O 1
ATOM 5427 N N . ASN A 1 685 ? 21.220 45.847 8.127 1.00 29.98 685 ASN A N 1
ATOM 5428 C CA . ASN A 1 685 ? 20.656 47.185 8.348 1.00 29.98 685 ASN A CA 1
ATOM 5429 C C . ASN A 1 685 ? 20.348 47.509 9.830 1.00 29.98 685 ASN A C 1
ATOM 5431 O O . ASN A 1 685 ? 19.372 47.043 10.404 1.00 29.98 685 ASN A O 1
ATOM 5435 N N . ALA A 1 686 ? 21.218 48.347 10.403 1.00 27.52 686 ALA A N 1
ATOM 5436 C CA . ALA A 1 686 ? 21.030 49.324 11.486 1.00 27.52 686 ALA A CA 1
ATOM 5437 C C . ALA A 1 686 ? 20.278 48.975 12.807 1.00 27.52 686 ALA A C 1
ATOM 5439 O O . ALA A 1 686 ? 19.060 48.877 12.880 1.00 27.52 686 ALA A O 1
ATOM 5440 N N . SER A 1 687 ? 21.074 49.023 13.887 1.00 29.14 687 SER A N 1
ATOM 5441 C CA . SER A 1 687 ? 20.868 49.692 15.194 1.00 29.14 687 SER A CA 1
ATOM 5442 C C . SER A 1 687 ? 19.707 49.339 16.156 1.00 29.14 687 SER A C 1
ATOM 5444 O O . SER A 1 687 ? 18.547 49.645 15.922 1.00 29.14 687 SER A O 1
ATOM 5446 N N . ALA A 1 688 ? 20.142 48.950 17.366 1.00 26.91 688 ALA A N 1
ATOM 5447 C CA . ALA A 1 688 ? 19.651 49.344 18.701 1.00 26.91 688 ALA A CA 1
ATOM 5448 C C . ALA A 1 688 ? 18.430 48.644 19.361 1.00 26.91 688 ALA A C 1
ATOM 5450 O O . ALA A 1 688 ? 17.268 48.919 19.091 1.00 26.91 688 ALA A O 1
ATOM 5451 N N . ARG A 1 689 ? 18.769 47.833 20.383 1.00 30.42 689 ARG A N 1
ATOM 5452 C CA . ARG A 1 689 ? 18.211 47.760 21.759 1.00 30.42 689 ARG A CA 1
ATOM 5453 C C . ARG A 1 689 ? 16.691 47.965 21.947 1.00 30.42 689 ARG A C 1
ATOM 5455 O O . ARG A 1 689 ? 16.257 49.066 22.257 1.00 30.42 689 ARG A O 1
ATOM 5462 N N . SER A 1 690 ? 15.912 46.874 21.942 1.00 31.14 690 SER A N 1
ATOM 5463 C CA . SER A 1 690 ? 14.667 46.726 22.744 1.00 31.14 690 SER A CA 1
ATOM 5464 C C . SER A 1 690 ? 14.103 45.285 22.726 1.00 31.14 690 SER A C 1
ATOM 5466 O O . SER A 1 690 ? 12.940 45.048 22.412 1.00 31.14 690 SER A O 1
ATOM 5468 N N . ALA A 1 691 ? 14.916 44.277 23.062 1.00 30.05 691 ALA A N 1
ATOM 5469 C CA . ALA A 1 691 ? 14.544 42.857 22.931 1.00 30.05 691 ALA A CA 1
ATOM 5470 C C . ALA A 1 691 ? 14.321 42.132 24.278 1.00 30.05 691 ALA A C 1
ATOM 5472 O O . ALA A 1 691 ? 14.862 41.053 24.495 1.00 30.05 691 ALA A O 1
ATOM 5473 N N . HIS A 1 692 ? 13.529 42.709 25.191 1.00 28.88 692 HIS A N 1
ATOM 5474 C CA . HIS A 1 692 ? 13.084 41.992 26.405 1.00 28.88 692 HIS A CA 1
ATOM 5475 C C . HIS A 1 692 ? 11.553 41.887 26.549 1.00 28.88 692 HIS A C 1
ATOM 5477 O O . HIS A 1 692 ? 11.062 40.954 27.168 1.00 28.88 692 HIS A O 1
ATOM 5483 N N . TRP A 1 693 ? 10.775 42.741 25.872 1.00 26.67 693 TRP A N 1
ATOM 5484 C CA . TRP A 1 693 ? 9.304 42.778 25.991 1.00 26.67 693 TRP A CA 1
ATOM 5485 C C . TRP A 1 693 ? 8.533 42.089 24.850 1.00 26.67 693 TRP A C 1
ATOM 5487 O O . TRP A 1 693 ? 7.317 42.214 24.765 1.00 26.67 693 TRP A O 1
ATOM 5497 N N . ARG A 1 694 ? 9.206 41.357 23.950 1.00 36.16 694 ARG A N 1
ATOM 5498 C CA . ARG A 1 694 ? 8.556 40.727 22.777 1.00 36.16 694 ARG A CA 1
ATOM 5499 C C . ARG A 1 694 ? 8.513 39.193 22.789 1.00 36.16 694 ARG A C 1
ATOM 5501 O O . ARG A 1 694 ? 7.888 38.612 21.910 1.00 36.16 694 ARG A O 1
ATOM 5508 N N . ALA A 1 695 ? 9.078 38.536 23.804 1.00 32.47 695 ALA A N 1
ATOM 5509 C CA . ALA A 1 695 ? 8.995 37.076 23.954 1.00 32.47 695 ALA A CA 1
ATOM 5510 C C . ALA A 1 695 ? 7.631 36.593 24.495 1.00 32.47 695 ALA A C 1
ATOM 5512 O O . ALA A 1 695 ? 7.224 35.466 24.229 1.00 32.47 695 ALA A O 1
ATOM 5513 N N . GLN A 1 696 ? 6.882 37.455 25.191 1.00 30.72 696 GLN A N 1
ATOM 5514 C CA . GLN A 1 696 ? 5.580 37.103 25.773 1.00 30.72 696 GLN A CA 1
ATOM 5515 C C . GLN A 1 696 ? 4.433 37.132 24.742 1.00 30.72 696 GLN A C 1
ATOM 5517 O O . GLN A 1 696 ? 3.482 36.366 24.860 1.00 30.72 696 GLN A O 1
ATOM 5522 N N . GLY A 1 697 ? 4.556 37.938 23.679 1.00 34.12 697 GLY A N 1
ATOM 5523 C CA . GLY A 1 697 ? 3.557 38.018 22.604 1.00 34.12 697 GLY A CA 1
ATOM 5524 C C . GLY A 1 697 ? 3.552 36.813 21.658 1.00 34.12 697 GLY A C 1
ATOM 5525 O O . GLY A 1 697 ? 2.508 36.455 21.128 1.00 34.12 697 GLY A O 1
ATOM 5526 N N . VAL A 1 698 ? 4.691 36.137 21.478 1.00 34.53 698 VAL A N 1
ATOM 5527 C CA . VAL A 1 698 ? 4.790 34.970 20.580 1.00 34.53 698 VAL A CA 1
ATOM 5528 C C . VAL A 1 698 ? 4.229 33.707 21.239 1.00 34.53 698 VAL A C 1
ATOM 5530 O O . VAL A 1 698 ? 3.594 32.903 20.566 1.00 34.53 698 VAL A O 1
ATOM 5533 N N . LEU A 1 699 ? 4.369 33.562 22.561 1.00 34.03 699 LEU A N 1
ATOM 5534 C CA . LEU A 1 699 ? 3.723 32.477 23.306 1.00 34.03 699 LEU A CA 1
ATOM 5535 C C . LEU A 1 699 ? 2.193 32.646 23.330 1.00 34.03 699 LEU A C 1
ATOM 5537 O O . LEU A 1 699 ? 1.468 31.667 23.179 1.00 34.03 699 LEU A O 1
ATOM 5541 N N . HIS A 1 700 ? 1.707 33.888 23.432 1.00 33.12 700 HIS A N 1
ATOM 5542 C CA . HIS A 1 700 ? 0.280 34.204 23.330 1.00 33.12 700 HIS A CA 1
ATOM 5543 C C . HIS A 1 700 ? -0.269 33.926 21.919 1.00 33.12 700 HIS A C 1
ATOM 5545 O O . HIS A 1 700 ? -1.284 33.253 21.790 1.00 33.12 700 HIS A O 1
ATOM 5551 N N . PHE A 1 701 ? 0.465 34.311 20.867 1.00 33.31 701 PHE A N 1
ATOM 5552 C CA . PHE A 1 701 ? 0.101 34.068 19.464 1.00 33.31 701 PHE A CA 1
ATOM 5553 C C . PHE A 1 701 ? 0.061 32.573 19.091 1.00 33.31 701 PHE A C 1
ATOM 5555 O O . PHE A 1 701 ? -0.807 32.141 18.337 1.00 33.31 701 PHE A O 1
ATOM 5562 N N . VAL A 1 702 ? 0.955 31.752 19.655 1.00 33.72 702 VAL A N 1
ATOM 5563 C CA . VAL A 1 702 ? 0.953 30.288 19.459 1.00 33.72 702 VAL A CA 1
ATOM 5564 C C . VAL A 1 702 ? -0.224 29.617 20.184 1.00 33.72 702 VAL A C 1
ATOM 5566 O O . VAL A 1 702 ? -0.805 28.671 19.655 1.00 33.72 702 VAL A O 1
ATOM 5569 N N . ILE A 1 703 ? -0.632 30.133 21.348 1.00 35.94 703 ILE A N 1
ATOM 5570 C CA . ILE A 1 703 ? -1.841 29.681 22.060 1.00 35.94 703 ILE A CA 1
ATOM 5571 C C . ILE A 1 703 ? -3.119 30.129 21.321 1.00 35.94 703 ILE A C 1
ATOM 5573 O O . ILE A 1 703 ? -4.095 29.383 21.281 1.00 35.94 703 ILE A O 1
ATOM 5577 N N . GLU A 1 704 ? -3.108 31.298 20.677 1.00 33.34 704 GLU A N 1
ATOM 5578 C CA . GLU A 1 704 ? -4.218 31.817 19.859 1.00 33.34 704 GLU A CA 1
ATOM 5579 C C . GLU A 1 704 ? -4.414 31.035 18.549 1.00 33.34 704 GLU A C 1
ATOM 5581 O O . GLU A 1 704 ? -5.549 30.785 18.148 1.00 33.34 704 GLU A O 1
ATOM 5586 N N . ILE A 1 705 ? -3.328 30.559 17.928 1.00 32.75 705 ILE A N 1
ATOM 5587 C CA . ILE A 1 705 ? -3.374 29.690 16.737 1.00 32.75 705 ILE A CA 1
ATOM 5588 C C . ILE A 1 705 ? -3.851 28.269 17.079 1.00 32.75 705 ILE A C 1
ATOM 5590 O O . ILE A 1 705 ? -4.546 27.648 16.280 1.00 32.75 705 ILE A O 1
ATOM 5594 N N . LEU A 1 706 ? -3.531 27.748 18.269 1.00 33.31 706 LEU A N 1
ATOM 5595 C CA . LEU A 1 706 ? -4.083 26.469 18.739 1.00 33.31 706 LEU A CA 1
ATOM 5596 C C . LEU A 1 706 ? -5.569 26.585 19.134 1.00 33.31 706 LEU A C 1
ATOM 5598 O O . LEU A 1 706 ? -6.317 25.626 18.967 1.00 33.31 706 LEU A O 1
ATOM 5602 N N . ARG A 1 707 ? -6.019 27.763 19.594 1.00 35.75 707 ARG A N 1
ATOM 5603 C CA . ARG A 1 707 ? -7.432 28.066 19.898 1.00 35.75 707 ARG A CA 1
ATOM 5604 C C . ARG A 1 707 ? -8.313 28.307 18.667 1.00 35.75 707 ARG A C 1
ATOM 5606 O O . ARG A 1 707 ? -9.527 28.232 18.798 1.00 35.75 707 ARG A O 1
ATOM 5613 N N . SER A 1 708 ? -7.753 28.588 17.488 1.00 34.16 708 SER A N 1
ATOM 5614 C CA . SER A 1 708 ? -8.548 28.881 16.283 1.00 34.16 708 SER A CA 1
ATOM 5615 C C . SER A 1 708 ? -9.023 27.641 15.508 1.00 34.16 708 SER A C 1
ATOM 5617 O O . SER A 1 708 ? -9.701 27.787 14.494 1.00 34.16 708 SER A O 1
ATOM 5619 N N . CYS A 1 709 ? -8.707 26.425 15.974 1.00 33.56 709 CYS A N 1
ATOM 5620 C CA . CYS A 1 709 ? -9.049 25.170 15.288 1.00 33.56 709 CYS A CA 1
ATOM 5621 C C . CYS A 1 709 ? -10.277 24.416 15.851 1.00 33.56 709 CYS A C 1
ATOM 5623 O O . CYS A 1 709 ? -10.517 23.291 15.424 1.00 33.56 709 CYS A O 1
ATOM 5625 N N . THR A 1 710 ? -11.038 24.958 16.809 1.00 48.66 710 THR A N 1
ATOM 5626 C CA . THR A 1 710 ? -11.876 24.115 17.693 1.00 48.66 710 THR A CA 1
ATOM 5627 C C . THR A 1 710 ? -13.377 23.920 17.373 1.00 48.66 710 THR A C 1
ATOM 5629 O O . THR A 1 710 ? -13.851 22.840 17.706 1.00 48.66 710 THR A O 1
ATOM 5632 N N . PRO A 1 711 ? -14.152 24.804 16.702 1.00 43.88 711 PRO A N 1
ATOM 5633 C CA . PRO A 1 711 ? -15.591 24.538 16.495 1.00 43.88 711 PRO A CA 1
ATOM 5634 C C . PRO A 1 711 ? -15.965 23.834 15.175 1.00 43.88 711 PRO A C 1
ATOM 5636 O O . PRO A 1 711 ? -17.045 23.253 15.070 1.00 43.88 711 PRO A O 1
ATOM 5639 N N . THR A 1 712 ? -15.112 23.868 14.145 1.00 47.28 712 THR A N 1
ATOM 5640 C CA . THR A 1 712 ? -15.483 23.412 12.788 1.00 47.28 712 THR A CA 1
ATOM 5641 C C . THR A 1 712 ? -15.478 21.893 12.623 1.00 47.28 712 THR A C 1
ATOM 5643 O O . THR A 1 712 ? -16.336 21.358 11.925 1.00 47.28 712 THR A O 1
ATOM 5646 N N . LEU A 1 713 ? -14.559 21.183 13.286 1.00 48.03 713 LEU A N 1
ATOM 5647 C CA . LEU A 1 713 ? -14.408 19.731 13.125 1.00 48.03 713 LEU A CA 1
ATOM 5648 C C . LEU A 1 713 ? -15.612 18.929 13.666 1.00 48.03 713 LEU A C 1
ATOM 5650 O O . LEU A 1 713 ? -16.137 18.098 12.925 1.00 48.03 713 LEU A O 1
ATOM 5654 N N . PRO A 1 714 ? -16.092 19.168 14.909 1.00 54.97 714 PRO A N 1
ATOM 5655 C CA . PRO A 1 714 ? -17.287 18.486 15.415 1.00 54.97 714 PRO A CA 1
ATOM 5656 C C . PRO A 1 714 ? -18.537 18.863 14.612 1.00 54.97 714 PRO A C 1
ATOM 5658 O O . PRO A 1 714 ? -19.401 18.030 14.361 1.00 54.97 714 PRO A O 1
ATOM 5661 N N . HIS A 1 715 ? -18.616 20.117 14.159 1.00 70.25 715 HIS A N 1
ATOM 5662 C CA . HIS A 1 715 ? -19.752 20.624 13.400 1.00 70.25 715 HIS A CA 1
ATOM 5663 C C . HIS A 1 715 ? -19.938 19.925 12.043 1.00 70.25 715 HIS A C 1
ATOM 5665 O O . HIS A 1 715 ? -21.043 19.471 11.747 1.00 70.25 715 HIS A O 1
ATOM 5671 N N . GLU A 1 716 ? -18.880 19.793 11.235 1.00 69.25 716 GLU A N 1
ATOM 5672 C CA . GLU A 1 716 ? -18.958 19.092 9.942 1.00 69.25 716 GLU A CA 1
ATOM 5673 C C . GLU A 1 716 ? -19.347 17.616 10.109 1.00 69.25 716 GLU A C 1
ATOM 5675 O O . GLU A 1 716 ? -20.104 17.078 9.296 1.00 69.25 716 GLU A O 1
ATOM 5680 N N . TRP A 1 717 ? -18.887 16.977 11.191 1.00 63.28 717 TRP A N 1
ATOM 5681 C CA . TRP A 1 717 ? -19.257 15.604 11.525 1.00 63.28 717 TRP A CA 1
ATOM 5682 C C . TRP A 1 717 ? -20.752 15.472 11.844 1.00 63.28 717 TRP A C 1
ATOM 5684 O O . TRP A 1 717 ? -21.420 14.654 11.213 1.00 63.28 717 TRP A O 1
ATOM 5694 N N . PHE A 1 718 ? -21.308 16.322 12.716 1.00 79.69 718 PHE A N 1
ATOM 5695 C CA . PHE A 1 718 ? -22.743 16.301 13.035 1.00 79.69 718 PHE A CA 1
ATOM 5696 C C . PHE A 1 718 ? -23.624 16.594 11.813 1.00 79.69 718 PHE A C 1
ATOM 5698 O O . PHE A 1 718 ? -24.634 15.926 11.601 1.00 79.69 718 PHE A O 1
ATOM 5705 N N . VAL A 1 719 ? -23.224 17.545 10.959 1.00 80.56 719 VAL A N 1
ATOM 5706 C CA . VAL A 1 719 ? -23.936 17.847 9.702 1.00 80.56 719 VAL A CA 1
ATOM 5707 C C . VAL A 1 719 ? -23.881 16.664 8.729 1.00 80.56 719 VAL A C 1
ATOM 5709 O O . VAL A 1 719 ? -24.833 16.429 7.985 1.00 80.56 719 VAL A O 1
ATOM 5712 N N . SER A 1 720 ? -22.782 15.907 8.712 1.00 75.38 720 SER A N 1
ATOM 5713 C CA . SER A 1 720 ? -22.691 14.676 7.927 1.00 75.38 720 SER A CA 1
ATOM 5714 C C . SER A 1 720 ? -23.559 13.563 8.508 1.00 75.38 720 SER A C 1
ATOM 5716 O O . SER A 1 720 ? -24.219 12.862 7.750 1.00 75.38 720 SER A O 1
ATOM 5718 N N . GLU A 1 721 ? -23.577 13.394 9.828 1.00 70.00 721 GLU A N 1
ATOM 5719 C CA . GLU A 1 721 ? -24.359 12.355 10.500 1.00 70.00 721 GLU A CA 1
ATOM 5720 C C . GLU A 1 721 ? -25.871 12.599 10.411 1.00 70.00 721 GLU A C 1
ATOM 5722 O O . GLU A 1 721 ? -26.653 11.655 10.299 1.00 70.00 721 GLU A O 1
ATOM 5727 N N . ALA A 1 722 ? -26.280 13.868 10.367 1.00 74.56 722 ALA A N 1
ATOM 5728 C CA . ALA A 1 722 ? -27.656 14.261 10.097 1.00 74.56 722 ALA A CA 1
ATOM 5729 C C . ALA A 1 722 ? -28.153 13.814 8.706 1.00 74.56 722 ALA A C 1
ATOM 5731 O O . ALA A 1 722 ? -29.359 13.663 8.497 1.00 74.56 722 ALA A O 1
ATOM 5732 N N . LYS A 1 723 ? -27.256 13.582 7.734 1.00 70.12 723 LYS A N 1
ATOM 5733 C CA . LYS A 1 723 ? -27.634 13.146 6.382 1.00 70.12 723 LYS A CA 1
ATOM 5734 C C . LYS A 1 723 ? -27.939 11.648 6.369 1.00 70.12 723 LYS A C 1
ATOM 5736 O O . LYS A 1 723 ? -27.038 10.823 6.278 1.00 70.12 723 LYS A O 1
ATOM 5741 N N . GLY A 1 724 ? -29.229 11.313 6.374 1.00 62.59 724 GLY A N 1
ATOM 5742 C CA . GLY A 1 724 ? -29.719 9.945 6.164 1.00 62.59 724 GLY A CA 1
ATOM 5743 C C . GLY A 1 724 ? -30.191 9.215 7.423 1.00 62.59 724 GLY A C 1
ATOM 5744 O O . GLY A 1 724 ? -30.514 8.035 7.328 1.00 62.59 724 GLY A O 1
ATOM 5745 N N . LYS A 1 725 ? -30.261 9.893 8.577 1.00 68.19 725 LYS A N 1
ATOM 5746 C CA . LYS A 1 725 ? -30.850 9.354 9.812 1.00 68.19 725 LYS A CA 1
ATOM 5747 C C . LYS A 1 725 ? -32.152 10.082 10.161 1.00 68.19 725 LYS A C 1
ATOM 5749 O O . LYS A 1 725 ? -32.209 11.309 10.126 1.00 68.19 725 LYS A O 1
ATOM 5754 N N . GLU A 1 726 ? -33.178 9.325 10.542 1.00 75.81 726 GLU A N 1
ATOM 5755 C CA . GLU A 1 726 ? -34.423 9.845 11.121 1.00 75.81 726 GLU A CA 1
ATOM 5756 C C . GLU A 1 726 ? -34.373 9.639 12.640 1.00 75.81 726 GLU A C 1
ATOM 5758 O O . GLU A 1 726 ? -34.454 8.508 13.117 1.00 75.81 726 GLU A O 1
ATOM 5763 N N . ALA A 1 727 ? -34.167 10.720 13.396 1.00 84.56 727 ALA A N 1
ATOM 5764 C CA . ALA A 1 727 ? -34.069 10.678 14.854 1.00 84.56 727 ALA A CA 1
ATOM 5765 C C . ALA A 1 727 ? -35.315 11.279 15.503 1.00 84.56 727 ALA A C 1
ATOM 5767 O O . ALA A 1 727 ? -35.695 12.400 15.161 1.00 84.56 727 ALA A O 1
ATOM 5768 N N . ASP A 1 728 ? -35.910 10.566 16.459 1.00 88.50 728 ASP A N 1
ATOM 5769 C CA . ASP A 1 728 ? -37.050 11.043 17.250 1.00 88.50 728 ASP A CA 1
ATOM 5770 C C . ASP A 1 728 ? -36.600 11.936 18.418 1.00 88.50 728 ASP A C 1
ATOM 5772 O O . ASP A 1 728 ? -37.315 12.866 18.807 1.00 88.50 728 ASP A O 1
ATOM 5776 N N . VAL A 1 729 ? -35.391 11.703 18.940 1.00 92.94 729 VAL A N 1
ATOM 5777 C CA . VAL A 1 729 ? -34.792 12.464 20.045 1.00 92.94 729 VAL A CA 1
ATOM 5778 C C . VAL A 1 729 ? -33.401 12.944 19.651 1.00 92.94 729 VAL A C 1
ATOM 5780 O O . VAL A 1 729 ? -32.584 12.177 19.144 1.00 92.94 729 VAL A O 1
ATOM 5783 N N . LEU A 1 730 ? -33.103 14.212 19.913 1.00 94.56 730 LEU A N 1
ATOM 5784 C CA . LEU A 1 730 ? -31.785 14.792 19.688 1.00 94.56 730 LEU A CA 1
ATOM 5785 C C . LEU A 1 730 ? -31.218 15.341 20.996 1.00 94.56 730 LEU A C 1
ATOM 5787 O O . LEU A 1 730 ? -31.749 16.297 21.553 1.00 94.56 730 LEU A O 1
ATOM 5791 N N . PHE A 1 731 ? -30.101 14.788 21.446 1.00 94.75 731 PHE A N 1
ATOM 5792 C CA . PHE A 1 731 ? -29.272 15.390 22.479 1.00 94.75 731 PHE A CA 1
ATOM 5793 C C . PHE A 1 731 ? -28.271 16.332 21.824 1.00 94.75 731 PHE A C 1
ATOM 5795 O O . PHE A 1 731 ? -27.612 15.964 20.858 1.00 94.75 731 PHE A O 1
ATOM 5802 N N . ILE A 1 732 ? -28.126 17.544 22.342 1.00 93.19 732 ILE A N 1
ATOM 5803 C CA . ILE A 1 732 ? -27.131 18.504 21.866 1.00 93.19 732 ILE A CA 1
ATOM 5804 C C . ILE A 1 732 ? -26.492 19.198 23.060 1.00 93.19 732 ILE A C 1
ATOM 5806 O O . ILE A 1 732 ? -27.181 19.611 23.991 1.00 93.19 732 ILE A O 1
ATOM 5810 N N . GLY A 1 733 ? -25.169 19.325 23.064 1.00 88.31 733 GLY A N 1
ATOM 5811 C CA . GLY A 1 733 ? -24.533 19.981 24.197 1.00 88.31 733 GLY A CA 1
ATOM 5812 C C . GLY A 1 733 ? -23.031 19.840 24.288 1.00 88.31 733 GLY A C 1
ATOM 5813 O O . GLY A 1 733 ? -22.342 19.721 23.273 1.00 88.31 733 GLY A O 1
ATOM 5814 N N . ASP A 1 734 ? -22.574 19.894 25.530 1.00 86.12 734 ASP A N 1
ATOM 5815 C CA . ASP A 1 734 ? -21.189 19.902 25.978 1.00 86.12 734 ASP A CA 1
ATOM 5816 C C . ASP A 1 734 ? -20.666 18.487 26.295 1.00 86.12 734 ASP A C 1
ATOM 5818 O O . ASP A 1 734 ? -21.190 17.473 25.815 1.00 86.12 734 ASP A O 1
ATOM 5822 N N . ASP A 1 735 ? -19.605 18.429 27.101 1.00 83.62 735 ASP A N 1
ATOM 5823 C CA . ASP A 1 735 ? -18.856 17.224 27.455 1.00 83.62 735 ASP A CA 1
ATOM 5824 C C . ASP A 1 735 ? -19.738 16.094 27.999 1.00 83.62 735 ASP A C 1
ATOM 5826 O O . ASP A 1 735 ? -19.488 14.920 27.718 1.00 83.62 735 ASP A O 1
ATOM 5830 N N . HIS A 1 736 ? -20.791 16.425 28.755 1.00 87.44 736 HIS A N 1
ATOM 5831 C CA . HIS A 1 736 ? -21.696 15.423 29.321 1.00 87.44 736 HIS A CA 1
ATOM 5832 C C . HIS A 1 736 ? -22.506 14.709 28.245 1.00 87.44 736 HIS A C 1
ATOM 5834 O O . HIS A 1 736 ? -22.674 13.499 28.334 1.00 87.44 736 HIS A O 1
ATOM 5840 N N . ILE A 1 737 ? -22.948 15.410 27.197 1.00 90.00 737 ILE A N 1
ATOM 5841 C CA . ILE A 1 737 ? -23.630 14.775 26.059 1.00 90.00 737 ILE A CA 1
ATOM 5842 C C . ILE A 1 737 ? -22.634 14.010 25.188 1.00 90.00 737 ILE A C 1
ATOM 5844 O O . ILE A 1 737 ? -22.960 12.932 24.695 1.00 90.00 737 ILE A O 1
ATOM 5848 N N . ALA A 1 738 ? -21.410 14.527 25.031 1.00 81.75 738 ALA A N 1
ATOM 5849 C CA . ALA A 1 738 ? -20.368 13.868 24.240 1.00 81.75 738 ALA A CA 1
ATOM 5850 C C . ALA A 1 738 ? -19.982 12.499 24.827 1.00 81.75 738 ALA A C 1
ATOM 5852 O O . ALA A 1 738 ? -19.736 11.539 24.100 1.00 81.75 738 ALA A O 1
ATOM 5853 N N . LEU A 1 739 ? -19.942 12.402 26.156 1.00 80.69 739 LEU A N 1
ATOM 5854 C CA . LEU A 1 739 ? -19.621 11.170 26.873 1.00 80.69 739 LEU A CA 1
ATOM 5855 C C . LEU A 1 739 ? -20.859 10.301 27.159 1.00 80.69 739 LEU A C 1
ATOM 5857 O O . LEU A 1 739 ? -20.715 9.096 27.368 1.00 80.69 739 LEU A O 1
ATOM 5861 N N . PHE A 1 740 ? -22.067 10.871 27.132 1.00 86.31 740 PHE A N 1
ATOM 5862 C CA . PHE A 1 740 ? -23.320 10.148 27.366 1.00 86.31 740 PHE A CA 1
ATOM 5863 C C . PHE A 1 740 ? -23.549 9.013 26.364 1.00 86.31 740 PHE A C 1
ATOM 5865 O O . PHE A 1 740 ? -23.943 7.924 26.777 1.00 86.31 740 PHE A O 1
ATOM 5872 N N . GLU A 1 741 ? -23.230 9.206 25.081 1.00 78.50 741 GLU A N 1
ATOM 5873 C CA . GLU A 1 741 ? -23.367 8.165 24.045 1.00 78.50 741 GLU A CA 1
ATOM 5874 C C . GLU A 1 741 ? -22.553 6.889 24.366 1.00 78.50 741 GLU A C 1
ATOM 5876 O O . GLU A 1 741 ? -22.905 5.776 23.971 1.00 78.50 741 GLU A O 1
ATOM 5881 N N . GLN A 1 742 ? -21.479 7.027 25.151 1.00 74.94 742 GLN A N 1
ATOM 5882 C CA . GLN A 1 742 ? -20.621 5.919 25.580 1.00 74.94 742 GLN A CA 1
ATOM 5883 C C . GLN A 1 742 ? -21.110 5.237 26.872 1.00 74.94 742 GLN A C 1
ATOM 5885 O O . GLN A 1 742 ? -20.495 4.271 27.335 1.00 74.94 742 GLN A O 1
ATOM 5890 N N . SER A 1 743 ? -22.198 5.722 27.476 1.00 78.81 743 SER A N 1
ATOM 5891 C CA . SER A 1 743 ? -22.747 5.184 28.722 1.00 78.81 743 SER A CA 1
ATOM 5892 C C . SER A 1 743 ? -23.626 3.946 28.503 1.00 78.81 743 SER A C 1
ATOM 5894 O O . SER A 1 743 ? -24.271 3.785 27.463 1.00 78.81 743 SER A O 1
ATOM 5896 N N . PHE A 1 744 ? -23.689 3.063 29.505 1.00 79.38 744 PHE A N 1
ATOM 5897 C CA . PHE A 1 744 ? -24.617 1.925 29.504 1.00 79.38 744 PHE A CA 1
ATOM 5898 C C . PHE A 1 744 ? -26.073 2.391 29.472 1.00 79.38 744 PHE A C 1
ATOM 5900 O O . PHE A 1 744 ? -26.879 1.816 28.753 1.00 79.38 744 PHE A O 1
ATOM 5907 N N . VAL A 1 745 ? -26.378 3.488 30.164 1.00 84.50 745 VAL A N 1
ATOM 5908 C CA . VAL A 1 745 ? -27.717 4.089 30.230 1.00 84.50 745 VAL A CA 1
ATOM 5909 C C . VAL A 1 745 ? -28.192 4.529 28.852 1.00 84.50 745 VAL A C 1
ATOM 5911 O O . VAL A 1 745 ? -29.332 4.261 28.481 1.00 84.50 745 VAL A O 1
ATOM 5914 N N . TYR A 1 746 ? -27.315 5.151 28.058 1.00 84.88 746 TYR A N 1
ATOM 5915 C CA . TYR A 1 746 ? -27.647 5.482 26.678 1.00 84.88 746 TYR A CA 1
ATOM 5916 C C . TYR A 1 746 ? -27.983 4.221 25.881 1.00 84.88 746 TYR A C 1
ATOM 5918 O O . TYR A 1 746 ? -29.030 4.168 25.246 1.00 84.88 746 TYR A O 1
ATOM 5926 N N . ARG A 1 747 ? -27.143 3.182 25.956 1.00 80.69 747 ARG A N 1
ATOM 5927 C CA . ARG A 1 747 ? -27.347 1.932 25.205 1.00 80.69 747 ARG A CA 1
ATOM 5928 C C . ARG A 1 747 ? -28.614 1.177 25.611 1.00 80.69 747 ARG A C 1
ATOM 5930 O O . ARG A 1 747 ? -29.281 0.633 24.739 1.00 80.69 747 ARG A O 1
ATOM 5937 N N . GLU A 1 748 ? -28.926 1.125 26.903 1.00 81.88 748 GLU A N 1
ATOM 5938 C CA . GLU A 1 748 ? -30.057 0.356 27.435 1.00 81.88 748 GLU A CA 1
ATOM 5939 C C . GLU A 1 748 ? -31.388 1.104 27.312 1.00 81.88 748 GLU A C 1
ATOM 5941 O O . GLU A 1 748 ? -32.390 0.496 26.942 1.00 81.88 748 GLU A O 1
ATOM 5946 N N . HIS A 1 749 ? -31.411 2.411 27.593 1.00 83.31 749 HIS A N 1
ATOM 5947 C CA . HIS A 1 749 ? -32.658 3.174 27.695 1.00 83.31 749 HIS A CA 1
ATOM 5948 C C . HIS A 1 749 ? -32.908 4.105 26.501 1.00 83.31 749 HIS A C 1
ATOM 5950 O O . HIS A 1 749 ? -34.039 4.209 26.038 1.00 83.31 749 HIS A O 1
ATOM 5956 N N . PHE A 1 750 ? -31.883 4.774 25.963 1.00 86.00 750 PHE A N 1
ATOM 5957 C CA . PHE A 1 750 ? -32.081 5.846 24.974 1.00 86.00 750 PHE A CA 1
ATOM 5958 C C . PHE A 1 750 ? -31.841 5.417 23.524 1.00 86.00 750 PHE A C 1
ATOM 5960 O O . PHE A 1 750 ? -32.564 5.854 22.633 1.00 86.00 750 PHE A O 1
ATOM 5967 N N . ALA A 1 751 ? -30.883 4.531 23.253 1.00 82.50 751 ALA A N 1
ATOM 5968 C CA . ALA A 1 751 ? -30.626 4.011 21.912 1.00 82.50 751 ALA A CA 1
ATOM 5969 C C . ALA A 1 751 ? -31.879 3.378 21.260 1.00 82.50 751 ALA A C 1
ATOM 5971 O O . ALA A 1 751 ? -32.108 3.649 20.078 1.00 82.50 751 ALA A O 1
ATOM 5972 N N . PRO A 1 752 ? -32.754 2.645 21.991 1.00 84.69 752 PRO A N 1
ATOM 5973 C CA . PRO A 1 752 ? -34.022 2.151 21.444 1.00 84.69 752 PRO A CA 1
ATOM 5974 C C . PRO A 1 752 ? -35.027 3.247 21.044 1.00 84.69 752 PRO A C 1
ATOM 5976 O O . PRO A 1 752 ? -35.941 2.971 20.277 1.00 84.69 752 PRO A O 1
ATOM 5979 N N . LEU A 1 753 ? -34.871 4.484 21.533 1.00 83.88 753 LEU A N 1
ATOM 5980 C CA . LEU A 1 753 ? -35.759 5.621 21.247 1.00 83.88 753 LEU A CA 1
ATOM 5981 C C . LEU A 1 753 ? -35.355 6.413 19.989 1.00 83.88 753 LEU A C 1
ATOM 5983 O O . LEU A 1 753 ? -35.766 7.561 19.834 1.00 83.88 753 LEU A O 1
ATOM 5987 N N . HIS A 1 754 ? -34.525 5.841 19.107 1.00 85.81 754 HIS A N 1
ATOM 5988 C CA . HIS A 1 754 ? -34.055 6.499 17.879 1.00 85.81 754 HIS A CA 1
ATOM 5989 C C . HIS A 1 754 ? -33.368 7.854 18.164 1.00 85.81 754 HIS A C 1
ATOM 5991 O O . HIS A 1 754 ? -33.711 8.890 17.585 1.00 85.81 754 HIS A O 1
ATOM 5997 N N . CYS A 1 755 ? -32.405 7.854 19.096 1.00 85.75 755 CYS A N 1
ATOM 5998 C CA . CYS A 1 755 ? -31.702 9.059 19.545 1.00 85.75 755 CYS A CA 1
ATOM 5999 C C . CYS A 1 755 ? -30.468 9.410 18.690 1.00 85.75 755 CYS A C 1
ATOM 6001 O O . CYS A 1 755 ? -29.736 8.525 18.253 1.00 85.75 755 CYS A O 1
ATOM 6003 N N . LEU A 1 756 ? -30.158 10.706 18.573 1.00 88.88 756 LEU A N 1
ATOM 6004 C CA . LEU A 1 756 ? -28.855 11.226 18.123 1.00 88.88 756 LEU A CA 1
ATOM 6005 C C . LEU A 1 756 ? -28.189 12.071 19.212 1.00 88.88 756 LEU A C 1
ATOM 6007 O O . LEU A 1 756 ? -28.880 12.799 19.921 1.00 88.88 756 LEU A O 1
ATOM 6011 N N . CYS A 1 757 ? -26.858 12.013 19.312 1.00 88.88 757 CYS A N 1
ATOM 6012 C CA . CYS A 1 757 ? -26.074 12.748 20.309 1.00 88.88 757 CYS A CA 1
ATOM 6013 C C . CYS A 1 757 ? -25.064 13.697 19.651 1.00 88.88 757 CYS A C 1
ATOM 6015 O O . CYS A 1 757 ? -24.008 13.288 19.189 1.00 88.88 757 CYS A O 1
ATOM 6017 N N . PHE A 1 758 ? -25.359 14.996 19.645 1.00 90.75 758 PHE A N 1
ATOM 6018 C CA . PHE A 1 758 ? -24.501 16.067 19.123 1.00 90.75 758 PHE A CA 1
ATOM 6019 C C . PHE A 1 758 ? -23.777 16.810 20.255 1.00 90.75 758 PHE A C 1
ATOM 6021 O O . PHE A 1 758 ? -23.879 18.039 20.406 1.00 90.75 758 PHE A O 1
ATOM 6028 N N . GLY A 1 759 ? -23.066 16.040 21.080 1.00 84.31 759 GLY A N 1
ATOM 6029 C CA . GLY A 1 759 ? -22.231 16.536 22.171 1.00 84.31 759 GLY A CA 1
ATOM 6030 C C . GLY A 1 759 ? -20.806 16.825 21.711 1.00 84.31 759 GLY A C 1
ATOM 6031 O O . GLY A 1 759 ? -20.176 15.970 21.094 1.00 84.31 759 GLY A O 1
ATOM 6032 N N . ALA A 1 760 ? -20.281 18.010 22.014 1.00 78.94 760 ALA A N 1
ATOM 6033 C CA . ALA A 1 760 ? -18.922 18.400 21.646 1.00 78.94 760 ALA A CA 1
ATOM 6034 C C . ALA A 1 760 ? -18.059 18.616 22.894 1.00 78.94 760 ALA A C 1
ATOM 6036 O O . ALA A 1 760 ? -18.415 19.389 23.781 1.00 78.94 760 ALA A O 1
ATOM 6037 N N . LEU A 1 761 ? -16.908 17.937 22.939 1.00 73.62 761 LEU A N 1
ATOM 6038 C CA . LEU A 1 761 ? -15.930 18.130 24.006 1.00 73.62 761 LEU A CA 1
ATOM 6039 C C . LEU A 1 761 ? -15.312 19.529 23.906 1.00 73.62 761 LEU A C 1
ATOM 6041 O O . LEU A 1 761 ? -14.784 19.894 22.855 1.00 73.62 761 LEU A O 1
ATOM 6045 N N . GLY A 1 762 ? -15.307 20.284 24.997 1.00 71.06 762 GLY A N 1
ATOM 6046 C CA . GLY A 1 762 ? -14.753 21.633 25.035 1.00 71.06 762 GLY A CA 1
ATOM 6047 C C . GLY A 1 762 ? -15.759 22.752 24.748 1.00 71.06 762 GLY A C 1
ATOM 6048 O O . GLY A 1 762 ? -15.366 23.919 24.816 1.00 71.06 762 GLY A O 1
ATOM 6049 N N . ASP A 1 763 ? -17.016 22.429 24.424 1.00 79.00 763 ASP A N 1
ATOM 6050 C CA . ASP A 1 763 ? -17.996 23.422 23.974 1.00 79.00 763 ASP A CA 1
ATOM 6051 C C . ASP A 1 763 ? -18.456 24.343 25.108 1.00 79.00 763 ASP A C 1
ATOM 6053 O O . ASP A 1 763 ? -18.917 23.911 26.167 1.00 79.00 763 ASP A O 1
ATOM 6057 N N . ARG A 1 764 ? -18.389 25.648 24.845 1.00 86.69 764 ARG A N 1
ATOM 6058 C CA . ARG A 1 764 ? -19.069 26.675 25.638 1.00 86.69 764 ARG A CA 1
ATOM 6059 C C . ARG A 1 764 ? -20.419 27.014 25.034 1.00 86.69 764 ARG A C 1
ATOM 6061 O O . ARG A 1 764 ? -20.700 26.713 23.872 1.00 86.69 764 ARG A O 1
ATOM 6068 N N . ILE A 1 765 ? -21.232 27.751 25.783 1.00 88.88 765 ILE A N 1
ATOM 6069 C CA . ILE A 1 765 ? -22.539 28.206 25.297 1.00 88.88 765 ILE A CA 1
ATOM 6070 C C . ILE A 1 765 ? -22.459 29.011 23.984 1.00 88.88 765 ILE A C 1
ATOM 6072 O O . ILE A 1 765 ? -23.330 28.893 23.121 1.00 88.88 765 ILE A O 1
ATOM 6076 N N . THR A 1 766 ? -21.373 29.765 23.779 1.00 87.25 766 THR A N 1
ATOM 6077 C CA . THR A 1 766 ? -21.108 30.499 22.529 1.00 87.25 766 THR A CA 1
ATOM 6078 C C . THR A 1 766 ? -20.806 29.580 21.350 1.00 87.25 766 THR A C 1
ATOM 6080 O O . THR A 1 766 ? -21.178 29.888 20.218 1.00 87.25 766 THR A O 1
ATOM 6083 N N . ASP A 1 767 ? -20.141 28.454 21.608 1.00 87.62 767 ASP A N 1
ATOM 6084 C CA . ASP A 1 767 ? -19.741 27.493 20.581 1.00 87.62 767 ASP A CA 1
ATOM 6085 C C . ASP A 1 767 ? -20.969 26.689 20.117 1.00 87.62 767 ASP A C 1
ATOM 6087 O O . ASP A 1 767 ? -21.223 26.566 18.915 1.00 87.62 767 ASP A O 1
ATOM 6091 N N . LEU A 1 768 ? -21.832 26.281 21.058 1.00 89.56 768 LEU A N 1
ATOM 6092 C CA . LEU A 1 768 ? -23.134 25.683 20.748 1.00 89.56 768 LEU A CA 1
ATOM 6093 C C . LEU A 1 768 ? -24.022 26.631 19.926 1.00 89.56 768 LEU A C 1
ATOM 6095 O O . LEU A 1 768 ? -24.611 26.216 18.923 1.00 89.56 768 LEU A O 1
ATOM 6099 N N . ARG A 1 769 ? -24.098 27.913 20.312 1.00 90.31 769 ARG A N 1
ATOM 6100 C CA . ARG A 1 769 ? -24.830 28.934 19.546 1.00 90.31 769 ARG A CA 1
ATOM 6101 C C . ARG A 1 769 ? -24.327 29.005 18.104 1.00 90.31 769 ARG A C 1
ATOM 6103 O O . ARG A 1 769 ? -25.134 28.975 17.175 1.00 90.31 769 ARG A O 1
ATOM 6110 N N . TRP A 1 770 ? -23.009 29.032 17.912 1.00 89.94 770 TRP A N 1
ATOM 6111 C CA . TRP A 1 770 ? -22.407 29.044 16.582 1.00 89.94 770 TRP A CA 1
ATOM 6112 C C . TRP A 1 770 ? -22.782 27.792 15.773 1.00 89.94 770 TRP A C 1
ATOM 6114 O O . TRP A 1 770 ? -23.172 27.919 14.611 1.00 89.94 770 TRP A O 1
ATOM 6124 N N . ARG A 1 771 ? -22.755 26.588 16.367 1.00 89.31 771 ARG A N 1
ATOM 6125 C CA . ARG A 1 771 ? -23.162 25.345 15.674 1.00 89.31 771 ARG A CA 1
ATOM 6126 C C . ARG A 1 771 ? -24.616 25.394 15.205 1.00 89.31 771 ARG A C 1
ATOM 6128 O O . ARG A 1 771 ? -24.922 24.976 14.087 1.00 89.31 771 ARG A O 1
ATOM 6135 N N . LEU A 1 772 ? -25.506 25.929 16.038 1.00 91.56 772 LEU A N 1
ATOM 6136 C CA . LEU A 1 772 ? -26.917 26.105 15.698 1.00 91.56 772 LEU A CA 1
ATOM 6137 C C . LEU A 1 772 ? -27.107 27.098 14.550 1.00 91.56 772 LEU A C 1
ATOM 6139 O O . LEU A 1 772 ? -27.861 26.821 13.618 1.00 91.56 772 LEU A O 1
ATOM 6143 N N . GLU A 1 773 ? -26.405 28.230 14.571 1.00 90.50 773 GLU A N 1
ATOM 6144 C CA . GLU A 1 773 ? -26.447 29.226 13.492 1.00 90.50 773 GLU A CA 1
ATOM 6145 C C . GLU A 1 773 ? -25.882 28.679 12.170 1.00 90.50 773 GLU A C 1
ATOM 6147 O O . GLU A 1 773 ? -26.390 29.011 11.099 1.00 90.50 773 GLU A O 1
ATOM 6152 N N . ASN A 1 774 ? -24.913 27.763 12.239 1.00 89.12 774 ASN A N 1
ATOM 6153 C CA . ASN A 1 774 ? -24.313 27.101 11.079 1.00 89.12 774 ASN A CA 1
ATOM 6154 C C . ASN A 1 774 ? -25.051 25.824 10.657 1.00 89.12 774 ASN A C 1
ATOM 6156 O O . ASN A 1 774 ? -24.483 24.954 10.010 1.00 89.12 774 ASN A O 1
ATOM 6160 N N . LYS A 1 775 ? -26.353 25.737 10.947 1.00 85.75 775 LYS A N 1
ATOM 6161 C CA . LYS A 1 775 ? -27.248 24.715 10.390 1.00 85.75 775 LYS A CA 1
ATOM 6162 C C . LYS A 1 775 ? -26.978 23.271 10.839 1.00 85.75 775 LYS A C 1
ATOM 6164 O O . LYS A 1 775 ? -27.320 22.336 10.121 1.00 85.75 775 LYS A O 1
ATOM 6169 N N . VAL A 1 776 ? -26.472 23.054 12.056 1.00 87.06 776 VAL A N 1
ATOM 6170 C CA . VAL A 1 776 ? -26.313 21.690 12.613 1.00 87.06 776 VAL A CA 1
ATOM 6171 C C . VAL A 1 776 ? -27.634 20.895 12.690 1.00 87.06 776 VAL A C 1
ATOM 6173 O O . VAL A 1 776 ? -27.616 19.672 12.739 1.00 87.06 776 VAL A O 1
ATOM 6176 N N . LEU A 1 777 ? -28.789 21.575 12.671 1.00 89.06 777 LEU A N 1
ATOM 6177 C CA . LEU A 1 777 ? -30.126 20.960 12.695 1.00 89.06 777 LEU A CA 1
ATOM 6178 C C . LEU A 1 777 ? -30.777 20.817 11.300 1.00 89.06 777 LEU A C 1
ATOM 6180 O O . LEU A 1 777 ? -31.957 20.457 11.196 1.00 89.06 777 LEU A O 1
ATOM 6184 N N . GLU A 1 778 ? -30.071 21.152 10.217 1.00 86.25 778 GLU A N 1
ATOM 6185 C CA . GLU A 1 778 ? -30.595 21.037 8.849 1.00 86.25 778 GLU A CA 1
ATOM 6186 C C . GLU A 1 778 ? -30.777 19.558 8.472 1.00 86.25 778 GLU A C 1
ATOM 6188 O O . GLU A 1 778 ? -29.887 18.738 8.667 1.00 86.25 778 GLU A O 1
ATOM 6193 N N . GLY A 1 779 ? -31.962 19.200 7.967 1.00 82.75 779 GLY A N 1
ATOM 6194 C CA . GLY A 1 779 ? -32.303 17.818 7.598 1.00 82.75 779 GLY A CA 1
ATOM 6195 C C . GLY A 1 779 ? -32.877 16.934 8.716 1.00 82.75 779 GLY A C 1
ATOM 6196 O O . GLY A 1 779 ? -33.431 15.888 8.403 1.00 82.75 779 GLY A O 1
ATOM 6197 N N . LEU A 1 780 ? -32.831 17.355 9.986 1.00 87.75 780 LEU A N 1
ATOM 6198 C CA . LEU A 1 780 ? -33.366 16.580 11.121 1.00 87.75 780 LEU A CA 1
ATOM 6199 C C . LEU A 1 780 ? -34.783 17.009 11.518 1.00 87.75 780 LEU A C 1
ATOM 6201 O O . LEU A 1 780 ? -35.069 18.201 11.539 1.00 87.75 780 LEU A O 1
ATOM 6205 N N . ASN A 1 781 ? -35.649 16.079 11.927 1.00 89.12 781 ASN A N 1
ATOM 6206 C CA . ASN A 1 781 ? -36.998 16.391 12.428 1.00 89.12 781 ASN A CA 1
ATOM 6207 C C . ASN A 1 781 ? -37.298 15.711 13.783 1.00 89.12 781 ASN A C 1
ATOM 6209 O O . ASN A 1 781 ? -38.247 14.934 13.865 1.00 89.12 781 ASN A O 1
ATOM 6213 N N . PRO A 1 782 ? -36.520 15.991 14.849 1.00 93.38 782 PRO A N 1
ATOM 6214 C CA . PRO A 1 782 ? -36.727 15.350 16.144 1.00 93.38 782 PRO A CA 1
ATOM 6215 C C . PRO A 1 782 ? -38.024 15.820 16.808 1.00 93.38 782 PRO A C 1
ATOM 6217 O O . PRO A 1 782 ? -38.371 17.003 16.756 1.00 93.38 782 PRO A O 1
ATOM 6220 N N . LYS A 1 783 ? -38.721 14.911 17.492 1.00 94.12 783 LYS A N 1
ATOM 6221 C CA . LYS A 1 783 ? -39.865 15.234 18.359 1.00 94.12 783 LYS A CA 1
ATOM 6222 C C . LYS A 1 783 ? -39.397 15.905 19.649 1.00 94.12 783 LYS A C 1
ATOM 6224 O O . LYS A 1 783 ? -40.050 16.832 20.125 1.00 94.12 783 LYS A O 1
ATOM 6229 N N . VAL A 1 784 ? -38.248 15.478 20.177 1.00 96.31 784 VAL A N 1
ATOM 6230 C CA . VAL A 1 784 ? -37.670 15.986 21.429 1.00 96.31 784 VAL A CA 1
ATOM 6231 C C . VAL A 1 784 ? -36.223 16.429 21.219 1.00 96.31 784 VAL A C 1
ATOM 6233 O O . VAL A 1 784 ? -35.438 15.711 20.606 1.00 96.31 784 VAL A O 1
ATOM 6236 N N . ILE A 1 785 ? -35.854 17.601 21.738 1.00 96.69 785 ILE A N 1
ATOM 6237 C CA . ILE A 1 785 ? -34.472 18.096 21.763 1.00 96.69 785 ILE A CA 1
ATOM 6238 C C . ILE A 1 785 ? -34.067 18.338 23.216 1.00 96.69 785 ILE A C 1
ATOM 6240 O O . ILE A 1 785 ? -34.702 19.138 23.899 1.00 96.69 785 ILE A O 1
ATOM 6244 N N . VAL A 1 786 ? -33.010 17.673 23.676 1.00 96.31 786 VAL A N 1
ATOM 6245 C CA . VAL A 1 786 ? -32.458 17.825 25.028 1.00 96.31 786 VAL A CA 1
ATOM 6246 C C . VAL A 1 786 ? -31.126 18.563 24.947 1.00 96.31 786 VAL A C 1
ATOM 6248 O O . VAL A 1 786 ? -30.226 18.157 24.212 1.00 96.31 786 VAL A O 1
ATOM 6251 N N . VAL A 1 787 ? -31.003 19.654 25.700 1.00 95.00 787 VAL A N 1
ATOM 6252 C CA . VAL A 1 787 ? -29.865 20.574 25.666 1.00 95.00 787 VAL A CA 1
ATOM 6253 C C . VAL A 1 787 ? -29.100 20.528 26.989 1.00 95.00 787 VAL A C 1
ATOM 6255 O O . VAL A 1 787 ? -29.682 20.750 28.052 1.00 95.00 787 VAL A O 1
ATOM 6258 N N . SER A 1 788 ? -27.788 20.299 26.916 1.00 91.31 788 SER A N 1
ATOM 6259 C CA . SER A 1 788 ? -26.840 20.471 28.032 1.00 91.31 788 SER A CA 1
ATOM 6260 C C . SER A 1 788 ? -25.831 21.564 27.693 1.00 91.31 788 SER A C 1
ATOM 6262 O O . SER A 1 788 ? -25.332 21.618 26.569 1.00 91.31 788 SER A O 1
ATOM 6264 N N . THR A 1 789 ? -25.527 22.445 28.644 1.00 85.38 789 THR A N 1
ATOM 6265 C CA . THR A 1 789 ? -24.538 23.526 28.475 1.00 85.38 789 THR A CA 1
ATOM 6266 C C . THR A 1 789 ? -23.847 23.842 29.797 1.00 85.38 789 THR A C 1
ATOM 6268 O O . THR A 1 789 ? -24.339 23.458 30.850 1.00 85.38 789 THR A O 1
ATOM 6271 N N . GLY A 1 790 ? -22.765 24.629 29.762 1.00 67.00 790 GLY A N 1
ATOM 6272 C CA . GLY A 1 790 ? -22.284 25.381 30.928 1.00 67.00 790 GLY A CA 1
ATOM 6273 C C . GLY A 1 790 ? -21.133 24.746 31.707 1.00 67.00 790 GLY A C 1
ATOM 6274 O O . GLY A 1 790 ? -20.653 25.329 32.691 1.00 67.00 790 GLY A O 1
ATOM 6275 N N . ASN A 1 791 ? -20.620 23.592 31.275 1.00 68.25 791 ASN A N 1
ATOM 6276 C CA . ASN A 1 791 ? -19.560 22.919 32.017 1.00 68.25 791 ASN A CA 1
ATOM 6277 C C . ASN A 1 791 ? -18.151 23.536 31.839 1.00 68.25 791 ASN A C 1
ATOM 6279 O O . ASN A 1 791 ? -17.234 23.207 32.601 1.00 68.25 791 ASN A O 1
ATOM 6283 N N . LEU A 1 792 ? -17.987 24.509 30.937 1.00 72.06 792 LEU A N 1
ATOM 6284 C CA . LEU A 1 792 ? -16.712 25.199 30.678 1.00 72.06 792 LEU A CA 1
ATOM 6285 C C . LEU A 1 792 ? -16.789 26.736 30.747 1.00 72.06 792 LEU A C 1
ATOM 6287 O O . LEU A 1 792 ? -15.789 27.427 30.541 1.00 72.06 792 LEU A O 1
ATOM 6291 N N . ASP A 1 793 ? -17.943 27.286 31.120 1.00 80.00 793 ASP A N 1
ATOM 6292 C CA . ASP A 1 793 ? -18.229 28.726 31.132 1.00 80.00 793 ASP A CA 1
ATOM 6293 C C . ASP A 1 793 ? -17.872 29.419 32.466 1.00 80.00 793 ASP A C 1
ATOM 6295 O O . ASP A 1 793 ? -18.599 30.264 32.982 1.00 80.00 793 ASP A O 1
ATOM 6299 N N . TYR A 1 794 ? -16.712 29.080 33.044 1.00 71.38 794 TYR A N 1
ATOM 6300 C CA . TYR A 1 794 ? -16.262 29.555 34.368 1.00 71.38 794 TYR A CA 1
ATOM 6301 C C . TYR A 1 794 ? -16.139 31.083 34.512 1.00 71.38 794 TYR A C 1
ATOM 6303 O O . TYR A 1 794 ? -16.055 31.584 35.633 1.00 71.38 794 TYR A O 1
ATOM 6311 N N . GLY A 1 795 ? -16.034 31.805 33.393 1.00 76.12 795 GLY A N 1
ATOM 6312 C CA . GLY A 1 795 ? -15.831 33.255 33.360 1.00 76.12 795 GLY A CA 1
ATOM 6313 C C . GLY A 1 795 ? -17.111 34.083 33.241 1.00 76.12 795 GLY A C 1
ATOM 6314 O O . GLY A 1 795 ? -17.010 35.304 33.312 1.00 76.12 795 GLY A O 1
ATOM 6315 N N . LEU A 1 796 ? -18.273 33.451 33.043 1.00 85.25 796 LEU A N 1
ATOM 6316 C CA . LEU A 1 796 ? -19.543 34.145 32.827 1.00 85.25 796 LEU A CA 1
ATOM 6317 C C . LEU A 1 796 ? -20.297 34.377 34.142 1.00 85.25 796 LEU A C 1
ATOM 6319 O O . LEU A 1 796 ? -20.264 33.563 35.067 1.00 85.25 796 LEU A O 1
ATOM 6323 N N . SER A 1 797 ? -20.998 35.504 34.213 1.00 90.75 797 SER A N 1
ATOM 6324 C CA . SER A 1 797 ? -21.936 35.819 35.288 1.00 90.75 797 SER A CA 1
ATOM 6325 C C . SER A 1 797 ? -23.244 35.027 35.156 1.00 90.75 797 SER A C 1
ATOM 6327 O O . SER A 1 797 ? -23.558 34.465 34.105 1.00 90.75 797 SER A O 1
ATOM 6329 N N . LYS A 1 798 ? -24.041 35.002 36.235 1.00 91.44 798 LYS A N 1
ATOM 6330 C CA . LYS A 1 798 ? -25.367 34.362 36.254 1.00 91.44 798 LYS A CA 1
ATOM 6331 C C . LYS A 1 798 ? -26.253 34.857 35.103 1.00 91.44 798 LYS A C 1
ATOM 6333 O O . LYS A 1 798 ? -26.861 34.043 34.414 1.00 91.44 798 LYS A O 1
ATOM 6338 N N . ASP A 1 799 ? -26.301 36.170 34.892 1.00 91.50 799 ASP A N 1
ATOM 6339 C CA . ASP A 1 799 ? -27.167 36.781 33.880 1.00 91.50 799 ASP A CA 1
ATOM 6340 C C . ASP A 1 799 ? -26.685 36.471 32.456 1.00 91.50 799 ASP A C 1
ATOM 6342 O O . ASP A 1 799 ? -27.502 36.215 31.575 1.00 91.50 799 ASP A O 1
ATOM 6346 N N . GLU A 1 800 ? -25.370 36.424 32.223 1.00 90.94 800 GLU A N 1
ATOM 6347 C CA . GLU A 1 800 ? -24.801 36.044 30.921 1.00 90.94 800 GLU A CA 1
ATOM 6348 C C . GLU A 1 800 ? -25.113 34.588 30.558 1.00 90.94 800 GLU A C 1
ATOM 6350 O O . GLU A 1 800 ? -25.488 34.313 29.419 1.00 90.94 800 GLU A O 1
ATOM 6355 N N . LEU A 1 801 ? -25.024 33.664 31.522 1.00 90.62 801 LEU A N 1
ATOM 6356 C CA . LEU A 1 801 ? -25.383 32.258 31.312 1.00 90.62 801 LEU A CA 1
ATOM 6357 C C . LEU A 1 801 ? -26.870 32.095 30.985 1.00 90.62 801 LEU A C 1
ATOM 6359 O O . LEU A 1 801 ? -27.212 31.444 30.000 1.00 90.62 801 LEU A O 1
ATOM 6363 N N . LEU A 1 802 ? -27.751 32.714 31.777 1.00 92.88 802 LEU A N 1
ATOM 6364 C CA . LEU A 1 802 ? -29.200 32.634 31.565 1.00 92.88 802 LEU A CA 1
ATOM 6365 C C . LEU A 1 802 ? -29.614 33.251 30.222 1.00 92.88 802 LEU A C 1
ATOM 6367 O O . LEU A 1 802 ? -30.426 32.668 29.503 1.00 92.88 802 LEU A O 1
ATOM 6371 N N . ASN A 1 803 ? -29.025 34.392 29.852 1.00 92.56 803 ASN A N 1
ATOM 6372 C CA . ASN A 1 803 ? -29.272 35.017 28.555 1.00 92.56 803 ASN A CA 1
ATOM 6373 C C . ASN A 1 803 ? -28.780 34.135 27.401 1.00 92.56 803 ASN A C 1
ATOM 6375 O O . ASN A 1 803 ? -29.523 33.932 26.443 1.00 92.56 803 ASN A O 1
ATOM 6379 N N . GLY A 1 804 ? -27.582 33.551 27.506 1.00 91.19 804 GLY A N 1
ATOM 6380 C CA . GLY A 1 804 ? -27.061 32.639 26.486 1.00 91.19 804 GLY A CA 1
ATOM 6381 C C . GLY A 1 804 ? -27.929 31.387 26.311 1.00 91.19 804 GLY A C 1
ATOM 6382 O O . GLY A 1 804 ? -28.182 30.965 25.184 1.00 91.19 804 GLY A O 1
ATOM 6383 N N . MET A 1 805 ? -28.451 30.818 27.405 1.00 94.00 805 MET A N 1
ATOM 6384 C CA . MET A 1 805 ? -29.350 29.654 27.341 1.00 94.00 805 MET A CA 1
ATOM 6385 C C . MET A 1 805 ? -30.665 30.014 26.653 1.00 94.00 805 MET A C 1
ATOM 6387 O O . MET A 1 805 ? -31.155 29.257 25.814 1.00 94.00 805 MET A O 1
ATOM 6391 N N . LYS A 1 806 ? -31.207 31.196 26.963 1.00 94.12 806 LYS A N 1
ATOM 6392 C CA . LYS A 1 806 ? -32.418 31.710 26.327 1.00 94.12 806 LYS A CA 1
ATOM 6393 C C . LYS A 1 806 ? -32.227 31.933 24.826 1.00 94.12 806 LYS A C 1
ATOM 6395 O O . LYS A 1 806 ? -33.068 31.499 24.046 1.00 94.12 806 LYS A O 1
ATOM 6400 N N . GLU A 1 807 ? -31.110 32.526 24.407 1.00 94.12 807 GLU A N 1
ATOM 6401 C CA . GLU A 1 807 ? -30.784 32.695 22.984 1.00 94.12 807 GLU A CA 1
ATOM 6402 C C . GLU A 1 807 ? -30.677 31.346 22.257 1.00 94.12 807 GLU A C 1
ATOM 6404 O O . GLU A 1 807 ? -31.236 31.180 21.172 1.00 94.12 807 GLU A O 1
ATOM 6409 N N . VAL A 1 808 ? -29.998 30.360 22.856 1.00 94.88 808 VAL A N 1
ATOM 6410 C CA . VAL A 1 808 ? -29.904 28.995 22.310 1.00 94.88 808 VAL A CA 1
ATOM 6411 C C . VAL A 1 808 ? -31.299 28.379 22.155 1.00 94.88 808 VAL A C 1
ATOM 6413 O O . VAL A 1 808 ? -31.621 27.855 21.085 1.00 94.88 808 VAL A O 1
ATOM 6416 N N . ALA A 1 809 ? -32.154 28.493 23.175 1.00 95.06 809 ALA A N 1
ATOM 6417 C CA . ALA A 1 809 ? -33.525 27.990 23.140 1.00 95.06 809 ALA A CA 1
ATOM 6418 C C . ALA A 1 809 ? -34.361 28.660 22.033 1.00 95.06 809 ALA A C 1
ATOM 6420 O O . ALA A 1 809 ? -35.058 27.977 21.282 1.00 95.06 809 ALA A O 1
ATOM 6421 N N . GLU A 1 810 ? -34.253 29.982 21.875 1.00 95.12 810 GLU A N 1
ATOM 6422 C CA . GLU A 1 810 ? -34.945 30.742 20.828 1.00 95.12 810 GLU A CA 1
ATOM 6423 C C . GLU A 1 810 ? -34.469 30.352 19.419 1.00 95.12 810 GLU A C 1
ATOM 6425 O O . GLU A 1 810 ? -35.287 30.201 18.505 1.00 95.12 810 GLU A O 1
ATOM 6430 N N . ILE A 1 811 ? -33.162 30.125 19.230 1.00 95.38 811 ILE A N 1
ATOM 6431 C CA . ILE A 1 811 ? -32.607 29.657 17.951 1.00 95.38 811 ILE A CA 1
ATOM 6432 C C . ILE A 1 811 ? -33.155 28.269 17.606 1.00 95.38 811 ILE A C 1
ATOM 6434 O O . ILE A 1 811 ? -33.605 28.067 16.474 1.00 95.38 811 ILE A O 1
ATOM 6438 N N . ILE A 1 812 ? -33.166 27.336 18.565 1.00 95.69 812 ILE A N 1
ATOM 6439 C CA . ILE A 1 812 ? -33.708 25.984 18.364 1.00 95.69 812 ILE A CA 1
ATOM 6440 C C . ILE A 1 812 ? -35.207 26.061 18.057 1.00 95.69 812 ILE A C 1
ATOM 6442 O O . ILE A 1 812 ? -35.646 25.492 17.059 1.00 95.69 812 ILE A O 1
ATOM 6446 N N . LYS A 1 813 ? -35.988 26.823 18.835 1.00 94.94 813 LYS A N 1
ATOM 6447 C CA . LYS A 1 813 ? -37.441 26.961 18.640 1.00 94.94 813 LYS A CA 1
ATOM 6448 C C . LYS A 1 813 ? -37.792 27.562 17.280 1.00 94.94 813 LYS A C 1
ATOM 6450 O O . LYS A 1 813 ? -38.761 27.137 16.652 1.00 94.94 813 LYS A O 1
ATOM 6455 N N . ARG A 1 814 ? -36.984 28.508 16.791 1.00 94.38 814 ARG A N 1
ATOM 6456 C CA . ARG A 1 814 ? -37.122 29.094 15.450 1.00 94.38 814 ARG A CA 1
ATOM 6457 C C . ARG A 1 814 ? -36.822 28.088 14.337 1.00 94.38 814 ARG A C 1
ATOM 6459 O O . ARG A 1 814 ? -37.505 28.106 13.318 1.00 94.38 814 ARG A O 1
ATOM 6466 N N . GLN A 1 815 ? -35.806 27.239 14.502 1.00 93.62 815 GLN A N 1
ATOM 6467 C CA . GLN A 1 815 ? -35.441 26.235 13.495 1.00 93.62 815 GLN A CA 1
ATOM 6468 C C . GLN A 1 815 ? -36.360 25.004 13.517 1.00 93.62 815 GLN A C 1
ATOM 6470 O O . GLN A 1 815 ? -36.602 24.411 12.465 1.00 93.62 815 GLN A O 1
ATOM 6475 N N . LYS A 1 816 ? -36.866 24.618 14.696 1.00 93.75 816 LYS A N 1
ATOM 6476 C CA . LYS A 1 816 ? -37.680 23.418 14.942 1.00 93.75 816 LYS A CA 1
ATOM 6477 C C . LYS A 1 816 ? -38.899 23.754 15.821 1.00 93.75 816 LYS A C 1
ATOM 6479 O O . LYS A 1 816 ? -38.921 23.436 17.009 1.00 93.75 816 LYS A O 1
ATOM 6484 N N . PRO A 1 817 ? -39.947 24.387 15.261 1.00 92.69 817 PRO A N 1
ATOM 6485 C CA . PRO A 1 817 ? -41.089 24.868 16.046 1.00 92.69 817 PRO A CA 1
ATOM 6486 C C . PRO A 1 817 ? -41.928 23.744 16.672 1.00 92.69 817 PRO A C 1
ATOM 6488 O O . PRO A 1 817 ? -42.523 23.956 17.732 1.00 92.69 817 PRO A O 1
ATOM 6491 N N . MET A 1 818 ? -41.948 22.566 16.040 1.00 91.12 818 MET A N 1
ATOM 6492 C CA . MET A 1 818 ? -42.739 21.400 16.457 1.00 91.12 818 MET A CA 1
ATOM 6493 C C . MET A 1 818 ? -42.061 20.537 17.528 1.00 91.12 818 MET A C 1
ATOM 6495 O O . MET A 1 818 ? -42.735 19.719 18.145 1.00 91.12 818 MET A O 1
ATOM 6499 N N . SER A 1 819 ? -40.758 20.708 17.759 1.00 93.62 819 SER A N 1
ATOM 6500 C CA . SER A 1 819 ? -40.020 19.920 18.747 1.00 93.62 819 SER A CA 1
ATOM 6501 C C . SER A 1 819 ? -40.281 20.430 20.167 1.00 93.62 819 SER A C 1
ATOM 6503 O O . SER A 1 819 ? -40.332 21.644 20.411 1.00 93.62 819 SER A O 1
ATOM 6505 N N . ARG A 1 820 ? -40.412 19.504 21.123 1.00 95.38 820 ARG A N 1
ATOM 6506 C CA . ARG A 1 820 ? -40.361 19.813 22.558 1.00 95.38 820 ARG A CA 1
ATOM 6507 C C . ARG A 1 820 ? -38.896 19.992 22.959 1.00 95.38 820 ARG A C 1
ATOM 6509 O O . ARG A 1 820 ? -38.067 19.160 22.605 1.00 95.38 820 ARG A O 1
ATOM 6516 N N . ILE A 1 821 ? -38.573 21.087 23.643 1.00 96.81 821 ILE A N 1
ATOM 6517 C CA . ILE A 1 821 ? -37.192 21.445 23.995 1.00 96.81 821 ILE A CA 1
ATOM 6518 C C . ILE A 1 821 ? -37.038 21.333 25.506 1.00 96.81 821 ILE A C 1
ATOM 6520 O O . ILE A 1 821 ? -37.772 21.994 26.238 1.00 96.81 821 ILE A O 1
ATOM 6524 N N . PHE A 1 822 ? -36.062 20.545 25.944 1.00 96.50 822 PHE A N 1
ATOM 6525 C CA . PHE A 1 822 ? -35.690 20.388 27.341 1.00 96.50 822 PHE A CA 1
ATOM 6526 C C . PHE A 1 822 ? -34.276 20.904 27.586 1.00 96.50 822 PHE A C 1
ATOM 6528 O O . PHE A 1 822 ? -33.355 20.547 26.858 1.00 96.50 822 PHE A O 1
ATOM 6535 N N . PHE A 1 823 ? -34.089 21.693 28.638 1.00 94.94 823 PHE A N 1
ATOM 6536 C CA . PHE A 1 823 ? -32.775 22.036 29.171 1.00 94.94 823 PHE A CA 1
ATOM 6537 C C . PHE A 1 823 ? -32.491 21.214 30.421 1.00 94.94 823 PHE A C 1
ATOM 6539 O O . PHE A 1 823 ? -33.312 21.137 31.335 1.00 94.94 823 PHE A O 1
ATOM 6546 N N . MET A 1 824 ? -31.310 20.612 30.471 1.00 93.50 824 MET A N 1
ATOM 6547 C CA . MET A 1 824 ? -30.818 19.959 31.676 1.00 93.50 824 MET A CA 1
ATOM 6548 C C . MET A 1 824 ? -30.317 21.012 32.665 1.00 93.50 824 MET A C 1
ATOM 6550 O O . MET A 1 824 ? -29.615 21.951 32.278 1.00 93.50 824 MET A O 1
ATOM 6554 N N . LYS A 1 825 ? -30.632 20.840 33.955 1.00 91.62 825 LYS A N 1
ATOM 6555 C CA . LYS A 1 825 ? -29.979 21.629 35.006 1.00 91.62 825 LYS A CA 1
ATOM 6556 C C . LYS A 1 825 ? -28.461 21.429 34.963 1.00 91.62 825 LYS A C 1
ATOM 6558 O O . LYS A 1 825 ? -27.963 20.339 34.695 1.00 91.62 825 LYS A O 1
ATOM 6563 N N . LEU A 1 826 ? -27.724 22.493 35.268 1.00 91.31 826 LEU A N 1
ATOM 6564 C CA . LEU A 1 826 ? -26.267 22.483 35.314 1.00 91.31 826 LEU A CA 1
ATOM 6565 C C . LEU A 1 826 ? -25.768 21.535 36.404 1.00 91.31 826 LEU A C 1
ATOM 6567 O O . LEU A 1 826 ? -26.232 21.595 37.549 1.00 91.31 826 LEU A O 1
ATOM 6571 N N . LEU A 1 827 ? -24.775 20.714 36.066 1.00 90.62 827 LEU A N 1
ATOM 6572 C CA . LEU A 1 827 ? -24.153 19.804 37.018 1.00 90.62 827 LEU A CA 1
ATOM 6573 C C . LEU A 1 827 ? -23.095 20.522 37.883 1.00 90.62 827 LEU A C 1
ATOM 6575 O O . LEU A 1 827 ? -22.353 21.386 37.403 1.00 90.62 827 LEU A O 1
ATOM 6579 N N . PRO A 1 828 ? -23.004 20.191 39.184 1.00 89.62 828 PRO A N 1
ATOM 6580 C CA . PRO A 1 828 ? -21.969 20.712 40.066 1.00 89.62 828 PRO A CA 1
ATOM 6581 C C . PRO A 1 828 ? -20.597 20.134 39.696 1.00 89.62 828 PRO A C 1
ATOM 6583 O O . PRO A 1 828 ? -20.482 19.016 39.208 1.00 89.62 828 PRO A O 1
ATOM 6586 N N . SER A 1 829 ? -19.528 20.875 39.989 1.00 87.31 829 SER A N 1
ATOM 6587 C CA . SER A 1 829 ? -18.156 20.453 39.672 1.00 87.31 829 SER A CA 1
ATOM 6588 C C . SER A 1 829 ? -17.150 20.801 40.770 1.00 87.31 829 SER A C 1
ATOM 6590 O O . SER A 1 829 ? -17.372 21.691 41.603 1.00 87.31 829 SER A O 1
ATOM 6592 N N . GLY A 1 830 ? -16.032 20.071 40.771 1.00 86.19 830 GLY A N 1
ATOM 6593 C CA . GLY A 1 830 ? -14.990 20.080 41.799 1.00 86.19 830 GLY A CA 1
ATOM 6594 C C . GLY A 1 830 ? -15.414 19.285 43.033 1.00 86.19 830 GLY A C 1
ATOM 6595 O O . GLY A 1 830 ? -16.582 19.285 43.372 1.00 86.19 830 GLY A O 1
ATOM 6596 N N . ARG A 1 831 ? -14.496 18.614 43.742 1.00 88.06 831 ARG A N 1
ATOM 6597 C CA . ARG A 1 831 ? -14.826 17.660 44.831 1.00 88.06 831 ARG A CA 1
ATOM 6598 C C . ARG A 1 831 ? -15.560 18.256 46.042 1.00 88.06 831 ARG A C 1
ATOM 6600 O O . ARG A 1 831 ? -16.367 17.573 46.667 1.00 88.06 831 ARG A O 1
ATOM 6607 N N . ARG A 1 832 ? -15.243 19.498 46.418 1.00 90.25 832 ARG A N 1
ATOM 6608 C CA . ARG A 1 832 ? -15.767 20.194 47.612 1.00 90.25 832 ARG A CA 1
ATOM 6609 C C . ARG A 1 832 ? -16.598 21.421 47.209 1.00 90.25 832 ARG A C 1
ATOM 6611 O O . ARG A 1 832 ? -16.383 21.922 46.099 1.00 90.25 832 ARG A O 1
ATOM 6618 N N . PRO A 1 833 ? -17.471 21.939 48.100 1.00 90.31 833 PRO A N 1
ATOM 6619 C CA . PRO A 1 833 ? -18.173 23.202 47.881 1.00 90.31 833 PRO A CA 1
ATOM 6620 C C . PRO A 1 833 ? -17.212 24.321 47.469 1.00 90.31 833 PRO A C 1
ATOM 6622 O O . PRO A 1 833 ? -16.127 24.465 48.037 1.00 90.31 833 PRO A O 1
ATOM 6625 N N . ASN A 1 834 ? -17.585 25.066 46.432 1.00 88.88 834 ASN A N 1
ATOM 6626 C CA . ASN A 1 834 ? -16.770 26.118 45.835 1.00 88.88 834 ASN A CA 1
ATOM 6627 C C . ASN A 1 834 ? -17.670 27.174 45.167 1.00 88.88 834 ASN A C 1
ATOM 6629 O O . ASN A 1 834 ? -18.846 26.916 44.908 1.00 88.88 834 ASN A O 1
ATOM 6633 N N . LYS A 1 835 ? -17.093 28.336 44.830 1.00 87.56 835 LYS A N 1
ATOM 6634 C CA . LYS A 1 835 ? -17.815 29.465 44.210 1.00 87.56 835 LYS A CA 1
ATOM 6635 C C . LYS A 1 835 ? -18.557 29.095 42.923 1.00 87.56 835 LYS A C 1
ATOM 6637 O O . LYS A 1 835 ? -19.583 29.686 42.608 1.00 87.56 835 LYS A O 1
ATOM 6642 N N . ARG A 1 836 ? -18.053 28.118 42.166 1.00 85.94 836 ARG A N 1
ATOM 6643 C CA . ARG A 1 836 ? -18.717 27.666 40.944 1.00 85.94 836 ARG A CA 1
ATOM 6644 C C . ARG A 1 836 ? -19.999 26.903 41.253 1.00 85.94 836 ARG A C 1
ATOM 6646 O O . ARG A 1 836 ? -20.985 27.108 40.560 1.00 85.94 836 ARG A O 1
ATOM 6653 N N . ARG A 1 837 ? -20.014 26.057 42.284 1.00 88.88 837 ARG A N 1
ATOM 6654 C CA . ARG A 1 837 ? -21.244 25.373 42.708 1.00 88.88 837 ARG A CA 1
ATOM 6655 C C . ARG A 1 837 ? -22.301 26.354 43.214 1.00 88.88 837 ARG A C 1
ATOM 6657 O O . ARG A 1 837 ? -23.475 26.151 42.939 1.00 88.88 837 ARG A O 1
ATOM 6664 N N . GLU A 1 838 ? -21.886 27.427 43.887 1.00 89.44 838 GLU A N 1
ATOM 6665 C CA . GLU A 1 838 ? -22.788 28.520 44.285 1.00 89.44 838 GLU A CA 1
ATOM 6666 C C . GLU A 1 838 ? -23.407 29.202 43.054 1.00 89.44 838 GLU A C 1
ATOM 6668 O O . GLU A 1 838 ? -24.624 29.373 42.991 1.00 89.44 838 GLU A O 1
ATOM 6673 N N . LEU A 1 839 ? -22.590 29.512 42.037 1.00 89.38 839 LEU A N 1
ATOM 6674 C CA . LEU A 1 839 ? -23.073 30.049 40.761 1.00 89.38 839 LEU A CA 1
ATOM 6675 C C . LEU A 1 839 ? -24.041 29.076 40.071 1.00 89.38 839 LEU A C 1
ATOM 6677 O O . LEU A 1 839 ? -25.147 29.480 39.725 1.00 89.38 839 LEU A O 1
ATOM 6681 N N . VAL A 1 840 ? -23.660 27.803 39.928 1.00 89.88 840 VAL A N 1
ATOM 6682 C CA . VAL A 1 840 ? -24.477 26.735 39.324 1.00 89.88 840 VAL A CA 1
ATOM 6683 C C . VAL A 1 840 ? -25.822 26.589 40.032 1.00 89.88 840 VAL A C 1
ATOM 6685 O O . VAL A 1 840 ? -26.850 26.562 39.363 1.00 89.88 840 VAL A O 1
ATOM 6688 N N . SER A 1 841 ? -25.838 26.574 41.369 1.00 90.00 841 SER A N 1
ATOM 6689 C CA . SER A 1 841 ? -27.080 26.545 42.151 1.00 90.00 841 SER A CA 1
ATOM 6690 C C . SER A 1 841 ? -27.946 27.762 41.833 1.00 90.00 841 SER A C 1
ATOM 6692 O O . SER A 1 841 ? -29.106 27.617 41.470 1.00 90.00 841 SER A O 1
ATOM 6694 N N . SER A 1 842 ? -27.356 28.962 41.860 1.00 91.06 842 SER A N 1
ATOM 6695 C CA . SER A 1 842 ? -28.088 30.204 41.599 1.00 91.06 842 SER A CA 1
ATOM 6696 C C . SER A 1 842 ? -28.647 30.308 40.173 1.00 91.06 842 SER A C 1
ATOM 6698 O O . SER A 1 842 ? -29.654 30.992 39.969 1.00 91.06 842 SER A O 1
ATOM 6700 N N . VAL A 1 843 ? -27.987 29.676 39.194 1.00 92.06 843 VAL A N 1
ATOM 6701 C CA . VAL A 1 843 ? -28.441 29.576 37.800 1.00 92.06 843 VAL A CA 1
ATOM 6702 C C . VAL A 1 843 ? -29.567 28.551 37.701 1.00 92.06 843 VAL A C 1
ATOM 6704 O O . VAL A 1 843 ? -30.612 28.882 37.153 1.00 92.06 843 VAL A O 1
ATOM 6707 N N . ASN A 1 844 ? -29.407 27.361 38.287 1.00 92.44 844 ASN A N 1
ATOM 6708 C CA . ASN A 1 844 ? -30.434 26.314 38.298 1.00 92.44 844 ASN A CA 1
ATOM 6709 C C . ASN A 1 844 ? -31.747 26.776 38.947 1.00 92.44 844 ASN A C 1
ATOM 6711 O O . ASN A 1 844 ? -32.811 26.437 38.435 1.00 92.44 844 ASN A O 1
ATOM 6715 N N . ASP A 1 845 ? -31.679 27.587 40.009 1.00 92.75 845 ASP A N 1
ATOM 6716 C CA . ASP A 1 845 ? -32.858 28.160 40.682 1.00 92.75 845 ASP A CA 1
ATOM 6717 C C . ASP A 1 845 ? -33.615 29.170 39.800 1.00 92.75 845 ASP A C 1
ATOM 6719 O O . ASP A 1 845 ? -34.816 29.370 39.957 1.00 92.75 845 ASP A O 1
ATOM 6723 N N . ALA A 1 846 ? -32.918 29.832 38.872 1.00 93.38 846 ALA A N 1
ATOM 6724 C CA . ALA A 1 846 ? -33.487 30.856 37.994 1.00 93.38 846 ALA A CA 1
ATOM 6725 C C . ALA A 1 846 ? -33.767 30.360 36.563 1.00 93.38 846 ALA A C 1
ATOM 6727 O O . ALA A 1 846 ? -34.429 31.063 35.798 1.00 93.38 846 ALA A O 1
ATOM 6728 N N . MET A 1 847 ? -33.278 29.171 36.198 1.00 93.12 847 MET A N 1
ATOM 6729 C CA . MET A 1 847 ? -33.317 28.637 34.833 1.00 93.12 847 MET A CA 1
ATOM 6730 C C . MET A 1 847 ? -34.750 28.457 34.323 1.00 93.12 847 MET A C 1
ATOM 6732 O O . MET A 1 847 ? -35.061 28.872 33.210 1.00 93.12 847 MET A O 1
ATOM 6736 N N . GLU A 1 848 ? -35.640 27.914 35.155 1.00 92.81 848 GLU A N 1
ATOM 6737 C CA . GLU A 1 848 ? -37.042 27.676 34.788 1.00 92.81 848 GLU A CA 1
ATOM 6738 C C . GLU A 1 848 ? -37.790 28.987 34.510 1.00 92.81 848 GLU A C 1
ATOM 6740 O O . GLU A 1 848 ? -38.500 29.111 33.515 1.00 92.81 848 GLU A O 1
ATOM 6745 N N . THR A 1 849 ? -37.551 30.017 35.330 1.00 93.12 849 THR A N 1
ATOM 6746 C CA . THR A 1 849 ? -38.133 31.351 35.110 1.00 93.12 849 THR A CA 1
ATOM 6747 C C . THR A 1 849 ? -37.575 31.999 33.841 1.00 93.12 849 THR A C 1
ATOM 6749 O O . THR A 1 849 ? -38.312 32.642 33.096 1.00 93.12 849 THR A O 1
ATOM 6752 N N . ALA A 1 850 ? -36.275 31.835 33.579 1.00 91.75 850 ALA A N 1
ATOM 6753 C CA . ALA A 1 850 ? -35.607 32.448 32.433 1.00 91.75 850 ALA A CA 1
ATOM 6754 C C . ALA A 1 850 ? -36.021 31.829 31.087 1.00 91.75 850 ALA A C 1
ATOM 6756 O O . ALA A 1 850 ? -36.108 32.548 30.088 1.00 91.75 850 ALA A O 1
ATOM 6757 N N . LEU A 1 851 ? -36.286 30.518 31.062 1.00 93.38 851 LEU A N 1
ATOM 6758 C CA . LEU A 1 851 ? -36.663 29.764 29.860 1.00 93.38 851 LEU A CA 1
ATOM 6759 C C . LEU A 1 851 ? -38.182 29.600 29.682 1.00 93.38 851 LEU A C 1
ATOM 6761 O O . LEU A 1 851 ? -38.624 29.066 28.658 1.00 93.38 851 LEU A O 1
ATOM 6765 N N . HIS A 1 852 ? -38.979 30.101 30.632 1.00 92.38 852 HIS A N 1
ATOM 6766 C CA . HIS A 1 852 ? -40.435 30.010 30.618 1.00 92.38 852 HIS A CA 1
ATOM 6767 C C . HIS A 1 852 ? -41.034 30.467 29.276 1.00 92.38 852 HIS A C 1
ATOM 6769 O O . HIS A 1 852 ? -40.836 31.596 28.822 1.00 92.38 852 HIS A O 1
ATOM 6775 N N . GLY A 1 853 ? -41.814 29.580 28.653 1.00 87.25 853 GLY A N 1
ATOM 6776 C CA . GLY A 1 853 ? -42.481 29.819 27.371 1.00 87.25 853 GLY A CA 1
ATOM 6777 C C . GLY A 1 853 ? -41.655 29.478 26.125 1.00 87.25 853 GLY A C 1
ATOM 6778 O O . GLY A 1 853 ? -42.210 29.514 25.027 1.00 87.25 853 GLY A O 1
ATOM 6779 N N . VAL A 1 854 ? -40.373 29.112 26.265 1.00 90.75 854 VAL A N 1
ATOM 6780 C CA . VAL A 1 854 ? -39.500 28.728 25.135 1.00 90.75 854 VAL A CA 1
ATOM 6781 C C . VAL A 1 854 ? -39.019 27.277 25.244 1.00 90.75 854 VAL A C 1
ATOM 6783 O O . VAL A 1 854 ? -39.060 26.556 24.245 1.00 90.75 854 VAL A O 1
ATOM 6786 N N . ALA A 1 855 ? -38.615 26.834 26.436 1.00 94.50 855 ALA A N 1
ATOM 6787 C CA . ALA A 1 855 ? -38.178 25.465 26.717 1.00 94.50 855 ALA A CA 1
ATOM 6788 C C . ALA A 1 855 ? -38.547 25.060 28.152 1.00 94.50 855 ALA A C 1
ATOM 6790 O O . ALA A 1 855 ? -38.709 25.925 29.012 1.00 94.50 855 ALA A O 1
ATOM 6791 N N . ASP A 1 856 ? -38.668 23.759 28.412 1.00 94.81 856 ASP A N 1
ATOM 6792 C CA . ASP A 1 856 ? -38.862 23.236 29.768 1.00 94.81 856 ASP A CA 1
ATOM 6793 C C . ASP A 1 856 ? -37.516 22.852 30.388 1.00 94.81 856 ASP A C 1
ATOM 6795 O O . ASP A 1 856 ? -36.548 22.566 29.681 1.00 94.81 856 ASP A O 1
ATOM 6799 N N . VAL A 1 857 ? -37.447 22.824 31.716 1.00 93.94 857 VAL A N 1
ATOM 6800 C CA . VAL A 1 857 ? -36.236 22.450 32.455 1.00 93.94 857 VAL A CA 1
ATOM 6801 C C . VAL A 1 857 ? -36.445 21.085 33.099 1.00 93.94 857 VAL A C 1
ATOM 6803 O O . VAL A 1 857 ? -37.475 20.847 33.722 1.00 93.94 857 VAL A O 1
ATOM 6806 N N . ILE A 1 858 ? -35.472 20.185 32.946 1.00 92.38 858 ILE A N 1
ATOM 6807 C CA . ILE A 1 858 ? -35.487 18.873 33.598 1.00 92.38 858 ILE A CA 1
ATOM 6808 C C . ILE A 1 858 ? -34.783 18.986 34.948 1.00 92.38 858 ILE A C 1
ATOM 6810 O O . ILE A 1 858 ? -33.596 19.322 35.023 1.00 92.38 858 ILE A O 1
ATOM 6814 N N . ASP A 1 859 ? -35.518 18.652 36.007 1.00 85.50 859 ASP A N 1
ATOM 6815 C CA . ASP A 1 859 ? -34.957 18.450 37.336 1.00 85.50 859 ASP A CA 1
ATOM 6816 C C . ASP A 1 859 ? -34.151 17.151 37.385 1.00 85.50 859 ASP A C 1
ATOM 6818 O O . ASP A 1 859 ? -34.665 16.063 37.128 1.00 85.50 859 ASP A O 1
ATOM 6822 N N . LEU A 1 860 ? -32.866 17.279 37.709 1.00 86.88 860 LEU A N 1
ATOM 6823 C CA . LEU A 1 860 ? -31.942 16.154 37.828 1.00 86.88 860 LEU A CA 1
ATOM 6824 C C . LEU A 1 860 ? -31.805 15.738 39.293 1.00 86.88 860 LEU A C 1
ATOM 6826 O O . LEU A 1 860 ? -31.889 16.581 40.193 1.00 86.88 860 LEU A O 1
ATOM 6830 N N . ASP A 1 861 ? -31.520 14.458 39.534 1.00 81.31 861 ASP A N 1
ATOM 6831 C CA . ASP A 1 861 ? -31.195 13.981 40.876 1.00 81.31 861 ASP A CA 1
ATOM 6832 C C . ASP A 1 861 ? -29.807 14.486 41.308 1.00 81.31 861 ASP A C 1
ATOM 6834 O O . ASP A 1 861 ? -28.759 13.997 40.884 1.00 81.31 861 ASP A O 1
ATOM 6838 N N . MET A 1 862 ? -29.794 15.495 42.180 1.00 82.50 862 MET A N 1
ATOM 6839 C CA . MET A 1 862 ? -28.566 16.103 42.694 1.00 82.50 862 MET A CA 1
ATOM 6840 C C . MET A 1 862 ? -27.948 15.327 43.873 1.00 82.50 862 MET A C 1
ATOM 6842 O O . MET A 1 862 ? -27.019 15.836 44.511 1.00 82.50 862 MET A O 1
ATOM 6846 N N . SER A 1 863 ? -28.394 14.091 44.153 1.00 79.12 863 SER A N 1
ATOM 6847 C CA . SER A 1 863 ? -27.818 13.214 45.187 1.00 79.12 863 SER A CA 1
ATOM 6848 C C . SER A 1 863 ? -26.325 12.924 44.989 1.00 79.12 863 SER A C 1
ATOM 6850 O O . SER A 1 863 ? -25.649 12.509 45.931 1.00 79.12 863 SER A O 1
ATOM 6852 N N . ILE A 1 864 ? -25.790 13.186 43.790 1.00 81.81 864 ILE A N 1
ATOM 6853 C CA . ILE A 1 864 ? -24.357 13.124 43.459 1.00 81.81 864 ILE A CA 1
ATOM 6854 C C . ILE A 1 864 ? -23.475 14.007 44.365 1.00 81.81 864 ILE A C 1
ATOM 6856 O O . ILE A 1 864 ? -22.258 13.841 44.401 1.00 81.81 864 ILE A O 1
ATOM 6860 N N . GLN A 1 865 ? -24.064 14.960 45.102 1.00 79.56 865 GLN A N 1
ATOM 6861 C CA . GLN A 1 865 ? -23.344 15.853 46.016 1.00 79.56 865 GLN A CA 1
ATOM 6862 C C . GLN A 1 865 ? -23.129 15.290 47.431 1.00 79.56 865 GLN A C 1
ATOM 6864 O O . GLN A 1 865 ? -22.515 15.990 48.238 1.00 79.56 865 GLN A O 1
ATOM 6869 N N . GLY A 1 866 ? -23.586 14.065 47.725 1.00 74.94 866 GLY A N 1
ATOM 6870 C CA . GLY A 1 866 ? -23.409 13.406 49.024 1.00 74.94 866 GLY A CA 1
ATOM 6871 C C . GLY A 1 866 ? -24.072 14.145 50.200 1.00 74.94 866 GLY A C 1
ATOM 6872 O O . GLY A 1 866 ? -24.370 15.337 50.148 1.00 74.94 866 GLY A O 1
ATOM 6873 N N . THR A 1 867 ? -24.293 13.468 51.329 1.00 77.81 867 THR A N 1
ATOM 6874 C CA . THR A 1 867 ? -24.854 14.127 52.532 1.00 77.81 867 THR A CA 1
ATOM 6875 C C . THR A 1 867 ? -23.860 15.069 53.221 1.00 77.81 867 THR A C 1
ATOM 6877 O O . THR A 1 867 ? -24.256 15.898 54.034 1.00 77.81 867 THR A O 1
ATOM 6880 N N . ASP A 1 868 ? -22.564 14.944 52.921 1.00 81.12 868 ASP A N 1
ATOM 6881 C CA . ASP A 1 868 ? -21.486 15.792 53.443 1.00 81.12 868 ASP A CA 1
ATOM 6882 C C . ASP A 1 868 ? -21.098 16.943 52.488 1.00 81.12 868 ASP A C 1
ATOM 6884 O O . ASP A 1 868 ? -20.114 17.650 52.734 1.00 81.12 868 ASP A O 1
ATOM 6888 N N . GLY A 1 869 ? -21.850 17.127 51.394 1.00 81.31 869 GLY A N 1
ATOM 6889 C CA . GLY A 1 869 ? -21.616 18.149 50.373 1.00 81.31 869 GLY A CA 1
ATOM 6890 C C . GLY A 1 869 ? -20.432 17.860 49.439 1.00 81.31 869 GLY A C 1
ATOM 6891 O O . GLY A 1 869 ? -20.049 18.732 48.643 1.00 81.31 869 GLY A O 1
ATOM 6892 N N . LYS A 1 870 ? -19.809 16.676 49.524 1.00 86.75 870 LYS A N 1
ATOM 6893 C CA . LYS A 1 870 ? -18.721 16.262 48.633 1.00 86.75 870 LYS A CA 1
ATOM 6894 C C . LYS A 1 870 ? -19.243 15.372 47.512 1.00 86.75 870 LYS A C 1
ATOM 6896 O O . LYS A 1 870 ? -20.055 14.487 47.730 1.00 86.75 870 LYS A O 1
ATOM 6901 N N . ILE A 1 871 ? -18.694 15.579 46.317 1.00 88.31 871 ILE A N 1
ATOM 6902 C CA . ILE A 1 871 ? -18.952 14.678 45.189 1.00 88.31 871 ILE A CA 1
ATOM 6903 C C . ILE A 1 871 ? -18.049 13.455 45.341 1.00 88.31 871 ILE A C 1
ATOM 6905 O O . ILE A 1 871 ? -16.832 13.606 45.528 1.00 88.31 871 ILE A O 1
ATOM 6909 N N . ASP A 1 872 ? -18.651 12.270 45.280 1.00 85.25 872 ASP A N 1
ATOM 6910 C CA . ASP A 1 872 ? -17.937 10.998 45.316 1.00 85.25 872 ASP A CA 1
ATOM 6911 C C . ASP A 1 872 ? -17.304 10.692 43.949 1.00 85.25 872 ASP A C 1
ATOM 6913 O O . ASP A 1 872 ? -17.890 10.961 42.898 1.00 85.25 872 ASP A O 1
ATOM 6917 N N . ALA A 1 873 ? -16.102 10.114 43.960 1.00 82.69 873 ALA A N 1
ATOM 6918 C CA . ALA A 1 873 ? -15.421 9.691 42.739 1.00 82.69 873 ALA A CA 1
ATOM 6919 C C . ALA A 1 873 ? -16.159 8.537 42.033 1.00 82.69 873 ALA A C 1
ATOM 6921 O O . ALA A 1 873 ? -15.989 8.348 40.830 1.00 82.69 873 ALA A O 1
ATOM 6922 N N . HIS A 1 874 ? -17.000 7.799 42.768 1.00 82.94 874 HIS A N 1
ATOM 6923 C CA . HIS A 1 874 ? -17.890 6.782 42.224 1.00 82.94 874 HIS A CA 1
ATOM 6924 C C . HIS A 1 874 ? -18.966 7.367 41.308 1.00 82.94 874 HIS A C 1
ATOM 6926 O O . HIS A 1 874 ? -19.358 6.690 40.365 1.00 82.94 874 HIS A O 1
ATOM 6932 N N . ASP A 1 875 ? -19.400 8.609 41.538 1.00 83.81 875 ASP A N 1
ATOM 6933 C CA . ASP A 1 875 ? -20.396 9.296 40.707 1.00 83.81 875 ASP A CA 1
ATOM 6934 C C . ASP A 1 875 ? -19.730 10.174 39.634 1.00 83.81 875 ASP A C 1
ATOM 6936 O O . ASP A 1 875 ? -20.218 10.251 38.505 1.00 83.81 875 ASP A O 1
ATOM 6940 N N . MET A 1 876 ? -18.588 10.806 39.947 1.00 86.25 876 MET A N 1
ATOM 6941 C CA . MET A 1 876 ? -17.815 11.624 39.000 1.00 86.25 876 MET A CA 1
ATOM 6942 C C . MET A 1 876 ? -16.303 11.394 39.150 1.00 86.25 876 MET A C 1
ATOM 6944 O O . MET A 1 876 ? -15.700 11.854 40.122 1.00 86.25 876 MET A O 1
ATOM 6948 N N . PHE A 1 877 ? -15.664 10.737 38.176 1.00 77.75 877 PHE A N 1
ATOM 6949 C CA . PHE A 1 877 ? -14.294 10.208 38.325 1.00 77.75 877 PHE A CA 1
ATOM 6950 C C . PHE A 1 877 ? -13.209 11.284 38.493 1.00 77.75 877 PHE A C 1
ATOM 6952 O O . PHE A 1 877 ? -12.199 11.055 39.158 1.00 77.75 877 PHE A O 1
ATOM 6959 N N . ASP A 1 878 ? -13.412 12.466 37.918 1.00 80.69 878 ASP A N 1
ATOM 6960 C CA . ASP A 1 878 ? -12.539 13.638 38.055 1.00 80.69 878 ASP A CA 1
ATOM 6961 C C . ASP A 1 878 ? -13.255 14.824 38.725 1.00 80.69 878 ASP A C 1
ATOM 6963 O O . ASP A 1 878 ? -12.759 15.954 38.726 1.00 80.69 878 ASP A O 1
ATOM 6967 N N . TYR A 1 879 ? -14.417 14.559 39.330 1.00 86.50 879 TYR A N 1
ATOM 6968 C CA . TYR A 1 879 ? -15.307 15.552 39.928 1.00 86.50 879 TYR A CA 1
ATOM 6969 C C . TYR A 1 879 ? -15.869 16.586 38.930 1.00 86.50 879 TYR A C 1
ATOM 6971 O O . TYR A 1 879 ? -16.301 17.661 39.355 1.00 86.50 879 TYR A O 1
ATOM 6979 N N . VAL A 1 880 ? -15.854 16.290 37.624 1.00 83.06 880 VAL A N 1
ATOM 6980 C CA . VAL A 1 880 ? -16.441 17.110 36.544 1.00 83.06 880 VAL A CA 1
ATOM 6981 C C . VAL A 1 880 ? -17.259 16.256 35.563 1.00 83.06 880 VAL A C 1
ATOM 6983 O O . VAL A 1 880 ? -18.357 16.655 35.171 1.00 83.06 880 VAL A O 1
ATOM 6986 N N . HIS A 1 881 ? -16.783 15.060 35.234 1.00 86.81 881 HIS A N 1
ATOM 6987 C CA . HIS A 1 881 ? -17.409 14.111 34.3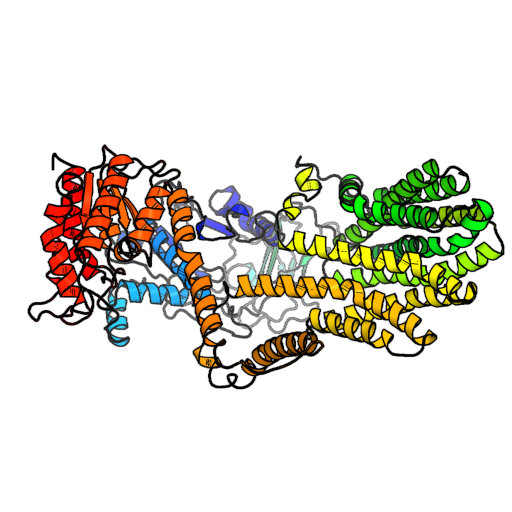21 1.00 86.81 881 HIS A CA 1
ATOM 6988 C C . HIS A 1 881 ? -17.996 12.918 35.077 1.00 86.81 881 HIS A C 1
ATOM 6990 O O . HIS A 1 881 ? -17.409 12.422 36.040 1.00 86.81 881 HIS A O 1
ATOM 6996 N N . LEU A 1 882 ? -19.163 12.457 34.624 1.00 87.69 882 LEU A N 1
ATOM 6997 C CA . LEU A 1 882 ? -19.910 11.363 35.242 1.00 87.69 882 LEU A CA 1
ATOM 6998 C C . LEU A 1 882 ? -19.242 10.005 34.978 1.00 87.69 882 LEU A C 1
ATOM 7000 O O . LEU A 1 882 ? -18.699 9.753 33.900 1.00 87.69 882 LEU A O 1
ATOM 7004 N N . THR A 1 883 ? -19.311 9.112 35.961 1.00 85.31 883 THR A N 1
ATOM 7005 C CA . THR A 1 883 ? -19.069 7.674 35.771 1.00 85.31 883 THR A CA 1
ATOM 7006 C C . THR A 1 883 ? -20.316 6.999 35.189 1.00 85.31 883 THR A C 1
ATOM 7008 O O . THR A 1 883 ? -21.359 7.629 35.034 1.00 85.31 883 THR A O 1
ATOM 7011 N N . GLN A 1 884 ? -20.250 5.694 34.912 1.00 85.69 884 GLN A N 1
ATOM 7012 C CA . GLN A 1 884 ? -21.429 4.924 34.489 1.00 85.69 884 GLN A CA 1
ATOM 7013 C C . GLN A 1 884 ? -22.576 4.990 35.514 1.00 85.69 884 GLN A C 1
ATOM 7015 O O . GLN A 1 884 ? -23.730 5.156 35.127 1.00 85.69 884 GLN A O 1
ATOM 7020 N N . GLU A 1 885 ? -22.263 4.934 36.813 1.00 84.50 885 GLU A N 1
ATOM 7021 C CA . GLU A 1 885 ? -23.271 5.065 37.872 1.00 84.50 885 GLU A CA 1
ATOM 7022 C C . GLU A 1 885 ? -23.799 6.505 37.975 1.00 84.50 885 GLU A C 1
ATOM 7024 O O . GLU A 1 885 ? -25.000 6.723 38.137 1.00 84.50 885 GLU A O 1
ATOM 7029 N N . GLY A 1 886 ? -22.923 7.499 37.790 1.00 88.00 886 GLY A N 1
ATOM 7030 C CA . GLY A 1 886 ? -23.319 8.904 37.711 1.00 88.00 886 GLY A CA 1
ATOM 7031 C C . GLY A 1 886 ? -24.283 9.179 36.554 1.00 88.00 886 GLY A C 1
ATOM 7032 O O . GLY A 1 886 ? -25.288 9.861 36.743 1.00 88.00 886 GLY A O 1
ATOM 7033 N N . TYR A 1 887 ? -24.028 8.607 35.370 1.00 90.94 887 TYR A N 1
ATOM 7034 C CA . TYR A 1 887 ? -24.938 8.714 34.226 1.00 90.94 887 TYR A CA 1
ATOM 7035 C C . TYR A 1 887 ? -26.311 8.130 34.534 1.00 90.94 887 TYR A C 1
ATOM 7037 O O . TYR A 1 887 ? -27.307 8.736 34.156 1.00 90.94 887 TYR A O 1
ATOM 7045 N N . ARG A 1 888 ? -26.382 7.006 35.254 1.00 87.62 888 ARG A N 1
ATOM 7046 C CA . ARG A 1 888 ? -27.657 6.379 35.624 1.00 87.62 888 ARG A CA 1
ATOM 7047 C C . ARG A 1 888 ? -28.501 7.307 36.487 1.00 87.62 888 ARG A C 1
ATOM 7049 O O . ARG A 1 888 ? -29.614 7.649 36.109 1.00 87.62 888 ARG A O 1
ATOM 7056 N N . LYS A 1 889 ? -27.923 7.816 37.577 1.00 88.62 889 LYS A N 1
ATOM 7057 C CA . LYS A 1 889 ? -28.608 8.745 38.490 1.00 88.62 889 LYS A CA 1
ATOM 7058 C C . LYS A 1 889 ? -29.107 10.009 37.784 1.00 88.62 889 LYS A C 1
ATOM 7060 O O . LYS A 1 889 ? -30.224 10.453 38.026 1.00 88.62 889 LYS A O 1
ATOM 7065 N N . ILE A 1 890 ? -28.283 10.590 36.910 1.00 91.88 890 ILE A N 1
ATOM 7066 C CA . ILE A 1 890 ? -28.599 11.866 36.255 1.00 91.88 890 ILE A CA 1
ATOM 7067 C C . ILE A 1 890 ? -29.576 11.710 35.086 1.00 91.88 890 ILE A C 1
ATOM 7069 O O . ILE A 1 890 ? -30.426 12.579 34.895 1.00 91.88 890 ILE A O 1
ATOM 7073 N N . PHE A 1 891 ? -29.475 10.637 34.299 1.00 92.25 891 PHE A N 1
ATOM 7074 C CA . PHE A 1 891 ? -30.274 10.479 33.080 1.00 92.25 891 PHE A CA 1
ATOM 7075 C C . PHE A 1 891 ? -31.562 9.674 33.273 1.00 92.25 891 PHE A C 1
ATOM 7077 O O . PHE A 1 891 ? -32.408 9.725 32.383 1.00 92.25 891 PHE A O 1
ATOM 7084 N N . ASP A 1 892 ? -31.788 9.020 34.416 1.00 88.81 892 ASP A N 1
ATOM 7085 C CA . ASP A 1 892 ? -33.085 8.395 34.718 1.00 88.81 892 ASP A CA 1
ATOM 7086 C C . ASP A 1 892 ? -34.248 9.427 34.690 1.00 88.81 892 ASP A C 1
ATOM 7088 O O . ASP A 1 892 ? -35.220 9.202 33.964 1.00 88.81 892 ASP A O 1
ATOM 7092 N N . PRO A 1 893 ? -34.166 10.611 35.343 1.00 89.81 893 PRO A N 1
ATOM 7093 C CA . PRO A 1 893 ? -35.181 11.667 35.199 1.00 89.81 893 PRO A CA 1
ATOM 7094 C C . PRO A 1 893 ? -35.348 12.172 33.759 1.00 89.81 893 PRO A C 1
ATOM 7096 O O . PRO A 1 893 ? -36.464 12.446 33.312 1.00 89.81 893 PRO A O 1
ATOM 7099 N N . VAL A 1 894 ? -34.242 12.263 33.012 1.00 92.50 894 VAL A N 1
ATOM 7100 C CA . VAL A 1 894 ? -34.253 12.674 31.599 1.00 92.50 894 VAL A CA 1
ATOM 7101 C C . VAL A 1 894 ? -35.006 11.648 30.753 1.00 92.50 894 VAL A C 1
ATOM 7103 O O . VAL A 1 894 ? -35.794 12.025 29.888 1.00 92.50 894 VAL A O 1
ATOM 7106 N N . PHE A 1 895 ? -34.819 10.357 31.031 1.00 91.75 895 PHE A N 1
ATOM 7107 C CA . PHE A 1 895 ? -35.502 9.271 30.337 1.00 91.75 895 PHE A CA 1
ATOM 7108 C C . PHE A 1 895 ? -37.015 9.348 30.534 1.00 91.75 895 PHE A C 1
ATOM 7110 O O . PHE A 1 895 ? -37.759 9.250 29.556 1.00 91.75 895 PHE A O 1
ATOM 7117 N N . PHE A 1 896 ? -37.478 9.587 31.765 1.00 90.06 896 PHE A N 1
ATOM 7118 C CA . PHE A 1 896 ? -38.905 9.758 32.046 1.00 90.06 896 PHE A CA 1
ATOM 7119 C C . PHE A 1 896 ? -39.497 10.969 31.315 1.00 90.06 896 PHE A C 1
ATOM 7121 O O . PHE A 1 896 ? -40.552 10.848 30.693 1.00 90.06 896 PHE A O 1
ATOM 7128 N N . ALA A 1 897 ? -38.804 12.112 31.324 1.00 90.38 897 ALA A N 1
ATOM 7129 C CA . ALA A 1 897 ? -39.262 13.324 30.641 1.00 90.38 897 ALA A CA 1
ATOM 7130 C C . ALA A 1 897 ? -39.351 13.145 29.115 1.00 90.38 897 ALA A C 1
ATOM 7132 O O . ALA A 1 897 ? -40.326 13.567 28.494 1.00 90.38 897 ALA A O 1
ATOM 7133 N N . VAL A 1 898 ? -38.355 12.493 28.506 1.00 92.50 898 VAL A N 1
ATOM 7134 C CA . VAL A 1 898 ? -38.341 12.201 27.065 1.00 92.50 898 VAL A CA 1
ATOM 7135 C C . VAL A 1 898 ? -39.427 11.182 26.706 1.00 92.50 898 VAL A C 1
ATOM 7137 O O . VAL A 1 898 ? -40.178 11.396 25.753 1.00 92.50 898 VAL A O 1
ATOM 7140 N N . SER A 1 899 ? -39.556 10.105 27.485 1.00 89.81 899 SER A N 1
ATOM 7141 C CA . SER A 1 899 ? -40.523 9.029 27.227 1.00 89.81 899 SER A CA 1
ATOM 7142 C C . SER A 1 899 ? -41.968 9.514 27.304 1.00 89.81 899 SER A C 1
ATOM 7144 O O . SER A 1 899 ? -42.761 9.161 26.436 1.00 89.81 899 SER A O 1
ATOM 7146 N N . ALA A 1 900 ? -42.291 10.391 28.261 1.00 89.06 900 ALA A N 1
ATOM 7147 C CA . ALA A 1 900 ? -43.625 10.980 28.397 1.00 89.06 900 ALA A CA 1
ATOM 7148 C C . ALA A 1 900 ? -44.062 11.789 27.160 1.00 89.06 900 ALA A C 1
ATOM 7150 O O . ALA A 1 900 ? -45.253 11.924 26.889 1.00 89.06 900 ALA A O 1
ATOM 7151 N N . VAL A 1 901 ? -43.111 12.337 26.393 1.00 89.75 901 VAL A N 1
ATOM 7152 C CA . VAL A 1 901 ? -43.411 13.076 25.155 1.00 89.75 901 VAL A CA 1
ATOM 7153 C C . VAL A 1 901 ? -43.540 12.141 23.954 1.00 89.75 901 VAL A C 1
ATOM 7155 O O . VAL A 1 901 ? -44.354 12.394 23.068 1.00 89.75 901 VAL A O 1
ATOM 7158 N N . LEU A 1 902 ? -42.741 11.073 23.903 1.00 87.75 902 LEU A N 1
ATOM 7159 C CA . LEU A 1 902 ? -42.780 10.110 22.800 1.00 87.75 902 LEU A CA 1
ATOM 7160 C C . LEU A 1 902 ? -43.991 9.174 22.877 1.00 87.75 902 LEU A C 1
ATOM 7162 O O . LEU A 1 902 ? -44.558 8.848 21.837 1.00 87.75 902 LEU A O 1
ATOM 7166 N N . ASN A 1 903 ? -44.389 8.781 24.090 1.00 83.94 903 ASN A N 1
ATOM 7167 C CA . ASN A 1 903 ? -45.472 7.839 24.363 1.00 83.94 903 ASN A CA 1
ATOM 7168 C C . ASN A 1 903 ? -46.472 8.447 25.365 1.00 83.94 903 ASN A C 1
ATOM 7170 O O . ASN A 1 903 ? -46.471 8.060 26.527 1.00 83.94 903 ASN A O 1
ATOM 7174 N N . PRO A 1 904 ? -47.338 9.387 24.948 1.00 69.25 904 PRO A N 1
ATOM 7175 C CA . PRO A 1 904 ? -48.280 10.055 25.854 1.00 69.25 904 PRO A CA 1
ATOM 7176 C C . PRO A 1 904 ? -49.395 9.142 26.411 1.00 69.25 904 PRO A C 1
ATOM 7178 O O . PRO A 1 904 ? -50.118 9.561 27.312 1.00 69.25 904 PRO A O 1
ATOM 7181 N N . ASP A 1 905 ? -49.540 7.923 25.875 1.00 56.25 905 ASP A N 1
ATOM 7182 C CA . ASP A 1 905 ? -50.561 6.934 26.258 1.00 56.25 905 ASP A CA 1
ATOM 7183 C C . ASP A 1 905 ? -50.037 5.829 27.212 1.00 56.25 905 ASP A C 1
ATOM 7185 O O . ASP A 1 905 ? -50.794 4.920 27.569 1.00 56.25 905 ASP A O 1
ATOM 7189 N N . GLN A 1 906 ? -48.756 5.883 27.610 1.00 47.62 906 GLN A N 1
ATOM 7190 C CA . GLN A 1 906 ? -48.120 5.028 28.632 1.00 47.62 906 GLN A CA 1
ATOM 7191 C C . GLN A 1 906 ? -47.730 5.863 29.849 1.00 47.62 906 GLN A C 1
ATOM 7193 O O . GLN A 1 906 ? -47.844 5.317 30.972 1.00 47.62 906 GLN A O 1
#

pLDDT: mean 74.04, std 18.69, range [26.67, 96.81]

InterPro domains:
  IPR006759 Glycosyl transferase family 54 [PTHR12062] (74-306)
  IPR011701 Major facilitator superfamily [PF07690] (336-601)
  IPR013830 SGNH hydrolase-type esterase domain [PF13472] (759-888)
  IPR036259 MFS transporter superfamily [G3DSA:1.20.1250.20] (319-645)
  IPR036259 MFS transporter superfamily [SSF103473] (319-635)
  IPR036514 SGNH hydrolase superfamily [G3DSA:3.40.50.1110] (681-898)
  IPR056576 MGAT4 A/B/C, C-terminal domain [PF23524] (216-311)
  IPR057279 MGAT4, conserved region [PF04666] (74-201)

Secondary structure (DSSP, 8-state):
--HHHHHS--EEEE---TT-TTSHHHHHHHHHHHHHSHHHHHTTSEEEE---GGGS-SSGGG--------TT--EEEE--SSEEE-TTHHHHHHHHHHTS-TTS--S-EES-SSSSTTEEEEGGGHHHHHHHHHHHTTTS-HHHHHHHHHHHHHS-TTS-HHHHHHHHHHH-EE-SS-SEEE---B-SSTT-B-----TT--PPP--PPPS-PPP-EEEESSEEBTTB-HHHHHTTSS---EES--TT--EEEE-SS----SEEEEE--BTTBTT----TT-EEEE--TT-SSPEEEEE--TTSEEEEETT-------PPPHHHHHHHHHHHHHHHHHHHHHHHHGGGGHHHHHHHH---HHHHHHHHHHHHHHHHHTHHHHHHHHHHHHHHHHHHHHHHHHHHHHHHHHH---HHHHHHHHHHHHHHHHHHHHHHHHHHHHH-STTHHHHHHHHTTHHHHHHHHHHHHHHHHHHHS-HHHHHHHHHHHHHTHHHHTTTSPPPPP------HHHHTTGGGGG-HHHHHHHHHHHHHHHHHHHHHHHHHHHHHHTT--HHHHHHHHHHHHHHHHHHHHHHHHHHHTSSS-HHHHHHHHHHHHHHGGGS-HHHHHHHHHHHHHHHHHHHHHHHHHHHHHHHHHHHHSSS----TTTTTTTSTTTSHHHHHHHHHHHHHHHHHHHTTS------SSSHHHHHHHHHHHHHTTSSHHHHHHHHHHTTT---SEEEEESHHHH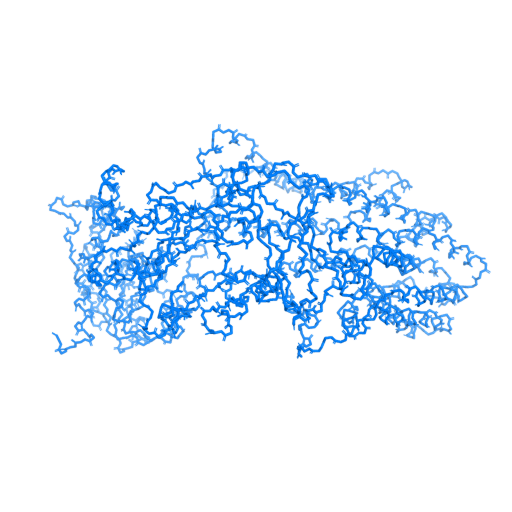HHTTSHHIIIIIGGGTEEEEE-TT--HHHHHHHHHTTTTTT---SEEEE---SS-TT--HHHHHHHHHHHHHHHHHH-TTSEEEEEPPPP-SSS--HHHHHHHHHHHHHHHHHTTT-EEEPP-GGGG-TTSPPPTTTBTTSSSB-HHHHHHHHHHHHHHHHHHH-TT-

Radius of gyration: 38.49 Å; chains: 1; bounding box: 89×103×100 Å